Protein 4ISY (pdb70)

Structure (mmCIF, N/CA/C/O backbone):
data_4ISY
#
_entry.id   4ISY
#
_cell.length_a   66.814
_cell.length_b   78.131
_cell.length_c   92.774
_cell.angle_alpha   94.54
_cell.angle_beta   104.71
_cell.angle_gamma   98.57
#
_symmetry.space_group_name_H-M   'P 1'
#
loop_
_entity.id
_entity.type
_entity.pdbx_description
1 polymer 'Cysteine desulfurase'
2 non-polymer GLYCEROL
3 non-polymer 'SULFATE ION'
4 water water
#
loop_
_atom_site.group_PDB
_atom_site.id
_atom_site.type_symbol
_atom_site.label_atom_id
_atom_site.label_alt_id
_atom_site.label_comp_id
_atom_site.label_asym_id
_atom_site.label_entity_id
_atom_site.label_seq_id
_atom_site.pdbx_PDB_ins_code
_atom_site.Cartn_x
_atom_site.Cartn_y
_atom_site.Cartn_z
_atom_site.occupancy
_atom_site.B_iso_or_equiv
_atom_site.auth_seq_id
_atom_site.auth_comp_id
_atom_site.auth_asym_id
_atom_site.auth_atom_id
_atom_site.pdbx_PDB_model_num
ATOM 1 N N . SER A 1 12 ? -20.352 -10.471 56.601 1.00 30.11 1 SER A N 1
ATOM 2 C CA . SER A 1 12 ? -19.653 -11.737 56.212 1.00 29.86 1 SER A CA 1
ATOM 3 C C . SER A 1 12 ? -19.697 -12.790 57.280 1.00 28.85 1 SER A C 1
ATOM 4 O O . SER A 1 12 ? -19.519 -12.469 58.431 1.00 28.31 1 SER A O 1
ATOM 7 N N . ALA A 1 13 ? -19.899 -14.046 56.898 1.00 26.45 2 ALA A N 1
ATOM 8 C CA . ALA A 1 13 ? -19.609 -15.114 57.798 1.00 26.95 2 ALA A CA 1
ATOM 9 C C . ALA A 1 13 ? -18.111 -15.306 57.656 1.00 28.93 2 ALA A C 1
ATOM 10 O O . ALA A 1 13 ? -17.639 -15.852 56.640 1.00 29.84 2 ALA A O 1
ATOM 12 N N . TYR A 1 14 ? -17.366 -14.837 58.659 1.00 27.66 3 TYR A N 1
ATOM 13 C CA . TYR A 1 14 ? -15.936 -15.073 58.707 1.00 27.87 3 TYR A CA 1
ATOM 14 C C . TYR A 1 14 ? -15.505 -16.411 59.322 1.00 29.46 3 TYR A C 1
ATOM 15 O O . TYR A 1 14 ? -15.618 -16.623 60.532 1.00 32.69 3 TYR A O 1
ATOM 24 N N . LEU A 1 15 ? -14.980 -17.300 58.489 1.00 29.03 4 LEU A N 1
ATOM 25 C CA . LEU A 1 15 ? -14.496 -18.607 58.949 1.00 29.59 4 LEU A CA 1
ATOM 26 C C . LEU A 1 15 ? -13.016 -18.809 58.536 1.00 28.42 4 LEU A C 1
ATOM 27 O O . LEU A 1 15 ? -12.586 -19.884 58.090 1.00 26.12 4 LEU A O 1
ATOM 32 N N . ASP A 1 16 ? -12.236 -17.748 58.693 1.00 27.43 5 ASP A N 1
ATOM 33 C CA . ASP A 1 16 ? -10.832 -17.831 58.345 1.00 26.84 5 ASP A CA 1
ATOM 34 C C . ASP A 1 16 ? -9.974 -17.466 59.562 1.00 26.50 5 ASP A C 1
ATOM 35 O O . ASP A 1 16 ? -8.823 -16.999 59.412 1.00 28.38 5 ASP A O 1
ATOM 40 N N . HIS A 1 17 ? -10.514 -17.724 60.760 1.00 24.01 6 HIS A N 1
ATOM 41 C CA . HIS A 1 17 ? -9.813 -17.434 62.027 1.00 23.66 6 HIS A CA 1
ATOM 42 C C . HIS A 1 17 ? -8.393 -17.936 62.168 1.00 24.69 6 HIS A C 1
ATOM 43 O O . HIS A 1 17 ? -7.609 -17.307 62.862 1.00 23.39 6 HIS A O 1
ATOM 50 N N . ALA A 1 18 ? -8.039 -19.026 61.476 1.00 24.72 7 ALA A N 1
ATOM 51 C CA . ALA A 1 18 ? -6.683 -19.593 61.551 1.00 25.79 7 ALA A CA 1
ATOM 52 C C . ALA A 1 18 ? -5.692 -18.766 60.735 1.00 26.03 7 ALA A C 1
ATOM 53 O O . ALA A 1 18 ? -4.478 -18.897 60.899 1.00 24.87 7 ALA A O 1
ATOM 55 N N . ALA A 1 19 ? -6.212 -17.935 59.833 1.00 25.42 8 ALA A N 1
ATOM 56 C CA . ALA A 1 19 ? -5.333 -17.057 59.065 1.00 24.58 8 ALA A CA 1
ATOM 57 C C . ALA A 1 19 ? -5.112 -15.773 59.843 1.00 24.73 8 ALA A C 1
ATOM 58 O O . ALA A 1 19 ? -4.015 -15.216 59.825 1.00 27.41 8 ALA A O 1
ATOM 60 N N . THR A 1 20 ? -6.154 -15.305 60.526 1.00 24.21 9 THR A N 1
ATOM 61 C CA . THR A 1 20 ? -6.048 -14.218 61.540 1.00 23.80 9 THR A CA 1
ATOM 62 C C . THR A 1 20 ? -7.373 -14.154 62.267 1.00 22.68 9 THR A C 1
ATOM 63 O O . THR A 1 20 ? -8.374 -14.603 61.714 1.00 24.84 9 THR A O 1
ATOM 67 N N . THR A 1 21 ? -7.395 -13.601 63.475 1.00 20.88 10 THR A N 1
ATOM 68 C CA . THR A 1 21 ? -8.636 -13.511 64.227 1.00 20.66 10 THR A CA 1
ATOM 69 C C . THR A 1 21 ? -8.817 -12.068 64.653 1.00 20.24 10 THR A C 1
ATOM 70 O O . THR A 1 21 ? -7.835 -11.382 64.721 1.00 20.13 10 THR A O 1
ATOM 74 N N . PRO A 1 22 ? -10.064 -11.569 64.834 1.00 21.81 11 PRO A N 1
ATOM 75 C CA . PRO A 1 22 ? -10.258 -10.120 65.116 1.00 21.95 11 PRO A CA 1
ATOM 76 C C . PRO A 1 22 ? -9.550 -9.650 66.384 1.00 23.74 11 PRO A C 1
ATOM 77 O O . PRO A 1 22 ? -9.530 -10.340 67.421 1.00 22.50 11 PRO A O 1
ATOM 81 N N . MET A 1 23 ? -8.953 -8.474 66.308 1.00 24.07 12 MET A N 1
ATOM 82 C CA . MET A 1 23 ? -8.188 -8.014 67.441 1.00 23.43 12 MET A CA 1
ATOM 83 C C . MET A 1 23 ? -9.164 -7.666 68.562 1.00 24.00 12 MET A C 1
ATOM 84 O O . MET A 1 23 ? -10.221 -7.083 68.293 1.00 23.20 12 MET A O 1
ATOM 89 N N . HIS A 1 24 ? -8.841 -8.044 69.796 1.00 25.04 13 HIS A N 1
ATOM 90 C CA . HIS A 1 24 ? -9.735 -7.760 70.925 1.00 26.92 13 HIS A CA 1
ATOM 91 C C . HIS A 1 24 ? -9.903 -6.263 71.131 1.00 27.17 13 HIS A C 1
ATOM 92 O O . HIS A 1 24 ? -8.917 -5.564 71.315 1.00 28.10 13 HIS A O 1
ATOM 99 N N . PRO A 1 25 ? -11.151 -5.751 71.131 1.00 27.91 14 PRO A N 1
ATOM 100 C CA . PRO A 1 25 ? -11.353 -4.305 71.309 1.00 27.09 14 PRO A CA 1
ATOM 101 C C . PRO A 1 25 ? -10.510 -3.754 72.446 1.00 28.95 14 PRO A C 1
ATOM 102 O O . PRO A 1 25 ? -9.886 -2.677 72.322 1.00 30.19 14 PRO A O 1
ATOM 106 N N . ALA A 1 26 ? -10.451 -4.480 73.546 1.00 28.27 15 ALA A N 1
ATOM 107 C CA . ALA A 1 26 ? -9.717 -3.931 74.661 1.00 28.38 15 ALA A CA 1
ATOM 108 C C . ALA A 1 26 ? -8.199 -3.749 74.326 1.00 28.92 15 ALA A C 1
ATOM 109 O O . ALA A 1 26 ? -7.558 -2.734 74.757 1.00 27.85 15 ALA A O 1
ATOM 111 N N . ALA A 1 27 ? -7.642 -4.702 73.560 1.00 26.15 16 ALA A N 1
ATOM 112 C CA . ALA A 1 27 ? -6.239 -4.601 73.117 1.00 24.70 16 ALA A CA 1
ATOM 113 C C . ALA A 1 27 ? -6.039 -3.417 72.185 1.00 25.26 16 ALA A C 1
ATOM 114 O O . ALA A 1 27 ? -5.031 -2.758 72.299 1.00 26.26 16 ALA A O 1
ATOM 116 N N . ILE A 1 28 ? -6.980 -3.124 71.275 1.00 25.74 17 ILE A N 1
ATOM 117 C CA . ILE A 1 28 ? -6.879 -1.889 70.482 1.00 25.98 17 ILE A CA 1
ATOM 118 C C . ILE A 1 28 ? -6.775 -0.682 71.398 1.00 29.34 17 ILE A C 1
ATOM 119 O O . ILE A 1 28 ? -5.936 0.201 71.202 1.00 29.89 17 ILE A O 1
ATOM 124 N N . GLU A 1 29 ? -7.630 -0.664 72.414 1.00 33.62 18 GLU A N 1
ATOM 125 C CA . GLU A 1 29 ? -7.680 0.425 73.360 1.00 32.68 18 GLU A CA 1
ATOM 126 C C . GLU A 1 29 ? -6.388 0.559 74.157 1.00 30.76 18 GLU A C 1
ATOM 127 O O . GLU A 1 29 ? -5.859 1.672 74.290 1.00 33.29 18 GLU A O 1
ATOM 133 N N . ALA A 1 30 ? -5.850 -0.550 74.665 1.00 27.56 19 ALA A N 1
ATOM 134 C CA . ALA A 1 30 ? -4.666 -0.463 75.540 1.00 26.24 19 ALA A CA 1
ATOM 135 C C . ALA A 1 30 ? -3.472 0.055 74.727 1.00 29.51 19 ALA A C 1
ATOM 136 O O . ALA A 1 30 ? -2.609 0.817 75.206 1.00 31.22 19 ALA A O 1
ATOM 138 N N . MET A 1 31 ? -3.457 -0.351 73.467 1.00 28.69 20 MET A N 1
ATOM 139 C CA . MET A 1 31 ? -2.409 -0.008 72.567 1.00 27.54 20 MET A CA 1
ATOM 140 C C . MET A 1 31 ? -2.520 1.468 72.127 1.00 28.26 20 MET A C 1
ATOM 141 O O . MET A 1 31 ? -1.508 2.186 72.048 1.00 28.66 20 MET A O 1
ATOM 146 N N . ALA A 1 32 ? -3.728 1.963 71.887 1.00 28.44 21 ALA A N 1
ATOM 147 C CA . ALA A 1 32 ? -3.824 3.374 71.479 1.00 29.79 21 ALA A CA 1
ATOM 148 C C . ALA A 1 32 ? -3.350 4.277 72.613 1.00 30.64 21 ALA A C 1
ATOM 149 O O . ALA A 1 32 ? -2.770 5.345 72.352 1.00 33.43 21 ALA A O 1
ATOM 151 N N . ALA A 1 33 ? -3.588 3.834 73.855 1.00 27.93 22 ALA A N 1
ATOM 152 C CA . ALA A 1 33 ? -3.251 4.627 75.030 1.00 27.13 22 ALA A CA 1
ATOM 153 C C . ALA A 1 33 ? -1.722 4.699 75.204 1.00 27.30 22 ALA A C 1
ATOM 154 O O . ALA A 1 33 ? -1.198 5.758 75.592 1.00 25.90 22 ALA A O 1
ATOM 156 N N . VAL A 1 34 ? -1.003 3.598 74.916 1.00 25.50 23 VAL A N 1
ATOM 157 C CA . VAL A 1 34 ? 0.449 3.669 74.950 1.00 25.45 23 VAL A CA 1
ATOM 158 C C . VAL A 1 34 ? 0.932 4.622 73.883 1.00 27.68 23 VAL A C 1
ATOM 159 O O . VAL A 1 34 ? 1.827 5.407 74.134 1.00 31.67 23 VAL A O 1
ATOM 163 N N . GLN A 1 35 ? 0.299 4.587 72.714 1.00 29.61 24 GLN A N 1
ATOM 164 C CA . GLN A 1 35 ? 0.719 5.389 71.566 1.00 31.87 24 GLN A CA 1
ATOM 165 C C . GLN A 1 35 ? 0.624 6.893 71.773 1.00 32.07 24 GLN A C 1
ATOM 166 O O . GLN A 1 35 ? 1.215 7.673 71.024 1.00 31.99 24 GLN A O 1
ATOM 172 N N . ARG A 1 36 ? -0.116 7.285 72.799 1.00 32.54 25 ARG A N 1
ATOM 173 C CA . ARG A 1 36 ? -0.389 8.678 73.087 1.00 34.71 25 ARG A CA 1
ATOM 174 C C . ARG A 1 36 ? 0.644 9.230 74.041 1.00 32.46 25 ARG A C 1
ATOM 175 O O . ARG A 1 36 ? 0.762 10.414 74.163 1.00 28.67 25 ARG A O 1
ATOM 183 N N . THR A 1 37 ? 1.340 8.363 74.758 1.00 34.40 26 THR A N 1
ATOM 184 C CA . THR A 1 37 ? 2.445 8.799 75.616 1.00 40.03 26 THR A CA 1
ATOM 185 C C . THR A 1 37 ? 3.738 8.793 74.782 1.00 39.07 26 THR A C 1
ATOM 186 O O . THR A 1 37 ? 3.866 7.986 73.849 1.00 42.05 26 THR A O 1
ATOM 190 N N . ILE A 1 38 ? 4.680 9.683 75.108 1.00 34.44 27 ILE A N 1
ATOM 191 C CA . ILE A 1 38 ? 5.985 9.678 74.455 1.00 34.03 27 ILE A CA 1
ATOM 192 C C . ILE A 1 38 ? 6.975 8.936 75.313 1.00 30.59 27 ILE A C 1
ATOM 193 O O . ILE A 1 38 ? 7.025 9.138 76.513 1.00 30.13 27 ILE A O 1
ATOM 198 N N . GLY A 1 39 ? 7.826 8.153 74.680 1.00 28.18 28 GLY A N 1
ATOM 199 C CA . GLY A 1 39 ? 8.981 7.660 75.366 1.00 25.93 28 GLY A CA 1
ATOM 200 C C . GLY A 1 39 ? 9.576 6.417 74.766 1.00 26.41 28 GLY A C 1
ATOM 201 O O . GLY A 1 39 ? 8.901 5.433 74.422 1.00 25.76 28 GLY A O 1
ATOM 202 N N . ASN A 1 40 ? 10.885 6.450 74.684 1.00 26.52 29 ASN A N 1
ATOM 203 C CA . ASN A 1 40 ? 11.595 5.285 74.330 1.00 24.55 29 ASN A CA 1
ATOM 204 C C . ASN A 1 40 ? 11.979 4.490 75.547 1.00 23.42 29 ASN A C 1
ATOM 205 O O . ASN A 1 40 ? 12.756 4.957 76.349 1.00 24.15 29 ASN A O 1
ATOM 210 N N . ALA A 1 41 ? 11.516 3.261 75.654 1.00 22.58 30 ALA A N 1
ATOM 211 C CA . ALA A 1 41 ? 11.917 2.430 76.768 1.00 22.37 30 ALA A CA 1
ATOM 212 C C . ALA A 1 41 ? 13.444 2.264 76.978 1.00 21.82 30 ALA A C 1
ATOM 213 O O . ALA A 1 41 ? 13.851 1.775 78.011 1.00 23.02 30 ALA A O 1
ATOM 215 N N . SER A 1 42 ? 14.276 2.679 76.033 1.00 21.55 31 SER A N 1
ATOM 216 C CA . SER A 1 42 ? 15.747 2.545 76.181 1.00 21.98 31 SER A CA 1
ATOM 217 C C . SER A 1 42 ? 16.332 3.777 76.808 1.00 23.71 31 SER A C 1
ATOM 218 O O . SER A 1 42 ? 17.492 3.749 77.201 1.00 23.62 31 SER A O 1
ATOM 221 N N . SER A 1 43 ? 15.534 4.850 76.884 1.00 24.63 32 SER A N 1
ATOM 222 C CA . SER A 1 43 ? 15.993 6.177 77.325 1.00 27.13 32 SER A CA 1
ATOM 223 C C . SER A 1 43 ? 16.026 6.338 78.840 1.00 27.87 32 SER A C 1
ATOM 224 O O . SER A 1 43 ? 15.227 5.724 79.544 1.00 27.52 32 SER A O 1
ATOM 227 N N . LEU A 1 44 ? 16.915 7.210 79.321 1.00 28.88 33 LEU A N 1
ATOM 228 C CA . LEU A 1 44 ? 17.225 7.278 80.759 1.00 31.07 33 LEU A CA 1
ATOM 229 C C . LEU A 1 44 ? 16.316 8.190 81.564 1.00 29.25 33 LEU A C 1
ATOM 230 O O . LEU A 1 44 ? 16.252 8.093 82.770 1.00 32.08 33 LEU A O 1
ATOM 235 N N . HIS A 1 45 ? 15.611 9.072 80.874 1.00 27.42 34 HIS A N 1
ATOM 236 C CA . HIS A 1 45 ? 14.830 10.108 81.510 1.00 24.95 34 HIS A CA 1
ATOM 237 C C . HIS A 1 45 ? 13.499 9.525 81.947 1.00 24.65 34 HIS A C 1
ATOM 238 O O . HIS A 1 45 ? 13.268 8.310 81.819 1.00 24.90 34 HIS A O 1
ATOM 245 N N . THR A 1 46 ? 12.628 10.393 82.475 1.00 23.33 35 THR A N 1
ATOM 246 C CA . THR A 1 46 ? 11.367 10.003 83.090 1.00 21.79 35 THR A CA 1
ATOM 247 C C . THR A 1 46 ? 10.469 9.325 82.052 1.00 20.48 35 THR A C 1
ATOM 248 O O . THR A 1 46 ? 9.894 8.274 82.332 1.00 21.19 35 THR A O 1
ATOM 252 N N . SER A 1 47 ? 10.388 9.861 80.848 1.00 18.99 36 SER A N 1
ATOM 253 C CA . SER A 1 47 ? 9.514 9.236 79.854 1.00 19.98 36 SER A CA 1
ATOM 254 C C . SER A 1 47 ? 10.023 7.857 79.511 1.00 21.93 36 SER A C 1
ATOM 255 O O . SER A 1 47 ? 9.211 6.926 79.326 1.00 23.36 36 SER A O 1
ATOM 258 N N . GLY A 1 48 ? 11.353 7.718 79.498 1.00 22.24 37 GLY A N 1
ATOM 259 C CA . GLY A 1 48 ? 12.024 6.476 79.172 1.00 21.90 37 GLY A CA 1
ATOM 260 C C . GLY A 1 48 ? 11.696 5.405 80.168 1.00 25.50 37 GLY A C 1
ATOM 261 O O . GLY A 1 48 ? 11.314 4.274 79.785 1.00 25.96 37 GLY A O 1
ATOM 262 N N . ARG A 1 49 ? 11.805 5.760 81.455 1.00 26.63 38 ARG A N 1
ATOM 263 C CA . ARG A 1 49 ? 11.638 4.766 82.534 1.00 26.65 38 ARG A CA 1
ATOM 264 C C . ARG A 1 49 ? 10.154 4.377 82.686 1.00 25.91 38 ARG A C 1
ATOM 265 O O . ARG A 1 49 ? 9.829 3.254 83.074 1.00 28.28 38 ARG A O 1
ATOM 273 N N . SER A 1 50 ? 9.260 5.286 82.340 1.00 24.28 39 SER A N 1
ATOM 274 C CA . SER A 1 50 ? 7.866 4.913 82.224 1.00 25.59 39 SER A CA 1
ATOM 275 C C . SER A 1 50 ? 7.627 3.847 81.150 1.00 25.05 39 SER A C 1
ATOM 276 O O . SER A 1 50 ? 7.029 2.796 81.425 1.00 25.05 39 SER A O 1
ATOM 279 N N . ALA A 1 51 ? 8.049 4.144 79.919 1.00 22.89 40 ALA A N 1
ATOM 280 C CA . ALA A 1 51 ? 7.846 3.224 78.823 1.00 22.73 40 ALA A CA 1
ATOM 281 C C . ALA A 1 51 ? 8.458 1.903 79.276 1.00 22.97 40 ALA A C 1
ATOM 282 O O . ALA A 1 51 ? 7.796 0.868 79.244 1.00 24.14 40 ALA A O 1
ATOM 284 N N . ARG A 1 52 ? 9.691 1.956 79.767 1.00 22.86 41 ARG A N 1
ATOM 285 C CA . ARG A 1 52 ? 10.357 0.767 80.251 1.00 24.77 41 ARG A CA 1
ATOM 286 C C . ARG A 1 52 ? 9.455 -0.018 81.213 1.00 25.07 41 ARG A C 1
ATOM 287 O O . ARG A 1 52 ? 9.188 -1.193 81.001 1.00 26.02 41 ARG A O 1
ATOM 295 N N . ARG A 1 53 ? 8.937 0.632 82.238 1.00 25.59 42 ARG A N 1
ATOM 296 C CA . ARG A 1 53 ? 8.041 -0.074 83.136 1.00 28.22 42 ARG A CA 1
ATOM 297 C C . ARG A 1 53 ? 6.764 -0.596 82.482 1.00 26.76 42 ARG A C 1
ATOM 298 O O . ARG A 1 53 ? 6.344 -1.707 82.792 1.00 24.76 42 ARG A O 1
ATOM 306 N N . ARG A 1 54 ? 6.171 0.135 81.545 1.00 26.93 43 ARG A N 1
ATOM 307 C CA . ARG A 1 54 ? 5.071 -0.495 80.811 1.00 28.06 43 ARG A CA 1
ATOM 308 C C . ARG A 1 54 ? 5.532 -1.737 80.006 1.00 26.26 43 ARG A C 1
ATOM 309 O O . ARG A 1 54 ? 4.881 -2.791 80.095 1.00 25.26 43 ARG A O 1
ATOM 317 N N . ILE A 1 55 ? 6.652 -1.667 79.283 1.00 23.55 44 ILE A N 1
ATOM 318 C CA . ILE A 1 55 ? 7.054 -2.885 78.565 1.00 25.53 44 ILE A CA 1
ATOM 319 C C . ILE A 1 55 ? 7.363 -4.059 79.500 1.00 26.54 44 ILE A C 1
ATOM 320 O O . ILE A 1 55 ? 6.957 -5.208 79.232 1.00 30.61 44 ILE A O 1
ATOM 325 N N . GLU A 1 56 ? 8.011 -3.781 80.623 1.00 27.42 45 GLU A N 1
ATOM 326 C CA . GLU A 1 56 ? 8.229 -4.848 81.632 1.00 28.21 45 GLU A CA 1
ATOM 327 C C . GLU A 1 56 ? 6.935 -5.462 82.228 1.00 27.89 45 GLU A C 1
ATOM 328 O O . GLU A 1 56 ? 6.852 -6.657 82.399 1.00 27.35 45 GLU A O 1
ATOM 334 N N . GLU A 1 57 ? 5.898 -4.675 82.466 1.00 30.45 46 GLU A N 1
ATOM 335 C CA . GLU A 1 57 ? 4.648 -5.278 82.897 1.00 31.17 46 GLU A CA 1
ATOM 336 C C . GLU A 1 57 ? 4.027 -6.124 81.820 1.00 29.41 46 GLU A C 1
ATOM 337 O O . GLU A 1 57 ? 3.423 -7.147 82.132 1.00 30.71 46 GLU A O 1
ATOM 343 N N . ALA A 1 58 ? 4.172 -5.740 80.553 1.00 26.51 47 ALA A N 1
ATOM 344 C CA . ALA A 1 58 ? 3.533 -6.540 79.510 1.00 24.77 47 ALA A CA 1
ATOM 345 C C . ALA A 1 58 ? 4.248 -7.901 79.472 1.00 26.68 47 ALA A C 1
ATOM 346 O O . ALA A 1 58 ? 3.590 -8.978 79.380 1.00 26.87 47 ALA A O 1
ATOM 348 N N . ARG A 1 59 ? 5.582 -7.851 79.579 1.00 23.77 48 ARG A N 1
ATOM 349 C CA . ARG A 1 59 ? 6.398 -9.039 79.487 1.00 22.48 48 ARG A CA 1
ATOM 350 C C . ARG A 1 59 ? 6.038 -10.039 80.568 1.00 22.87 48 ARG A C 1
ATOM 351 O O . ARG A 1 59 ? 6.048 -11.226 80.338 1.00 23.56 48 ARG A O 1
ATOM 359 N N . GLU A 1 60 ? 5.723 -9.545 81.754 1.00 25.29 49 GLU A N 1
ATOM 360 C CA . GLU A 1 60 ? 5.393 -10.374 82.909 1.00 26.85 49 GLU A CA 1
ATOM 361 C C . GLU A 1 60 ? 4.007 -10.979 82.773 1.00 25.37 49 GLU A C 1
ATOM 362 O O . GLU A 1 60 ? 3.783 -12.119 83.116 1.00 27.56 49 GLU A O 1
ATOM 368 N N . LEU A 1 61 ? 3.060 -10.191 82.302 1.00 25.31 50 LEU A N 1
ATOM 369 C CA . LEU A 1 61 ? 1.718 -10.689 82.067 1.00 24.71 50 LEU A CA 1
ATOM 370 C C . LEU A 1 61 ? 1.815 -11.810 81.035 1.00 25.80 50 LEU A C 1
ATOM 371 O O . LEU A 1 61 ? 1.340 -12.900 81.280 1.00 27.54 50 LEU A O 1
ATOM 376 N N . ILE A 1 62 ? 2.494 -11.557 79.914 1.00 25.92 51 ILE A N 1
ATOM 377 C CA . ILE A 1 62 ? 2.691 -12.581 78.907 1.00 26.15 51 ILE A CA 1
ATOM 378 C C . ILE A 1 62 ? 3.292 -13.849 79.506 1.00 26.93 51 ILE A C 1
ATOM 379 O O . ILE A 1 62 ? 2.662 -14.912 79.373 1.00 31.08 51 ILE A O 1
ATOM 384 N N . ALA A 1 63 ? 4.453 -13.760 80.174 1.00 26.10 52 ALA A N 1
ATOM 385 C CA . ALA A 1 63 ? 5.118 -14.957 80.799 1.00 25.75 52 ALA A CA 1
ATOM 386 C C . ALA A 1 63 ? 4.208 -15.729 81.769 1.00 25.13 52 ALA A C 1
ATOM 387 O O . ALA A 1 63 ? 4.122 -16.962 81.730 1.00 22.49 52 ALA A O 1
ATOM 389 N N . ASP A 1 64 ? 3.532 -14.977 82.630 1.00 25.57 53 ASP A N 1
ATOM 390 C CA . ASP A 1 64 ? 2.506 -15.544 83.483 1.00 30.16 53 ASP A CA 1
ATOM 391 C C . ASP A 1 64 ? 1.545 -16.436 82.682 1.00 27.92 53 ASP A C 1
ATOM 392 O O . ASP A 1 64 ? 1.397 -17.618 82.986 1.00 25.91 53 ASP A O 1
ATOM 397 N N . LYS A 1 65 ? 0.951 -15.877 81.636 1.00 26.29 54 LYS A N 1
ATOM 398 C CA . LYS A 1 65 ? -0.084 -16.582 80.903 1.00 26.53 54 LYS A CA 1
ATOM 399 C C . LYS A 1 65 ? 0.424 -17.733 80.028 1.00 26.21 54 LYS A C 1
ATOM 400 O O . LYS A 1 65 ? -0.358 -18.613 79.636 1.00 26.48 54 LYS A O 1
ATOM 406 N N . LEU A 1 66 ? 1.731 -17.762 79.785 1.00 24.83 55 LEU A N 1
ATOM 407 C CA . LEU A 1 66 ? 2.311 -18.835 79.003 1.00 24.93 55 LEU A CA 1
ATOM 408 C C . LEU A 1 66 ? 3.131 -19.793 79.843 1.00 25.72 55 LEU A C 1
ATOM 409 O O . LEU A 1 66 ? 3.864 -20.633 79.302 1.00 25.25 55 LEU A O 1
ATOM 414 N N . GLY A 1 67 ? 3.014 -19.681 81.167 1.00 26.46 56 GLY A N 1
ATOM 415 C CA . GLY A 1 67 ? 3.797 -20.558 82.055 1.00 25.89 56 GLY A CA 1
ATOM 416 C C . GLY A 1 67 ? 5.306 -20.366 81.896 1.00 25.86 56 GLY A C 1
ATOM 417 O O . GLY A 1 67 ? 6.086 -21.330 82.004 1.00 25.44 56 GLY A O 1
ATOM 418 N N . ALA A 1 68 ? 5.737 -19.129 81.623 1.00 25.46 57 ALA A N 1
ATOM 419 C CA . ALA A 1 68 ? 7.173 -18.860 81.551 1.00 25.62 57 ALA A CA 1
ATOM 420 C C . ALA A 1 68 ? 7.657 -17.897 82.608 1.00 25.79 57 ALA A C 1
ATOM 421 O O . ALA A 1 68 ? 6.887 -17.340 83.400 1.00 23.86 57 ALA A O 1
ATOM 423 N N . ARG A 1 69 ? 8.958 -17.701 82.645 1.00 26.33 58 ARG A N 1
ATOM 424 C CA . ARG A 1 69 ? 9.448 -16.608 83.472 1.00 27.77 58 ARG A CA 1
ATOM 425 C C . ARG A 1 69 ? 9.658 -15.337 82.638 1.00 25.27 58 ARG A C 1
ATOM 426 O O . ARG A 1 69 ? 10.003 -15.407 81.466 1.00 24.49 58 ARG A O 1
ATOM 434 N N . PRO A 1 70 ? 9.419 -14.173 83.238 1.00 23.44 59 PRO A N 1
ATOM 435 C CA . PRO A 1 70 ? 9.485 -12.967 82.414 1.00 23.86 59 PRO A CA 1
ATOM 436 C C . PRO A 1 70 ? 10.734 -12.862 81.522 1.00 23.80 59 PRO A C 1
ATOM 437 O O . PRO A 1 70 ? 10.626 -12.407 80.374 1.00 22.30 59 PRO A O 1
ATOM 441 N N . SER A 1 71 ? 11.899 -13.277 82.033 1.00 23.82 60 SER A N 1
ATOM 442 C CA . SER A 1 71 ? 13.124 -13.088 81.283 1.00 25.18 60 SER A CA 1
ATOM 443 C C . SER A 1 71 ? 13.193 -14.018 80.082 1.00 25.21 60 SER A C 1
ATOM 444 O O . SER A 1 71 ? 14.065 -13.878 79.229 1.00 25.01 60 SER A O 1
ATOM 447 N N . GLU A 1 72 ? 12.268 -14.972 80.026 1.00 27.61 61 GLU A N 1
ATOM 448 C CA . GLU A 1 72 ? 12.230 -15.968 78.937 1.00 28.32 61 GLU A CA 1
ATOM 449 C C . GLU A 1 72 ? 11.623 -15.403 77.638 1.00 26.29 61 GLU A C 1
ATOM 450 O O . GLU A 1 72 ? 11.893 -15.913 76.553 1.00 25.42 61 GLU A O 1
ATOM 456 N N . VAL A 1 73 ? 10.893 -14.302 77.769 1.00 23.92 62 VAL A N 1
ATOM 457 C CA . VAL A 1 73 ? 10.154 -13.676 76.674 1.00 23.81 62 VAL A CA 1
ATOM 458 C C . VAL A 1 73 ? 11.015 -12.669 75.934 1.00 23.53 62 VAL A C 1
ATOM 459 O O . VAL A 1 73 ? 11.445 -11.663 76.516 1.00 23.03 62 VAL A O 1
ATOM 463 N N . ILE A 1 74 ? 11.241 -12.981 74.656 1.00 21.85 63 ILE A N 1
ATOM 464 C CA . ILE A 1 74 ? 11.918 -12.155 73.684 1.00 21.46 63 ILE A CA 1
ATOM 465 C C . ILE A 1 74 ? 10.866 -11.718 72.666 1.00 22.17 63 ILE A C 1
ATOM 466 O O . ILE A 1 74 ? 10.343 -12.545 71.924 1.00 23.30 63 ILE A O 1
ATOM 471 N N . PHE A 1 75 ? 10.495 -10.433 72.676 1.00 23.02 64 PHE A N 1
ATOM 472 C CA . PHE A 1 75 ? 9.525 -9.895 71.702 1.00 20.92 64 PHE A CA 1
ATOM 473 C C . PHE A 1 75 ? 10.052 -9.859 70.291 1.00 20.86 64 PHE A C 1
ATOM 474 O O . PHE A 1 75 ? 11.223 -9.556 70.024 1.00 20.48 64 PHE A O 1
ATOM 482 N N . THR A 1 76 ? 9.167 -10.156 69.371 1.00 20.84 65 THR A N 1
ATOM 483 C CA . THR A 1 76 ? 9.505 -10.112 67.974 1.00 21.26 65 THR A CA 1
ATOM 484 C C . THR A 1 76 ? 8.407 -9.355 67.255 1.00 20.69 65 THR A C 1
ATOM 485 O O . THR A 1 76 ? 7.427 -8.935 67.849 1.00 19.58 65 THR A O 1
ATOM 489 N N . ALA A 1 77 ? 8.573 -9.183 65.956 1.00 21.59 66 ALA A N 1
ATOM 490 C CA . ALA A 1 77 ? 7.549 -8.534 65.158 1.00 20.89 66 ALA A CA 1
ATOM 491 C C . ALA A 1 77 ? 6.638 -9.568 64.469 1.00 21.71 66 ALA A C 1
ATOM 492 O O . ALA A 1 77 ? 6.052 -9.273 63.439 1.00 22.51 66 ALA A O 1
ATOM 494 N N . GLY A 1 78 ? 6.485 -10.757 65.082 1.00 22.26 67 GLY A N 1
ATOM 495 C CA . GLY A 1 78 ? 5.469 -11.738 64.704 1.00 19.47 67 GLY A CA 1
ATOM 496 C C . GLY A 1 78 ? 5.929 -13.171 64.678 1.00 20.41 67 GLY A C 1
ATOM 497 O O . GLY A 1 78 ? 7.088 -13.507 64.991 1.00 21.00 67 GLY A O 1
ATOM 498 N N . GLY A 1 79 ? 5.012 -14.051 64.290 1.00 21.11 68 GLY A N 1
ATOM 499 C CA . GLY A 1 79 ? 5.301 -15.480 64.342 1.00 20.54 68 GLY A CA 1
ATOM 500 C C . GLY A 1 79 ? 6.483 -15.820 63.475 1.00 20.03 68 GLY A C 1
ATOM 501 O O . GLY A 1 79 ? 7.388 -16.567 63.901 1.00 22.09 68 GLY A O 1
ATOM 502 N N . THR A 1 80 ? 6.464 -15.284 62.262 1.00 17.81 69 THR A N 1
ATOM 503 C CA . THR A 1 80 ? 7.476 -15.596 61.272 1.00 18.69 69 THR A CA 1
ATOM 504 C C . THR A 1 80 ? 8.865 -15.246 61.797 1.00 19.33 69 THR A C 1
ATOM 505 O O . THR A 1 80 ? 9.788 -16.095 61.717 1.00 19.02 69 THR A O 1
ATOM 509 N N . GLU A 1 81 ? 8.999 -14.036 62.373 1.00 20.07 70 GLU A N 1
ATOM 510 C CA . GLU A 1 81 ? 10.273 -13.639 62.958 1.00 23.44 70 GLU A CA 1
ATOM 511 C C . GLU A 1 81 ? 10.746 -14.631 64.066 1.00 24.35 70 GLU A C 1
ATOM 512 O O . GLU A 1 81 ? 11.908 -15.066 64.107 1.00 25.16 70 GLU A O 1
ATOM 518 N N . SER A 1 82 ? 9.815 -15.021 64.914 1.00 22.96 71 SER A N 1
ATOM 519 C CA . SER A 1 82 ? 10.099 -15.851 66.063 1.00 22.92 71 SER A CA 1
ATOM 520 C C . SER A 1 82 ? 10.604 -17.211 65.635 1.00 23.46 71 SER A C 1
ATOM 521 O O . SER A 1 82 ? 11.503 -17.758 66.243 1.00 22.47 71 SER A O 1
ATOM 524 N N . ASP A 1 83 ? 10.000 -17.755 64.579 1.00 23.64 72 ASP A N 1
ATOM 525 C CA . ASP A 1 83 ? 10.352 -19.054 64.079 1.00 22.37 72 ASP A CA 1
ATOM 526 C C . ASP A 1 83 ? 11.716 -18.983 63.408 1.00 23.15 72 ASP A C 1
ATOM 527 O O . ASP A 1 83 ? 12.540 -19.910 63.544 1.00 24.30 72 ASP A O 1
ATOM 532 N N . ASN A 1 84 ? 11.972 -17.898 62.681 1.00 21.60 73 ASN A N 1
ATOM 533 C CA . ASN A 1 84 ? 13.285 -17.750 62.063 1.00 20.75 73 ASN A CA 1
ATOM 534 C C . ASN A 1 84 ? 14.373 -17.681 63.130 1.00 20.28 73 ASN A C 1
ATOM 535 O O . ASN A 1 84 ? 15.426 -18.294 63.017 1.00 21.83 73 ASN A O 1
ATOM 540 N N . LEU A 1 85 ? 14.086 -16.968 64.208 1.00 19.57 74 LEU A N 1
ATOM 541 C CA . LEU A 1 85 ? 15.059 -16.733 65.255 1.00 17.95 74 LEU A CA 1
ATOM 542 C C . LEU A 1 85 ? 15.430 -18.053 65.960 1.00 17.81 74 LEU A C 1
ATOM 543 O O . LEU A 1 85 ? 16.593 -18.449 66.008 1.00 16.62 74 LEU A O 1
ATOM 548 N N . ALA A 1 86 ? 14.420 -18.760 66.450 1.00 17.18 75 ALA A N 1
ATOM 549 C CA . ALA A 1 86 ? 14.651 -20.074 67.023 1.00 16.73 75 ALA A CA 1
ATOM 550 C C . ALA A 1 86 ? 15.466 -20.948 66.093 1.00 17.22 75 ALA A C 1
ATOM 551 O O . ALA A 1 86 ? 16.494 -21.467 66.496 1.00 18.56 75 ALA A O 1
ATOM 553 N N . VAL A 1 87 ? 15.008 -21.130 64.862 1.00 17.40 76 VAL A N 1
ATOM 554 C CA . VAL A 1 87 ? 15.545 -22.182 64.036 1.00 17.20 76 VAL A CA 1
ATOM 555 C C . VAL A 1 87 ? 16.943 -21.816 63.635 1.00 18.31 76 VAL A C 1
ATOM 556 O O . VAL A 1 87 ? 17.850 -22.620 63.757 1.00 19.32 76 VAL A O 1
ATOM 560 N N . LYS A 1 88 ? 17.131 -20.592 63.166 1.00 19.22 77 LYS A N 1
ATOM 561 C CA . LYS A 1 88 ? 18.431 -20.221 62.608 1.00 19.80 77 LYS A CA 1
ATOM 562 C C . LYS A 1 88 ? 19.362 -19.893 63.744 1.00 19.61 77 LYS A C 1
ATOM 563 O O . LYS A 1 88 ? 20.468 -20.310 63.740 1.00 20.18 77 LYS A O 1
ATOM 569 N N . GLY A 1 89 ? 18.868 -19.142 64.713 1.00 20.9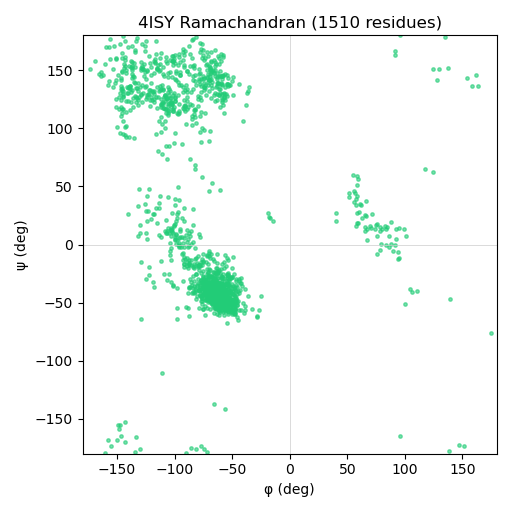5 78 GLY A N 1
ATOM 570 C CA . GLY A 1 89 ? 19.620 -18.745 65.861 1.00 22.54 78 GLY A CA 1
ATOM 571 C C . GLY A 1 89 ? 20.208 -19.941 66.589 1.00 24.84 78 GLY A C 1
ATOM 572 O O . GLY A 1 89 ? 21.426 -19.943 66.895 1.00 27.27 78 GLY A O 1
ATOM 573 N N . ILE A 1 90 ? 19.392 -20.960 66.854 1.00 22.56 79 ILE A N 1
ATOM 574 C CA . ILE A 1 90 ? 19.863 -22.049 67.670 1.00 23.74 79 ILE A CA 1
ATOM 575 C C . ILE A 1 90 ? 20.768 -22.958 66.852 1.00 27.24 79 ILE A C 1
ATOM 576 O O . ILE A 1 90 ? 21.819 -23.454 67.365 1.00 26.11 79 ILE A O 1
ATOM 581 N N . TYR A 1 91 ? 20.373 -23.147 65.583 1.00 26.22 80 TYR A N 1
ATOM 582 C CA . TYR A 1 91 ? 21.179 -23.907 64.655 1.00 27.95 80 TYR A CA 1
ATOM 583 C C . TYR A 1 91 ? 22.579 -23.341 64.733 1.00 29.34 80 TYR A C 1
ATOM 584 O O . TYR A 1 91 ? 23.535 -24.047 65.084 1.00 31.68 80 TYR A O 1
ATOM 593 N N . TRP A 1 92 ? 22.699 -22.056 64.432 1.00 29.20 81 TRP A N 1
ATOM 594 C CA . TRP A 1 92 ? 23.986 -21.410 64.495 1.00 30.90 81 TRP A CA 1
ATOM 595 C C . TRP A 1 92 ? 24.726 -21.613 65.799 1.00 32.36 81 TRP A C 1
ATOM 596 O O . TRP A 1 92 ? 25.853 -22.096 65.802 1.00 31.23 81 TRP A O 1
ATOM 607 N N . ALA A 1 93 ? 24.094 -21.264 66.919 1.00 33.89 82 ALA A N 1
ATOM 608 C CA . ALA A 1 93 ? 24.759 -21.375 68.205 1.00 34.97 82 ALA A CA 1
ATOM 609 C C . ALA A 1 93 ? 25.279 -22.802 68.369 1.00 38.65 82 ALA A C 1
ATOM 610 O O . ALA A 1 93 ? 26.408 -23.014 68.856 1.00 39.21 82 ALA A O 1
ATOM 612 N N . ARG A 1 94 ? 24.481 -23.784 67.951 1.00 36.07 83 ARG A N 1
ATOM 613 C CA . ARG A 1 94 ? 24.917 -25.159 68.164 1.00 36.10 83 ARG A CA 1
ATOM 614 C C . ARG A 1 94 ? 26.029 -25.541 67.203 1.00 38.91 83 ARG A C 1
ATOM 615 O O . ARG A 1 94 ? 26.963 -26.249 67.600 1.00 43.29 83 ARG A O 1
ATOM 623 N N . ARG A 1 95 ? 25.940 -25.066 65.962 1.00 36.19 84 ARG A N 1
ATOM 624 C CA . ARG A 1 95 ? 26.916 -25.435 64.953 1.00 36.65 84 ARG A CA 1
ATOM 625 C C . ARG A 1 95 ? 28.200 -24.750 65.290 1.00 37.83 84 ARG A C 1
ATOM 626 O O . ARG A 1 95 ? 29.263 -25.335 65.174 1.00 44.94 84 ARG A O 1
ATOM 634 N N . ASP A 1 96 ? 28.111 -23.506 65.715 1.00 37.13 85 ASP A N 1
ATOM 635 C CA . ASP A 1 96 ? 29.328 -22.739 65.986 1.00 38.92 85 ASP A CA 1
ATOM 636 C C . ASP A 1 96 ? 30.180 -23.321 67.106 1.00 38.18 85 ASP A C 1
ATOM 637 O O . ASP A 1 96 ? 31.378 -23.388 66.964 1.00 34.85 85 ASP A O 1
ATOM 642 N N . ALA A 1 97 ? 29.542 -23.779 68.184 1.00 39.64 86 ALA A N 1
ATOM 643 C CA . ALA A 1 97 ? 30.237 -24.417 69.285 1.00 39.67 86 ALA A CA 1
ATOM 644 C C . ALA A 1 97 ? 30.720 -25.843 68.955 1.00 42.45 86 ALA A C 1
ATOM 645 O O . ALA A 1 97 ? 31.760 -26.261 69.457 1.00 44.10 86 ALA A O 1
ATOM 647 N N . GLU A 1 98 ? 30.001 -26.588 68.111 1.00 42.57 87 GLU A N 1
ATOM 648 C CA . GLU A 1 98 ? 30.438 -27.958 67.758 1.00 44.48 87 GLU A CA 1
ATOM 649 C C . GLU A 1 98 ? 30.169 -28.285 66.316 1.00 41.87 87 GLU A C 1
ATOM 650 O O . GLU A 1 98 ? 29.083 -28.778 65.995 1.00 42.88 87 GLU A O 1
ATOM 656 N N . PRO A 1 99 ? 31.154 -28.051 65.436 1.00 41.48 88 PRO A N 1
ATOM 657 C CA . PRO A 1 99 ? 30.767 -27.997 64.022 1.00 40.91 88 PRO A CA 1
ATOM 658 C C . PRO A 1 99 ? 30.261 -29.315 63.453 1.00 43.75 88 PRO A C 1
ATOM 659 O O . PRO A 1 99 ? 29.638 -29.324 62.379 1.00 46.29 88 PRO A O 1
ATOM 663 N N . HIS A 1 100 ? 30.501 -30.406 64.179 1.00 44.19 89 HIS A N 1
ATOM 664 C CA . HIS A 1 100 ? 29.842 -31.677 63.880 1.00 49.12 89 HIS A CA 1
ATOM 665 C C . HIS A 1 100 ? 28.316 -31.581 63.923 1.00 49.89 89 HIS A C 1
ATOM 666 O O . HIS A 1 100 ? 27.623 -32.233 63.116 1.00 51.92 89 HIS A O 1
ATOM 673 N N . ARG A 1 101 ? 27.777 -30.777 64.843 1.00 45.26 90 ARG A N 1
ATOM 674 C CA . ARG A 1 101 ? 26.330 -30.722 65.067 1.00 43.55 90 ARG A CA 1
ATOM 675 C C . ARG A 1 101 ? 25.567 -29.910 63.999 1.00 44.00 90 ARG A C 1
ATOM 676 O O . ARG A 1 101 ? 25.349 -28.717 64.168 1.00 42.53 90 ARG A O 1
ATOM 684 N N . ARG A 1 102 ? 25.155 -30.559 62.903 1.00 45.84 91 ARG A N 1
ATOM 685 C CA . ARG A 1 102 ? 24.587 -29.850 61.738 1.00 43.33 91 ARG A CA 1
ATOM 686 C C . ARG A 1 102 ? 23.186 -30.300 61.307 1.00 40.65 91 ARG A C 1
ATOM 687 O O . ARG A 1 102 ? 22.647 -29.820 60.303 1.00 40.54 91 ARG A O 1
ATOM 695 N N . ARG A 1 103 ? 22.595 -31.209 62.072 1.00 38.08 92 ARG A N 1
ATOM 696 C CA . ARG A 1 103 ? 21.374 -31.867 61.637 1.00 38.75 92 ARG A CA 1
ATOM 697 C C . ARG A 1 103 ? 20.175 -31.255 62.307 1.00 34.55 92 ARG A C 1
ATOM 698 O O . ARG A 1 103 ? 20.152 -31.100 63.524 1.00 35.65 92 ARG A O 1
ATOM 706 N N . ILE A 1 104 ? 19.173 -30.923 61.509 1.00 31.83 93 ILE A N 1
ATOM 707 C CA . ILE A 1 104 ? 17.908 -30.480 62.068 1.00 30.69 93 ILE A CA 1
ATOM 708 C C . ILE A 1 104 ? 16.878 -31.569 61.970 1.00 30.35 93 ILE A C 1
ATOM 709 O O . ILE A 1 104 ? 16.621 -32.093 60.884 1.00 33.49 93 ILE A O 1
ATOM 714 N N . VAL A 1 105 ? 16.278 -31.908 63.094 1.00 28.15 94 VAL A N 1
ATOM 715 C CA . VAL A 1 105 ? 15.175 -32.835 63.064 1.00 28.13 94 VAL A CA 1
ATOM 716 C C . VAL A 1 105 ? 13.884 -32.064 63.225 1.00 30.24 94 VAL A C 1
ATOM 717 O O . VAL A 1 105 ? 13.700 -31.324 64.214 1.00 28.21 94 VAL A O 1
ATOM 721 N N . THR A 1 106 ? 12.975 -32.282 62.274 1.00 31.86 95 THR A N 1
ATOM 722 C CA . THR A 1 106 ? 11.729 -31.538 62.200 1.00 33.53 95 THR A CA 1
ATOM 723 C C . THR A 1 106 ? 10.686 -32.310 61.432 1.00 34.14 95 THR A C 1
ATOM 724 O O . THR A 1 106 ? 11.019 -33.301 60.792 1.00 33.97 95 THR A O 1
ATOM 728 N N . THR A 1 107 ? 9.437 -31.840 61.465 1.00 34.31 96 THR A N 1
ATOM 729 C CA . THR A 1 107 ? 8.333 -32.569 60.853 1.00 36.74 96 THR A CA 1
ATOM 730 C C . THR A 1 107 ? 8.109 -32.108 59.435 1.00 37.86 96 THR A C 1
ATOM 731 O O . THR A 1 107 ? 8.603 -31.068 59.010 1.00 39.86 96 THR A O 1
ATOM 735 N N . GLU A 1 108 ? 7.352 -32.892 58.695 1.00 41.95 97 GLU A N 1
ATOM 736 C CA . GLU A 1 108 ? 6.999 -32.512 57.333 1.00 42.96 97 GLU A CA 1
ATOM 737 C C . GLU A 1 108 ? 5.800 -31.549 57.288 1.00 39.66 97 GLU A C 1
ATOM 738 O O . GLU A 1 108 ? 5.523 -30.946 56.252 1.00 41.04 97 GLU A O 1
ATOM 744 N N . VAL A 1 109 ? 5.095 -31.389 58.400 1.00 34.72 98 VAL A N 1
ATOM 745 C CA . VAL A 1 109 ? 3.861 -30.602 58.369 1.00 33.24 98 VAL A CA 1
ATOM 746 C C . VAL A 1 109 ? 4.023 -29.174 58.901 1.00 32.38 98 VAL A C 1
ATOM 747 O O . VAL A 1 109 ? 3.027 -28.497 59.221 1.00 31.79 98 VAL A O 1
ATOM 751 N N . GLU A 1 110 ? 5.268 -28.717 59.005 1.00 31.34 99 GLU A N 1
ATOM 752 C CA . GLU A 1 110 ? 5.568 -27.386 59.562 1.00 30.98 99 GLU A CA 1
ATOM 753 C C . GLU A 1 110 ? 5.027 -26.211 58.720 1.00 29.88 99 GLU A C 1
ATOM 754 O O . GLU A 1 110 ? 4.751 -26.330 57.520 1.00 29.91 99 GLU A O 1
ATOM 760 N N . HIS A 1 111 ? 4.849 -25.080 59.375 1.00 27.36 100 HIS A N 1
ATOM 761 C CA . HIS A 1 111 ? 4.528 -23.867 58.679 1.00 26.00 100 HIS A CA 1
ATOM 762 C C . HIS A 1 111 ? 5.748 -23.440 57.871 1.00 26.43 100 HIS A C 1
ATOM 763 O O . HIS A 1 111 ? 6.905 -23.717 58.267 1.00 25.47 100 HIS A O 1
ATOM 770 N N . HIS A 1 112 ? 5.520 -22.771 56.740 1.00 25.38 101 HIS A N 1
ATOM 771 C CA . HIS A 1 112 ? 6.632 -22.409 55.856 1.00 26.94 101 HIS A CA 1
ATOM 772 C C . HIS A 1 112 ? 7.730 -21.682 56.584 1.00 24.68 101 HIS A C 1
ATOM 773 O O . HIS A 1 112 ? 8.918 -21.876 56.304 1.00 22.54 101 HIS A O 1
ATOM 780 N N . ALA A 1 113 ? 7.300 -20.877 57.555 1.00 23.43 102 ALA A N 1
ATOM 781 C CA . ALA A 1 113 ? 8.153 -20.099 58.407 1.00 22.20 102 ALA A CA 1
ATOM 782 C C . ALA A 1 113 ? 9.251 -20.963 58.978 1.00 23.61 102 ALA A C 1
ATOM 783 O O . ALA A 1 113 ? 10.395 -20.524 59.007 1.00 23.97 102 ALA A O 1
ATOM 785 N N . VAL A 1 114 ? 8.922 -22.195 59.407 1.00 24.95 103 VAL A N 1
ATOM 786 C CA . VAL A 1 114 ? 9.962 -23.187 59.757 1.00 23.72 103 VAL A CA 1
ATOM 787 C C . VAL A 1 114 ? 10.599 -23.891 58.515 1.00 26.94 103 VAL A C 1
ATOM 788 O O . VAL A 1 114 ? 11.859 -23.873 58.345 1.00 26.43 103 VAL A O 1
ATOM 792 N N . LEU A 1 115 ? 9.762 -24.499 57.654 1.00 27.66 104 LEU A N 1
ATOM 793 C CA . LEU A 1 115 ? 10.285 -25.308 56.567 1.00 28.31 104 LEU A CA 1
ATOM 794 C C . LEU A 1 115 ? 11.262 -24.505 55.731 1.00 29.89 104 LEU A C 1
ATOM 795 O O . LEU A 1 115 ? 12.333 -24.996 55.398 1.00 30.38 104 LEU A O 1
ATOM 800 N N . ASP A 1 116 ? 10.898 -23.266 55.403 1.00 29.42 105 ASP A N 1
ATOM 801 C CA . ASP A 1 116 ? 11.732 -22.449 54.535 1.00 30.96 105 ASP A CA 1
ATOM 802 C C . ASP A 1 116 ? 12.991 -22.029 55.257 1.00 30.34 105 ASP A C 1
ATOM 803 O O . ASP A 1 116 ? 14.036 -21.822 54.651 1.00 31.42 105 ASP A O 1
ATOM 808 N N . SER A 1 117 ? 12.889 -21.900 56.569 1.00 30.13 106 SER A N 1
ATOM 809 C CA . SER A 1 117 ? 14.064 -21.610 57.354 1.00 29.88 106 SER A CA 1
ATOM 810 C C . SER A 1 117 ? 14.988 -22.825 57.240 1.00 31.22 106 SER A C 1
ATOM 811 O O . SER A 1 117 ? 16.184 -22.701 56.893 1.00 29.56 106 SER A O 1
ATOM 814 N N . VAL A 1 118 ? 14.419 -23.999 57.478 1.00 28.47 107 VAL A N 1
ATOM 815 C CA . VAL A 1 118 ? 15.222 -25.189 57.396 1.00 29.85 107 VAL A CA 1
ATOM 816 C C . VAL A 1 118 ? 15.893 -25.316 56.005 1.00 30.04 107 VAL A C 1
ATOM 817 O O . VAL A 1 118 ? 17.133 -25.408 55.926 1.00 27.98 107 VAL A O 1
ATOM 821 N N . ASN A 1 119 ? 15.093 -25.297 54.928 1.00 31.18 108 ASN A N 1
ATOM 822 C CA . ASN A 1 119 ? 15.613 -25.489 53.552 1.00 32.31 108 ASN A CA 1
ATOM 823 C C . ASN A 1 119 ? 16.717 -24.506 53.281 1.00 34.41 108 ASN A C 1
ATOM 824 O O . ASN A 1 119 ? 17.658 -24.802 52.532 1.00 37.45 108 ASN A O 1
ATOM 829 N N . TRP A 1 120 ? 16.610 -23.315 53.876 1.00 30.98 109 TRP A N 1
ATOM 830 C CA . TRP A 1 120 ? 17.637 -22.310 53.629 1.00 27.98 109 TRP A CA 1
ATOM 831 C C . TRP A 1 120 ? 18.957 -22.617 54.306 1.00 26.42 109 TRP A C 1
ATOM 832 O O . TRP A 1 120 ? 20.010 -22.485 53.679 1.00 26.78 109 TRP A O 1
ATOM 843 N N . LEU A 1 121 ? 18.901 -23.045 55.563 1.00 24.02 110 LEU A N 1
ATOM 844 C CA . LEU A 1 121 ? 20.065 -23.523 56.282 1.00 23.41 110 LEU A CA 1
ATOM 845 C C . LEU A 1 121 ? 20.682 -24.699 55.570 1.00 25.43 110 LEU A C 1
ATOM 846 O O . LEU A 1 121 ? 21.902 -24.896 55.582 1.00 25.41 110 LEU A O 1
ATOM 851 N N . VAL A 1 122 ? 19.841 -25.504 54.945 1.00 26.21 111 VAL A N 1
ATOM 852 C CA . VAL A 1 122 ? 20.372 -26.607 54.168 1.00 26.16 111 VAL A CA 1
ATOM 853 C C . VAL A 1 122 ? 21.144 -26.047 52.959 1.00 27.47 111 VAL A C 1
ATOM 854 O O . VAL A 1 122 ? 22.303 -26.377 52.801 1.00 29.19 111 VAL A O 1
ATOM 858 N N . GLU A 1 123 ? 20.539 -25.170 52.152 1.00 29.04 112 GLU A N 1
ATOM 859 C CA . GLU A 1 123 ? 21.192 -24.681 50.932 1.00 31.38 112 GLU A CA 1
ATOM 860 C C . GLU A 1 123 ? 22.306 -23.723 51.203 1.00 30.82 112 GLU A C 1
ATOM 861 O O . GLU A 1 123 ? 23.236 -23.604 50.423 1.00 32.88 112 GLU A O 1
ATOM 867 N N . HIS A 1 124 ? 22.201 -22.991 52.293 1.00 30.39 113 HIS A N 1
ATOM 868 C CA . HIS A 1 124 ? 23.133 -21.893 52.519 1.00 29.75 113 HIS A CA 1
ATOM 869 C C . HIS A 1 124 ? 24.118 -22.161 53.618 1.00 30.14 113 HIS A C 1
ATOM 870 O O . HIS A 1 124 ? 25.206 -21.592 53.615 1.00 28.53 113 HIS A O 1
ATOM 877 N N . GLU A 1 125 ? 23.757 -23.024 54.570 1.00 29.29 114 GLU A N 1
ATOM 878 C CA . GLU A 1 125 ? 24.531 -23.135 55.788 1.00 29.17 114 GLU A CA 1
ATOM 879 C C . GLU A 1 125 ? 25.039 -24.532 56.117 1.00 29.89 114 GLU A C 1
ATOM 880 O O . GLU A 1 125 ? 25.347 -24.806 57.274 1.00 31.54 114 GLU A O 1
ATOM 886 N N . GLY A 1 126 ? 25.101 -25.417 55.126 1.00 29.74 115 GLY A N 1
ATOM 887 C CA . GLY A 1 126 ? 25.628 -26.760 55.342 1.00 30.35 115 GLY A CA 1
ATOM 888 C C . GLY A 1 126 ? 24.833 -27.597 56.321 1.00 33.97 115 GLY A C 1
ATOM 889 O O . GLY A 1 126 ? 25.362 -28.556 56.895 1.00 41.74 115 GLY A O 1
ATOM 890 N N . ALA A 1 127 ? 23.561 -27.256 56.517 1.00 29.68 116 ALA A N 1
ATOM 891 C CA . ALA A 1 127 ? 22.688 -28.044 57.356 1.00 29.00 116 ALA A CA 1
ATOM 892 C C . ALA A 1 127 ? 22.273 -29.373 56.688 1.00 28.62 116 ALA A C 1
ATOM 893 O O . ALA A 1 127 ? 22.411 -29.537 55.496 1.00 26.25 116 ALA A O 1
ATOM 895 N N . HIS A 1 128 ? 21.820 -30.341 57.478 1.00 34.18 117 HIS A N 1
ATOM 896 C CA . HIS A 1 128 ? 21.218 -31.590 56.963 1.00 35.42 117 HIS A CA 1
ATOM 897 C C . HIS A 1 128 ? 19.933 -31.712 57.705 1.00 34.48 117 HIS A C 1
ATOM 898 O O . HIS A 1 128 ? 19.816 -31.240 58.863 1.00 34.52 117 HIS A O 1
ATOM 905 N N . VAL A 1 129 ? 18.962 -32.362 57.082 1.00 31.61 118 VAL A N 1
ATOM 906 C CA . VAL A 1 129 ? 17.686 -32.513 57.725 1.00 31.58 118 VAL A CA 1
ATOM 907 C C . VAL A 1 129 ? 17.177 -33.926 57.685 1.00 31.00 118 VAL A C 1
ATOM 908 O O . VAL A 1 129 ? 17.308 -34.593 56.686 1.00 31.89 118 VAL A O 1
ATOM 912 N N . THR A 1 130 ? 16.607 -34.351 58.802 1.00 31.49 119 THR A N 1
ATOM 913 C CA . THR A 1 130 ? 15.865 -35.583 58.913 1.00 34.55 119 THR A CA 1
ATOM 914 C C . THR A 1 130 ? 14.392 -35.204 59.110 1.00 36.83 119 THR A C 1
ATOM 915 O O . THR A 1 130 ? 14.032 -34.499 60.057 1.00 40.61 119 THR A O 1
ATOM 919 N N . TRP A 1 131 ? 13.548 -35.674 58.207 1.00 35.52 120 TRP A N 1
ATOM 920 C CA . TRP A 1 131 ? 12.124 -35.479 58.315 1.00 34.70 120 TRP A CA 1
ATOM 921 C C . TRP A 1 131 ? 11.512 -36.604 59.126 1.00 36.54 120 TRP A C 1
ATOM 922 O O . TRP A 1 131 ? 11.602 -37.776 58.758 1.00 40.45 120 TRP A O 1
ATOM 933 N N . LEU A 1 132 ? 10.895 -36.278 60.253 1.00 37.58 121 LEU A N 1
ATOM 934 C CA . LEU A 1 132 ? 10.100 -37.265 60.975 1.00 37.64 121 LEU A CA 1
ATOM 935 C C . LEU A 1 132 ? 8.931 -37.701 60.105 1.00 40.34 121 LEU A C 1
ATOM 936 O O . LEU A 1 132 ? 8.278 -36.873 59.465 1.00 40.54 121 LEU A O 1
ATOM 941 N N . PRO A 1 133 ? 8.669 -39.009 60.068 1.00 42.79 122 PRO A N 1
ATOM 942 C CA . PRO A 1 133 ? 7.504 -39.571 59.385 1.00 41.17 122 PRO A CA 1
ATOM 943 C C . PRO A 1 133 ? 6.188 -39.049 59.963 1.00 37.78 122 PRO A C 1
ATOM 944 O O . PRO A 1 133 ? 6.108 -38.850 61.186 1.00 36.25 122 PRO A O 1
ATOM 948 N N . THR A 1 134 ? 5.183 -38.869 59.084 1.00 34.23 123 THR A N 1
ATOM 949 C CA . THR A 1 134 ? 3.850 -38.350 59.434 1.00 33.21 123 THR A CA 1
ATOM 950 C C . THR A 1 134 ? 2.782 -39.412 59.291 1.00 31.34 123 THR A C 1
ATOM 951 O O . THR A 1 134 ? 2.706 -40.058 58.278 1.00 28.50 123 THR A O 1
ATOM 955 N N . ALA A 1 135 ? 1.915 -39.531 60.282 1.00 33.75 124 ALA A N 1
ATOM 956 C CA . ALA A 1 135 ? 0.741 -40.407 60.213 1.00 38.84 124 ALA A CA 1
ATOM 957 C C . ALA A 1 135 ? -0.339 -39.773 59.318 1.00 45.81 124 ALA A C 1
ATOM 958 O O . ALA A 1 135 ? -0.285 -38.576 59.031 1.00 52.78 124 ALA A O 1
ATOM 960 N N . ALA A 1 136 ? -1.309 -40.574 58.879 1.00 47.86 125 ALA A N 1
ATOM 961 C CA . ALA A 1 136 ? -2.380 -40.115 57.985 1.00 47.39 125 ALA A CA 1
ATOM 962 C C . ALA A 1 136 ? -3.252 -39.057 58.681 1.00 46.35 125 ALA A C 1
ATOM 963 O O . ALA A 1 136 ? -3.828 -38.178 58.046 1.00 46.05 125 ALA A O 1
ATOM 965 N N . ASP A 1 137 ? -3.338 -39.202 59.995 1.00 46.10 126 ASP A N 1
ATOM 966 C CA . ASP A 1 137 ? -3.706 -38.194 60.964 1.00 45.11 126 ASP A CA 1
ATOM 967 C C . ASP A 1 137 ? -3.164 -36.782 60.688 1.00 44.87 126 ASP A C 1
ATOM 968 O O . ASP A 1 137 ? -3.784 -35.751 60.995 1.00 36.70 126 ASP A O 1
ATOM 973 N N . GLY A 1 138 ? -1.934 -36.758 60.205 1.00 44.62 127 GLY A N 1
ATOM 974 C CA . GLY A 1 138 ? -1.141 -35.557 60.259 1.00 45.52 127 GLY A CA 1
ATOM 975 C C . GLY A 1 138 ? -0.278 -35.464 61.504 1.00 41.94 127 GLY A C 1
ATOM 976 O O . GLY A 1 138 ? 0.395 -34.468 61.702 1.00 42.70 127 GLY A O 1
ATOM 977 N N . SER A 1 139 ? -0.264 -36.495 62.338 1.00 43.69 128 SER A N 1
ATOM 978 C CA . SER A 1 139 ? 0.561 -36.424 63.554 1.00 43.17 128 SER A CA 1
ATOM 979 C C . SER A 1 139 ? 1.961 -36.997 63.397 1.00 37.24 128 SER A C 1
ATOM 980 O O . SER A 1 139 ? 2.298 -37.623 62.400 1.00 41.41 128 SER A O 1
ATOM 983 N N . VAL A 1 140 ? 2.780 -36.729 64.392 1.00 35.74 129 VAL A N 1
ATOM 984 C CA . VAL A 1 140 ? 4.109 -37.305 64.523 1.00 36.73 129 VAL A CA 1
ATOM 985 C C . VAL A 1 140 ? 4.169 -37.868 65.935 1.00 34.37 129 VAL A C 1
ATOM 986 O O . VAL A 1 140 ? 3.491 -37.370 66.843 1.00 35.05 129 VAL A O 1
ATOM 990 N N . SER A 1 141 ? 4.946 -38.915 66.138 1.00 36.47 130 SER A N 1
ATOM 991 C CA . SER A 1 141 ? 4.993 -39.498 67.489 1.00 40.96 130 SER A CA 1
ATOM 992 C C . SER A 1 141 ? 6.349 -39.369 68.174 1.00 41.57 130 SER A C 1
ATOM 993 O O . SER A 1 141 ? 7.422 -39.282 67.525 1.00 38.93 130 SER A O 1
ATOM 996 N N . ALA A 1 142 ? 6.261 -39.384 69.505 1.00 42.17 131 ALA A N 1
ATOM 997 C CA . ALA A 1 142 ? 7.425 -39.323 70.380 1.00 42.92 131 ALA A CA 1
ATOM 998 C C . ALA A 1 142 ? 8.454 -40.413 70.024 1.00 42.73 131 ALA A C 1
ATOM 999 O O . ALA A 1 142 ? 9.672 -40.196 70.085 1.00 45.12 131 ALA A O 1
ATOM 1001 N N . THR A 1 143 ? 7.959 -41.572 69.609 1.00 43.06 132 THR A N 1
ATOM 1002 C CA . THR A 1 143 ? 8.852 -42.678 69.307 1.00 44.72 132 THR A CA 1
ATOM 1003 C C . THR A 1 143 ? 9.682 -42.379 68.093 1.00 42.94 132 THR A C 1
ATOM 1004 O O . THR A 1 143 ? 10.900 -42.604 68.107 1.00 45.53 132 THR A O 1
ATOM 1008 N N . ALA A 1 144 ? 9.031 -41.864 67.053 1.00 40.58 133 ALA A N 1
ATOM 1009 C CA . ALA A 1 144 ? 9.716 -41.624 65.797 1.00 38.87 133 ALA A CA 1
ATOM 1010 C C . ALA A 1 144 ? 10.839 -40.652 66.070 1.00 39.74 133 ALA A C 1
ATOM 1011 O O . ALA A 1 144 ? 11.918 -40.755 65.452 1.00 35.79 133 ALA A O 1
ATOM 1013 N N . LEU A 1 145 ? 10.595 -39.733 67.019 1.00 37.96 134 LEU A N 1
ATOM 1014 C CA . LEU A 1 145 ? 11.637 -38.786 67.410 1.00 38.78 134 LEU A CA 1
ATOM 1015 C C . LEU A 1 145 ? 12.808 -39.500 68.082 1.00 39.02 134 LEU A C 1
ATOM 1016 O O . LEU A 1 145 ? 13.974 -39.292 67.715 1.00 41.88 134 LEU A O 1
ATOM 1021 N N . ARG A 1 146 ? 12.497 -40.346 69.046 1.00 35.95 135 ARG A N 1
ATOM 1022 C CA . ARG A 1 146 ? 13.524 -41.124 69.688 1.00 42.63 135 ARG A CA 1
ATOM 1023 C C . ARG A 1 146 ? 14.361 -41.921 68.703 1.00 45.33 135 ARG A C 1
ATOM 1024 O O . ARG A 1 146 ? 15.586 -41.998 68.823 1.00 45.75 135 ARG A O 1
ATOM 1032 N N . GLU A 1 147 ? 13.698 -42.508 67.722 1.00 48.33 136 GLU A N 1
ATOM 1033 C CA . GLU A 1 147 ? 14.407 -43.296 66.738 1.00 54.56 136 GLU A CA 1
ATOM 1034 C C . GLU A 1 147 ? 15.372 -42.465 65.880 1.00 57.93 136 GLU A C 1
ATOM 1035 O O . GLU A 1 147 ? 16.488 -42.904 65.590 1.00 64.07 136 GLU A O 1
ATOM 1041 N N . ALA A 1 148 ? 14.971 -41.260 65.484 1.00 56.15 137 ALA A N 1
ATOM 1042 C CA . ALA A 1 148 ? 15.876 -40.457 64.671 1.00 52.92 137 ALA A CA 1
ATOM 1043 C C . ALA A 1 148 ? 16.970 -39.849 65.541 1.00 50.14 137 ALA A C 1
ATOM 1044 O O . ALA A 1 148 ? 18.100 -39.685 65.070 1.00 47.37 137 ALA A O 1
ATOM 1046 N N . LEU A 1 149 ? 16.651 -39.544 66.805 1.00 46.10 138 LEU A N 1
ATOM 1047 C CA . LEU A 1 149 ? 17.681 -39.101 67.764 1.00 46.41 138 LEU A CA 1
ATOM 1048 C C . LEU A 1 149 ? 18.762 -40.162 68.095 1.00 53.96 138 LEU A C 1
ATOM 1049 O O . LEU A 1 149 ? 19.947 -39.842 68.115 1.00 60.71 138 LEU A O 1
ATOM 1054 N N . GLN A 1 150 ? 18.370 -41.419 68.335 1.00 60.85 139 GLN A N 1
ATOM 1055 C CA . GLN A 1 150 ? 19.338 -42.488 68.682 1.00 59.84 139 GLN A CA 1
ATOM 1056 C C . GLN A 1 150 ? 20.306 -42.791 67.556 1.00 58.36 139 GLN A C 1
ATOM 1057 O O . GLN A 1 150 ? 21.470 -43.064 67.802 1.00 53.40 139 GLN A O 1
ATOM 1063 N N . SER A 1 151 ? 19.811 -42.765 66.320 1.00 62.04 140 SER A N 1
ATOM 1064 C CA . SER A 1 151 ? 20.614 -43.166 65.163 1.00 65.84 140 SER A CA 1
ATOM 1065 C C . SER A 1 151 ? 21.401 -42.016 64.534 1.00 69.01 140 SER A C 1
ATOM 1066 O O . SER A 1 151 ? 21.901 -42.153 63.409 1.00 79.66 140 SER A O 1
ATOM 1069 N N . HIS A 1 152 ? 21.488 -40.882 65.229 1.00 64.62 141 HIS A N 1
ATOM 1070 C CA . HIS A 1 152 ? 22.173 -39.707 64.690 1.00 61.63 141 HIS A CA 1
ATOM 1071 C C . HIS A 1 152 ? 22.892 -39.038 65.808 1.00 63.78 141 HIS A C 1
ATOM 1072 O O . HIS A 1 152 ? 22.275 -38.694 66.808 1.00 60.45 141 HIS A O 1
ATOM 1079 N N . ASP A 1 153 ? 24.204 -38.862 65.658 1.00 66.60 142 ASP A N 1
ATOM 1080 C CA . ASP A 1 153 ? 25.048 -38.245 66.700 1.00 66.98 142 ASP A CA 1
ATOM 1081 C C . ASP A 1 153 ? 25.323 -36.746 66.429 1.00 60.63 142 ASP A C 1
ATOM 1082 O O . ASP A 1 153 ? 26.141 -36.113 67.093 1.00 59.00 142 ASP A O 1
ATOM 1087 N N . ASP A 1 154 ? 24.641 -36.201 65.429 1.00 52.42 143 ASP A N 1
ATOM 1088 C CA . ASP A 1 154 ? 24.968 -34.891 64.878 1.00 43.60 143 ASP A CA 1
ATOM 1089 C C . ASP A 1 154 ? 23.763 -33.945 64.893 1.00 39.71 143 ASP A C 1
ATOM 1090 O O . ASP A 1 154 ? 23.661 -33.036 64.051 1.00 33.95 143 ASP A O 1
ATOM 1095 N N . VAL A 1 155 ? 22.865 -34.160 65.862 1.00 35.94 144 VAL A N 1
ATOM 1096 C CA . VAL A 1 155 ? 21.663 -33.346 65.952 1.00 35.53 144 VAL A CA 1
ATOM 1097 C C . VAL A 1 155 ? 21.961 -31.957 66.564 1.00 34.60 144 VAL A C 1
ATOM 1098 O O . VAL A 1 155 ? 22.302 -31.820 67.750 1.00 33.69 144 VAL A O 1
ATOM 1102 N N . ALA A 1 156 ? 21.795 -30.934 65.726 1.00 31.83 145 ALA A N 1
ATOM 1103 C CA . ALA A 1 156 ? 21.892 -29.555 66.146 1.00 28.68 145 ALA A CA 1
ATOM 1104 C C . ALA A 1 156 ? 20.669 -29.175 66.995 1.00 28.13 145 ALA A C 1
ATOM 1105 O O . ALA A 1 156 ? 20.823 -28.691 68.140 1.00 23.23 145 ALA A O 1
ATOM 1107 N N . LEU A 1 157 ? 19.462 -29.389 66.453 1.00 25.93 146 LEU A N 1
ATOM 1108 C CA . LEU A 1 157 ? 18.261 -28.991 67.186 1.00 25.25 146 LEU A CA 1
ATOM 1109 C C . LEU A 1 157 ? 17.027 -29.723 66.688 1.00 24.85 146 LEU A C 1
ATOM 1110 O O . LEU A 1 157 ? 17.070 -30.362 65.662 1.00 26.53 146 LEU A O 1
ATOM 1115 N N . VAL A 1 158 ? 15.925 -29.595 67.411 1.00 25.23 147 VAL A N 1
ATOM 1116 C CA . VAL A 1 158 ? 14.628 -30.150 67.010 1.00 26.75 147 VAL A CA 1
ATOM 1117 C C . VAL A 1 158 ? 13.511 -29.073 66.972 1.00 27.07 147 VAL A C 1
ATOM 1118 O O . VAL A 1 158 ? 13.442 -28.180 67.846 1.00 27.32 147 VAL A O 1
ATOM 1122 N N . SER A 1 159 ? 12.623 -29.182 65.988 1.00 25.15 148 SER A N 1
ATOM 1123 C CA . SER A 1 159 ? 11.524 -28.233 65.838 1.00 23.63 148 SER A CA 1
ATOM 1124 C C . SER A 1 159 ? 10.320 -29.000 65.428 1.00 22.44 148 SER A C 1
ATOM 1125 O O . SER A 1 159 ? 10.337 -29.692 64.396 1.00 21.58 148 SER A O 1
ATOM 1128 N N . VAL A 1 160 ? 9.272 -28.855 66.222 1.00 20.57 149 VAL A N 1
ATOM 1129 C CA . VAL A 1 160 ? 8.054 -29.583 65.982 1.00 21.95 149 VAL A CA 1
ATOM 1130 C C . VAL A 1 160 ? 6.893 -28.717 66.369 1.00 21.98 149 VAL A C 1
ATOM 1131 O O . VAL A 1 160 ? 6.870 -28.181 67.476 1.00 23.02 149 VAL A O 1
ATOM 1135 N N . MET A 1 161 ? 5.909 -28.573 65.495 1.00 21.92 150 MET A N 1
ATOM 1136 C CA . MET A 1 161 ? 4.858 -27.630 65.803 1.00 22.40 150 MET A CA 1
ATOM 1137 C C . MET A 1 161 ? 3.852 -28.209 66.792 1.00 21.96 150 MET A C 1
ATOM 1138 O O . MET A 1 161 ? 3.660 -29.407 66.834 1.00 23.21 150 MET A O 1
ATOM 1143 N N . TRP A 1 162 ? 3.220 -27.365 67.591 1.00 23.46 151 TRP A N 1
ATOM 1144 C CA . TRP A 1 162 ? 2.311 -27.831 68.640 1.00 26.99 151 TRP A CA 1
ATOM 1145 C C . TRP A 1 162 ? 0.942 -28.265 68.135 1.00 29.91 151 TRP A C 1
ATOM 1146 O O . TRP A 1 162 ? 0.440 -29.320 68.523 1.00 28.94 151 TRP A O 1
ATOM 1157 N N . ALA A 1 163 ? 0.322 -27.418 67.314 1.00 30.26 152 ALA A N 1
ATOM 1158 C CA . ALA A 1 163 ? -0.886 -27.734 66.556 1.00 29.75 152 ALA A CA 1
ATOM 1159 C C . ALA A 1 163 ? -0.675 -27.267 65.103 1.00 29.28 152 ALA A C 1
ATOM 1160 O O . ALA A 1 163 ? -0.191 -26.160 64.870 1.00 29.54 152 ALA A O 1
ATOM 1162 N N . ASN A 1 164 ? -1.030 -28.110 64.141 1.00 26.41 153 ASN A N 1
ATOM 1163 C CA . ASN A 1 164 ? -1.016 -27.742 62.732 1.00 25.42 153 ASN A CA 1
ATOM 1164 C C . ASN A 1 164 ? -2.089 -26.703 62.333 1.00 25.65 153 ASN A C 1
ATOM 1165 O O . ASN A 1 164 ? -3.208 -26.761 62.764 1.00 26.08 153 ASN A O 1
ATOM 1170 N N . ASN A 1 165 ? -1.747 -25.782 61.463 1.00 24.56 154 ASN A N 1
ATOM 1171 C CA . ASN A 1 165 ? -2.579 -24.652 61.142 1.00 24.54 154 ASN A CA 1
ATOM 1172 C C . ASN A 1 165 ? -3.538 -24.932 60.013 1.00 25.78 154 ASN A C 1
ATOM 1173 O O . ASN A 1 165 ? -4.422 -24.137 59.748 1.00 26.60 154 ASN A O 1
ATOM 1178 N N . GLU A 1 166 ? -3.313 -26.011 59.278 1.00 28.41 155 GLU A N 1
ATOM 1179 C CA . GLU A 1 166 ? -4.191 -26.357 58.177 1.00 27.60 155 GLU A CA 1
ATOM 1180 C C . GLU A 1 166 ? -5.151 -27.393 58.684 1.00 26.68 155 GLU A C 1
ATOM 1181 O O . GLU A 1 166 ? -6.360 -27.176 58.626 1.00 28.24 155 GLU A O 1
ATOM 1187 N N . VAL A 1 167 ? -4.652 -28.495 59.245 1.00 24.45 156 VAL A N 1
ATOM 1188 C CA . VAL A 1 167 ? -5.577 -29.577 59.595 1.00 23.32 156 VAL A CA 1
ATOM 1189 C C . VAL A 1 167 ? -5.919 -29.733 61.048 1.00 23.38 156 VAL A C 1
ATOM 1190 O O . VAL A 1 167 ? -6.761 -30.552 61.361 1.00 24.87 156 VAL A O 1
ATOM 1194 N N . GLY A 1 168 ? -5.282 -28.957 61.932 1.00 23.93 157 GLY A N 1
ATOM 1195 C CA . GLY A 1 168 ? -5.662 -28.872 63.359 1.00 21.80 157 GLY A CA 1
ATOM 1196 C C . GLY A 1 168 ? -5.142 -29.925 64.332 1.00 21.76 157 GLY A C 1
ATOM 1197 O O . GLY A 1 168 ? -5.444 -29.908 65.511 1.00 21.83 157 GLY A O 1
ATOM 1198 N N . THR A 1 169 ? -4.373 -30.863 63.830 1.00 25.16 158 THR A N 1
ATOM 1199 C CA . THR A 1 169 ? -3.794 -31.919 64.628 1.00 27.58 158 THR A CA 1
ATOM 1200 C C . THR A 1 169 ? -2.875 -31.372 65.723 1.00 29.90 158 THR A C 1
ATOM 1201 O O . THR A 1 169 ? -1.885 -30.682 65.456 1.00 32.64 158 THR A O 1
ATOM 1205 N N . ILE A 1 170 ? -3.244 -31.646 66.961 1.00 29.07 159 ILE A N 1
ATOM 1206 C CA . ILE A 1 170 ? -2.380 -31.410 68.070 1.00 28.77 159 ILE A CA 1
ATOM 1207 C C . ILE A 1 170 ? -1.254 -32.471 68.144 1.00 30.23 159 ILE A C 1
ATOM 1208 O O . ILE A 1 170 ? -1.503 -33.662 67.995 1.00 32.33 159 ILE A O 1
ATOM 1213 N N . LEU A 1 171 ? -0.022 -32.046 68.390 1.00 31.71 160 LEU A N 1
ATOM 1214 C CA . LEU A 1 171 ? 1.110 -33.000 68.518 1.00 34.52 160 LEU A CA 1
ATOM 1215 C C . LEU A 1 171 ? 1.525 -33.279 69.972 1.00 34.01 160 LEU A C 1
ATOM 1216 O O . LEU A 1 171 ? 1.236 -32.469 70.873 1.00 32.40 160 LEU A O 1
ATOM 1221 N N . PRO A 1 172 ? 2.195 -34.431 70.209 1.00 37.29 161 PRO A N 1
ATOM 1222 C CA . PRO A 1 172 ? 2.575 -34.833 71.588 1.00 39.45 161 PRO A CA 1
ATOM 1223 C C . PRO A 1 172 ? 3.892 -34.164 72.121 1.00 40.69 161 PRO A C 1
ATOM 1224 O O . PRO A 1 172 ? 4.887 -34.844 72.392 1.00 37.07 161 PRO A O 1
ATOM 1228 N N . ILE A 1 173 ? 3.853 -32.839 72.290 1.00 40.15 162 ILE A N 1
ATOM 1229 C CA . ILE A 1 173 ? 5.045 -32.016 72.553 1.00 41.36 162 ILE A CA 1
ATOM 1230 C C . ILE A 1 173 ? 5.643 -32.310 73.913 1.00 42.67 162 ILE A C 1
ATOM 1231 O O . ILE A 1 173 ? 6.867 -32.489 74.038 1.00 37.97 162 ILE A O 1
ATOM 1236 N N . ALA A 1 174 ? 4.769 -32.325 74.928 1.00 43.84 163 ALA A N 1
ATOM 1237 C CA . ALA A 1 174 ? 5.187 -32.618 76.297 1.00 42.88 163 ALA A CA 1
ATOM 1238 C C . ALA A 1 174 ? 6.068 -33.855 76.263 1.00 44.27 163 ALA A C 1
ATOM 1239 O O . ALA A 1 174 ? 7.226 -33.817 76.673 1.00 53.27 163 ALA A O 1
ATOM 1241 N N . GLU A 1 175 ? 5.572 -34.943 75.707 1.00 41.73 164 GLU A N 1
ATOM 1242 C CA . GLU A 1 175 ? 6.367 -36.138 75.801 1.00 40.46 164 GLU A CA 1
ATOM 1243 C C . GLU A 1 175 ? 7.492 -36.168 74.778 1.00 39.07 164 GLU A C 1
ATOM 1244 O O . GLU A 1 175 ? 8.460 -36.894 74.936 1.00 40.24 164 GLU A O 1
ATOM 1250 N N . MET A 1 176 ? 7.414 -35.344 73.743 1.00 39.04 165 MET A N 1
ATOM 1251 C CA . MET A 1 176 ? 8.531 -35.298 72.793 1.00 36.99 165 MET A CA 1
ATOM 1252 C C . MET A 1 176 ? 9.674 -34.535 73.427 1.00 34.22 165 MET A C 1
ATOM 1253 O O . MET A 1 176 ? 10.847 -34.697 73.059 1.00 31.27 165 MET A O 1
ATOM 1258 N N . SER A 1 177 ? 9.306 -33.705 74.393 1.00 32.01 166 SER A N 1
ATOM 1259 C CA . SER A 1 177 ? 10.237 -32.790 74.982 1.00 32.29 166 SER A CA 1
ATOM 1260 C C . SER A 1 177 ? 11.131 -33.563 75.916 1.00 34.28 166 SER A C 1
ATOM 1261 O O . SER A 1 177 ? 12.374 -33.469 75.794 1.00 33.44 166 SER A O 1
ATOM 1264 N N . VAL A 1 178 ? 10.502 -34.343 76.817 1.00 32.62 167 VAL A N 1
ATOM 1265 C CA . VAL A 1 178 ? 11.247 -35.253 77.674 1.00 32.12 167 VAL A CA 1
ATOM 1266 C C . VAL A 1 178 ? 12.214 -36.121 76.860 1.00 31.25 167 VAL A C 1
ATOM 1267 O O . VAL A 1 178 ? 13.319 -36.364 77.304 1.00 34.33 167 VAL A O 1
ATOM 1271 N N . VAL A 1 179 ? 11.858 -36.504 75.642 1.00 30.69 168 VAL A N 1
ATOM 1272 C CA . VAL A 1 179 ? 12.804 -37.247 74.799 1.00 33.64 168 VAL A CA 1
ATOM 1273 C C . VAL A 1 179 ? 14.031 -36.435 74.411 1.00 38.55 168 VAL A C 1
ATOM 1274 O O . VAL A 1 179 ? 15.164 -36.950 74.366 1.00 40.47 168 VAL A O 1
ATOM 1278 N N . ALA A 1 180 ? 13.799 -35.169 74.087 1.00 41.44 169 ALA A N 1
ATOM 1279 C CA . ALA A 1 180 ? 14.856 -34.330 73.560 1.00 39.62 169 ALA A CA 1
ATOM 1280 C C . ALA A 1 180 ? 15.795 -34.034 74.695 1.00 37.45 169 ALA A C 1
ATOM 1281 O O . ALA A 1 180 ? 17.013 -34.011 74.521 1.00 39.31 169 ALA A O 1
ATOM 1283 N N . MET A 1 181 ? 15.212 -33.810 75.863 1.00 37.91 170 MET A N 1
ATOM 1284 C CA . MET A 1 181 ? 15.986 -33.545 77.061 1.00 42.94 170 MET A CA 1
ATOM 1285 C C . MET A 1 181 ? 16.956 -34.705 77.271 1.00 47.11 170 MET A C 1
ATOM 1286 O O . MET A 1 181 ? 18.164 -34.503 77.365 1.00 49.52 170 MET A O 1
ATOM 1291 N N . GLU A 1 182 ? 16.421 -35.921 77.274 1.00 48.93 171 GLU A N 1
ATOM 1292 C CA . GLU A 1 182 ? 17.220 -37.137 77.335 1.00 49.31 171 GLU A CA 1
ATOM 1293 C C . GLU A 1 182 ? 18.453 -37.183 76.461 1.00 43.88 171 GLU A C 1
ATOM 1294 O O . GLU A 1 182 ? 19.468 -37.724 76.881 1.00 47.12 171 GLU A O 1
ATOM 1300 N N . PHE A 1 183 ? 18.394 -36.659 75.246 1.00 38.46 172 PHE A N 1
ATOM 1301 C CA . PHE A 1 183 ? 19.582 -36.739 74.395 1.00 36.40 172 PHE A CA 1
ATOM 1302 C C . PHE A 1 183 ? 20.423 -35.466 74.451 1.00 35.30 172 PHE A C 1
ATOM 1303 O O . PHE A 1 183 ? 21.410 -35.310 73.725 1.00 35.42 172 PHE A O 1
ATOM 1311 N N . GLY A 1 184 ? 20.038 -34.547 75.330 1.00 36.25 173 GLY A N 1
ATOM 1312 C CA . GLY A 1 184 ? 20.726 -33.258 75.418 1.00 37.93 173 GLY A CA 1
ATOM 1313 C C . GLY A 1 184 ? 20.549 -32.387 74.170 1.00 37.58 173 GLY A C 1
ATOM 1314 O O . GLY A 1 184 ? 21.479 -31.691 73.730 1.00 35.27 173 GLY A O 1
ATOM 1315 N N . VAL A 1 185 ? 19.358 -32.433 73.581 1.00 34.43 174 VAL A N 1
ATOM 1316 C CA . VAL A 1 185 ? 19.155 -31.690 72.367 1.00 33.45 174 VAL A CA 1
ATOM 1317 C C . VAL A 1 185 ? 18.082 -30.648 72.581 1.00 32.21 174 VAL A C 1
ATOM 1318 O O . VAL A 1 185 ? 16.958 -31.003 73.012 1.00 30.60 174 VAL A O 1
ATOM 1322 N N . PRO A 1 186 ? 18.415 -29.357 72.290 1.00 30.66 175 PRO A N 1
ATOM 1323 C CA . PRO A 1 186 ? 17.432 -28.268 72.460 1.00 28.51 175 PRO A CA 1
ATOM 1324 C C . PRO A 1 186 ? 16.262 -28.475 71.498 1.00 27.21 175 PRO A C 1
ATOM 1325 O O . PRO A 1 186 ? 16.463 -28.848 70.347 1.00 25.08 175 PRO A O 1
ATOM 1329 N N . MET A 1 187 ? 15.053 -28.307 71.995 1.00 29.23 176 MET A N 1
ATOM 1330 C CA . MET A 1 187 ? 13.849 -28.496 71.177 1.00 32.26 176 MET A CA 1
ATOM 1331 C C . MET A 1 187 ? 13.071 -27.188 71.108 1.00 32.00 176 MET A C 1
ATOM 1332 O O . MET A 1 187 ? 12.820 -26.540 72.140 1.00 33.44 176 MET A O 1
ATOM 1337 N N . HIS A 1 188 ? 12.700 -26.814 69.889 1.00 28.11 177 HIS A N 1
ATOM 1338 C CA . HIS A 1 188 ? 11.826 -25.671 69.670 1.00 27.88 177 HIS A CA 1
ATOM 1339 C C . HIS A 1 188 ? 10.439 -26.112 69.206 1.00 28.23 177 HIS A C 1
ATOM 1340 O O . HIS A 1 188 ? 10.285 -27.096 68.480 1.00 32.08 177 HIS A O 1
ATOM 1347 N N . SER A 1 189 ? 9.396 -25.408 69.607 1.00 26.52 178 SER A N 1
ATOM 1348 C CA . SER A 1 189 ? 8.117 -25.713 69.047 1.00 26.31 178 SER A CA 1
ATOM 1349 C C . SER A 1 189 ? 7.418 -24.446 68.634 1.00 28.12 178 SER A C 1
ATOM 1350 O O . SER A 1 189 ? 7.383 -23.471 69.382 1.00 32.95 178 SER A O 1
ATOM 1353 N N . ASP A 1 190 ? 6.849 -24.473 67.443 1.00 26.67 179 ASP A N 1
ATOM 1354 C CA . ASP A 1 190 ? 5.976 -23.422 66.960 1.00 26.93 179 ASP A CA 1
ATOM 1355 C C . ASP A 1 190 ? 4.582 -23.580 67.613 1.00 26.80 179 ASP A C 1
ATOM 1356 O O . ASP A 1 190 ? 3.856 -24.515 67.292 1.00 27.21 179 ASP A O 1
ATOM 1361 N N . ALA A 1 191 ? 4.191 -22.680 68.508 1.00 25.51 180 ALA A N 1
ATOM 1362 C CA . ALA A 1 191 ? 2.911 -22.843 69.216 1.00 23.93 180 ALA A CA 1
ATOM 1363 C C . ALA A 1 191 ? 1.980 -21.713 68.850 1.00 25.78 180 ALA A C 1
ATOM 1364 O O . ALA A 1 191 ? 1.095 -21.264 69.626 1.00 25.65 180 ALA A O 1
ATOM 1366 N N . ILE A 1 192 ? 2.165 -21.264 67.621 1.00 26.34 181 ILE A N 1
ATOM 1367 C CA . ILE A 1 192 ? 1.443 -20.119 67.156 1.00 26.51 181 ILE A CA 1
ATOM 1368 C C . ILE A 1 192 ? -0.039 -20.396 67.093 1.00 27.32 181 ILE A C 1
ATOM 1369 O O . ILE A 1 192 ? -0.821 -19.505 67.429 1.00 32.56 181 ILE A O 1
ATOM 1374 N N . GLN A 1 193 ? -0.434 -21.617 66.724 1.00 26.25 182 GLN A N 1
ATOM 1375 C CA . GLN A 1 193 ? -1.852 -21.991 66.747 1.00 25.92 182 GLN A CA 1
ATOM 1376 C C . GLN A 1 193 ? -2.392 -22.354 68.146 1.00 27.70 182 GLN A C 1
ATOM 1377 O O . GLN A 1 193 ? -3.604 -22.489 68.334 1.00 28.82 182 GLN A O 1
ATOM 1383 N N . ALA A 1 194 ? -1.505 -22.497 69.129 1.00 28.21 183 ALA A N 1
ATOM 1384 C CA . ALA A 1 194 ? -1.906 -22.975 70.455 1.00 28.44 183 ALA A CA 1
ATOM 1385 C C . ALA A 1 194 ? -2.397 -21.946 71.482 1.00 29.21 183 ALA A C 1
ATOM 1386 O O . ALA A 1 194 ? -3.293 -22.247 72.273 1.00 30.69 183 ALA A O 1
ATOM 1388 N N . VAL A 1 195 ? -1.816 -20.749 71.500 1.00 27.63 184 VAL A N 1
ATOM 1389 C CA . VAL A 1 195 ? -2.156 -19.787 72.543 1.00 25.48 184 VAL A CA 1
ATOM 1390 C C . VAL A 1 195 ? -3.647 -19.516 72.548 1.00 27.79 184 VAL A C 1
ATOM 1391 O O . VAL A 1 195 ? -4.239 -19.230 71.501 1.00 31.66 184 VAL A O 1
ATOM 1395 N N . GLY A 1 196 ? -4.245 -19.626 73.732 1.00 27.79 185 GLY A N 1
ATOM 1396 C CA . GLY A 1 196 ? -5.692 -19.465 73.922 1.00 28.32 185 GLY A CA 1
ATOM 1397 C C . GLY A 1 196 ? -6.574 -20.511 73.256 1.00 28.74 185 GLY A C 1
ATOM 1398 O O . GLY A 1 196 ? -7.782 -20.336 73.167 1.00 28.05 185 GLY A O 1
ATOM 1399 N N . GLN A 1 197 ? -5.966 -21.585 72.768 1.00 29.33 186 GLN A N 1
ATOM 1400 C CA . GLN A 1 197 ? -6.709 -22.671 72.186 1.00 30.22 186 GLN A CA 1
ATOM 1401 C C . GLN A 1 197 ? -6.488 -23.967 72.968 1.00 33.68 186 GLN A C 1
ATOM 1402 O O . GLN A 1 197 ? -7.400 -24.752 73.126 1.00 38.11 186 GLN A O 1
ATOM 1408 N N . LEU A 1 198 ? -5.283 -24.198 73.474 1.00 34.52 187 LEU A N 1
ATOM 1409 C CA . LEU A 1 198 ? -5.047 -25.355 74.318 1.00 36.08 187 LEU A CA 1
ATOM 1410 C C . LEU A 1 198 ? -4.172 -24.936 75.530 1.00 38.54 187 LEU A C 1
ATOM 1411 O O . LEU A 1 198 ? -3.707 -23.811 75.574 1.00 43.11 187 LEU A O 1
ATOM 1416 N N . PRO A 1 199 ? -3.978 -25.806 76.546 1.00 44.28 188 PRO A N 1
ATOM 1417 C CA . PRO A 1 199 ? -3.223 -25.282 77.718 1.00 41.32 188 PRO A CA 1
ATOM 1418 C C . PRO A 1 199 ? -1.716 -25.196 77.478 1.00 40.14 188 PRO A C 1
ATOM 1419 O O . PRO A 1 199 ? -1.079 -26.207 77.135 1.00 37.91 188 PRO A O 1
ATOM 1423 N N . LEU A 1 200 ? -1.152 -24.006 77.667 1.00 37.16 189 LEU A N 1
ATOM 1424 C CA . LEU A 1 200 ? 0.270 -23.780 77.370 1.00 38.47 189 LEU A CA 1
ATOM 1425 C C . LEU A 1 200 ? 1.119 -23.535 78.624 1.00 38.51 189 LEU A C 1
ATOM 1426 O O . LEU A 1 200 ? 0.866 -22.590 79.365 1.00 42.71 189 LEU A O 1
ATOM 1431 N N . ASP A 1 201 ? 2.120 -24.366 78.877 1.00 35.74 190 ASP A N 1
ATOM 1432 C CA . ASP A 1 201 ? 2.964 -24.113 80.041 1.00 34.18 190 ASP A CA 1
ATOM 1433 C C . ASP A 1 201 ? 4.434 -24.274 79.705 1.00 28.97 190 ASP A C 1
ATOM 1434 O O . ASP A 1 201 ? 4.998 -25.374 79.801 1.00 27.55 190 ASP A O 1
ATOM 1439 N N . PHE A 1 202 ? 5.054 -23.170 79.323 1.00 25.54 191 PHE A N 1
ATOM 1440 C CA . PHE A 1 202 ? 6.411 -23.234 78.811 1.00 25.97 191 PHE A CA 1
ATOM 1441 C C . PHE A 1 202 ? 7.359 -23.947 79.769 1.00 28.35 191 PHE A C 1
ATOM 1442 O O . PHE A 1 202 ? 8.105 -24.854 79.382 1.00 25.61 191 PHE A O 1
ATOM 1450 N N . GLY A 1 203 ? 7.314 -23.521 81.033 1.00 35.04 192 GLY A N 1
ATOM 1451 C CA . GLY A 1 203 ? 8.172 -24.081 82.073 1.00 36.75 192 GLY A CA 1
ATOM 1452 C C . GLY A 1 203 ? 7.971 -25.581 82.164 1.00 38.30 192 GLY A C 1
ATOM 1453 O O . GLY A 1 203 ? 8.925 -26.355 82.056 1.00 38.40 192 GLY A O 1
ATOM 1454 N N . ALA A 1 204 ? 6.717 -25.986 82.327 1.00 36.19 193 ALA A N 1
ATOM 1455 C CA . ALA A 1 204 ? 6.398 -27.391 82.522 1.00 35.74 193 ALA A CA 1
ATOM 1456 C C . ALA A 1 204 ? 6.678 -28.261 81.277 1.00 35.07 193 ALA A C 1
ATOM 1457 O O . ALA A 1 204 ? 7.003 -29.438 81.419 1.00 35.28 193 ALA A O 1
ATOM 1459 N N . SER A 1 205 ? 6.543 -27.709 80.061 1.00 33.85 194 SER A N 1
ATOM 1460 C CA . SER A 1 205 ? 6.927 -28.453 78.846 1.00 30.90 194 SER A CA 1
ATOM 1461 C C . SER A 1 205 ? 8.428 -28.646 78.970 1.00 30.25 194 SER A C 1
ATOM 1462 O O . SER A 1 205 ? 9.068 -27.992 79.761 1.00 30.15 194 SER A O 1
ATOM 1465 N N . GLY A 1 206 ? 9.070 -29.471 78.194 1.00 28.70 195 GLY A N 1
ATOM 1466 C CA . GLY A 1 206 ? 10.529 -29.366 78.367 1.00 32.58 195 GLY A CA 1
ATOM 1467 C C . GLY A 1 206 ? 11.254 -28.243 77.610 1.00 31.74 195 GLY A C 1
ATOM 1468 O O . GLY A 1 206 ? 12.480 -28.070 77.750 1.00 28.48 195 GLY A O 1
ATOM 1469 N N . LEU A 1 207 ? 10.484 -27.495 76.815 1.00 30.80 196 LEU A N 1
ATOM 1470 C CA . LEU A 1 207 ? 10.998 -26.789 75.645 1.00 29.61 196 LEU A CA 1
ATOM 1471 C C . LEU A 1 207 ? 12.197 -25.871 75.893 1.00 27.75 196 LEU A C 1
ATOM 1472 O O . LEU A 1 207 ? 12.295 -25.225 76.950 1.00 29.94 196 LEU A O 1
ATOM 1477 N N . SER A 1 208 ? 13.113 -25.830 74.927 1.00 25.23 197 SER A N 1
ATOM 1478 C CA . SER A 1 208 ? 14.236 -24.916 74.995 1.00 25.04 197 SER A CA 1
ATOM 1479 C C . SER A 1 208 ? 13.722 -23.594 74.466 1.00 27.84 197 SER A C 1
ATOM 1480 O O . SER A 1 208 ? 14.127 -22.530 74.946 1.00 30.15 197 SER A O 1
ATOM 1483 N N . ALA A 1 209 ? 12.832 -23.661 73.466 1.00 26.06 198 ALA A N 1
ATOM 1484 C CA . ALA A 1 209 ? 12.319 -22.460 72.800 1.00 25.09 198 ALA A CA 1
ATOM 1485 C C . ALA A 1 209 ? 10.887 -22.645 72.298 1.00 24.00 198 ALA A C 1
ATOM 1486 O O . ALA A 1 209 ? 10.493 -23.730 71.895 1.00 24.99 198 ALA A O 1
ATOM 1488 N N . MET A 1 210 ? 10.105 -21.586 72.324 1.00 22.60 199 MET A N 1
ATOM 1489 C CA . MET A 1 210 ? 8.747 -21.679 71.831 1.00 23.38 199 MET A CA 1
ATOM 1490 C C . MET A 1 210 ? 8.316 -20.381 71.158 1.00 23.90 199 MET A C 1
ATOM 1491 O O . MET A 1 210 ? 8.479 -19.294 71.737 1.00 22.60 199 MET A O 1
ATOM 1496 N N . SER A 1 211 ? 7.727 -20.503 69.960 1.00 24.74 200 SER A N 1
ATOM 1497 C CA . SER A 1 211 ? 7.186 -19.345 69.214 1.00 25.42 200 SER A CA 1
ATOM 1498 C C . SER A 1 211 ? 5.722 -19.056 69.410 1.00 25.38 200 SER A C 1
ATOM 1499 O O . SER A 1 211 ? 4.900 -19.981 69.418 1.00 26.33 200 SER A O 1
ATOM 1502 N N . VAL A 1 212 ? 5.401 -17.769 69.569 1.00 24.96 201 VAL A N 1
ATOM 1503 C CA . VAL A 1 212 ? 3.993 -17.313 69.653 1.00 25.27 201 VAL A CA 1
ATOM 1504 C C . VAL A 1 212 ? 3.717 -16.029 68.835 1.00 25.54 201 VAL A C 1
ATOM 1505 O O . VAL A 1 212 ? 4.614 -15.206 68.620 1.00 23.38 201 VAL A O 1
ATOM 1509 N N . ALA A 1 213 ? 2.477 -15.854 68.375 1.00 27.12 202 ALA A N 1
ATOM 1510 C CA . ALA A 1 213 ? 2.162 -14.720 67.474 1.00 25.49 202 ALA A CA 1
ATOM 1511 C C . ALA A 1 213 ? 0.869 -14.004 67.843 1.00 26.39 202 ALA A C 1
ATOM 1512 O O . ALA A 1 213 ? -0.219 -14.597 67.832 1.00 30.43 202 ALA A O 1
ATOM 1514 N N . GLY A 1 214 ? 0.992 -12.727 68.183 1.00 26.81 203 GLY A N 1
ATOM 1515 C CA . GLY A 1 214 ? -0.135 -11.933 68.661 1.00 24.14 203 GLY A CA 1
ATOM 1516 C C . GLY A 1 214 ? -1.466 -12.039 67.915 1.00 23.17 203 GLY A C 1
ATOM 1517 O O . GLY A 1 214 ? -2.535 -12.201 68.557 1.00 22.11 203 GLY A O 1
ATOM 1518 N N . HIS A 1 215 ? -1.435 -11.928 66.615 1.00 21.92 204 HIS A N 1
ATOM 1519 C CA . HIS A 1 215 ? -2.636 -11.693 65.903 1.00 21.99 204 HIS A CA 1
ATOM 1520 C C . HIS A 1 215 ? -3.414 -12.914 65.805 1.00 22.74 204 HIS A C 1
ATOM 1521 O O . HIS A 1 215 ? -4.532 -12.884 65.402 1.00 26.82 204 HIS A O 1
ATOM 1552 N N . PHE A 1 217 ? -4.437 -14.639 68.305 1.00 24.78 206 PHE A N 1
ATOM 1553 C CA . PHE A 1 217 ? -5.356 -14.727 69.430 1.00 24.20 206 PHE A CA 1
ATOM 1554 C C . PHE A 1 217 ? -5.951 -13.403 69.836 1.00 23.38 206 PHE A C 1
ATOM 1555 O O . PHE A 1 217 ? -6.350 -13.234 70.930 1.00 26.04 206 PHE A O 1
ATOM 1563 N N . GLY A 1 218 ? -5.995 -12.473 68.919 1.00 22.03 207 GLY A N 1
ATOM 1564 C CA . GLY A 1 218 ? -6.685 -11.204 69.069 1.00 22.01 207 GLY A CA 1
ATOM 1565 C C . GLY A 1 218 ? -5.748 -10.076 69.440 1.00 20.52 207 GLY A C 1
ATOM 1566 O O . GLY A 1 218 ? -6.216 -9.018 69.824 1.00 18.63 207 GLY A O 1
ATOM 1567 N N . GLY A 1 219 ? -4.440 -10.329 69.312 1.00 20.70 208 GLY A N 1
ATOM 1568 C CA . GLY A 1 219 ? -3.397 -9.325 69.511 1.00 23.26 208 GLY A CA 1
ATOM 1569 C C . GLY A 1 219 ? -3.170 -8.443 68.303 1.00 24.63 208 GLY A C 1
ATOM 1570 O O . GLY A 1 219 ? -3.823 -8.653 67.296 1.00 25.13 208 GLY A O 1
ATOM 1571 N N . PRO A 1 220 ? -2.244 -7.453 68.392 1.00 24.54 209 PRO A N 1
ATOM 1572 C CA . PRO A 1 220 ? -1.949 -6.594 67.261 1.00 24.09 209 PRO A CA 1
ATOM 1573 C C . PRO A 1 220 ? -1.245 -7.403 66.231 1.00 24.97 209 PRO A C 1
ATOM 1574 O O . PRO A 1 220 ? -0.574 -8.393 66.571 1.00 26.66 209 PRO A O 1
ATOM 1578 N N . PRO A 1 221 ? -1.387 -7.027 64.965 1.00 24.50 210 PRO A N 1
ATOM 1579 C CA . PRO A 1 221 ? -0.540 -7.796 64.100 1.00 26.02 210 PRO A CA 1
ATOM 1580 C C . PRO A 1 221 ? 0.873 -7.220 64.254 1.00 25.00 210 PRO A C 1
ATOM 1581 O O . PRO A 1 221 ? 1.054 -6.231 64.961 1.00 23.55 210 PRO A O 1
ATOM 1585 N N . GLY A 1 222 ? 1.853 -7.875 63.641 1.00 24.96 211 GLY A N 1
ATOM 1586 C CA . GLY A 1 222 ? 3.238 -7.439 63.686 1.00 24.37 211 GLY A CA 1
ATOM 1587 C C . GLY A 1 222 ? 3.901 -7.509 65.036 1.00 24.09 211 GLY A C 1
ATOM 1588 O O . GLY A 1 222 ? 4.843 -6.759 65.315 1.00 24.75 211 GLY A O 1
ATOM 1589 N N . VAL A 1 223 ? 3.404 -8.368 65.905 1.00 22.83 212 VAL A N 1
ATOM 1590 C CA . VAL A 1 223 ? 4.121 -8.574 67.146 1.00 23.59 212 VAL A CA 1
ATOM 1591 C C . VAL A 1 223 ? 4.055 -10.001 67.542 1.00 24.18 212 VAL A C 1
ATOM 1592 O O . VAL A 1 223 ? 3.073 -10.694 67.274 1.00 25.79 212 VAL A O 1
ATOM 1596 N N . GLY A 1 224 ? 5.116 -10.447 68.184 1.00 24.24 213 GLY A N 1
ATOM 1597 C CA . GLY A 1 224 ? 5.183 -11.842 68.597 1.00 23.62 213 GLY A CA 1
ATOM 1598 C C . GLY A 1 224 ? 6.114 -12.012 69.771 1.00 21.43 213 GLY A C 1
ATOM 1599 O O . GLY A 1 224 ? 6.586 -11.038 70.350 1.00 19.50 213 GLY A O 1
ATOM 1600 N N . ALA A 1 225 ? 6.349 -13.264 70.134 1.00 20.59 214 ALA A N 1
ATOM 1601 C CA . ALA A 1 225 ? 7.409 -13.565 71.072 1.00 21.11 214 ALA A CA 1
ATOM 1602 C C . ALA A 1 225 ? 8.064 -14.892 70.746 1.00 20.36 214 ALA A C 1
ATOM 1603 O O . ALA A 1 225 ? 7.412 -15.787 70.172 1.00 18.73 214 ALA A O 1
ATOM 1605 N N . LEU A 1 226 ? 9.362 -14.967 71.063 1.00 19.66 215 LEU A N 1
ATOM 1606 C CA . LEU A 1 226 ? 10.047 -16.236 71.277 1.00 20.92 215 LEU A CA 1
ATOM 1607 C C . LEU A 1 226 ? 10.235 -16.447 72.794 1.00 22.78 215 LEU A C 1
ATOM 1608 O O . LEU A 1 226 ? 10.873 -15.614 73.452 1.00 24.20 215 LEU A O 1
ATOM 1613 N N . LEU A 1 227 ? 9.646 -17.505 73.360 1.00 24.00 216 LEU A N 1
ATOM 1614 C CA . LEU A 1 227 ? 9.997 -17.943 74.732 1.00 24.02 216 LEU A CA 1
ATOM 1615 C C . LEU A 1 227 ? 11.294 -18.734 74.661 1.00 24.23 216 LEU A C 1
ATOM 1616 O O . LEU A 1 227 ? 11.423 -19.653 73.846 1.00 25.38 216 LEU A O 1
ATOM 1621 N N . LEU A 1 228 ? 12.287 -18.317 75.446 1.00 24.24 217 LEU A N 1
ATOM 1622 C CA . LEU A 1 228 ? 13.627 -18.905 75.351 1.00 23.66 217 LEU A CA 1
ATOM 1623 C C . LEU A 1 228 ? 14.231 -19.087 76.730 1.00 24.14 217 LEU A C 1
ATOM 1624 O O . LEU A 1 228 ? 14.143 -18.199 77.580 1.00 23.36 217 LEU A O 1
ATOM 1629 N N . ARG A 1 229 ? 14.827 -20.249 76.941 1.00 26.36 218 ARG A N 1
ATOM 1630 C CA . ARG A 1 229 ? 15.304 -20.593 78.257 1.00 32.60 218 ARG A CA 1
ATOM 1631 C C . ARG A 1 229 ? 16.618 -19.873 78.472 1.00 37.00 218 ARG A C 1
ATOM 1632 O O . ARG A 1 229 ? 17.427 -19.702 77.520 1.00 37.21 218 ARG A O 1
ATOM 1640 N N . ARG A 1 230 ? 16.778 -19.385 79.707 1.00 38.72 219 ARG A N 1
ATOM 1641 C CA . ARG A 1 230 ? 17.932 -18.600 80.129 1.00 42.50 219 ARG A CA 1
ATOM 1642 C C . ARG A 1 230 ? 19.263 -19.111 79.614 1.00 43.45 219 ARG A C 1
ATOM 1643 O O . ARG A 1 230 ? 20.142 -18.328 79.290 1.00 41.75 219 ARG A O 1
ATOM 1651 N N . ASP A 1 231 ? 19.388 -20.429 79.514 1.00 49.08 220 ASP A N 1
ATOM 1652 C CA . ASP A 1 231 ? 20.670 -21.060 79.213 1.00 51.91 220 ASP A CA 1
ATOM 1653 C C . ASP A 1 231 ? 20.823 -21.558 77.767 1.00 49.80 220 ASP A C 1
ATOM 1654 O O . ASP A 1 231 ? 21.808 -22.226 77.444 1.00 50.80 220 ASP A O 1
ATOM 1659 N N . VAL A 1 232 ? 19.874 -21.262 76.887 1.00 43.92 221 VAL A N 1
ATOM 1660 C CA . VAL A 1 232 ? 20.104 -21.655 75.500 1.00 35.90 221 VAL A CA 1
ATOM 1661 C C . VAL A 1 232 ? 20.670 -20.514 74.703 1.00 34.28 221 VAL A C 1
ATOM 1662 O O . VAL A 1 232 ? 20.079 -19.439 74.616 1.00 37.37 221 VAL A O 1
ATOM 1666 N N . THR A 1 233 ? 21.842 -20.745 74.148 1.00 31.80 222 THR A N 1
ATOM 1667 C CA . THR A 1 233 ? 22.470 -19.794 73.260 1.00 32.04 222 THR A CA 1
ATOM 1668 C C . THR A 1 233 ? 21.676 -19.734 71.926 1.00 34.43 222 THR A C 1
ATOM 1669 O O . THR A 1 233 ? 21.183 -20.752 71.423 1.00 35.74 222 THR A O 1
ATOM 1673 N N . CYS A 1 234 ? 21.559 -18.528 71.386 1.00 32.97 223 CYS A N 1
ATOM 1674 C CA . CYS A 1 234 ? 20.800 -18.216 70.178 1.00 30.53 223 CYS A CA 1
ATOM 1675 C C . CYS A 1 234 ? 21.535 -17.061 69.503 1.00 29.78 223 CYS A C 1
ATOM 1676 O O . CYS A 1 234 ? 21.659 -15.969 70.081 1.00 26.91 223 CYS A O 1
ATOM 1679 N N . VAL A 1 235 ? 22.044 -17.308 68.303 1.00 26.78 224 VAL A N 1
ATOM 1680 C CA . VAL A 1 235 ? 22.692 -16.262 67.563 1.00 25.78 224 VAL A CA 1
ATOM 1681 C C . VAL A 1 235 ? 21.598 -15.330 67.016 1.00 25.76 224 VAL A C 1
ATOM 1682 O O . VAL A 1 235 ? 20.613 -15.799 66.501 1.00 26.06 224 VAL A O 1
ATOM 1686 N N . PRO A 1 236 ? 21.758 -14.002 67.166 1.00 25.78 225 PRO A N 1
ATOM 1687 C CA . PRO A 1 236 ? 20.700 -13.072 66.763 1.00 25.04 225 PRO A CA 1
ATOM 1688 C C . PRO A 1 236 ? 20.531 -13.057 65.256 1.00 24.63 225 PRO A C 1
ATOM 1689 O O . PRO A 1 236 ? 21.507 -13.293 64.550 1.00 23.53 225 PRO A O 1
ATOM 1693 N N . LEU A 1 237 ? 19.311 -12.795 64.780 1.00 25.20 226 LEU A N 1
ATOM 1694 C CA . LEU A 1 237 ? 19.107 -12.341 63.375 1.00 27.32 226 LEU A CA 1
ATOM 1695 C C . LEU A 1 237 ? 19.177 -10.817 63.186 1.00 27.61 226 LEU A C 1
ATOM 1696 O O . LEU A 1 237 ? 19.758 -10.366 62.211 1.00 29.79 226 LEU A O 1
ATOM 1701 N N . MET A 1 238 ? 18.580 -10.043 64.106 1.00 27.93 227 MET A N 1
ATOM 1702 C CA . MET A 1 238 ? 18.720 -8.572 64.174 1.00 26.62 227 MET A CA 1
ATOM 1703 C C . MET A 1 238 ? 19.801 -8.028 65.162 1.00 23.59 227 MET A C 1
ATOM 1704 O O . MET A 1 238 ? 19.629 -8.162 66.351 1.00 22.26 227 MET A O 1
ATOM 1709 N N . HIS A 1 239 ? 20.865 -7.375 64.674 1.00 22.78 228 HIS A N 1
ATOM 1710 C CA . HIS A 1 239 ? 21.842 -6.596 65.494 1.00 24.03 228 HIS A CA 1
ATOM 1711 C C . HIS A 1 239 ? 21.546 -5.116 65.414 1.00 25.00 228 HIS A C 1
ATOM 1712 O O . HIS A 1 239 ? 20.911 -4.749 64.472 1.00 27.37 228 HIS A O 1
ATOM 1719 N N . GLY A 1 240 ? 21.955 -4.184 66.287 1.00 26.92 229 GLY A N 1
ATOM 1720 C CA . GLY A 1 240 ? 22.446 -4.237 67.681 1.00 27.79 229 GLY A CA 1
ATOM 1721 C C . GLY A 1 240 ? 21.863 -2.969 68.375 1.00 28.21 229 GLY A C 1
ATOM 1722 O O . GLY A 1 240 ? 21.176 -2.178 67.730 1.00 30.80 229 GLY A O 1
ATOM 1723 N N . GLY A 1 241 ? 22.031 -2.753 69.674 1.00 26.24 230 GLY A N 1
ATOM 1724 C CA . GLY A 1 241 ? 22.740 -3.592 70.546 1.00 29.54 230 GLY A CA 1
ATOM 1725 C C . GLY A 1 241 ? 21.832 -4.274 71.515 1.00 28.59 230 GLY A C 1
ATOM 1726 O O . GLY A 1 241 ? 21.729 -3.897 72.670 1.00 28.55 230 GLY A O 1
ATOM 1727 N N . GLY A 1 242 ? 21.175 -5.292 71.007 1.00 29.91 231 GLY A N 1
ATOM 1728 C CA . GLY A 1 242 ? 20.598 -6.327 71.829 1.00 32.48 231 GLY A CA 1
ATOM 1729 C C . GLY A 1 242 ? 19.646 -5.887 72.902 1.00 31.17 231 GLY A C 1
ATOM 1730 O O . GLY A 1 242 ? 19.734 -6.345 74.013 1.00 34.16 231 GLY A O 1
ATOM 1731 N N . GLN A 1 243 ? 18.727 -5.010 72.564 1.00 30.15 232 GLN A N 1
ATOM 1732 C CA . GLN A 1 243 ? 17.800 -4.530 73.545 1.00 30.78 232 GLN A CA 1
ATOM 1733 C C . GLN A 1 243 ? 17.090 -5.695 74.244 1.00 33.37 232 GLN A C 1
ATOM 1734 O O . GLN A 1 243 ? 16.627 -5.546 75.383 1.00 38.15 232 GLN A O 1
ATOM 1740 N N . GLU A 1 244 ? 17.003 -6.844 73.576 1.00 30.43 233 GLU A N 1
ATOM 1741 C CA . GLU A 1 244 ? 16.241 -7.961 74.105 1.00 28.90 233 GLU A CA 1
ATOM 1742 C C . GLU A 1 244 ? 17.161 -9.085 74.421 1.00 28.18 233 GLU A C 1
ATOM 1743 O O . GLU A 1 244 ? 17.336 -10.010 73.634 1.00 26.81 233 GLU A O 1
ATOM 1749 N N . ARG A 1 245 ? 17.783 -8.950 75.588 1.00 31.72 234 ARG A N 1
ATOM 1750 C CA . ARG A 1 245 ? 18.619 -9.970 76.209 1.00 30.92 234 ARG A CA 1
ATOM 1751 C C . ARG A 1 245 ? 19.757 -10.270 75.261 1.00 28.89 234 ARG A C 1
ATOM 1752 O O . ARG A 1 245 ? 20.285 -11.380 75.228 1.00 28.01 234 ARG A O 1
ATOM 1760 N N . ASP A 1 246 ? 20.109 -9.276 74.460 1.00 28.02 235 ASP A N 1
ATOM 1761 C CA . ASP A 1 246 ? 21.182 -9.449 73.497 1.00 32.29 235 ASP A CA 1
ATOM 1762 C C . ASP A 1 246 ? 20.902 -10.443 72.360 1.00 28.25 235 ASP A C 1
ATOM 1763 O O . ASP A 1 246 ? 21.828 -10.854 71.636 1.00 26.81 235 ASP A O 1
ATOM 1768 N N . ILE A 1 247 ? 19.632 -10.828 72.216 1.00 27.09 236 ILE A N 1
ATOM 1769 C CA . ILE A 1 247 ? 19.196 -11.832 71.216 1.00 26.31 236 ILE A CA 1
ATOM 1770 C C . ILE A 1 247 ? 18.551 -11.183 69.984 1.00 26.32 236 ILE A C 1
ATOM 1771 O O . ILE A 1 247 ? 18.711 -11.672 68.858 1.00 28.29 236 ILE A O 1
ATOM 1776 N N . ARG A 1 248 ? 17.830 -10.088 70.205 1.00 23.91 237 ARG A N 1
ATOM 1777 C CA . ARG A 1 248 ? 16.981 -9.500 69.195 1.00 23.16 237 ARG A CA 1
ATOM 1778 C C . ARG A 1 248 ? 17.025 -7.992 69.383 1.00 23.80 237 ARG A C 1
ATOM 1779 O O . ARG A 1 248 ? 16.417 -7.480 70.313 1.00 24.13 237 ARG A O 1
ATOM 1787 N N . SER A 1 249 ? 17.720 -7.269 68.506 1.00 24.70 238 SER A N 1
ATOM 1788 C CA . SER A 1 249 ? 17.773 -5.799 68.598 1.00 23.75 238 SER A CA 1
ATOM 1789 C C . SER A 1 249 ? 16.593 -5.120 67.925 1.00 22.78 238 SER A C 1
ATOM 1790 O O . SER A 1 249 ? 15.789 -5.775 67.300 1.00 22.60 238 SER A O 1
ATOM 1793 N N . GLY A 1 250 ? 16.543 -3.795 68.049 1.00 24.77 239 GLY A N 1
ATOM 1794 C CA . GLY A 1 250 ? 15.511 -2.896 67.517 1.00 22.32 239 GLY A CA 1
ATOM 1795 C C . GLY A 1 250 ? 14.991 -2.114 68.713 1.00 24.95 239 GLY A C 1
ATOM 1796 O O . GLY A 1 250 ? 15.019 -2.629 69.838 1.00 25.87 239 GLY A O 1
ATOM 1797 N N . THR A 1 251 ? 14.513 -0.882 68.519 1.00 25.00 240 THR A N 1
ATOM 1798 C CA . THR A 1 251 ? 13.850 -0.152 69.616 1.00 26.33 240 THR A CA 1
ATOM 1799 C C . THR A 1 251 ? 12.612 -0.925 70.176 1.00 27.46 240 THR A C 1
ATOM 1800 O O . THR A 1 251 ? 11.748 -1.340 69.422 1.00 29.42 240 THR A O 1
ATOM 1804 N N . PRO A 1 252 ? 12.521 -1.107 71.500 1.00 28.46 241 PRO A N 1
ATOM 1805 C CA . PRO A 1 252 ? 11.372 -1.834 72.062 1.00 28.16 241 PRO A CA 1
ATOM 1806 C C . PRO A 1 252 ? 10.045 -1.201 71.671 1.00 27.87 241 PRO A C 1
ATOM 1807 O O . PRO A 1 252 ? 9.896 0.043 71.791 1.00 26.04 241 PRO A O 1
ATOM 1811 N N . ASP A 1 253 ? 9.117 -2.038 71.177 1.00 27.90 242 ASP A N 1
ATOM 1812 C CA . ASP A 1 253 ? 7.790 -1.562 70.676 1.00 28.09 242 ASP A CA 1
ATOM 1813 C C . ASP A 1 253 ? 6.736 -1.804 71.745 1.00 25.80 242 ASP A C 1
ATOM 1814 O O . ASP A 1 253 ? 6.072 -2.864 71.759 1.00 27.25 242 ASP A O 1
ATOM 1819 N N . VAL A 1 254 ? 6.608 -0.830 72.638 1.00 21.67 243 VAL A N 1
ATOM 1820 C CA . VAL A 1 254 ? 5.800 -0.940 73.839 1.00 20.87 243 VAL A CA 1
ATOM 1821 C C . VAL A 1 254 ? 4.312 -1.094 73.589 1.00 20.85 243 VAL A C 1
ATOM 1822 O O . VAL A 1 254 ? 3.627 -1.918 74.220 1.00 19.99 243 VAL A O 1
ATOM 1826 N N . ALA A 1 255 ? 3.812 -0.303 72.651 1.00 22.46 244 ALA A N 1
ATOM 1827 C CA . ALA A 1 255 ? 2.403 -0.331 72.304 1.00 21.38 244 ALA A CA 1
ATOM 1828 C C . ALA A 1 255 ? 2.049 -1.721 71.856 1.00 20.61 244 ALA A C 1
ATOM 1829 O O . ALA A 1 255 ? 1.031 -2.252 72.296 1.00 22.41 244 ALA A O 1
ATOM 1831 N N . SER A 1 256 ? 2.880 -2.345 71.025 1.00 20.28 245 SER A N 1
ATOM 1832 C CA . SER A 1 256 ? 2.528 -3.696 70.518 1.00 19.34 245 SER A CA 1
ATOM 1833 C C . SER A 1 256 ? 2.678 -4.737 71.597 1.00 18.62 245 SER A C 1
ATOM 1834 O O . SER A 1 256 ? 1.886 -5.669 71.625 1.00 20.05 245 SER A O 1
ATOM 1837 N N . ALA A 1 257 ? 3.647 -4.586 72.495 1.00 17.64 246 ALA A N 1
ATOM 1838 C CA . ALA A 1 257 ? 3.749 -5.525 73.616 1.00 18.09 246 ALA A CA 1
ATOM 1839 C C . ALA A 1 257 ? 2.503 -5.453 74.519 1.00 20.01 246 ALA A C 1
ATOM 1840 O O . ALA A 1 257 ? 1.908 -6.473 74.874 1.00 19.24 246 ALA A O 1
ATOM 1842 N N . VAL A 1 258 ? 2.101 -4.233 74.857 1.00 21.60 247 VAL A N 1
ATOM 1843 C CA . VAL A 1 258 ? 0.960 -4.029 75.688 1.00 22.15 247 VAL A CA 1
ATOM 1844 C C . VAL A 1 258 ? -0.274 -4.597 75.027 1.00 24.05 247 VAL A C 1
ATOM 1845 O O . VAL A 1 258 ? -1.108 -5.183 75.705 1.00 28.46 247 VAL A O 1
ATOM 1849 N N . GLY A 1 259 ? -0.382 -4.459 73.706 1.00 24.14 248 GLY A N 1
ATOM 1850 C CA . GLY A 1 259 ? -1.515 -4.991 72.969 1.00 22.86 248 GLY A CA 1
ATOM 1851 C C . GLY A 1 259 ? -1.534 -6.498 73.097 1.00 23.84 248 GLY A C 1
ATOM 1852 O O . GLY A 1 259 ? -2.568 -7.078 73.448 1.00 24.63 248 GLY A O 1
ATOM 1853 N N . MET A 1 260 ? -0.397 -7.131 72.805 1.00 23.13 249 MET A N 1
ATOM 1854 C CA . MET A 1 260 ? -0.258 -8.588 72.916 1.00 24.65 249 MET A CA 1
ATOM 1855 C C . MET A 1 260 ? -0.536 -9.080 74.362 1.00 25.36 249 MET A C 1
ATOM 1856 O O . MET A 1 260 ? -1.005 -10.215 74.563 1.00 24.38 249 MET A O 1
ATOM 1861 N N . ALA A 1 261 ? -0.291 -8.225 75.362 1.00 23.86 250 ALA A N 1
ATOM 1862 C CA . ALA A 1 261 ? -0.474 -8.670 76.729 1.00 25.73 250 ALA A CA 1
ATOM 1863 C C . ALA A 1 261 ? -1.960 -8.746 77.067 1.00 27.04 250 ALA A C 1
ATOM 1864 O O . ALA A 1 261 ? -2.438 -9.800 77.476 1.00 27.98 250 ALA A O 1
ATOM 1866 N N . THR A 1 262 ? -2.672 -7.632 76.887 1.00 25.91 251 THR A N 1
ATOM 1867 C CA . THR A 1 262 ? -4.107 -7.601 77.039 1.00 25.92 251 THR A CA 1
ATOM 1868 C C . THR A 1 262 ? -4.726 -8.783 76.314 1.00 25.36 251 THR A C 1
ATOM 1869 O O . THR A 1 262 ? -5.536 -9.493 76.903 1.00 24.90 251 THR A O 1
ATOM 1873 N N . ALA A 1 263 ? -4.300 -9.014 75.068 1.00 24.63 252 ALA A N 1
ATOM 1874 C CA . ALA A 1 263 ? -4.832 -10.104 74.270 1.00 25.13 252 ALA A CA 1
ATOM 1875 C C . ALA A 1 263 ? -4.527 -11.410 74.966 1.00 25.84 252 ALA A C 1
ATOM 1876 O O . ALA A 1 263 ? -5.442 -12.167 75.293 1.00 27.05 252 ALA A O 1
ATOM 1878 N N . ALA A 1 264 ? -3.247 -11.655 75.219 1.00 26.00 253 ALA A N 1
ATOM 1879 C CA . ALA A 1 264 ? -2.819 -12.869 75.910 1.00 26.94 253 ALA A CA 1
ATOM 1880 C C . ALA A 1 264 ? -3.663 -13.167 77.158 1.00 26.52 253 ALA A C 1
ATOM 1881 O O . ALA A 1 264 ? -4.047 -14.301 77.401 1.00 28.18 253 ALA A O 1
ATOM 1883 N N . GLN A 1 265 ? -4.004 -12.126 77.898 1.00 26.89 254 GLN A N 1
ATOM 1884 C CA . GLN A 1 265 ? -4.721 -12.277 79.122 1.00 29.30 254 GLN A CA 1
ATOM 1885 C C . GLN A 1 265 ? -6.176 -12.629 78.867 1.00 28.71 254 GLN A C 1
ATOM 1886 O O . GLN A 1 265 ? -6.676 -13.548 79.449 1.00 30.23 254 GLN A O 1
ATOM 1892 N N . ILE A 1 266 ? -6.859 -11.932 77.984 1.00 30.14 255 ILE A N 1
ATOM 1893 C CA . ILE A 1 266 ? -8.227 -12.322 77.670 1.00 29.90 255 ILE A CA 1
ATOM 1894 C C . ILE A 1 266 ? -8.263 -13.759 77.154 1.00 31.94 255 ILE A C 1
ATOM 1895 O O . ILE A 1 266 ? -9.076 -14.587 77.596 1.00 33.70 255 ILE A O 1
ATOM 1900 N N . ALA A 1 267 ? -7.333 -14.077 76.270 1.00 30.24 256 ALA A N 1
ATOM 1901 C CA . ALA A 1 267 ? -7.437 -15.308 75.527 1.00 28.63 256 ALA A CA 1
ATOM 1902 C C . ALA A 1 267 ? -7.099 -16.554 76.335 1.00 29.30 256 ALA A C 1
ATOM 1903 O O . ALA A 1 267 ? -7.681 -17.618 76.067 1.00 28.57 256 ALA A O 1
ATOM 1905 N N . VAL A 1 268 ? -6.159 -16.429 77.291 1.00 30.25 257 VAL A N 1
ATOM 1906 C CA . VAL A 1 268 ? -5.762 -17.557 78.161 1.00 27.85 257 VAL A CA 1
ATOM 1907 C C . VAL A 1 268 ? -6.709 -17.734 79.350 1.00 27.67 257 VAL A C 1
ATOM 1908 O O . VAL A 1 268 ? -7.084 -18.858 79.673 1.00 30.05 257 VAL A O 1
ATOM 1912 N N . ASP A 1 269 ? -7.127 -16.651 79.979 1.00 25.49 258 ASP A N 1
ATOM 1913 C CA . ASP A 1 269 ? -8.203 -16.755 80.963 1.00 28.11 258 ASP A CA 1
ATOM 1914 C C . ASP A 1 269 ? -9.518 -17.426 80.445 1.00 30.46 258 ASP A C 1
ATOM 1915 O O . ASP A 1 269 ? -10.211 -18.095 81.203 1.00 28.79 258 ASP A O 1
ATOM 1920 N N . GLY A 1 270 ? -9.851 -17.216 79.163 1.00 31.49 259 GLY A N 1
ATOM 1921 C CA . GLY A 1 270 ? -11.037 -17.765 78.541 1.00 26.90 259 GLY A CA 1
ATOM 1922 C C . GLY A 1 270 ? -10.760 -19.105 77.868 1.00 28.74 259 GLY A C 1
ATOM 1923 O O . GLY A 1 270 ? -11.690 -19.792 77.421 1.00 28.71 259 GLY A O 1
ATOM 1924 N N . LEU A 1 271 ? -9.501 -19.516 77.806 1.00 28.17 260 LEU A N 1
ATOM 1925 C CA . LEU A 1 271 ? -9.184 -20.809 77.208 1.00 32.09 260 LEU A CA 1
ATOM 1926 C C . LEU A 1 271 ? -10.261 -21.935 77.389 1.00 37.98 260 LEU A C 1
ATOM 1927 O O . LEU A 1 271 ? -10.713 -22.516 76.394 1.00 37.49 260 LEU A O 1
ATOM 1932 N N . GLU A 1 272 ? -10.656 -22.248 78.632 1.00 44.40 261 GLU A N 1
ATOM 1933 C CA . GLU A 1 272 ? -11.539 -23.404 78.912 1.00 46.75 261 GLU A CA 1
ATOM 1934 C C . GLU A 1 272 ? -12.925 -23.229 78.319 1.00 45.32 261 GLU A C 1
ATOM 1935 O O . GLU A 1 272 ? -13.381 -24.056 77.517 1.00 45.37 261 GLU A O 1
ATOM 1941 N N . GLU A 1 273 ? -13.600 -22.159 78.733 1.00 42.78 262 GLU A N 1
ATOM 1942 C CA . GLU A 1 273 ? -14.945 -21.880 78.285 1.00 43.51 262 GLU A CA 1
ATOM 1943 C C . GLU A 1 273 ? -14.976 -21.851 76.755 1.00 42.54 262 GLU A C 1
ATOM 1944 O O . GLU A 1 273 ? -15.799 -22.513 76.132 1.00 45.98 262 GLU A O 1
ATOM 1950 N N . ASN A 1 274 ? -14.049 -21.111 76.152 1.00 43.35 263 ASN A N 1
ATOM 1951 C CA . ASN A 1 274 ? -13.998 -20.928 74.694 1.00 39.57 263 ASN A CA 1
ATOM 1952 C C . ASN A 1 274 ? -13.719 -22.182 73.900 1.00 36.47 263 ASN A C 1
ATOM 1953 O O . ASN A 1 274 ? -14.299 -22.359 72.871 1.00 36.13 263 ASN A O 1
ATOM 1958 N N . SER A 1 275 ? -12.841 -23.049 74.373 1.00 35.19 264 SER A N 1
ATOM 1959 C CA . SER A 1 275 ? -12.649 -24.331 73.736 1.00 40.49 264 SER A CA 1
ATOM 1960 C C . SER A 1 275 ? -13.984 -25.045 73.666 1.00 43.72 264 SER A C 1
ATOM 1961 O O . SER A 1 275 ? -14.421 -25.422 72.579 1.00 47.90 264 SER A O 1
ATOM 1964 N N . ALA A 1 276 ? -14.625 -25.228 74.819 1.00 42.30 265 ALA A N 1
ATOM 1965 C CA . ALA A 1 276 ? -15.911 -25.916 74.870 1.00 41.06 265 ALA A CA 1
ATOM 1966 C C . ALA A 1 276 ? -16.868 -25.316 73.844 1.00 39.09 265 ALA A C 1
ATOM 1967 O O . ALA A 1 276 ? -17.440 -26.060 73.024 1.00 38.46 265 ALA A O 1
ATOM 1969 N N . ARG A 1 277 ? -17.020 -23.991 73.862 1.00 34.23 266 ARG A N 1
ATOM 1970 C CA . ARG A 1 277 ? -17.989 -23.343 72.965 1.00 36.76 266 ARG A CA 1
ATOM 1971 C C . ARG A 1 277 ? -17.737 -23.615 71.455 1.00 38.36 266 ARG A C 1
ATOM 1972 O O . ARG A 1 277 ? -18.671 -23.828 70.681 1.00 42.16 266 ARG A O 1
ATOM 1980 N N . LEU A 1 278 ? -16.464 -23.644 71.065 1.00 38.26 267 LEU A N 1
ATOM 1981 C CA . LEU A 1 278 ? -16.032 -23.875 69.681 1.00 34.13 267 LEU A CA 1
ATOM 1982 C C . LEU A 1 278 ? -16.079 -25.332 69.242 1.00 34.12 267 LEU A C 1
ATOM 1983 O O . LEU A 1 278 ? -16.313 -25.608 68.068 1.00 35.80 267 LEU A O 1
ATOM 1988 N N . ARG A 1 279 ? -15.827 -26.256 70.155 1.00 34.21 268 ARG A N 1
ATOM 1989 C CA . ARG A 1 279 ? -15.959 -27.666 69.847 1.00 36.85 268 ARG A CA 1
ATOM 1990 C C . ARG A 1 279 ? -17.395 -27.953 69.354 1.00 39.06 268 ARG A C 1
ATOM 1991 O O . ARG A 1 279 ? -17.570 -28.566 68.290 1.00 40.94 268 ARG A O 1
ATOM 1999 N N . LEU A 1 280 ? -18.406 -27.495 70.106 1.00 35.26 269 LEU A N 1
ATOM 2000 C CA . LEU A 1 280 ? -19.806 -27.754 69.772 1.00 33.77 269 LEU A CA 1
ATOM 2001 C C . LEU A 1 280 ? -20.094 -27.220 68.384 1.00 34.67 269 LEU A C 1
ATOM 2002 O O . LEU A 1 280 ? -20.515 -27.968 67.501 1.00 36.37 269 LEU A O 1
ATOM 2007 N N . LEU A 1 281 ? -19.858 -25.920 68.207 1.00 36.20 270 LEU A N 1
ATOM 2008 C CA . LEU A 1 281 ? -19.961 -25.243 66.910 1.00 37.38 270 LEU A CA 1
ATOM 2009 C C . LEU A 1 281 ? -19.239 -25.969 65.776 1.00 37.25 270 LEU A C 1
ATOM 2010 O O . LEU A 1 281 ? -19.794 -26.131 64.680 1.00 40.77 270 LEU A O 1
ATOM 2015 N N . ARG A 1 282 ? -18.036 -26.456 66.039 1.00 31.73 271 ARG A N 1
ATOM 2016 C CA . ARG A 1 282 ? -17.276 -27.112 64.994 1.00 31.43 271 ARG A CA 1
ATOM 2017 C C . ARG A 1 282 ? -17.793 -28.511 64.694 1.00 33.56 271 ARG A C 1
ATOM 2018 O O . ARG A 1 282 ? -17.705 -28.972 63.555 1.00 35.77 271 ARG A O 1
ATOM 2026 N N . ASP A 1 283 ? -18.331 -29.196 65.698 1.00 37.84 272 ASP A N 1
ATOM 2027 C CA . ASP A 1 283 ? -18.744 -30.585 65.485 1.00 40.37 272 ASP A CA 1
ATOM 2028 C C . ASP A 1 283 ? -20.022 -30.545 64.716 1.00 39.10 272 ASP A C 1
ATOM 2029 O O . ASP A 1 283 ? -20.194 -31.320 63.783 1.00 39.00 272 ASP A O 1
ATOM 2034 N N . ARG A 1 284 ? -20.884 -29.591 65.064 1.00 36.92 273 ARG A N 1
ATOM 2035 C CA . ARG A 1 284 ? -22.109 -29.348 64.312 1.00 36.34 273 ARG A CA 1
ATOM 2036 C C . ARG A 1 284 ? -21.833 -29.047 62.831 1.00 36.43 273 ARG A C 1
ATOM 2037 O O . ARG A 1 284 ? -22.570 -29.495 61.957 1.00 34.94 273 ARG A O 1
ATOM 2045 N N . LEU A 1 285 ? -20.784 -28.266 62.560 1.00 33.24 274 LEU A N 1
ATOM 2046 C CA . LEU A 1 285 ? -20.390 -27.979 61.209 1.00 30.21 274 LEU A CA 1
ATOM 2047 C C . LEU A 1 285 ? -19.865 -29.236 60.505 1.00 30.32 274 LEU A C 1
ATOM 2048 O O . LEU A 1 285 ? -20.261 -29.520 59.373 1.00 29.00 274 LEU A O 1
ATOM 2053 N N . VAL A 1 286 ? -18.972 -29.987 61.153 1.00 32.14 275 VAL A N 1
ATOM 2054 C CA . VAL A 1 286 ? -18.412 -31.198 60.537 1.00 33.22 275 VAL A CA 1
ATOM 2055 C C . VAL A 1 286 ? -19.514 -32.202 60.202 1.00 37.22 275 VAL A C 1
ATOM 2056 O O . VAL A 1 286 ? -19.521 -32.776 59.110 1.00 40.25 275 VAL A O 1
ATOM 2060 N N . GLU A 1 287 ? -20.459 -32.364 61.129 1.00 38.72 276 GLU A N 1
ATOM 2061 C CA . GLU A 1 287 ? -21.615 -33.226 60.955 1.00 40.69 276 GLU A CA 1
ATOM 2062 C C . GLU A 1 287 ? -22.505 -32.814 59.781 1.00 39.60 276 GLU A C 1
ATOM 2063 O O . GLU A 1 287 ? -22.743 -33.621 58.873 1.00 37.34 276 GLU A O 1
ATOM 2069 N N . GLY A 1 288 ? -23.010 -31.579 59.809 1.00 37.60 277 GLY A N 1
ATOM 2070 C CA . GLY A 1 288 ? -23.752 -31.017 58.678 1.00 38.10 277 GLY A CA 1
ATOM 2071 C C . GLY A 1 288 ? -23.033 -31.230 57.336 1.00 40.10 277 GLY A C 1
ATOM 2072 O O . GLY A 1 288 ? -23.653 -31.629 56.339 1.00 38.16 277 GLY A O 1
ATOM 2073 N N . VAL A 1 289 ? -21.719 -31.003 57.302 1.00 38.10 278 VAL A N 1
ATOM 2074 C CA . VAL A 1 289 ? -21.014 -31.054 56.035 1.00 38.29 278 VAL A CA 1
ATOM 2075 C C . VAL A 1 289 ? -21.063 -32.465 55.468 1.00 40.18 278 VAL A C 1
ATOM 2076 O O . VAL A 1 289 ? -21.542 -32.649 54.335 1.00 46.52 278 VAL A O 1
ATOM 2080 N N . LEU A 1 290 ? -20.618 -33.450 56.252 1.00 38.55 279 LEU A N 1
ATOM 2081 C CA . LEU A 1 290 ? -20.627 -34.870 55.800 1.00 41.99 279 LEU A CA 1
ATOM 2082 C C . LEU A 1 290 ? -22.047 -35.452 55.512 1.00 42.81 279 LEU A C 1
ATOM 2083 O O . LEU A 1 290 ? -22.205 -36.282 54.609 1.00 42.76 279 LEU A O 1
ATOM 2088 N N . ALA A 1 291 ? -23.058 -34.999 56.266 1.00 40.78 280 ALA A N 1
ATOM 2089 C CA . ALA A 1 291 ? -24.472 -35.328 56.008 1.00 40.99 280 ALA A CA 1
ATOM 2090 C C . ALA A 1 291 ? -24.994 -34.820 54.669 1.00 43.91 280 ALA A C 1
ATOM 2091 O O . ALA A 1 291 ? -25.731 -35.538 53.996 1.00 45.98 280 ALA A O 1
ATOM 2093 N N . GLU A 1 292 ? -24.648 -33.592 54.280 1.00 41.79 281 GLU A N 1
ATOM 2094 C CA . GLU A 1 292 ? -25.224 -33.081 53.053 1.00 40.38 281 GLU A CA 1
ATOM 2095 C C . GLU A 1 292 ? -24.368 -33.169 51.778 1.00 38.42 281 GLU A C 1
ATOM 2096 O O . GLU A 1 292 ? -24.836 -32.778 50.720 1.00 37.33 281 GLU A O 1
ATOM 2102 N N . ILE A 1 293 ? -23.157 -33.707 51.849 1.00 34.12 282 ILE A N 1
ATOM 2103 C CA . ILE A 1 293 ? -22.293 -33.687 50.673 1.00 32.78 282 ILE A CA 1
ATOM 2104 C C . ILE A 1 293 ? -21.670 -35.051 50.381 1.00 33.06 282 ILE A C 1
ATOM 2105 O O . ILE A 1 293 ? -21.184 -35.694 51.291 1.00 36.65 282 ILE A O 1
ATOM 2110 N N . ASP A 1 294 ? -21.718 -35.503 49.134 1.00 33.51 283 ASP A N 1
ATOM 2111 C CA . ASP A 1 294 ? -21.168 -36.800 48.761 1.00 37.55 283 ASP A CA 1
ATOM 2112 C C . ASP A 1 294 ? -19.707 -36.611 48.418 1.00 37.99 283 ASP A C 1
ATOM 2113 O O . ASP A 1 294 ? -19.334 -35.556 47.905 1.00 35.71 283 ASP A O 1
ATOM 2118 N N . ASP A 1 295 ? -18.885 -37.621 48.711 1.00 38.09 284 ASP A N 1
ATOM 2119 C CA . ASP A 1 295 ? -17.423 -37.578 48.471 1.00 39.66 284 ASP A CA 1
ATOM 2120 C C . ASP A 1 295 ? -16.710 -36.400 49.109 1.00 37.15 284 ASP A C 1
ATOM 2121 O O . ASP A 1 295 ? -16.092 -35.599 48.434 1.00 36.65 284 ASP A O 1
ATOM 2126 N N . VAL A 1 296 ? -16.806 -36.315 50.425 1.00 38.71 285 VAL A N 1
ATOM 2127 C CA . VAL A 1 296 ? -16.087 -35.330 51.207 1.00 36.19 285 VAL A CA 1
ATOM 2128 C C . VAL A 1 296 ? -15.515 -36.059 52.430 1.00 36.62 285 VAL A C 1
ATOM 2129 O O . VAL A 1 296 ? -16.123 -36.991 52.937 1.00 35.94 285 VAL A O 1
ATOM 2133 N N . CYS A 1 297 ? -14.340 -35.682 52.895 1.00 35.96 286 CYS A N 1
ATOM 2134 C CA . CYS A 1 297 ? -13.829 -36.329 54.101 1.00 39.11 286 CYS A CA 1
ATOM 2135 C C . CYS A 1 297 ? -13.156 -35.306 55.005 1.00 39.62 286 CYS A C 1
ATOM 2136 O O . CYS A 1 297 ? -12.680 -34.281 54.509 1.00 44.38 286 CYS A O 1
ATOM 2139 N N . LEU A 1 298 ? -13.125 -35.561 56.316 1.00 35.68 287 LEU A N 1
ATOM 2140 C CA . LEU A 1 298 ? -12.398 -34.690 57.232 1.00 30.88 287 LEU A CA 1
ATOM 2141 C C . LEU A 1 298 ? -10.943 -35.071 57.225 1.00 31.61 287 LEU A C 1
ATOM 2142 O O . LEU A 1 298 ? -10.629 -36.249 57.181 1.00 34.95 287 LEU A O 1
ATOM 2147 N N . ASN A 1 299 ? -10.053 -34.086 57.270 1.00 29.88 288 ASN A N 1
ATOM 2148 C CA . ASN A 1 299 ? -8.629 -34.349 57.395 1.00 28.67 288 ASN A CA 1
ATOM 2149 C C . ASN A 1 299 ? -8.106 -33.926 58.760 1.00 29.76 288 ASN A C 1
ATOM 2150 O O . ASN A 1 299 ? -8.654 -33.015 59.408 1.00 25.60 288 ASN A O 1
ATOM 2155 N N . GLY A 1 300 ? -7.037 -34.591 59.201 1.00 32.05 289 GLY A N 1
ATOM 2156 C CA . GLY A 1 300 ? -6.430 -34.268 60.487 1.00 33.69 289 GLY A CA 1
ATOM 2157 C C . GLY A 1 300 ? -6.958 -35.196 61.567 1.00 40.57 289 GLY A C 1
ATOM 2158 O O . GLY A 1 300 ? -7.601 -36.198 61.250 1.00 40.62 289 GLY A O 1
ATOM 2159 N N . ALA A 1 301 ? -6.741 -34.841 62.842 1.00 42.87 290 ALA A N 1
ATOM 2160 C CA . ALA A 1 301 ? -7.014 -35.743 63.970 1.00 40.68 290 ALA A CA 1
ATOM 2161 C C . ALA A 1 301 ? -8.429 -35.619 64.575 1.00 44.07 290 ALA A C 1
ATOM 2162 O O . ALA A 1 301 ? -9.155 -34.685 64.271 1.00 41.48 290 ALA A O 1
ATOM 2164 N N . ASP A 1 302 ? -8.836 -36.574 65.409 1.00 51.47 291 ASP A N 1
ATOM 2165 C CA . ASP A 1 302 ? -10.119 -36.462 66.122 1.00 57.81 291 ASP A CA 1
ATOM 2166 C C . ASP A 1 302 ? -9.855 -35.992 67.530 1.00 56.94 291 ASP A C 1
ATOM 2167 O O . ASP A 1 302 ? -8.714 -36.076 67.993 1.00 57.20 291 ASP A O 1
ATOM 2172 N N . ASP A 1 303 ? -10.899 -35.509 68.209 1.00 56.85 292 ASP A N 1
ATOM 2173 C CA . ASP A 1 303 ? -10.803 -35.182 69.627 1.00 58.20 292 ASP A CA 1
ATOM 2174 C C . ASP A 1 303 ? -10.174 -36.357 70.335 1.00 56.06 292 ASP A C 1
ATOM 2175 O O . ASP A 1 303 ? -10.421 -37.489 69.937 1.00 56.34 292 ASP A O 1
ATOM 2180 N N . PRO A 1 304 ? -9.351 -36.093 71.367 1.00 54.75 293 PRO A N 1
ATOM 2181 C CA . PRO A 1 304 ? -9.068 -34.749 71.838 1.00 54.50 293 PRO A CA 1
ATOM 2182 C C . PRO A 1 304 ? -7.744 -34.249 71.246 1.00 54.54 293 PRO A C 1
ATOM 2183 O O . PRO A 1 304 ? -7.098 -33.377 71.823 1.00 53.88 293 PRO A O 1
ATOM 2187 N N . MET A 1 305 ? -7.322 -34.822 70.124 1.00 49.91 294 MET A N 1
ATOM 2188 C CA . MET A 1 305 ? -6.071 -34.393 69.521 1.00 45.41 294 MET A CA 1
ATOM 2189 C C . MET A 1 305 ? -6.240 -33.403 68.330 1.00 42.53 294 MET A C 1
ATOM 2190 O O . MET A 1 305 ? -5.451 -33.392 67.393 1.00 46.53 294 MET A O 1
ATOM 2195 N N . ARG A 1 306 ? -7.248 -32.537 68.397 1.00 36.19 295 ARG A N 1
ATOM 2196 C CA . ARG A 1 306 ? -7.472 -31.563 67.339 1.00 34.26 295 ARG A CA 1
ATOM 2197 C C . ARG A 1 306 ? -7.792 -30.223 67.967 1.00 32.05 295 ARG A C 1
ATOM 2198 O O . ARG A 1 306 ? -8.375 -30.187 69.048 1.00 30.61 295 ARG A O 1
ATOM 2206 N N . LEU A 1 307 ? -7.448 -29.127 67.288 1.00 28.28 296 LEU A N 1
ATOM 2207 C CA . LEU A 1 307 ? -7.918 -27.810 67.735 1.00 28.52 296 LEU A CA 1
ATOM 2208 C C . LEU A 1 307 ? -9.450 -27.679 67.709 1.00 27.14 296 LEU A C 1
ATOM 2209 O O . LEU A 1 307 ? -10.129 -28.107 66.757 1.00 28.61 296 LEU A O 1
ATOM 2214 N N . ALA A 1 308 ? -9.974 -27.051 68.744 1.00 24.74 297 ALA A N 1
ATOM 2215 C CA . ALA A 1 308 ? -11.403 -26.923 68.917 1.00 25.95 297 ALA A CA 1
ATOM 2216 C C . ALA A 1 308 ? -12.058 -26.233 67.721 1.00 28.86 297 ALA A C 1
ATOM 2217 O O . ALA A 1 308 ? -13.126 -26.647 67.266 1.00 31.38 297 ALA A O 1
ATOM 2219 N N . GLY A 1 309 ? -11.388 -25.218 67.185 1.00 30.48 298 GLY A N 1
ATOM 2220 C CA . GLY A 1 309 ? -11.949 -24.341 66.147 1.00 29.65 298 GLY A CA 1
ATOM 2221 C C . GLY A 1 309 ? -11.752 -24.747 64.698 1.00 29.91 298 GLY A C 1
ATOM 2222 O O . GLY A 1 309 ? -12.230 -24.057 63.782 1.00 31.29 298 GLY A O 1
ATOM 2223 N N . ASN A 1 310 ? -11.126 -25.898 64.477 1.00 28.50 299 ASN A N 1
ATOM 2224 C CA . ASN A 1 310 ? -10.688 -26.250 63.128 1.00 30.10 299 ASN A CA 1
ATOM 2225 C C . ASN A 1 310 ? -11.484 -27.313 62.352 1.00 32.32 299 ASN A C 1
ATOM 2226 O O . ASN A 1 310 ? -11.679 -28.445 62.819 1.00 30.89 299 ASN A O 1
ATOM 2231 N N . ALA A 1 311 ? -11.875 -26.978 61.126 1.00 33.75 300 ALA A N 1
ATOM 2232 C CA . ALA A 1 311 ? -12.470 -27.990 60.268 1.00 32.11 300 ALA A CA 1
ATOM 2233 C C . ALA A 1 311 ? -11.747 -28.008 58.946 1.00 32.42 300 ALA A C 1
ATOM 2234 O O . ALA A 1 311 ? -11.592 -26.957 58.343 1.00 33.27 300 ALA A O 1
ATOM 2236 N N . HIS A 1 312 ? -11.330 -29.193 58.492 1.00 30.45 301 HIS A N 1
ATOM 2237 C CA . HIS A 1 312 ? -10.666 -29.343 57.199 1.00 27.77 301 HIS A CA 1
ATOM 2238 C C . HIS A 1 312 ? -11.219 -30.468 56.368 1.00 27.90 301 HIS A C 1
ATOM 2239 O O . HIS A 1 312 ? -11.273 -31.615 56.789 1.00 26.94 301 HIS A O 1
ATOM 2246 N N . PHE A 1 313 ? -11.600 -30.132 55.145 1.00 28.19 302 PHE A N 1
ATOM 2247 C CA . PHE A 1 313 ? -12.155 -31.080 54.196 1.00 28.36 302 PHE A CA 1
ATOM 2248 C C . PHE A 1 313 ? -11.372 -31.199 52.888 1.00 31.09 302 PHE A C 1
ATOM 2249 O O . PHE A 1 313 ? -10.646 -30.285 52.441 1.00 31.25 302 PHE A O 1
ATOM 2257 N N . THR A 1 314 ? -11.555 -32.345 52.269 1.00 30.40 303 THR A N 1
ATOM 2258 C CA . THR A 1 314 ? -11.295 -32.446 50.885 1.00 32.61 303 THR A CA 1
ATOM 2259 C C . THR A 1 314 ? -12.622 -32.841 50.256 1.00 32.38 303 THR A C 1
ATOM 2260 O O . THR A 1 314 ? -13.321 -33.700 50.773 1.00 35.69 303 THR A O 1
ATOM 2264 N N . PHE A 1 315 ? -12.996 -32.135 49.194 1.00 34.57 304 PHE A N 1
ATOM 2265 C CA . PHE A 1 315 ? -14.173 -32.460 48.387 1.00 35.38 304 PHE A CA 1
ATOM 2266 C C . PHE A 1 315 ? -13.740 -33.005 47.033 1.00 39.67 304 PHE A C 1
ATOM 2267 O O . PHE A 1 315 ? -13.303 -32.221 46.213 1.00 44.87 304 PHE A O 1
ATOM 2275 N N . ARG A 1 316 ? -13.868 -34.316 46.786 1.00 44.73 305 ARG A N 1
ATOM 2276 C CA . ARG A 1 316 ? -13.438 -34.926 45.507 1.00 47.15 305 ARG A CA 1
ATOM 2277 C C . ARG A 1 316 ? -14.015 -34.231 44.257 1.00 43.33 305 ARG A C 1
ATOM 2278 O O . ARG A 1 316 ? -15.194 -33.849 44.221 1.00 38.71 305 ARG A O 1
ATOM 2286 N N . GLY A 1 317 ? -13.163 -34.045 43.253 1.00 44.33 306 GLY A N 1
ATOM 2287 C CA . GLY A 1 317 ? -13.562 -33.428 41.966 1.00 43.65 306 GLY A CA 1
ATOM 2288 C C . GLY A 1 317 ? -13.858 -31.933 42.000 1.00 42.88 306 GLY A C 1
ATOM 2289 O O . GLY A 1 317 ? -14.630 -31.424 41.174 1.00 39.57 306 GLY A O 1
ATOM 2290 N N . CYS A 1 318 ? -13.235 -31.241 42.956 1.00 40.87 307 CYS A N 1
ATOM 2291 C CA . CYS A 1 318 ? -13.291 -29.796 43.093 1.00 40.55 307 CYS A CA 1
ATOM 2292 C C . CYS A 1 318 ? -11.942 -29.183 42.951 1.00 40.74 307 CYS A C 1
ATOM 2293 O O . CYS A 1 318 ? -10.956 -29.754 43.394 1.00 42.24 307 CYS A O 1
ATOM 2296 N N . GLU A 1 319 ? -11.897 -27.979 42.402 1.00 43.75 308 GLU A N 1
ATOM 2297 C CA . GLU A 1 319 ? -10.766 -27.102 42.681 1.00 42.76 308 GLU A CA 1
ATOM 2298 C C . GLU A 1 319 ? -11.081 -26.284 43.926 1.00 38.14 308 GLU A C 1
ATOM 2299 O O . GLU A 1 319 ? -12.187 -25.712 44.014 1.00 35.28 308 GLU A O 1
ATOM 2305 N N . GLY A 1 320 ? -10.151 -26.232 44.887 1.00 32.56 309 GLY A N 1
ATOM 2306 C CA . GLY A 1 320 ? -10.395 -25.490 46.130 1.00 28.92 309 GLY A CA 1
ATOM 2307 C C . GLY A 1 320 ? -10.598 -24.005 45.834 1.00 30.21 309 GLY A C 1
ATOM 2308 O O . GLY A 1 320 ? -11.378 -23.348 46.492 1.00 28.83 309 GLY A O 1
ATOM 2309 N N . ASP A 1 321 ? -9.919 -23.480 44.810 1.00 32.62 310 ASP A N 1
ATOM 2310 C CA . ASP A 1 321 ? -9.992 -22.044 44.469 1.00 32.57 310 ASP A CA 1
ATOM 2311 C C . ASP A 1 321 ? -11.358 -21.584 43.972 1.00 31.96 310 ASP A C 1
ATOM 2312 O O . ASP A 1 321 ? -11.887 -20.550 44.445 1.00 27.41 310 ASP A O 1
ATOM 2317 N N . ALA A 1 322 ? -11.908 -22.349 43.016 1.00 29.79 311 ALA A N 1
ATOM 2318 C CA . ALA A 1 322 ? -13.310 -22.239 42.606 1.00 27.41 311 ALA A CA 1
ATOM 2319 C C . ALA A 1 322 ? -14.213 -22.203 43.838 1.00 27.21 311 ALA A C 1
ATOM 2320 O O . ALA A 1 322 ? -14.963 -21.266 44.035 1.00 29.56 311 ALA A O 1
ATOM 2322 N N . LEU A 1 323 ? -14.087 -23.205 44.690 1.00 26.90 312 LEU A N 1
ATOM 2323 C CA . LEU A 1 323 ? -14.892 -23.327 45.880 1.00 27.15 312 LEU A CA 1
ATOM 2324 C C . LEU A 1 323 ? -14.864 -22.072 46.716 1.00 27.82 312 LEU A C 1
ATOM 2325 O O . LEU A 1 323 ? -15.903 -21.499 47.027 1.00 29.76 312 LEU A O 1
ATOM 2330 N N . LEU A 1 324 ? -13.663 -21.628 47.066 1.00 28.74 313 LEU A N 1
ATOM 2331 C CA . LEU A 1 324 ? -13.482 -20.439 47.880 1.00 27.91 313 LEU A CA 1
ATOM 2332 C C . LEU A 1 324 ? -14.168 -19.204 47.270 1.00 27.62 313 LEU A C 1
ATOM 2333 O O . LEU A 1 324 ? -14.799 -18.421 48.006 1.00 25.48 313 LEU A O 1
ATOM 2338 N N . MET A 1 325 ? -14.061 -19.055 45.943 1.00 26.62 314 MET A N 1
ATOM 2339 C CA . MET A 1 325 ? -14.644 -17.891 45.242 1.00 27.87 314 MET A CA 1
ATOM 2340 C C . MET A 1 325 ? -16.177 -17.909 45.256 1.00 28.61 314 MET A C 1
ATOM 2341 O O . MET A 1 325 ? -16.810 -16.867 45.478 1.00 30.96 314 MET A O 1
ATOM 2346 N N . LEU A 1 326 ? -16.769 -19.096 45.070 1.00 25.73 315 LEU A N 1
ATOM 2347 C CA . LEU A 1 326 ? -18.218 -19.278 45.151 1.00 21.75 315 LEU A CA 1
ATOM 2348 C C . LEU A 1 326 ? -18.669 -19.021 46.569 1.00 21.14 315 LEU A C 1
ATOM 2349 O O . LEU A 1 326 ? -19.620 -18.330 46.775 1.00 24.64 315 LEU A O 1
ATOM 2354 N N . LEU A 1 327 ? -17.990 -19.556 47.561 1.00 21.14 316 LEU A N 1
ATOM 2355 C CA . LEU A 1 327 ? -18.383 -19.272 48.929 1.00 21.38 316 LEU A CA 1
ATOM 2356 C C . LEU A 1 327 ? -18.238 -17.778 49.269 1.00 22.13 316 LEU A C 1
ATOM 2357 O O . LEU A 1 327 ? -19.124 -17.196 49.890 1.00 21.83 316 LEU A O 1
ATOM 2362 N N . ASP A 1 328 ? -17.129 -17.160 48.848 1.00 22.95 317 ASP A N 1
ATOM 2363 C CA . ASP A 1 328 ? -16.915 -15.712 49.018 1.00 23.57 317 ASP A CA 1
ATOM 2364 C C . ASP A 1 328 ? -18.062 -14.892 48.435 1.00 24.29 317 ASP A C 1
ATOM 2365 O O . ASP A 1 328 ? -18.643 -14.079 49.120 1.00 24.61 317 ASP A O 1
ATOM 2370 N N . ALA A 1 329 ? -18.391 -15.116 47.164 1.00 27.88 318 ALA A N 1
ATOM 2371 C CA . ALA A 1 329 ? -19.580 -14.519 46.506 1.00 26.70 318 ALA A CA 1
ATOM 2372 C C . ALA A 1 329 ? -20.858 -14.621 47.338 1.00 27.32 318 ALA A C 1
ATOM 2373 O O . ALA A 1 329 ? -21.710 -13.763 47.237 1.00 27.04 318 ALA A O 1
ATOM 2375 N N . ASN A 1 330 ? -20.987 -15.648 48.178 1.00 28.04 319 ASN A N 1
ATOM 2376 C CA . ASN A 1 330 ? -22.165 -15.759 49.025 1.00 27.43 319 ASN A CA 1
ATOM 2377 C C . ASN A 1 330 ? -21.946 -15.252 50.451 1.00 29.45 319 ASN A C 1
ATOM 2378 O O . ASN A 1 330 ? -22.793 -15.479 51.282 1.00 29.72 319 ASN A O 1
ATOM 2383 N N . GLY A 1 331 ? -20.817 -14.599 50.751 1.00 29.04 320 GLY A N 1
ATOM 2384 C CA . GLY A 1 331 ? -20.573 -14.059 52.092 1.00 26.23 320 GLY A CA 1
ATOM 2385 C C . GLY A 1 331 ? -19.953 -15.040 53.085 1.00 28.09 320 GLY A C 1
ATOM 2386 O O . GLY A 1 331 ? -19.839 -14.733 54.283 1.00 27.08 320 GLY A O 1
ATOM 2387 N N . ILE A 1 332 ? -19.553 -16.227 52.621 1.00 25.74 321 ILE A N 1
ATOM 2388 C CA . ILE A 1 332 ? -18.777 -17.140 53.489 1.00 26.61 321 ILE A CA 1
ATOM 2389 C C . ILE A 1 332 ? -17.254 -17.061 53.229 1.00 27.51 321 ILE A C 1
ATOM 2390 O O . ILE A 1 332 ? -16.773 -17.479 52.155 1.00 26.79 321 ILE A O 1
ATOM 2395 N N . GLU A 1 333 ? -16.506 -16.557 54.211 1.00 27.73 322 GLU A N 1
ATOM 2396 C CA . GLU A 1 333 ? -15.056 -16.353 54.064 1.00 28.58 322 GLU A CA 1
ATOM 2397 C C . GLU A 1 333 ? -14.220 -17.414 54.728 1.00 26.84 322 GLU A C 1
ATOM 2398 O O . GLU A 1 333 ? -14.258 -17.595 55.932 1.00 24.09 322 GLU A O 1
ATOM 2404 N N . CYS A 1 334 ? -13.478 -18.134 53.912 1.00 26.77 323 CYS A N 1
ATOM 2405 C CA . CYS A 1 334 ? -12.623 -19.187 54.428 1.00 28.74 323 CYS A CA 1
ATOM 2406 C C . CYS A 1 334 ? -11.358 -19.290 53.548 1.00 29.24 323 CYS A C 1
ATOM 2407 O O . CYS A 1 334 ? -10.986 -18.288 52.892 1.00 28.42 323 CYS A O 1
ATOM 2410 N N . SER A 1 335 ? -10.717 -20.464 53.533 1.00 24.91 324 SER A N 1
ATOM 2411 C CA . SER A 1 335 ? -9.416 -20.588 52.986 1.00 26.07 324 SER A CA 1
ATOM 2412 C C . SER A 1 335 ? -9.203 -21.992 52.432 1.00 30.10 324 SER A C 1
ATOM 2413 O O . SER A 1 335 ? -9.930 -22.912 52.794 1.00 32.88 324 SER A O 1
ATOM 2416 N N . THR A 1 336 ? -8.222 -22.170 51.543 1.00 34.11 325 THR A N 1
ATOM 2417 C CA . THR A 1 336 ? -7.830 -23.527 51.079 1.00 37.46 325 THR A CA 1
ATOM 2418 C C . THR A 1 336 ? -6.690 -24.089 51.952 1.00 40.25 325 THR A C 1
ATOM 2419 O O . THR A 1 336 ? -6.429 -25.295 51.956 1.00 41.60 325 THR A O 1
ATOM 2423 N N . GLY A 1 337 ? -6.023 -23.206 52.689 1.00 43.05 326 GLY A N 1
ATOM 2424 C CA . GLY A 1 337 ? -5.032 -23.619 53.670 1.00 48.01 326 GLY A CA 1
ATOM 2425 C C . GLY A 1 337 ? -3.594 -23.409 53.251 1.00 51.92 326 GLY A C 1
ATOM 2426 O O . GLY A 1 337 ? -2.777 -23.025 54.078 1.00 52.83 326 GLY A O 1
ATOM 2427 N N . SER A 1 338 ? -3.275 -23.642 51.975 1.00 54.77 327 SER A N 1
ATOM 2428 C CA . SER A 1 338 ? -1.870 -23.571 51.515 1.00 59.55 327 SER A CA 1
ATOM 2429 C C . SER A 1 338 ? -1.281 -22.162 51.596 1.00 56.93 327 SER A C 1
ATOM 2430 O O . SER A 1 338 ? -1.527 -21.343 50.708 1.00 62.60 327 SER A O 1
ATOM 2433 N N . PRO A 1 347 ? -0.362 -26.958 45.892 1.00 43.65 336 PRO A N 1
ATOM 2434 C CA . PRO A 1 347 ? -0.727 -28.330 46.351 1.00 45.79 336 PRO A CA 1
ATOM 2435 C C . PRO A 1 347 ? -0.214 -28.619 47.807 1.00 42.07 336 PRO A C 1
ATOM 2436 O O . PRO A 1 347 ? 0.969 -28.805 47.994 1.00 38.73 336 PRO A O 1
ATOM 2440 N N . SER A 1 348 ? -1.094 -28.652 48.812 1.00 38.14 337 SER A N 1
ATOM 2441 C CA . SER A 1 348 ? -0.681 -28.517 50.219 1.00 35.58 337 SER A CA 1
ATOM 2442 C C . SER A 1 348 ? 0.343 -29.543 50.685 1.00 36.43 337 SER A C 1
ATOM 2443 O O . SER A 1 348 ? 0.037 -30.729 50.794 1.00 40.81 337 SER A O 1
ATOM 2446 N N . HIS A 1 349 ? 1.552 -29.079 50.985 1.00 34.58 338 HIS A N 1
ATOM 2447 C CA . HIS A 1 349 ? 2.638 -29.957 51.433 1.00 35.31 338 HIS A CA 1
ATOM 2448 C C . HIS A 1 349 ? 2.182 -30.776 52.635 1.00 34.30 338 HIS A C 1
ATOM 2449 O O . HIS A 1 349 ? 2.688 -31.880 52.880 1.00 31.29 338 HIS A O 1
ATOM 2456 N N . VAL A 1 350 ? 1.201 -30.244 53.376 1.00 32.77 339 VAL A N 1
ATOM 2457 C CA . VAL A 1 350 ? 0.677 -30.935 54.547 1.00 32.45 339 VAL A CA 1
ATOM 2458 C C . VAL A 1 350 ? -0.237 -32.084 54.158 1.00 33.44 339 VAL A C 1
ATOM 2459 O O . VAL A 1 350 ? -0.177 -33.161 54.782 1.00 35.29 339 VAL A O 1
ATOM 2463 N N . LEU A 1 351 ? -1.070 -31.898 53.131 1.00 31.97 340 LEU A N 1
ATOM 2464 C CA . LEU A 1 351 ? -1.851 -33.046 52.689 1.00 31.33 340 LEU A CA 1
ATOM 2465 C C . LEU A 1 351 ? -0.962 -34.077 52.010 1.00 31.82 340 LEU A C 1
ATOM 2466 O O . LEU A 1 351 ? -1.060 -35.238 52.327 1.00 35.38 340 LEU A O 1
ATOM 2471 N N . ILE A 1 352 ? -0.045 -33.652 51.153 1.00 33.85 341 ILE A N 1
ATOM 2472 C CA . ILE A 1 352 ? 0.979 -34.565 50.615 1.00 37.39 341 ILE A CA 1
ATOM 2473 C C . ILE A 1 352 ? 1.636 -35.410 51.700 1.00 38.03 341 ILE A C 1
ATOM 2474 O O . ILE A 1 352 ? 1.801 -36.618 51.532 1.00 40.08 341 ILE A O 1
ATOM 2479 N N . ALA A 1 353 ? 2.011 -34.768 52.803 1.00 36.76 342 ALA A N 1
ATOM 2480 C CA . ALA A 1 353 ? 2.687 -35.453 53.898 1.00 36.91 342 ALA A CA 1
ATOM 2481 C C . ALA A 1 353 ? 1.784 -36.490 54.519 1.00 39.77 342 ALA A C 1
ATOM 2482 O O . ALA A 1 353 ? 2.273 -37.531 54.932 1.00 46.53 342 ALA A O 1
ATOM 2484 N N . MET A 1 354 ? 0.479 -36.227 54.589 1.00 38.90 343 MET A N 1
ATOM 2485 C CA . MET A 1 354 ? -0.470 -37.202 55.154 1.00 40.39 343 MET A CA 1
ATOM 2486 C C . MET A 1 354 ? -0.850 -38.329 54.192 1.00 41.57 343 MET A C 1
ATOM 2487 O O . MET A 1 354 ? -1.762 -39.123 54.466 1.00 39.04 343 MET A O 1
ATOM 2492 N N . GLY A 1 355 ? -0.142 -38.384 53.067 1.00 44.58 344 GLY A N 1
ATOM 2493 C CA . GLY A 1 355 ? -0.336 -39.418 52.071 1.00 48.06 344 GLY A CA 1
ATOM 2494 C C . GLY A 1 355 ? -1.593 -39.268 51.236 1.00 55.29 344 GLY A C 1
ATOM 2495 O O . GLY A 1 355 ? -1.973 -40.215 50.540 1.00 53.93 344 GLY A O 1
ATOM 2496 N N . VAL A 1 356 ? -2.245 -38.099 51.293 1.00 55.26 345 VAL A N 1
ATOM 2497 C CA . VAL A 1 356 ? -3.289 -37.784 50.311 1.00 55.52 345 VAL A CA 1
ATOM 2498 C C . VAL A 1 356 ? -2.594 -37.346 49.018 1.00 54.29 345 VAL A C 1
ATOM 2499 O O . VAL A 1 356 ? -1.500 -36.761 49.063 1.00 52.29 345 VAL A O 1
ATOM 2503 N N . ASP A 1 357 ? -3.207 -37.656 47.874 1.00 54.07 346 ASP A N 1
ATOM 2504 C CA . ASP A 1 357 ? -2.560 -37.447 46.551 1.00 58.15 346 ASP A CA 1
ATOM 2505 C C . ASP A 1 357 ? -2.910 -36.130 45.852 1.00 53.03 346 ASP A C 1
ATOM 2506 O O . ASP A 1 357 ? -4.037 -35.643 45.952 1.00 48.89 346 ASP A O 1
ATOM 2511 N N . ALA A 1 358 ? -1.924 -35.591 45.137 1.00 49.31 347 ALA A N 1
ATOM 2512 C CA . ALA A 1 358 ? -2.030 -34.343 44.375 1.00 51.18 347 ALA A CA 1
ATOM 2513 C C . ALA A 1 358 ? -3.438 -33.975 43.850 1.00 53.99 347 ALA A C 1
ATOM 2514 O O . ALA A 1 358 ? -3.974 -32.923 44.233 1.00 53.18 347 ALA A O 1
ATOM 2516 N N . ALA A 1 359 ? -4.002 -34.825 42.979 1.00 51.84 348 ALA A N 1
ATOM 2517 C CA . ALA A 1 359 ? -5.349 -34.649 42.400 1.00 53.76 348 ALA A CA 1
ATOM 2518 C C . ALA A 1 359 ? -6.420 -34.469 43.485 1.00 53.99 348 ALA A C 1
ATOM 2519 O O . ALA A 1 359 ? -6.998 -33.384 43.632 1.00 56.10 348 ALA A O 1
ATOM 2521 N N . SER A 1 360 ? -6.661 -35.533 44.240 1.00 51.72 349 SER A N 1
ATOM 2522 C CA . SER A 1 360 ? -7.465 -35.501 45.456 1.00 53.05 349 SER A CA 1
ATOM 2523 C C . SER A 1 360 ? -7.313 -34.214 46.310 1.00 54.93 349 SER A C 1
ATOM 2524 O O . SER A 1 360 ? -8.294 -33.666 46.792 1.00 55.50 349 SER A O 1
ATOM 2527 N N . ALA A 1 361 ? -6.082 -33.743 46.509 1.00 49.59 350 ALA A N 1
ATOM 2528 C CA . ALA A 1 361 ? -5.810 -32.719 47.514 1.00 44.46 350 ALA A CA 1
ATOM 2529 C C . ALA A 1 361 ? -6.216 -31.298 47.113 1.00 47.84 350 ALA A C 1
ATOM 2530 O O . ALA A 1 361 ? -6.445 -30.425 47.980 1.00 43.85 350 ALA A O 1
ATOM 2532 N N . ARG A 1 362 ? -6.281 -31.051 45.805 1.00 46.28 351 ARG A N 1
ATOM 2533 C CA . ARG A 1 362 ? -6.580 -29.722 45.323 1.00 43.53 351 ARG A CA 1
ATOM 2534 C C . ARG A 1 362 ? -8.012 -29.358 45.657 1.00 41.30 351 ARG A C 1
ATOM 2535 O O . ARG A 1 362 ? -8.417 -28.218 45.510 1.00 41.08 351 ARG A O 1
ATOM 2543 N N . GLY A 1 363 ? -8.776 -30.324 46.147 1.00 39.11 352 GLY A N 1
ATOM 2544 C CA . GLY A 1 363 ? -10.144 -30.065 46.516 1.00 33.97 352 GLY A CA 1
ATOM 2545 C C . GLY A 1 363 ? -10.290 -29.673 47.958 1.00 33.25 352 GLY A C 1
ATOM 2546 O O . GLY A 1 363 ? -11.331 -29.958 48.552 1.00 33.02 352 GLY A O 1
ATOM 2547 N N . SER A 1 364 ? -9.284 -29.001 48.526 1.00 34.90 353 SER A N 1
ATOM 2548 C CA . SER A 1 364 ? -9.296 -28.721 49.991 1.00 38.23 353 SER A CA 1
ATOM 2549 C C . SER A 1 364 ? -9.816 -27.387 50.503 1.00 35.82 353 SER A C 1
ATOM 2550 O O . SER A 1 364 ? -9.652 -26.326 49.882 1.00 34.18 353 SER A O 1
ATOM 2553 N N . LEU A 1 365 ? -10.393 -27.447 51.694 1.00 33.00 354 LEU A N 1
ATOM 2554 C CA . LEU A 1 365 ? -10.944 -26.279 52.298 1.00 28.43 354 LEU A CA 1
ATOM 2555 C C . LEU A 1 365 ? -10.783 -26.234 53.825 1.00 26.81 354 LEU A C 1
ATOM 2556 O O . LEU A 1 365 ? -11.164 -27.152 54.512 1.00 26.25 354 LEU A O 1
ATOM 2561 N N . ARG A 1 366 ? -10.246 -25.146 54.365 1.00 26.05 355 ARG A N 1
ATOM 2562 C CA . ARG A 1 366 ? -10.207 -24.976 55.810 1.00 22.89 355 ARG A CA 1
ATOM 2563 C C . ARG A 1 366 ? -11.212 -23.960 56.215 1.00 21.68 355 ARG A C 1
ATOM 2564 O O . ARG A 1 366 ? -11.205 -22.844 55.725 1.00 21.42 355 ARG A O 1
ATOM 2572 N N . LEU A 1 367 ? -12.058 -24.376 57.141 1.00 21.59 356 LEU A N 1
ATOM 2573 C CA . LEU A 1 367 ? -13.062 -23.558 57.774 1.00 22.59 356 LEU A CA 1
ATOM 2574 C C . LEU A 1 367 ? -12.713 -23.522 59.253 1.00 23.14 356 LEU A C 1
ATOM 2575 O O . LEU A 1 367 ? -12.618 -24.591 59.888 1.00 26.53 356 LEU A O 1
ATOM 2580 N N . SER A 1 368 ? -12.508 -22.329 59.809 1.00 23.41 357 SER A N 1
ATOM 2581 C CA . SER A 1 368 ? -11.871 -22.181 61.158 1.00 25.48 357 SER A CA 1
ATOM 2582 C C . SER A 1 368 ? -12.557 -21.118 61.997 1.00 26.40 357 SER A C 1
ATOM 2583 O O . SER A 1 368 ? -12.818 -19.990 61.498 1.00 25.21 357 SER A O 1
ATOM 2586 N N . LEU A 1 369 ? -12.839 -21.448 63.263 1.00 27.29 358 LEU A N 1
ATOM 2587 C CA . LEU A 1 369 ? -13.603 -20.502 64.116 1.00 29.47 358 LEU A CA 1
ATOM 2588 C C . LEU A 1 369 ? -12.764 -19.920 65.239 1.00 27.18 358 LEU A C 1
ATOM 2589 O O . LEU A 1 369 ? -11.703 -20.424 65.504 1.00 28.90 358 LEU A O 1
ATOM 2594 N N . GLY A 1 370 ? -13.229 -18.849 65.864 1.00 25.26 359 GLY A N 1
ATOM 2595 C CA . GLY A 1 370 ? -12.457 -18.179 66.906 1.00 25.97 359 GLY A CA 1
ATOM 2596 C C . GLY A 1 370 ? -13.337 -17.350 67.835 1.00 28.77 359 GLY A C 1
ATOM 2597 O O . GLY A 1 370 ? -14.565 -17.447 67.790 1.00 32.33 359 GLY A O 1
ATOM 2598 N N . HIS A 1 371 ? -12.744 -16.509 68.672 1.00 29.66 360 HIS A N 1
ATOM 2599 C CA . HIS A 1 371 ? -13.563 -15.835 69.678 1.00 31.15 360 HIS A CA 1
ATOM 2600 C C . HIS A 1 371 ? -14.835 -15.181 69.183 1.00 32.68 360 HIS A C 1
ATOM 2601 O O . HIS A 1 371 ? -15.779 -15.050 69.960 1.00 34.25 360 HIS A O 1
ATOM 2608 N N . THR A 1 372 ? -14.914 -14.785 67.910 1.00 31.41 361 THR A N 1
ATOM 2609 C CA . THR A 1 372 ? -16.124 -14.049 67.492 1.00 32.56 361 THR A CA 1
ATOM 2610 C C . THR A 1 372 ? -17.168 -14.903 66.766 1.00 32.84 361 THR A C 1
ATOM 2611 O O . THR A 1 372 ? -18.180 -14.379 66.337 1.00 35.89 361 THR A O 1
ATOM 2615 N N . SER A 1 373 ? -16.945 -16.206 66.642 1.00 32.56 362 SER A N 1
ATOM 2616 C CA . SER A 1 373 ? -17.876 -17.043 65.895 1.00 35.78 362 SER A CA 1
ATOM 2617 C C . SER A 1 373 ? -19.190 -17.274 66.662 1.00 36.39 362 SER A C 1
ATOM 2618 O O . SER A 1 373 ? -19.232 -17.200 67.873 1.00 42.79 362 SER A O 1
ATOM 2621 N N . VAL A 1 374 ? -20.260 -17.536 65.934 1.00 36.17 363 VAL A N 1
ATOM 2622 C CA . VAL A 1 374 ? -21.617 -17.542 66.467 1.00 37.51 363 VAL A CA 1
ATOM 2623 C C . VAL A 1 374 ? -22.370 -18.652 65.700 1.00 41.69 363 VAL A C 1
ATOM 2624 O O . VAL A 1 374 ? -21.897 -19.106 64.647 1.00 39.49 363 VAL A O 1
ATOM 2628 N N . GLU A 1 375 ? -23.533 -19.077 66.209 1.00 46.09 364 GLU A N 1
ATOM 2629 C CA . GLU A 1 375 ? -24.337 -20.139 65.569 1.00 45.63 364 GLU A CA 1
ATOM 2630 C C . GLU A 1 375 ? -24.550 -19.879 64.081 1.00 40.89 364 GLU A C 1
ATOM 2631 O O . GLU A 1 375 ? -24.277 -20.734 63.248 1.00 36.99 364 GLU A O 1
ATOM 2637 N N . ALA A 1 376 ? -25.026 -18.680 63.767 1.00 40.32 365 ALA A N 1
ATOM 2638 C CA . ALA A 1 376 ? -25.362 -18.287 62.386 1.00 40.27 365 ALA A CA 1
ATOM 2639 C C . ALA A 1 376 ? -24.255 -18.495 61.357 1.00 36.77 365 ALA A C 1
ATOM 2640 O O . ALA A 1 376 ? -24.555 -18.742 60.205 1.00 35.27 365 ALA A O 1
ATOM 2642 N N . ASP A 1 377 ? -22.992 -18.368 61.783 1.00 37.22 366 ASP A N 1
ATOM 2643 C CA . ASP A 1 377 ? -21.826 -18.562 60.907 1.00 33.28 366 ASP A CA 1
ATOM 2644 C C . ASP A 1 377 ? -21.838 -19.987 60.435 1.00 32.60 366 ASP A C 1
ATOM 2645 O O . ASP A 1 377 ? -21.460 -20.267 59.300 1.00 33.22 366 ASP A O 1
ATOM 2650 N N . VAL A 1 378 ? -22.286 -20.895 61.301 1.00 30.70 367 VAL A N 1
ATOM 2651 C CA . VAL A 1 378 ? -22.362 -22.298 60.920 1.00 30.21 367 VAL A CA 1
ATOM 2652 C C . VAL A 1 378 ? -23.585 -22.568 60.061 1.00 29.22 367 VAL A C 1
ATOM 2653 O O . VAL A 1 378 ? -23.489 -23.321 59.098 1.00 28.55 367 VAL A O 1
ATOM 2657 N N . ASP A 1 379 ? -24.701 -21.924 60.393 1.00 31.37 368 ASP A N 1
ATOM 2658 C CA . ASP A 1 379 ? -25.956 -22.087 59.648 1.00 37.12 368 ASP A CA 1
ATOM 2659 C C . ASP A 1 379 ? -25.753 -21.591 58.216 1.00 38.53 368 ASP A C 1
ATOM 2660 O O . ASP A 1 379 ? -26.242 -22.200 57.261 1.00 40.58 368 ASP A O 1
ATOM 2665 N N . ALA A 1 380 ? -24.990 -20.506 58.086 1.00 37.84 369 ALA A N 1
ATOM 2666 C CA . ALA A 1 380 ? -24.618 -19.950 56.792 1.00 36.87 369 ALA A CA 1
ATOM 2667 C C . ALA A 1 380 ? -23.745 -20.907 55.953 1.00 38.25 369 ALA A C 1
ATOM 2668 O O . ALA A 1 380 ? -24.029 -21.136 54.765 1.00 43.07 369 ALA A O 1
ATOM 2670 N N . ALA A 1 381 ? -22.703 -21.480 56.548 1.00 36.50 370 ALA A N 1
ATOM 2671 C CA . ALA A 1 381 ? -21.824 -22.340 55.762 1.00 38.62 370 ALA A CA 1
ATOM 2672 C C . ALA A 1 381 ? -22.609 -23.531 55.231 1.00 40.63 370 ALA A C 1
ATOM 2673 O O . ALA A 1 381 ? -22.522 -23.875 54.048 1.00 41.53 370 ALA A O 1
ATOM 2675 N N . LEU A 1 382 ? -23.390 -24.143 56.111 1.00 39.43 371 LEU A N 1
ATOM 2676 C CA . LEU A 1 382 ? -24.179 -25.297 55.723 1.00 39.28 371 LEU A CA 1
ATOM 2677 C C . LEU A 1 382 ? -25.246 -24.986 54.674 1.00 38.03 371 LEU A C 1
ATOM 2678 O O . LEU A 1 382 ? -25.442 -25.767 53.749 1.00 37.96 371 LEU A O 1
ATOM 2683 N N . GLU A 1 383 ? -25.922 -23.855 54.815 1.00 38.05 372 GLU A N 1
ATOM 2684 C CA . GLU A 1 383 ? -26.864 -23.424 53.805 1.00 41.40 372 GLU A CA 1
ATOM 2685 C C . GLU A 1 383 ? -26.167 -23.292 52.445 1.00 40.24 372 GLU A C 1
ATOM 2686 O O . GLU A 1 383 ? -26.607 -23.847 51.437 1.00 38.36 372 GLU A O 1
ATOM 2692 N N . VAL A 1 384 ? -25.036 -22.601 52.432 1.00 36.19 373 VAL A N 1
ATOM 2693 C CA . VAL A 1 384 ? -24.434 -22.207 51.175 1.00 30.41 373 VAL A CA 1
ATOM 2694 C C . VAL A 1 384 ? -23.696 -23.344 50.454 1.00 28.81 373 VAL A C 1
ATOM 2695 O O . VAL A 1 384 ? -23.660 -23.389 49.223 1.00 27.33 373 VAL A O 1
ATOM 2699 N N . LEU A 1 385 ? -23.150 -24.280 51.232 1.00 28.73 374 LEU A N 1
ATOM 2700 C CA . LEU A 1 385 ? -22.139 -25.227 50.766 1.00 28.61 374 LEU A CA 1
ATOM 2701 C C . LEU A 1 385 ? -22.512 -26.175 49.658 1.00 29.52 374 LEU A C 1
ATOM 2702 O O . LEU A 1 385 ? -21.705 -26.361 48.735 1.00 30.88 374 LEU A O 1
ATOM 2707 N N . PRO A 1 386 ? -23.708 -26.810 49.752 1.00 31.39 375 PRO A N 1
ATOM 2708 C CA . PRO A 1 386 ? -24.065 -27.834 48.770 1.00 28.63 375 PRO A CA 1
ATOM 2709 C C . PRO A 1 386 ? -24.191 -27.241 47.373 1.00 28.14 375 PRO A C 1
ATOM 2710 O O . PRO A 1 386 ? -23.741 -27.856 46.401 1.00 26.57 375 PRO A O 1
ATOM 2714 N N . GLY A 1 387 ? -24.765 -26.035 47.293 1.00 29.69 376 GLY A N 1
ATOM 2715 C CA . GLY A 1 387 ? -24.936 -25.312 46.025 1.00 27.74 376 GLY A CA 1
ATOM 2716 C C . GLY A 1 387 ? -23.565 -25.033 45.463 1.00 28.30 376 GLY A C 1
ATOM 2717 O O . GLY A 1 387 ? -23.303 -25.256 44.275 1.00 30.58 376 GLY A O 1
ATOM 2718 N N . ALA A 1 388 ? -22.669 -24.589 46.345 1.00 26.67 377 ALA A N 1
ATOM 2719 C CA . ALA A 1 388 ? -21.311 -24.237 45.962 1.00 23.90 377 ALA A CA 1
ATOM 2720 C C . ALA A 1 388 ? -20.488 -25.446 45.553 1.00 24.63 377 ALA A C 1
ATOM 2721 O O . ALA A 1 388 ? -19.896 -25.413 44.472 1.00 23.44 377 ALA A O 1
ATOM 2723 N N . VAL A 1 389 ? -20.463 -26.514 46.360 1.00 22.92 378 VAL A N 1
ATOM 2724 C CA . VAL A 1 389 ? -19.771 -27.729 45.902 1.00 23.67 378 VAL A CA 1
ATOM 2725 C C . VAL A 1 389 ? -20.302 -28.248 44.539 1.00 24.04 378 VAL A C 1
ATOM 2726 O O . VAL A 1 389 ? -19.489 -28.595 43.667 1.00 26.07 378 VAL A O 1
ATOM 2730 N N . ALA A 1 390 ? -21.628 -28.286 44.332 1.00 23.49 379 ALA A N 1
ATOM 2731 C CA . ALA A 1 390 ? -22.211 -28.658 42.979 1.00 22.86 379 ALA A CA 1
ATOM 2732 C C . ALA A 1 390 ? -21.643 -27.845 41.835 1.00 23.41 379 ALA A C 1
ATOM 2733 O O . ALA A 1 390 ? -21.202 -28.415 40.820 1.00 23.04 379 ALA A O 1
ATOM 2735 N N . ARG A 1 391 ? -21.679 -26.521 41.989 1.00 22.27 380 ARG A N 1
ATOM 2736 C CA . ARG A 1 391 ? -21.118 -25.648 40.988 1.00 22.05 380 ARG A CA 1
ATOM 2737 C C . ARG A 1 391 ? -19.621 -25.891 40.7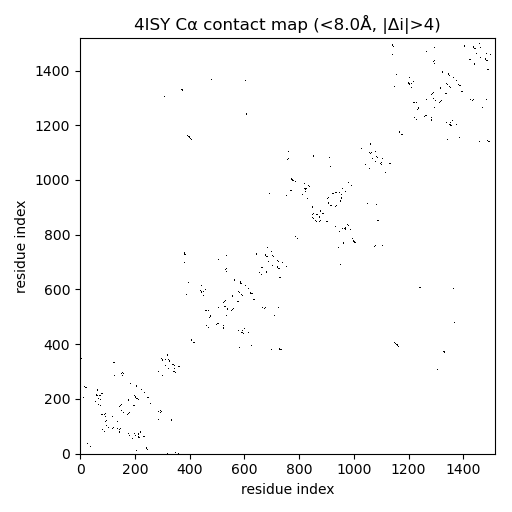42 1.00 23.17 380 ARG A C 1
ATOM 2738 O O . ARG A 1 391 ? -19.185 -25.979 39.591 1.00 24.34 380 ARG A O 1
ATOM 2746 N N . ALA A 1 392 ? -18.831 -26.032 41.800 1.00 23.17 381 ALA A N 1
ATOM 2747 C CA . ALA A 1 392 ? -17.398 -26.302 41.633 1.00 22.47 381 ALA A CA 1
ATOM 2748 C C . ALA A 1 392 ? -17.165 -27.611 40.902 1.00 23.79 381 ALA A C 1
ATOM 2749 O O . ALA A 1 392 ? -16.278 -27.712 40.055 1.00 23.60 381 ALA A O 1
ATOM 2751 N N . ARG A 1 393 ? -17.960 -28.622 41.218 1.00 24.86 382 ARG A N 1
ATOM 2752 C CA . ARG A 1 393 ? -17.805 -29.887 40.507 1.00 28.52 382 ARG A CA 1
ATOM 2753 C C . ARG A 1 393 ? -18.185 -29.779 39.044 1.00 31.08 382 ARG A C 1
ATOM 2754 O O . ARG A 1 393 ? -17.503 -30.383 38.211 1.00 32.81 382 ARG A O 1
ATOM 2762 N N . ARG A 1 394 ? -19.233 -28.994 38.728 1.00 33.48 383 ARG A N 1
ATOM 2763 C CA . ARG A 1 394 ? -19.659 -28.784 37.326 1.00 33.32 383 ARG A CA 1
ATOM 2764 C C . ARG A 1 394 ? -18.506 -28.142 36.569 1.00 33.25 383 ARG A C 1
ATOM 2765 O O . ARG A 1 394 ? -18.051 -28.675 35.558 1.00 36.11 383 ARG A O 1
ATOM 2773 N N . ALA A 1 395 ? -17.994 -27.042 37.108 1.00 31.95 384 ALA A N 1
ATOM 2774 C CA . ALA A 1 395 ? -16.873 -26.338 36.501 1.00 34.04 384 ALA A CA 1
ATOM 2775 C C . ALA A 1 395 ? -15.642 -27.218 36.314 1.00 36.19 384 ALA A C 1
ATOM 2776 O O . ALA A 1 395 ? -14.980 -27.113 35.285 1.00 35.20 384 ALA A O 1
ATOM 2778 N N . ALA A 1 396 ? -15.309 -28.055 37.301 1.00 39.36 385 ALA A N 1
ATOM 2779 C CA . ALA A 1 396 ? -14.084 -28.859 37.189 1.00 43.05 385 ALA A CA 1
ATOM 2780 C C . ALA A 1 396 ? -14.253 -29.990 36.168 1.00 48.46 385 ALA A C 1
ATOM 2781 O O . ALA A 1 396 ? -13.300 -30.313 35.442 1.00 49.91 385 ALA A O 1
ATOM 2783 N N . LEU A 1 397 ? -15.476 -30.529 36.056 1.00 52.47 386 LEU A N 1
ATOM 2784 C CA . LEU A 1 397 ? -15.808 -31.475 34.966 1.00 56.03 386 LEU A CA 1
ATOM 2785 C C . LEU A 1 397 ? -15.437 -31.009 33.533 1.00 59.84 386 LEU A C 1
ATOM 2786 O O . LEU A 1 397 ? -15.341 -31.849 32.646 1.00 59.35 386 LEU A O 1
ATOM 2791 N N . ALA A 1 398 ? -15.241 -29.697 33.305 1.00 64.16 387 ALA A N 1
ATOM 2792 C CA . ALA A 1 398 ? -14.336 -29.220 32.203 1.00 63.46 387 ALA A CA 1
ATOM 2793 C C . ALA A 1 398 ? -13.090 -28.441 32.704 1.00 62.99 387 ALA A C 1
ATOM 2794 O O . ALA A 1 398 ? -11.942 -28.729 32.310 1.00 62.34 387 ALA A O 1
ATOM 2796 N N . GLY B 1 11 ? -55.290 -1.110 23.553 1.00 47.75 0 GLY B N 1
ATOM 2797 C CA . GLY B 1 11 ? -54.271 -0.702 24.559 1.00 48.57 0 GLY B CA 1
ATOM 2798 C C . GLY B 1 11 ? -54.583 0.604 25.290 1.00 52.76 0 GLY B C 1
ATOM 2799 O O . GLY B 1 11 ? -55.611 0.762 25.948 1.00 50.99 0 GLY B O 1
ATOM 2800 N N . SER B 1 12 ? -53.664 1.548 25.165 1.00 50.21 1 SER B N 1
ATOM 2801 C CA . SER B 1 12 ? -53.737 2.823 25.836 1.00 42.57 1 SER B CA 1
ATOM 2802 C C . SER B 1 12 ? -53.237 3.768 24.770 1.00 40.53 1 SER B C 1
ATOM 2803 O O . SER B 1 12 ? -52.736 3.309 23.752 1.00 39.46 1 SER B O 1
ATOM 2806 N N . ALA B 1 13 ? -53.360 5.076 24.973 1.00 33.20 2 ALA B N 1
ATOM 2807 C CA . ALA B 1 13 ? -52.869 5.994 23.982 1.00 26.13 2 ALA B CA 1
ATOM 2808 C C . ALA B 1 13 ? -51.351 6.263 24.177 1.00 24.93 2 ALA B C 1
ATOM 2809 O O . ALA B 1 13 ? -50.901 6.776 25.227 1.00 22.24 2 ALA B O 1
ATOM 2811 N N . TYR B 1 14 ? -50.579 5.929 23.147 1.00 22.61 3 TYR B N 1
ATOM 2812 C CA . TYR B 1 14 ? -49.152 6.153 23.157 1.00 22.46 3 TYR B CA 1
ATOM 2813 C C . TYR B 1 14 ? -48.732 7.538 22.596 1.00 23.21 3 TYR B C 1
ATOM 2814 O O . TYR B 1 14 ? -48.736 7.777 21.383 1.00 25.93 3 TYR B O 1
ATOM 2823 N N . LEU B 1 15 ? -48.386 8.458 23.484 1.00 22.42 4 LEU B N 1
ATOM 2824 C CA . LEU B 1 15 ? -47.863 9.769 23.082 1.00 22.19 4 LEU B CA 1
ATOM 2825 C C . LEU B 1 15 ? -46.378 9.947 23.482 1.00 21.57 4 LEU B C 1
ATOM 2826 O O . LEU B 1 15 ? -45.959 11.013 23.959 1.00 20.00 4 LEU B O 1
ATOM 2831 N N . ASP B 1 16 ? -45.586 8.891 23.286 1.00 20.82 5 ASP B N 1
ATOM 2832 C CA . ASP B 1 16 ? -44.172 8.966 23.637 1.00 20.36 5 ASP B CA 1
ATOM 2833 C C . ASP B 1 16 ? -43.275 8.584 22.445 1.00 19.14 5 ASP B C 1
ATOM 2834 O O . ASP B 1 16 ? -42.196 7.995 22.622 1.00 18.16 5 ASP B O 1
ATOM 2839 N N . HIS B 1 17 ? -43.701 8.944 21.230 1.00 18.06 6 HIS B N 1
ATOM 2840 C CA . HIS B 1 17 ? -42.916 8.587 20.057 1.00 18.59 6 HIS B CA 1
ATOM 2841 C C . HIS B 1 17 ? -41.484 9.155 19.967 1.00 18.37 6 HIS B C 1
ATOM 2842 O O . HIS B 1 17 ? -40.668 8.618 19.230 1.00 16.17 6 HIS B O 1
ATOM 2849 N N . ALA B 1 18 ? -41.184 10.247 20.671 1.00 18.42 7 ALA B N 1
ATOM 2850 C CA . ALA B 1 18 ? -39.860 10.847 20.611 1.00 19.26 7 ALA B CA 1
ATOM 2851 C C . ALA B 1 18 ? -38.839 9.918 21.308 1.00 19.93 7 ALA B C 1
ATOM 2852 O O . ALA B 1 18 ? -37.622 10.011 21.065 1.00 19.33 7 ALA B O 1
ATOM 2854 N N . ALA B 1 19 ? -39.363 9.063 22.191 1.00 18.93 8 ALA B N 1
ATOM 2855 C CA . ALA B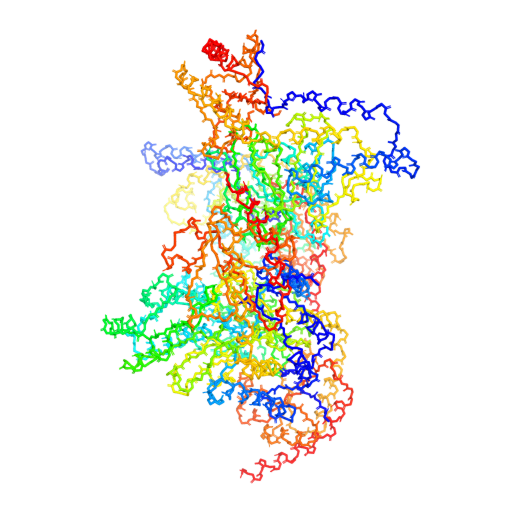 1 19 ? -38.563 8.128 22.968 1.00 19.10 8 ALA B CA 1
ATOM 2856 C C . ALA B 1 19 ? -38.308 6.855 22.169 1.00 19.42 8 ALA B C 1
ATOM 2857 O O . ALA B 1 19 ? -37.205 6.343 22.201 1.00 21.17 8 ALA B O 1
ATOM 2859 N N . THR B 1 20 ? -39.326 6.352 21.455 1.00 18.57 9 THR B N 1
ATOM 2860 C CA . THR B 1 20 ? -39.201 5.250 20.498 1.00 16.89 9 THR B CA 1
ATOM 2861 C C . THR B 1 20 ? -40.527 5.124 19.815 1.00 17.44 9 THR B C 1
ATOM 2862 O O . THR B 1 20 ? -41.574 5.430 20.421 1.00 18.75 9 THR B O 1
ATOM 2866 N N . THR B 1 21 ? -40.520 4.661 18.571 1.00 16.80 10 THR B N 1
ATOM 2867 C CA . THR B 1 21 ? -41.750 4.621 17.811 1.00 17.14 10 THR B CA 1
ATOM 2868 C C . THR B 1 21 ? -41.933 3.185 17.362 1.00 17.57 10 THR B C 1
ATOM 2869 O O . THR B 1 21 ? -40.953 2.507 17.232 1.00 19.51 10 THR B O 1
ATOM 2873 N N . PRO B 1 22 ? -43.175 2.696 17.187 1.00 18.06 11 PRO B N 1
ATOM 2874 C CA . PRO B 1 22 ? -43.354 1.275 16.839 1.00 18.33 11 PRO B CA 1
ATOM 2875 C C . PRO B 1 22 ? -42.639 0.813 15.550 1.00 17.93 11 PRO B C 1
ATOM 2876 O O . PRO B 1 22 ? -42.535 1.585 14.613 1.00 16.37 11 PRO B O 1
ATOM 2880 N N . MET B 1 23 ? -42.156 -0.438 15.519 1.00 18.44 12 MET B N 1
ATOM 2881 C CA . MET B 1 23 ? -41.538 -0.957 14.303 1.00 20.65 12 MET B CA 1
ATOM 2882 C C . MET B 1 23 ? -42.571 -1.067 13.212 1.00 23.65 12 MET B C 1
ATOM 2883 O O . MET B 1 23 ? -43.638 -1.670 13.442 1.00 27.75 12 MET B O 1
ATOM 2888 N N . HIS B 1 24 ? -42.270 -0.513 12.035 1.00 23.08 13 HIS B N 1
ATOM 2889 C CA . HIS B 1 24 ? -43.082 -0.792 10.848 1.00 23.95 13 HIS B CA 1
ATOM 2890 C C . HIS B 1 24 ? -43.210 -2.288 10.586 1.00 24.53 13 HIS B C 1
ATOM 2891 O O . HIS B 1 24 ? -42.182 -2.981 10.546 1.00 25.20 13 HIS B O 1
ATOM 2898 N N . PRO B 1 25 ? -44.457 -2.824 10.425 1.00 24.06 14 PRO B N 1
ATOM 2899 C CA . PRO B 1 25 ? -44.500 -4.310 10.301 1.00 22.50 14 PRO B CA 1
ATOM 2900 C C . PRO B 1 25 ? -43.692 -4.861 9.133 1.00 20.96 14 PRO B C 1
ATOM 2901 O O . PRO B 1 25 ? -43.119 -5.926 9.266 1.00 21.26 14 PRO B O 1
ATOM 2905 N N . ALA B 1 26 ? -43.575 -4.134 8.031 1.00 20.17 15 ALA B N 1
ATOM 2906 C CA . ALA B 1 26 ? -42.666 -4.580 6.959 1.00 19.91 15 ALA B CA 1
ATOM 2907 C C . ALA B 1 26 ? -41.183 -4.689 7.414 1.00 20.41 15 ALA B C 1
ATOM 2908 O O . ALA B 1 26 ? -40.476 -5.636 7.034 1.00 22.27 15 ALA B O 1
ATOM 2910 N N . ALA B 1 27 ? -40.719 -3.772 8.250 1.00 18.93 16 ALA B N 1
ATOM 2911 C CA . ALA B 1 27 ? -39.374 -3.914 8.741 1.00 19.32 16 ALA B CA 1
ATOM 2912 C C . ALA B 1 27 ? -39.205 -5.177 9.576 1.00 21.52 16 ALA B C 1
ATOM 2913 O O . ALA B 1 27 ? -38.124 -5.784 9.543 1.00 22.42 16 ALA B O 1
ATOM 2915 N N . ILE B 1 28 ? -40.250 -5.577 10.320 1.00 21.68 17 ILE B N 1
ATOM 2916 C CA . ILE B 1 28 ? -40.198 -6.805 11.111 1.00 23.28 17 ILE B CA 1
ATOM 2917 C C . ILE B 1 28 ? -40.064 -8.018 10.184 1.00 26.24 17 ILE B C 1
ATOM 2918 O O . ILE B 1 28 ? -39.187 -8.863 10.356 1.00 30.23 17 ILE B O 1
ATOM 2923 N N . GLU B 1 29 ? -40.917 -8.062 9.179 1.00 28.33 18 GLU B N 1
ATOM 2924 C CA . GLU B 1 29 ? -40.954 -9.153 8.261 1.00 29.53 18 GLU B CA 1
ATOM 2925 C C . GLU B 1 29 ? -39.612 -9.293 7.588 1.00 28.21 18 GLU B C 1
ATOM 2926 O O . GLU B 1 29 ? -39.113 -10.411 7.411 1.00 28.31 18 GLU B O 1
ATOM 2932 N N . ALA B 1 30 ? -39.019 -8.157 7.227 1.00 25.75 19 ALA B N 1
ATOM 2933 C CA . ALA B 1 30 ? -37.797 -8.168 6.437 1.00 23.53 19 ALA B CA 1
ATOM 2934 C C . ALA B 1 30 ? -36.600 -8.686 7.264 1.00 24.46 19 ALA B C 1
ATOM 2935 O O . ALA B 1 30 ? -35.730 -9.405 6.758 1.00 25.57 19 ALA B O 1
ATOM 2937 N N . MET B 1 31 ? -36.588 -8.348 8.540 1.00 22.82 20 MET B N 1
ATOM 2938 C CA . MET B 1 31 ? -35.535 -8.755 9.397 1.00 22.02 20 MET B CA 1
ATOM 2939 C C . MET B 1 31 ? -35.672 -10.231 9.669 1.00 21.49 20 MET B C 1
ATOM 2940 O O . MET B 1 31 ? -34.664 -10.977 9.637 1.00 20.49 20 MET B O 1
ATOM 2945 N N . ALA B 1 32 ? -36.891 -10.689 9.935 1.00 18.98 21 ALA B N 1
ATOM 2946 C CA . ALA B 1 32 ? -37.003 -12.122 10.193 1.00 19.21 21 ALA B CA 1
ATOM 2947 C C . ALA B 1 32 ? -36.553 -12.973 8.974 1.00 19.62 21 ALA B C 1
ATOM 2948 O O . ALA B 1 32 ? -35.971 -14.044 9.125 1.00 20.63 21 ALA B O 1
ATOM 2950 N N . ALA B 1 33 ? -36.781 -12.475 7.774 1.00 19.93 22 ALA B N 1
ATOM 2951 C CA . ALA B 1 33 ? -36.388 -13.214 6.576 1.00 21.30 22 ALA B CA 1
ATOM 2952 C C . ALA B 1 33 ? -34.870 -13.271 6.533 1.00 22.05 22 ALA B C 1
ATOM 2953 O O . ALA B 1 33 ? -34.323 -14.328 6.276 1.00 22.26 22 ALA B O 1
ATOM 2955 N N . VAL B 1 34 ? -34.190 -12.154 6.814 1.00 20.88 23 VAL B N 1
ATOM 2956 C CA . VAL B 1 34 ? -32.747 -12.200 6.807 1.00 21.70 23 VAL B CA 1
ATOM 2957 C C . VAL B 1 34 ? -32.273 -13.234 7.839 1.00 23.08 23 VAL B C 1
ATOM 2958 O O . VAL B 1 34 ? -31.300 -13.962 7.612 1.00 23.34 23 VAL B O 1
ATOM 2962 N N . GLN B 1 35 ? -33.019 -13.349 8.926 1.00 22.05 24 GLN B N 1
ATOM 2963 C CA . GLN B 1 35 ? -32.568 -14.149 10.025 1.00 21.53 24 GLN B CA 1
ATOM 2964 C C . GLN B 1 35 ? -32.692 -15.617 9.807 1.00 23.54 24 GLN B C 1
ATOM 2965 O O . GLN B 1 35 ? -32.090 -16.397 10.544 1.00 24.66 24 GLN B O 1
ATOM 2971 N N . ARG B 1 36 ? -33.442 -16.016 8.796 1.00 25.26 25 ARG B N 1
ATOM 2972 C CA . ARG B 1 36 ? -33.663 -17.427 8.536 1.00 26.56 25 ARG B CA 1
ATOM 2973 C C . ARG B 1 36 ? -32.607 -17.870 7.571 1.00 26.60 25 ARG B C 1
ATOM 2974 O O . ARG B 1 36 ? -32.415 -19.033 7.380 1.00 27.80 25 ARG B O 1
ATOM 2982 N N . THR B 1 37 ? -31.983 -16.897 6.930 1.00 28.38 26 THR B N 1
ATOM 2983 C CA . THR B 1 37 ? -30.757 -17.005 6.148 1.00 29.24 26 THR B CA 1
ATOM 2984 C C . THR B 1 37 ? -29.584 -17.381 7.031 1.00 29.41 26 THR B C 1
ATOM 2985 O O . THR B 1 37 ? -29.478 -16.898 8.162 1.00 30.09 26 THR B O 1
ATOM 2989 N N . ILE B 1 38 ? -28.657 -18.170 6.520 1.00 27.12 27 ILE B N 1
ATOM 2990 C CA . ILE B 1 38 ? -27.417 -18.395 7.261 1.00 26.62 27 ILE B CA 1
ATOM 2991 C C . ILE B 1 38 ? -26.245 -17.764 6.487 1.00 27.49 27 ILE B C 1
ATOM 2992 O O . ILE B 1 38 ? -26.128 -18.005 5.289 1.00 29.08 27 ILE B O 1
ATOM 2997 N N . GLY B 1 39 ? -25.367 -16.999 7.148 1.00 26.29 28 GLY B N 1
ATOM 2998 C CA . GLY B 1 39 ? -24.129 -16.526 6.490 1.00 24.41 28 GLY B CA 1
ATOM 2999 C C . GLY B 1 39 ? -23.518 -15.246 7.028 1.00 24.55 28 GLY B C 1
ATOM 3000 O O . GLY B 1 39 ? -24.207 -14.309 7.425 1.00 29.34 28 GLY B O 1
ATOM 3001 N N . ASN B 1 40 ? -22.203 -15.191 7.047 1.00 23.76 29 ASN B N 1
ATOM 3002 C CA . ASN B 1 40 ? -21.482 -14.043 7.584 1.00 22.15 29 ASN B CA 1
ATOM 3003 C C . ASN B 1 40 ? -21.013 -13.157 6.419 1.00 21.69 29 ASN B C 1
ATOM 3004 O O . ASN B 1 40 ? -20.246 -13.607 5.548 1.00 22.29 29 ASN B O 1
ATOM 3009 N N . ALA B 1 41 ? -21.493 -11.913 6.377 1.00 19.27 30 ALA B N 1
ATOM 3010 C CA . ALA B 1 41 ? -21.167 -11.017 5.306 1.00 17.16 30 ALA B CA 1
ATOM 3011 C C . ALA B 1 41 ? -19.663 -10.837 5.051 1.00 16.57 30 ALA B C 1
ATOM 3012 O O . ALA B 1 41 ? -19.297 -10.302 4.037 1.00 15.59 30 ALA B O 1
ATOM 3014 N N . SER B 1 42 ? -18.803 -11.273 5.955 1.00 16.88 31 SER B N 1
ATOM 3015 C CA . SER B 1 42 ? -17.362 -11.133 5.726 1.00 18.84 31 SER B CA 1
ATOM 3016 C C . SER B 1 42 ? -16.803 -12.319 5.007 1.00 19.85 31 SER B C 1
ATOM 3017 O O . SER B 1 42 ? -15.693 -12.176 4.421 1.00 20.76 31 SER B O 1
ATOM 3020 N N . SER B 1 43 ? -17.551 -13.441 5.036 1.00 18.96 32 SER B N 1
ATOM 3021 C CA . SER B 1 43 ? -17.104 -14.729 4.475 1.00 22.69 32 SER B CA 1
ATOM 3022 C C . SER B 1 43 ? -17.053 -14.789 2.938 1.00 23.52 32 SER B C 1
ATOM 3023 O O . SER B 1 43 ? -17.948 -14.297 2.265 1.00 21.70 32 SER B O 1
ATOM 3026 N N . LEU B 1 44 ? -16.009 -15.429 2.410 1.00 24.90 33 LEU B N 1
ATOM 3027 C CA . LEU B 1 44 ? -15.798 -15.551 0.955 1.00 25.37 33 LEU B CA 1
ATOM 3028 C C . LEU B 1 44 ? -16.679 -16.597 0.207 1.00 25.24 33 LEU B C 1
ATOM 3029 O O . LEU B 1 44 ? -16.815 -16.561 -1.019 1.00 26.97 33 LEU B O 1
ATOM 3034 N N . HIS B 1 45 ? -17.324 -17.498 0.933 1.00 24.85 34 HIS B N 1
ATOM 3035 C CA . HIS B 1 45 ? -18.209 -18.453 0.285 1.00 24.74 34 HIS B CA 1
ATOM 3036 C C . HIS B 1 45 ? -19.554 -17.902 -0.191 1.00 26.88 34 HIS B C 1
ATOM 3037 O O . HIS B 1 45 ? -19.838 -16.697 -0.108 1.00 28.51 34 HIS B O 1
ATOM 3044 N N . THR B 1 46 ? -20.407 -18.783 -0.716 1.00 27.14 35 THR B N 1
ATOM 3045 C CA . THR B 1 46 ? -21.658 -18.351 -1.355 1.00 23.20 35 THR B CA 1
ATOM 3046 C C . THR B 1 46 ? -22.599 -17.713 -0.336 1.00 21.72 35 THR B C 1
ATOM 3047 O O . THR B 1 46 ? -23.161 -16.651 -0.606 1.00 23.19 35 THR B O 1
ATOM 3051 N N . SER B 1 47 ? -22.754 -18.327 0.833 1.00 19.39 36 SER B N 1
ATOM 3052 C CA . SER B 1 47 ? -23.676 -17.787 1.818 1.00 18.44 36 SER B CA 1
ATOM 3053 C C . SER B 1 47 ? -23.165 -16.444 2.241 1.00 18.16 36 SER B C 1
ATOM 3054 O O . SER B 1 47 ? -23.960 -15.510 2.407 1.00 17.30 36 SER B O 1
ATOM 3057 N N . GLY B 1 48 ? -21.838 -16.337 2.380 1.00 17.42 37 GLY B N 1
ATOM 3058 C CA . GLY B 1 48 ? -21.229 -15.079 2.773 1.00 15.63 37 GLY B CA 1
ATOM 3059 C C . GLY B 1 48 ? -21.543 -13.992 1.780 1.00 15.20 37 GLY B C 1
ATOM 3060 O O . GLY B 1 48 ? -21.710 -12.848 2.170 1.00 15.07 37 GLY B O 1
ATOM 3061 N N . ARG B 1 49 ? -21.597 -14.329 0.493 1.00 15.28 38 ARG B N 1
ATOM 3062 C CA . ARG B 1 49 ? -21.676 -13.299 -0.552 1.00 15.98 38 ARG B CA 1
ATOM 3063 C C . ARG B 1 49 ? -23.116 -12.840 -0.644 1.00 17.31 38 ARG B C 1
ATOM 3064 O O . ARG B 1 49 ? -23.403 -11.659 -0.928 1.00 18.76 38 ARG B O 1
ATOM 3072 N N . SER B 1 50 ? -24.020 -13.781 -0.430 1.00 16.76 39 SER B N 1
ATOM 3073 C CA . SER B 1 50 ? -25.403 -13.446 -0.241 1.00 18.11 39 SER B CA 1
ATOM 3074 C C . SER B 1 50 ? -25.634 -12.417 0.853 1.00 17.51 39 SER B C 1
ATOM 3075 O O . SER B 1 50 ? -26.211 -11.381 0.619 1.00 20.06 39 SER B O 1
ATOM 3078 N N . ALA B 1 51 ? -25.184 -12.725 2.047 1.00 17.34 40 ALA B N 1
ATOM 3079 C CA . ALA B 1 51 ? -25.227 -11.817 3.179 1.00 17.70 40 ALA B CA 1
ATOM 3080 C C . ALA B 1 51 ? -24.717 -10.442 2.781 1.00 17.64 40 ALA B C 1
ATOM 3081 O O . ALA B 1 51 ? -25.469 -9.482 2.846 1.00 19.98 40 ALA B O 1
ATOM 3083 N N . ARG B 1 52 ? -23.470 -10.355 2.316 1.00 17.38 41 ARG B N 1
ATOM 3084 C CA . ARG B 1 52 ? -22.895 -9.112 1.768 1.00 17.94 41 ARG B CA 1
ATOM 3085 C C . ARG B 1 52 ? -23.854 -8.395 0.795 1.00 18.98 41 ARG B C 1
ATOM 3086 O O . ARG B 1 52 ? -24.143 -7.198 0.942 1.00 19.64 41 ARG B O 1
ATOM 3094 N N . ARG B 1 53 ? -24.361 -9.122 -0.191 1.00 19.11 42 ARG B N 1
ATOM 3095 C CA . ARG B 1 53 ? -25.207 -8.487 -1.180 1.00 20.57 42 ARG B CA 1
ATOM 3096 C C . ARG B 1 53 ? -26.426 -7.838 -0.477 1.00 20.89 42 ARG B C 1
ATOM 3097 O O . ARG B 1 53 ? -26.843 -6.752 -0.889 1.00 18.83 42 ARG B O 1
ATOM 3105 N N . ARG B 1 54 ? -26.968 -8.494 0.574 1.00 19.99 43 ARG B N 1
ATOM 3106 C CA . ARG B 1 54 ? -28.133 -7.952 1.288 1.00 20.52 43 ARG B CA 1
ATOM 3107 C C . ARG B 1 54 ? -27.758 -6.696 2.054 1.00 20.69 43 ARG B C 1
ATOM 3108 O O . ARG B 1 54 ? -28.473 -5.671 1.982 1.00 18.02 43 ARG B O 1
ATOM 3116 N N . ILE B 1 55 ? -26.643 -6.773 2.789 1.00 19.07 44 ILE B N 1
ATOM 3117 C CA . ILE B 1 55 ? -26.215 -5.592 3.507 1.00 20.08 44 ILE B CA 1
ATOM 3118 C C . ILE B 1 55 ? -25.810 -4.427 2.538 1.00 20.73 44 ILE B C 1
ATOM 3119 O O . ILE B 1 55 ? -26.059 -3.236 2.808 1.00 20.85 44 ILE B O 1
ATOM 3124 N N . GLU B 1 56 ? -25.239 -4.737 1.395 1.00 19.94 45 GLU B N 1
ATOM 3125 C CA . GLU B 1 56 ? -24.925 -3.627 0.521 1.00 22.14 45 GLU B CA 1
ATOM 3126 C C . GLU B 1 56 ? -26.187 -2.953 -0.118 1.00 22.10 45 GLU B C 1
ATOM 3127 O O . GLU B 1 56 ? -26.174 -1.764 -0.431 1.00 19.70 45 GLU B O 1
ATOM 3133 N N . GLU B 1 57 ? -27.273 -3.710 -0.274 1.00 22.94 46 GLU B N 1
ATOM 3134 C CA . GLU B 1 57 ? -28.518 -3.137 -0.753 1.00 26.41 46 GLU B CA 1
ATOM 3135 C C . GLU B 1 57 ? -29.145 -2.281 0.283 1.00 24.96 46 GLU B C 1
ATOM 3136 O O . GLU B 1 57 ? -29.613 -1.187 -0.026 1.00 25.68 46 GLU B O 1
ATOM 3142 N N . ALA B 1 58 ? -29.192 -2.800 1.506 1.00 22.15 47 ALA B N 1
ATOM 3143 C CA . ALA B 1 58 ? -29.569 -2.010 2.657 1.00 20.06 47 ALA B CA 1
ATOM 3144 C C . ALA B 1 58 ? -28.811 -0.674 2.669 1.00 20.19 47 ALA B C 1
ATOM 3145 O O . ALA B 1 58 ? -29.428 0.388 2.746 1.00 20.80 47 ALA B O 1
ATOM 3147 N N . ARG B 1 59 ? -27.481 -0.730 2.541 1.00 19.68 48 ARG B N 1
ATOM 3148 C CA . ARG B 1 59 ? -26.615 0.449 2.603 1.00 18.16 48 ARG B CA 1
ATOM 3149 C C . ARG B 1 59 ? -26.979 1.393 1.460 1.00 18.67 48 ARG B C 1
ATOM 3150 O O . ARG B 1 59 ? -27.184 2.586 1.655 1.00 17.43 48 ARG B O 1
ATOM 3158 N N . GLU B 1 60 ? -27.107 0.846 0.266 1.00 20.54 49 GLU B N 1
ATOM 3159 C CA . GLU B 1 60 ? -27.492 1.656 -0.870 1.00 22.06 49 GLU B CA 1
ATOM 3160 C C . GLU B 1 60 ? -28.831 2.362 -0.685 1.00 22.82 49 GLU B C 1
ATOM 3161 O O . GLU B 1 60 ? -28.938 3.536 -1.026 1.00 26.14 49 GLU B O 1
ATOM 3167 N N . LEU B 1 61 ? -29.838 1.669 -0.143 1.00 21.41 50 LEU B N 1
ATOM 3168 C CA . LEU B 1 61 ? -31.158 2.249 0.109 1.00 19.59 50 LEU B CA 1
ATOM 3169 C C . LEU B 1 61 ? -31.114 3.382 1.153 1.00 20.69 50 LEU B C 1
ATOM 3170 O O . LEU B 1 61 ? -31.626 4.466 0.879 1.00 19.80 50 LEU B O 1
ATOM 3175 N N . ILE B 1 62 ? -30.503 3.142 2.328 1.00 20.00 51 ILE B N 1
ATOM 3176 C CA . ILE B 1 62 ? -30.347 4.194 3.320 1.00 20.77 51 ILE B CA 1
ATOM 3177 C C . ILE B 1 62 ? -29.651 5.418 2.685 1.00 23.21 51 ILE B C 1
ATOM 3178 O O . ILE B 1 62 ? -30.135 6.554 2.868 1.00 26.79 51 ILE B O 1
ATOM 3183 N N . ALA B 1 63 ? -28.547 5.206 1.954 1.00 23.53 52 ALA B N 1
ATOM 3184 C CA . ALA B 1 63 ? -27.776 6.294 1.279 1.00 22.38 52 ALA B CA 1
ATOM 3185 C C . ALA B 1 63 ? -28.662 7.172 0.414 1.00 24.22 52 ALA B C 1
ATOM 3186 O O . ALA B 1 63 ? -28.660 8.401 0.546 1.00 23.94 52 ALA B O 1
ATOM 3188 N N . ASP B 1 64 ? -29.431 6.514 -0.455 1.00 25.98 53 ASP B N 1
ATOM 3189 C CA . ASP B 1 64 ? -30.388 7.154 -1.319 1.00 27.72 53 ASP B CA 1
ATOM 3190 C C . ASP B 1 64 ? -31.374 7.997 -0.520 1.00 25.88 53 ASP B C 1
ATOM 3191 O O . ASP B 1 64 ? -31.593 9.163 -0.842 1.00 27.15 53 ASP B O 1
ATOM 3196 N N . LYS B 1 65 ? -31.955 7.413 0.518 1.00 22.75 54 LYS B N 1
ATOM 3197 C CA . LYS B 1 65 ? -33.015 8.070 1.243 1.00 20.96 54 LYS B CA 1
ATOM 3198 C C . LYS B 1 65 ? -32.511 9.227 2.052 1.00 20.30 54 LYS B C 1
ATOM 3199 O O . LYS B 1 65 ? -33.282 10.132 2.335 1.00 18.97 54 LYS B O 1
ATOM 3205 N N . LEU B 1 66 ? -31.219 9.200 2.412 1.00 19.79 55 LEU B N 1
ATOM 3206 C CA . LEU B 1 66 ? -30.603 10.295 3.168 1.00 18.57 55 LEU B CA 1
ATOM 3207 C C . LEU B 1 66 ? -29.731 11.242 2.366 1.00 18.20 55 LEU B C 1
ATOM 3208 O O . LEU B 1 66 ? -28.995 12.085 2.955 1.00 19.97 55 LEU B O 1
ATOM 3213 N N . GLY B 1 67 ? -29.817 11.141 1.043 1.00 16.89 56 GLY B N 1
ATOM 3214 C CA . GLY B 1 67 ? -28.953 11.930 0.157 1.00 16.71 56 GLY B CA 1
ATOM 3215 C C . GLY B 1 67 ? -27.436 11.799 0.292 1.00 16.13 56 GLY B C 1
ATOM 3216 O O . GLY B 1 67 ? -26.710 12.776 0.114 1.00 16.70 56 GLY B O 1
ATOM 3217 N N . ALA B 1 68 ? -26.948 10.609 0.624 1.00 17.11 57 ALA B N 1
ATOM 3218 C CA . ALA B 1 68 ? -25.490 10.340 0.765 1.00 17.99 57 ALA B CA 1
ATOM 3219 C C . ALA B 1 68 ? -25.038 9.310 -0.270 1.00 18.86 57 ALA B C 1
ATOM 3220 O O . ALA B 1 68 ? -25.861 8.570 -0.812 1.00 17.01 57 ALA B O 1
ATOM 3222 N N . ARG B 1 69 ? -23.742 9.268 -0.553 1.00 21.35 58 ARG B N 1
ATOM 3223 C CA . ARG B 1 69 ? -23.192 8.164 -1.332 1.00 24.15 58 ARG B CA 1
ATOM 3224 C C . ARG B 1 69 ? -23.125 6.895 -0.429 1.00 23.65 58 ARG B C 1
ATOM 3225 O O . ARG B 1 69 ? -22.754 6.982 0.743 1.00 25.09 58 ARG B O 1
ATOM 3233 N N . PRO B 1 70 ? -23.467 5.713 -0.960 1.00 22.20 59 PRO B N 1
ATOM 3234 C CA . PRO B 1 70 ? -23.409 4.480 -0.153 1.00 21.21 59 PRO B CA 1
ATOM 3235 C C . PRO B 1 70 ? -22.130 4.325 0.718 1.00 21.91 59 PRO B C 1
ATOM 3236 O O . PRO B 1 70 ? -22.208 3.879 1.869 1.00 24.37 59 PRO B O 1
ATOM 3240 N N . SER B 1 71 ? -20.963 4.655 0.193 1.00 21.68 60 SER B N 1
ATOM 3241 C CA . SER B 1 71 ? -19.723 4.487 0.966 1.00 21.79 60 SER B CA 1
ATOM 3242 C C . SER B 1 71 ? -19.660 5.447 2.184 1.00 23.47 60 SER B C 1
ATOM 3243 O O . SER B 1 71 ? -18.797 5.298 3.053 1.00 26.68 60 SER B O 1
ATOM 3246 N N . GLU B 1 72 ? -20.549 6.444 2.241 1.00 23.22 61 GLU B N 1
ATOM 3247 C CA . GLU B 1 72 ? -20.570 7.385 3.374 1.00 23.01 61 GLU B CA 1
ATOM 3248 C C . GLU B 1 72 ? -21.280 6.761 4.596 1.00 20.62 61 GLU B C 1
ATOM 3249 O O . GLU B 1 72 ? -21.108 7.220 5.720 1.00 18.82 61 GLU B O 1
ATOM 3255 N N . VAL B 1 73 ? -22.076 5.719 4.349 1.00 17.88 62 VAL B N 1
ATOM 3256 C CA . VAL B 1 73 ? -22.865 5.093 5.406 1.00 17.52 62 VAL B CA 1
ATOM 3257 C C . VAL B 1 73 ? -22.051 4.071 6.233 1.00 16.69 62 VAL B C 1
ATOM 3258 O O . VAL B 1 73 ? -21.634 3.053 5.707 1.00 17.02 62 VAL B O 1
ATOM 3262 N N . ILE B 1 74 ? -21.803 4.385 7.502 1.00 16.31 63 ILE B N 1
ATOM 3263 C CA . ILE B 1 74 ? -21.226 3.475 8.495 1.00 16.46 63 ILE B CA 1
ATOM 3264 C C . ILE B 1 74 ? -22.279 2.957 9.514 1.00 17.04 63 ILE B C 1
ATOM 3265 O O . ILE B 1 74 ? -22.807 3.708 10.305 1.00 17.47 63 ILE B O 1
ATOM 3270 N N . PHE B 1 75 ? -22.610 1.670 9.453 1.00 17.29 64 PHE B N 1
ATOM 3271 C CA . PHE B 1 75 ? -23.593 1.098 10.359 1.00 17.62 64 PHE B CA 1
ATOM 3272 C C . PHE B 1 75 ? -23.119 1.067 11.806 1.00 18.84 64 PHE B C 1
ATOM 3273 O O . PHE B 1 75 ? -21.947 0.695 12.104 1.00 19.50 64 PHE B O 1
ATOM 3281 N N . THR B 1 76 ? -24.004 1.471 12.716 1.00 18.95 65 THR B N 1
ATOM 3282 C CA . THR B 1 76 ? -23.699 1.309 14.147 1.00 19.59 65 THR B CA 1
ATOM 3283 C C . THR B 1 76 ? -24.755 0.540 14.903 1.00 20.00 65 THR B C 1
ATOM 3284 O O . THR B 1 76 ? -25.838 0.235 14.387 1.00 20.97 65 THR B O 1
ATOM 3288 N N . ALA B 1 77 ? -24.493 0.277 16.171 1.00 19.40 66 ALA B N 1
ATOM 3289 C CA . ALA B 1 77 ? -25.576 -0.262 16.973 1.00 17.35 66 ALA B CA 1
ATOM 3290 C C . ALA B 1 77 ? -26.506 0.790 17.545 1.00 17.19 66 ALA B C 1
ATOM 3291 O O . ALA B 1 77 ? -27.245 0.479 18.467 1.00 20.54 66 ALA B O 1
ATOM 3293 N N . GLY B 1 78 ? -26.506 2.016 17.032 1.00 15.69 67 GLY B N 1
ATOM 3294 C CA . GLY B 1 78 ? -27.530 2.952 17.458 1.00 15.28 67 GLY B CA 1
ATOM 3295 C C . GLY B 1 78 ? -27.181 4.417 17.423 1.00 15.60 67 GLY B C 1
ATOM 3296 O O . GLY B 1 78 ? -26.128 4.814 16.962 1.00 16.25 67 GLY B O 1
ATOM 3297 N N . GLY B 1 79 ? -28.057 5.252 17.937 1.00 15.65 68 GLY B N 1
ATOM 3298 C CA . GLY B 1 79 ? -27.786 6.676 17.840 1.00 15.99 68 GLY B CA 1
ATOM 3299 C C . GLY B 1 79 ? -26.700 7.029 18.805 1.00 15.41 68 GLY B C 1
ATOM 3300 O O . GLY B 1 79 ? -25.847 7.824 18.491 1.00 16.04 68 GLY B O 1
ATOM 3301 N N . THR B 1 80 ? -26.747 6.439 19.988 1.00 14.59 69 THR B N 1
ATOM 3302 C CA . THR B 1 80 ? -25.685 6.653 20.975 1.00 14.90 69 THR B CA 1
ATOM 3303 C C . THR B 1 80 ? -24.278 6.286 20.431 1.00 14.95 69 THR B C 1
ATOM 3304 O O . THR B 1 80 ? -23.353 7.117 20.476 1.00 14.57 69 THR B O 1
ATOM 3308 N N . GLU B 1 81 ? -24.143 5.077 19.877 1.00 15.35 70 GLU B N 1
ATOM 3309 C CA . GLU B 1 81 ? -22.908 4.710 19.225 1.00 16.36 70 GLU B CA 1
ATOM 3310 C C . GLU B 1 81 ? -22.480 5.713 18.125 1.00 16.47 70 GLU B C 1
ATOM 3311 O O . GLU B 1 81 ? -21.406 6.278 18.154 1.00 16.83 70 GLU B O 1
ATOM 3317 N N . SER B 1 82 ? -23.346 5.949 17.181 1.00 16.80 71 SER B N 1
ATOM 3318 C CA . SER B 1 82 ? -23.082 6.893 16.161 1.00 18.00 71 SER B CA 1
ATOM 3319 C C . SER B 1 82 ? -22.547 8.246 16.691 1.00 18.19 71 SER B C 1
ATOM 3320 O O . SER B 1 82 ? -21.575 8.780 16.149 1.00 17.32 71 SER B O 1
ATOM 3323 N N . ASP B 1 83 ? -23.179 8.801 17.736 1.00 18.66 72 ASP B N 1
ATOM 3324 C CA . ASP B 1 83 ? -22.825 10.145 18.270 1.00 18.30 72 ASP B CA 1
ATOM 3325 C C . ASP B 1 83 ? -21.466 10.061 18.978 1.00 18.76 72 ASP B C 1
ATOM 3326 O O . ASP B 1 83 ? -20.604 10.942 18.793 1.00 18.97 72 ASP B O 1
ATOM 3331 N N . ASN B 1 84 ? -21.284 9.025 19.802 1.00 16.41 73 ASN B N 1
ATOM 3332 C CA . ASN B 1 84 ? -19.995 8.787 20.395 1.00 15.82 73 ASN B CA 1
ATOM 3333 C C . ASN B 1 84 ? -18.876 8.684 19.339 1.00 15.98 73 ASN B C 1
ATOM 3334 O O . ASN B 1 84 ? -17.807 9.277 19.486 1.00 16.90 73 ASN B O 1
ATOM 3339 N N . LEU B 1 85 ? -19.106 7.909 18.287 1.00 15.37 74 LEU B N 1
ATOM 3340 C CA . LEU B 1 85 ? -18.122 7.724 17.228 1.00 14.68 74 LEU B CA 1
ATOM 3341 C C . LEU B 1 85 ? -17.731 9.051 16.560 1.00 14.40 74 LEU B C 1
ATOM 3342 O O . LEU B 1 85 ? -16.561 9.359 16.417 1.00 13.55 74 LEU B O 1
ATOM 3347 N N . ALA B 1 86 ? -18.730 9.845 16.186 1.00 14.95 75 ALA B N 1
ATOM 3348 C CA . ALA B 1 86 ? -18.488 11.163 15.574 1.00 15.78 75 ALA B CA 1
ATOM 3349 C C . ALA B 1 86 ? -17.660 12.034 16.474 1.00 15.58 75 ALA B C 1
ATOM 3350 O O . ALA B 1 86 ? -16.635 12.557 16.053 1.00 16.39 75 ALA B O 1
ATOM 3352 N N . VAL B 1 87 ? -18.139 12.228 17.691 1.00 14.47 76 VAL B N 1
ATOM 3353 C CA . VAL B 1 87 ? -17.561 13.234 18.543 1.00 14.50 76 VAL B CA 1
ATOM 3354 C C . VAL B 1 87 ? -16.156 12.824 18.972 1.00 14.33 76 VAL B C 1
ATOM 3355 O O . VAL B 1 87 ? -15.216 13.573 18.774 1.00 14.04 76 VAL B O 1
ATOM 3359 N N . LYS B 1 88 ? -16.024 11.643 19.566 1.00 13.98 77 LYS B N 1
ATOM 3360 C CA . LYS B 1 88 ? -14.760 11.210 20.089 1.00 13.44 77 LYS B CA 1
ATOM 3361 C C . LYS B 1 88 ? -13.843 10.973 18.955 1.00 13.69 77 LYS B C 1
ATOM 3362 O O . LYS B 1 88 ? -12.711 11.420 18.975 1.00 13.60 77 LYS B O 1
ATOM 3368 N N . GLY B 1 89 ? -14.352 10.265 17.954 1.00 14.16 78 GLY B N 1
ATOM 3369 C CA . GLY B 1 89 ? -13.567 9.864 16.823 1.00 14.68 78 GLY B CA 1
ATOM 3370 C C . GLY B 1 89 ? -12.998 11.061 16.095 1.00 16.32 78 GLY B C 1
ATOM 3371 O O . GLY B 1 89 ? -11.822 11.055 15.727 1.00 18.00 78 GLY B O 1
ATOM 3372 N N . ILE B 1 90 ? -13.802 12.090 15.856 1.00 16.43 79 ILE B N 1
ATOM 3373 C CA . ILE B 1 90 ? -13.327 13.119 14.976 1.00 16.90 79 ILE B CA 1
ATOM 3374 C C . ILE B 1 90 ? -12.476 14.032 15.803 1.00 17.92 79 ILE B C 1
ATOM 3375 O O . ILE B 1 90 ? -11.520 14.593 15.289 1.00 20.09 79 ILE B O 1
ATOM 3380 N N . TYR B 1 91 ? -12.800 14.172 17.076 1.00 17.78 80 TYR B N 1
ATOM 3381 C CA . TYR B 1 91 ? -11.917 14.887 17.990 1.00 19.12 80 TYR B CA 1
ATOM 3382 C C . TYR B 1 91 ? -10.524 14.244 18.014 1.00 20.56 80 TYR B C 1
ATOM 3383 O O . TYR B 1 91 ? -9.514 14.948 17.832 1.00 23.14 80 TYR B O 1
ATOM 3392 N N . TRP B 1 92 ? -10.438 12.938 18.247 1.00 18.77 81 TRP B N 1
ATOM 3393 C CA . TRP B 1 92 ? -9.119 12.353 18.234 1.00 20.06 81 TRP B CA 1
ATOM 3394 C C . TRP B 1 92 ? -8.355 12.579 16.946 1.00 20.61 81 TRP B C 1
ATOM 3395 O O . TRP B 1 92 ? -7.233 13.091 16.990 1.00 21.48 81 TRP B O 1
ATOM 3406 N N . ALA B 1 93 ? -8.958 12.239 15.803 1.00 19.71 82 ALA B N 1
ATOM 3407 C CA . ALA B 1 93 ? -8.302 12.397 14.518 1.00 19.74 82 ALA B CA 1
ATOM 3408 C C . ALA B 1 93 ? -7.807 13.804 14.400 1.00 21.65 82 ALA B C 1
ATOM 3409 O O . ALA B 1 93 ? -6.722 14.039 13.914 1.00 23.71 82 ALA B O 1
ATOM 3411 N N . ARG B 1 94 ? -8.590 14.763 14.863 1.00 21.93 83 ARG B N 1
ATOM 3412 C CA . ARG B 1 94 ? -8.163 16.137 14.682 1.00 22.67 83 ARG B CA 1
ATOM 3413 C C . ARG B 1 94 ? -7.071 16.606 15.607 1.00 24.68 83 ARG B C 1
ATOM 3414 O O . ARG B 1 94 ? -6.105 17.271 15.159 1.00 23.10 83 ARG B O 1
ATOM 3422 N N . ARG B 1 95 ? -7.240 16.246 16.878 1.00 24.77 84 ARG B N 1
ATOM 3423 C CA . ARG B 1 95 ? -6.308 16.586 17.900 1.00 26.49 84 ARG B CA 1
ATOM 3424 C C . ARG B 1 95 ? -5.016 15.835 17.575 1.00 30.90 84 ARG B C 1
ATOM 3425 O O . ARG B 1 95 ? -3.914 16.356 17.772 1.00 34.61 84 ARG B O 1
ATOM 3433 N N . ASP B 1 96 ? -5.124 14.616 17.062 1.00 31.06 85 ASP B N 1
ATOM 3434 C CA . ASP B 1 96 ? -3.888 13.869 16.798 1.00 33.40 85 ASP B CA 1
ATOM 3435 C C . ASP B 1 96 ? -3.032 14.540 15.700 1.00 33.44 85 ASP B C 1
ATOM 3436 O O . ASP B 1 96 ? -1.811 14.612 15.831 1.00 33.49 85 ASP B O 1
ATOM 3441 N N . ALA B 1 97 ? -3.673 15.046 14.644 1.00 32.54 86 ALA B N 1
ATOM 3442 C CA . ALA B 1 97 ? -2.938 15.692 13.558 1.00 33.22 86 ALA B CA 1
ATOM 3443 C C . ALA B 1 97 ? -2.402 17.074 13.960 1.00 35.49 86 ALA B C 1
ATOM 3444 O O . ALA B 1 97 ? -1.352 17.487 13.468 1.00 35.23 86 ALA B O 1
ATOM 3446 N N . GLU B 1 98 ? -3.108 17.776 14.852 1.00 35.88 87 GLU B N 1
ATOM 3447 C CA . GLU B 1 98 ? -2.669 19.094 15.309 1.00 38.87 87 GLU B CA 1
ATOM 3448 C C . GLU B 1 98 ? -2.983 19.296 16.783 1.00 36.88 87 GLU B C 1
ATOM 3449 O O . GLU B 1 98 ? -4.058 19.754 17.135 1.00 34.53 87 GLU B O 1
ATOM 3455 N N . PRO B 1 99 ? -2.020 19.006 17.652 1.00 38.02 88 PRO B N 1
ATOM 3456 C CA . PRO B 1 99 ? -2.283 18.951 19.108 1.00 37.32 88 PRO B CA 1
ATOM 3457 C C . PRO B 1 99 ? -2.870 20.215 19.748 1.00 37.78 88 PRO B C 1
ATOM 3458 O O . PRO B 1 99 ? -3.371 20.150 20.874 1.00 39.77 88 PRO B O 1
ATOM 3462 N N . HIS B 1 100 ? -2.818 21.340 19.034 1.00 37.65 89 HIS B N 1
ATOM 3463 C CA . HIS B 1 100 ? -3.400 22.590 19.507 1.00 36.68 89 HIS B CA 1
ATOM 3464 C C . HIS B 1 100 ? -4.897 22.528 19.364 1.00 36.76 89 HIS B C 1
ATOM 3465 O O . HIS B 1 100 ? -5.614 23.131 20.173 1.00 38.48 89 HIS B O 1
ATOM 3472 N N . ARG B 1 101 ? -5.389 21.806 18.347 1.00 32.97 90 ARG B N 1
ATOM 3473 C CA . ARG B 1 101 ? -6.839 21.685 18.117 1.00 30.79 90 ARG B CA 1
ATOM 3474 C C . ARG B 1 101 ? -7.575 20.846 19.159 1.00 26.78 90 ARG B C 1
ATOM 3475 O O . ARG B 1 101 ? -7.739 19.668 18.969 1.00 25.80 90 ARG B O 1
ATOM 3483 N N . ARG B 1 102 ? -8.034 21.473 20.241 1.00 25.30 91 ARG B N 1
ATOM 3484 C CA . ARG B 1 102 ? -8.694 20.747 21.329 1.00 27.36 91 ARG B CA 1
ATOM 3485 C C . ARG B 1 102 ? -10.099 21.244 21.701 1.00 25.64 91 ARG B C 1
ATOM 3486 O O . ARG B 1 102 ? -10.642 20.846 22.734 1.00 23.98 91 ARG B O 1
ATOM 3494 N N . ARG B 1 103 ? -10.668 22.133 20.900 1.00 23.42 92 ARG B N 1
ATOM 3495 C CA . ARG B 1 103 ? -11.862 22.808 21.334 1.00 22.41 92 ARG B CA 1
ATOM 3496 C C . ARG B 1 103 ? -13.016 22.252 20.548 1.00 20.80 92 ARG B C 1
ATOM 3497 O O . ARG B 1 103 ? -12.945 22.192 19.340 1.00 21.11 92 ARG B O 1
ATOM 3505 N N . ILE B 1 104 ? -14.043 21.791 21.246 1.00 19.06 93 ILE B N 1
ATOM 3506 C CA . ILE B 1 104 ? -15.260 21.363 20.605 1.00 17.91 93 ILE B CA 1
ATOM 3507 C C . ILE B 1 104 ? -16.263 22.453 20.757 1.00 17.82 93 ILE B C 1
ATOM 3508 O O . ILE B 1 104 ? -16.520 22.913 21.880 1.00 19.30 93 ILE B O 1
ATOM 3513 N N . VAL B 1 105 ? -16.873 22.863 19.662 1.00 16.94 94 VAL B N 1
ATOM 3514 C CA . VAL B 1 105 ? -17.941 23.853 19.780 1.00 17.04 94 VAL B CA 1
ATOM 3515 C C . VAL B 1 105 ? -19.276 23.176 19.597 1.00 16.89 94 VAL B C 1
ATOM 3516 O O . VAL B 1 105 ? -19.513 22.552 18.537 1.00 16.62 94 VAL B O 1
ATOM 3520 N N . THR B 1 106 ? -20.137 23.289 20.608 1.00 16.75 95 THR B N 1
ATOM 3521 C CA . THR B 1 106 ? -21.395 22.529 20.612 1.00 17.91 95 THR B CA 1
ATOM 3522 C C . THR B 1 106 ? -22.519 23.313 21.238 1.00 17.84 95 THR B C 1
ATOM 3523 O O . THR B 1 106 ? -22.282 24.419 21.644 1.00 17.84 95 THR B O 1
ATOM 3527 N N . THR B 1 107 ? -23.732 22.759 21.301 1.00 18.59 96 THR B N 1
ATOM 3528 C CA . THR B 1 107 ? -24.839 23.434 21.965 1.00 20.65 96 THR B CA 1
ATOM 3529 C C . THR B 1 107 ? -25.082 22.847 23.360 1.00 23.74 96 THR B C 1
ATOM 3530 O O . THR B 1 107 ? -24.640 21.742 23.667 1.00 26.22 96 THR B O 1
ATOM 3534 N N . GLU B 1 108 ? -25.802 23.590 24.199 1.00 25.28 97 GLU B N 1
ATOM 3535 C CA . GLU B 1 108 ? -26.177 23.116 25.528 1.00 24.41 97 GLU B CA 1
ATOM 3536 C C . GLU B 1 108 ? -27.511 22.320 25.460 1.00 23.13 97 GLU B C 1
ATOM 3537 O O . GLU B 1 108 ? -28.014 21.808 26.464 1.00 21.41 97 GLU B O 1
ATOM 3543 N N . VAL B 1 109 ? -28.107 22.211 24.287 1.00 21.31 98 VAL B N 1
ATOM 3544 C CA . VAL B 1 109 ? -29.377 21.526 24.272 1.00 21.04 98 VAL B CA 1
ATOM 3545 C C . VAL B 1 109 ? -29.257 20.139 23.690 1.00 21.39 98 VAL B C 1
ATOM 3546 O O . VAL B 1 109 ? -30.284 19.484 23.436 1.00 23.56 98 VAL B O 1
ATOM 3550 N N . GLU B 1 110 ? -28.015 19.691 23.484 1.00 21.12 99 GLU B N 1
ATOM 3551 C CA . GLU B 1 110 ? -27.697 18.358 22.900 1.00 19.98 99 GLU B CA 1
ATOM 3552 C C . GLU B 1 110 ? -28.253 17.214 23.707 1.00 17.64 99 GLU B C 1
ATOM 3553 O O . GLU B 1 110 ? -28.543 17.349 24.863 1.00 17.33 99 GLU B O 1
ATOM 3559 N N . HIS B 1 111 ? -28.413 16.078 23.070 1.00 18.25 100 HIS B N 1
ATOM 3560 C CA . HIS B 1 111 ? -28.754 14.854 23.760 1.00 17.75 100 HIS B CA 1
ATOM 3561 C C . HIS B 1 111 ? -27.554 14.380 24.533 1.00 18.82 100 HIS B C 1
ATOM 3562 O O . HIS B 1 111 ? -26.383 14.698 24.178 1.00 17.53 100 HIS B O 1
ATOM 3569 N N . HIS B 1 112 ? -27.799 13.610 25.590 1.00 19.83 101 HIS B N 1
ATOM 3570 C CA . HIS B 1 112 ? -26.667 13.192 26.417 1.00 20.95 101 HIS B CA 1
ATOM 3571 C C . HIS B 1 112 ? -25.594 12.473 25.666 1.00 20.42 101 HIS B C 1
ATOM 3572 O O . HIS B 1 112 ? -24.435 12.669 25.956 1.00 19.99 101 HIS B O 1
ATOM 3579 N N . ALA B 1 113 ? -25.972 11.698 24.651 1.00 20.30 102 ALA B N 1
ATOM 3580 C CA . ALA B 1 113 ? -25.017 10.962 23.841 1.00 19.25 102 ALA B CA 1
ATOM 3581 C C . ALA B 1 113 ? -23.910 11.871 23.337 1.00 19.92 102 ALA B C 1
ATOM 3582 O O . ALA B 1 113 ? -22.754 11.461 23.392 1.00 20.99 102 ALA B O 1
ATOM 3584 N N . VAL B 1 114 ? -24.245 13.100 22.887 1.00 19.03 103 VAL B N 1
ATOM 3585 C CA . VAL B 1 114 ? -23.227 14.140 22.589 1.00 16.97 103 VAL B CA 1
ATOM 3586 C C . VAL B 1 114 ? -22.666 14.788 23.871 1.00 17.07 103 VAL B C 1
ATOM 3587 O O . VAL B 1 114 ? -21.479 14.924 24.024 1.00 17.14 103 VAL B O 1
ATOM 3591 N N . LEU B 1 115 ? -23.531 15.161 24.803 1.00 19.12 104 LEU B N 1
ATOM 3592 C CA . LEU B 1 115 ? -23.122 15.941 25.977 1.00 19.68 104 LEU B CA 1
ATOM 3593 C C . LEU B 1 115 ? -22.093 15.203 26.845 1.00 19.23 104 LEU B C 1
ATOM 3594 O O . LEU B 1 115 ? -21.008 15.728 27.126 1.00 18.11 104 LEU B O 1
ATOM 3599 N N . ASP B 1 116 ? -22.445 14.002 27.285 1.00 17.75 105 ASP B N 1
ATOM 3600 C CA . ASP B 1 116 ? -21.536 13.268 28.102 1.00 18.42 105 ASP B CA 1
ATOM 3601 C C . ASP B 1 116 ? -20.284 12.884 27.304 1.00 19.25 105 ASP B C 1
ATOM 3602 O O . ASP B 1 116 ? -19.222 12.673 27.916 1.00 18.98 105 ASP B O 1
ATOM 3607 N N . SER B 1 117 ? -20.392 12.810 25.965 1.00 17.20 106 SER B N 1
ATOM 3608 C CA . SER B 1 117 ? -19.209 12.560 25.161 1.00 17.99 106 SER B CA 1
ATOM 3609 C C . SER B 1 117 ? -18.228 13.736 25.313 1.00 19.46 106 SER B C 1
ATOM 3610 O O . SER B 1 117 ? -17.033 13.557 25.677 1.00 17.27 106 SER B O 1
ATOM 3613 N N . VAL B 1 118 ? -18.752 14.938 25.029 1.00 19.47 107 VAL B N 1
ATOM 3614 C CA . VAL B 1 118 ? -17.963 16.134 25.147 1.00 19.82 107 VAL B CA 1
ATOM 3615 C C . VAL B 1 118 ? -17.283 16.186 26.527 1.00 20.89 107 VAL B C 1
ATOM 3616 O O . VAL B 1 118 ? -16.057 16.241 26.597 1.00 21.12 107 VAL B O 1
ATOM 3620 N N . ASN B 1 119 ? -18.066 16.088 27.603 1.00 22.47 108 ASN B N 1
ATOM 3621 C CA . ASN B 1 119 ? -17.543 16.147 28.975 1.00 22.46 108 ASN B CA 1
ATOM 3622 C C . ASN B 1 119 ? -16.543 15.064 29.301 1.00 23.64 108 ASN B C 1
ATOM 3623 O O . ASN B 1 119 ? -15.605 15.303 30.073 1.00 25.48 108 ASN B O 1
ATOM 3628 N N . TRP B 1 120 ? -16.708 13.885 28.713 1.00 20.53 109 TRP B N 1
ATOM 3629 C CA . TRP B 1 120 ? -15.688 12.903 28.901 1.00 19.25 109 TRP B CA 1
ATOM 3630 C C . TRP B 1 120 ? -14.355 13.346 28.282 1.00 20.28 109 TRP B C 1
ATOM 3631 O O . TRP B 1 120 ? -13.292 13.192 28.917 1.00 21.47 109 TRP B O 1
ATOM 3642 N N . LEU B 1 121 ? -14.387 13.937 27.085 1.00 19.27 110 LEU B N 1
ATOM 3643 C CA . LEU B 1 121 ? -13.162 14.411 26.430 1.00 18.38 110 LEU B CA 1
ATOM 3644 C C . LEU B 1 121 ? -12.546 15.561 27.185 1.00 19.47 110 LEU B C 1
ATOM 3645 O O . LEU B 1 121 ? -11.325 15.685 27.256 1.00 19.37 110 LEU B O 1
ATOM 3650 N N . VAL B 1 122 ? -13.385 16.428 27.736 1.00 20.49 111 VAL B N 1
ATOM 3651 C CA . VAL B 1 122 ? -12.889 17.539 28.534 1.00 20.78 111 VAL B CA 1
ATOM 3652 C C . VAL B 1 122 ? -12.209 16.994 29.784 1.00 21.54 111 VAL B C 1
ATOM 3653 O O . VAL B 1 122 ? -11.133 17.422 30.118 1.00 22.85 111 VAL B O 1
ATOM 3657 N N . GLU B 1 123 ? -12.810 15.980 30.389 1.00 22.70 112 GLU B N 1
ATOM 3658 C CA . GLU B 1 123 ? -12.359 15.388 31.627 1.00 23.29 112 GLU B CA 1
ATOM 3659 C C . GLU B 1 123 ? -11.104 14.533 31.494 1.00 21.98 112 GLU B C 1
ATOM 3660 O O . GLU B 1 123 ? -10.288 14.435 32.406 1.00 21.06 112 GLU B O 1
ATOM 3666 N N . HIS B 1 124 ? -10.989 13.845 30.379 1.00 20.54 113 HIS B N 1
ATOM 3667 C CA . HIS B 1 124 ? -10.093 12.726 30.346 1.00 19.94 113 HIS B CA 1
ATOM 3668 C C . HIS B 1 124 ? -9.190 12.869 29.158 1.00 19.78 113 HIS B C 1
ATOM 3669 O O . HIS B 1 124 ? -8.161 12.229 29.087 1.00 18.28 113 HIS B O 1
ATOM 3676 N N . GLU B 1 125 ? -9.531 13.747 28.224 1.00 19.95 114 GLU B N 1
ATOM 3677 C CA . GLU B 1 125 ? -8.798 13.776 26.986 1.00 20.22 114 GLU B CA 1
ATOM 3678 C C . GLU B 1 125 ? -8.328 15.160 26.598 1.00 20.16 114 GLU B C 1
ATOM 3679 O O . GLU B 1 125 ? -7.979 15.403 25.433 1.00 19.61 114 GLU B O 1
ATOM 3685 N N . GLY B 1 126 ? -8.326 16.074 27.570 1.00 20.76 115 GLY B N 1
ATOM 3686 C CA . GLY B 1 126 ? -7.712 17.389 27.373 1.00 20.90 115 GLY B CA 1
ATOM 3687 C C . GLY B 1 126 ? -8.500 18.380 26.525 1.00 22.61 115 GLY B C 1
ATOM 3688 O O . GLY B 1 126 ? -8.016 19.460 26.229 1.00 23.98 115 GLY B O 1
ATOM 3689 N N . ALA B 1 127 ? -9.735 18.052 26.161 1.00 23.12 116 ALA B N 1
ATOM 3690 C CA . ALA B 1 127 ? -10.529 18.940 25.325 1.00 22.86 116 ALA B CA 1
ATOM 3691 C C . ALA B 1 127 ? -10.977 20.186 26.069 1.00 23.60 116 ALA B C 1
ATOM 3692 O O . ALA B 1 127 ? -10.918 20.245 27.302 1.00 24.58 116 ALA B O 1
ATOM 3694 N N . HIS B 1 128 ? -11.373 21.191 25.295 1.00 25.19 117 HIS B N 1
ATOM 3695 C CA . HIS B 1 128 ? -12.033 22.430 25.787 1.00 25.64 117 HIS B CA 1
ATOM 3696 C C . HIS B 1 128 ? -13.353 22.508 25.115 1.00 22.89 117 HIS B C 1
ATOM 3697 O O . HIS B 1 128 ? -13.523 21.970 23.992 1.00 24.03 117 HIS B O 1
ATOM 3704 N N . VAL B 1 129 ? -14.306 23.157 25.771 1.00 21.07 118 VAL B N 1
ATOM 3705 C CA . VAL B 1 129 ? -15.631 23.345 25.179 1.00 20.84 118 VAL B CA 1
ATOM 3706 C C . VAL B 1 129 ? -16.086 24.795 25.228 1.00 20.51 118 VAL B C 1
ATOM 3707 O O . VAL B 1 129 ? -16.077 25.419 26.268 1.00 20.14 118 VAL B O 1
ATOM 3711 N N . THR B 1 130 ? -16.516 25.284 24.084 1.00 21.49 119 THR B N 1
ATOM 3712 C CA . THR B 1 130 ? -17.317 26.479 23.983 1.00 22.44 119 THR B CA 1
ATOM 3713 C C . THR B 1 130 ? -18.801 26.111 23.719 1.00 23.25 119 THR B C 1
ATOM 3714 O O . THR B 1 130 ? -19.118 25.431 22.737 1.00 23.57 119 THR B O 1
ATOM 3718 N N . TRP B 1 131 ? -19.694 26.568 24.593 1.00 23.34 120 TRP B N 1
ATOM 3719 C CA . TRP B 1 131 ? -21.136 26.363 24.410 1.00 22.45 120 TRP B CA 1
ATOM 3720 C C . TRP B 1 131 ? -21.739 27.507 23.708 1.00 21.46 120 TRP B C 1
ATOM 3721 O O . TRP B 1 131 ? -21.758 28.612 24.213 1.00 20.87 120 TRP B O 1
ATOM 3732 N N . LEU B 1 132 ? -22.282 27.263 22.531 1.00 21.43 121 LEU B N 1
ATOM 3733 C CA . LEU B 1 132 ? -23.049 28.281 21.865 1.00 20.43 121 LEU B CA 1
ATOM 3734 C C . LEU B 1 132 ? -24.257 28.729 22.722 1.00 21.62 121 LEU B C 1
ATOM 3735 O O . LEU B 1 132 ? -24.869 27.929 23.446 1.00 21.41 121 LEU B O 1
ATOM 3740 N N . PRO B 1 133 ? -24.599 30.023 22.656 1.00 22.10 122 PRO B N 1
ATOM 3741 C CA . PRO B 1 133 ? -25.748 30.628 23.363 1.00 21.75 122 PRO B CA 1
ATOM 3742 C C . PRO B 1 133 ? -27.041 30.025 22.853 1.00 22.12 122 PRO B C 1
ATOM 3743 O O . PRO B 1 133 ? -27.092 29.696 21.679 1.00 26.87 122 PRO B O 1
ATOM 3747 N N . THR B 1 134 ? -28.062 29.888 23.701 1.00 20.86 123 THR B N 1
ATOM 3748 C CA . THR B 1 134 ? -29.363 29.332 23.299 1.00 20.38 123 THR B CA 1
ATOM 3749 C C . THR B 1 134 ? -30.453 30.403 23.377 1.00 20.21 123 THR B C 1
ATOM 3750 O O . THR B 1 134 ? -30.561 31.115 24.351 1.00 17.51 123 THR B O 1
ATOM 3754 N N . ALA B 1 135 ? -31.265 30.518 22.333 1.00 22.80 124 ALA B N 1
ATOM 3755 C CA . ALA B 1 135 ? -32.487 31.338 22.404 1.00 24.90 124 ALA B CA 1
ATOM 3756 C C . ALA B 1 135 ? -33.485 30.708 23.405 1.00 26.47 124 ALA B C 1
ATOM 3757 O O . ALA B 1 135 ? -33.393 29.527 23.713 1.00 26.24 124 ALA B O 1
ATOM 3759 N N . ALA B 1 136 ? -34.420 31.495 23.923 1.00 29.50 125 ALA B N 1
ATOM 3760 C CA . ALA B 1 136 ? -35.479 30.968 24.793 1.00 31.84 125 ALA B CA 1
ATOM 3761 C C . ALA B 1 136 ? -36.363 29.993 23.997 1.00 30.55 125 ALA B C 1
ATOM 3762 O O . ALA B 1 136 ? -37.069 29.167 24.548 1.00 30.23 125 ALA B O 1
ATOM 3764 N N . ASP B 1 137 ? -36.298 30.138 22.691 1.00 30.92 126 ASP B N 1
ATOM 3765 C CA . ASP B 1 137 ? -36.704 29.127 21.696 1.00 33.74 126 ASP B CA 1
ATOM 3766 C C . ASP B 1 137 ? -36.242 27.638 21.852 1.00 29.26 126 ASP B C 1
ATOM 3767 O O . ASP B 1 137 ? -36.851 26.700 21.343 1.00 24.67 126 ASP B O 1
ATOM 3772 N N . GLY B 1 138 ? -35.079 27.454 22.420 1.00 27.13 127 GLY B N 1
ATOM 3773 C CA . GLY B 1 138 ? -34.363 26.241 22.142 1.00 31.35 127 GLY B CA 1
ATOM 3774 C C . GLY B 1 138 ? -33.369 26.364 21.004 1.00 32.27 127 GLY B C 1
ATOM 3775 O O . GLY B 1 138 ? -32.509 25.504 20.803 1.00 36.13 127 GLY B O 1
ATOM 3776 N N . SER B 1 139 ? -33.463 27.453 20.271 1.00 31.10 128 SER B N 1
ATOM 3777 C CA . SER B 1 139 ? -32.740 27.593 19.010 1.00 27.85 128 SER B CA 1
ATOM 3778 C C . SER B 1 139 ? -31.288 28.070 19.189 1.00 25.03 128 SER B C 1
ATOM 3779 O O . SER B 1 139 ? -30.947 28.711 20.183 1.00 25.52 128 SER B O 1
ATOM 3782 N N . VAL B 1 140 ? -30.418 27.728 18.245 1.00 22.66 129 VAL B N 1
ATOM 3783 C CA . VAL B 1 140 ? -29.096 28.314 18.186 1.00 21.27 129 VAL B CA 1
ATOM 3784 C C . VAL B 1 140 ? -28.932 28.815 16.764 1.00 23.70 129 VAL B C 1
ATOM 3785 O O . VAL B 1 140 ? -29.550 28.277 15.845 1.00 27.08 129 VAL B O 1
ATOM 3789 N N . SER B 1 141 ? -28.102 29.834 16.554 1.00 23.34 130 SER B N 1
ATOM 3790 C CA . SER B 1 141 ? -28.009 30.449 15.215 1.00 22.76 130 SER B CA 1
ATOM 3791 C C . SER B 1 141 ? -26.659 30.276 14.472 1.00 23.69 130 SER B C 1
ATOM 3792 O O . SER B 1 141 ? -25.579 30.257 15.134 1.00 24.53 130 SER B O 1
ATOM 3795 N N . ALA B 1 142 ? -26.711 30.224 13.121 1.00 22.10 131 ALA B N 1
ATOM 3796 C CA . ALA B 1 142 ? -25.465 30.342 12.293 1.00 21.53 131 ALA B CA 1
ATOM 3797 C C . ALA B 1 142 ? -24.506 31.482 12.746 1.00 20.97 131 ALA B C 1
ATOM 3798 O O . ALA B 1 142 ? -23.259 31.318 12.796 1.00 20.74 131 ALA B O 1
ATOM 3800 N N . THR B 1 143 ? -25.103 32.615 13.118 1.00 20.46 132 THR B N 1
ATOM 3801 C CA . THR B 1 143 ? -24.351 33.789 13.565 1.00 19.79 132 THR B CA 1
ATOM 3802 C C . THR B 1 143 ? -23.569 33.488 14.795 1.00 19.88 132 THR B C 1
ATOM 3803 O O . THR B 1 143 ? -22.392 33.849 14.903 1.00 23.65 132 THR B O 1
ATOM 3807 N N . ALA B 1 144 ? -24.212 32.837 15.745 1.00 19.94 133 ALA B N 1
ATOM 3808 C CA . ALA B 1 144 ? -23.575 32.628 17.035 1.00 19.32 133 ALA B CA 1
ATOM 3809 C C . ALA B 1 144 ? -22.366 31.671 16.810 1.00 19.74 133 ALA B C 1
ATOM 3810 O O . ALA B 1 144 ? -21.308 31.767 17.497 1.00 19.48 133 ALA B O 1
ATOM 3812 N N . LEU B 1 145 ? -22.499 30.812 15.787 1.00 19.51 134 LEU B N 1
ATOM 3813 C CA . LEU B 1 145 ? -21.451 29.861 15.485 1.00 20.46 134 LEU B CA 1
ATOM 3814 C C . LEU B 1 145 ? -20.268 30.556 14.830 1.00 22.05 134 LEU B C 1
ATOM 3815 O O . LEU B 1 145 ? -19.109 30.278 15.210 1.00 21.75 134 LEU B O 1
ATOM 3820 N N . ARG B 1 146 ? -20.533 31.464 13.882 1.00 22.24 135 ARG B N 1
ATOM 3821 C CA . ARG B 1 146 ? -19.420 32.253 13.314 1.00 23.89 135 ARG B CA 1
ATOM 3822 C C . ARG B 1 146 ? -18.623 33.035 14.352 1.00 25.59 135 ARG B C 1
ATOM 3823 O O . ARG B 1 146 ? -17.410 33.182 14.239 1.00 25.95 135 ARG B O 1
ATOM 3831 N N . GLU B 1 147 ? -19.316 33.509 15.372 1.00 27.95 136 GLU B N 1
ATOM 3832 C CA . GLU B 1 147 ? -18.690 34.274 16.430 1.00 30.98 136 GLU B CA 1
ATOM 3833 C C . GLU B 1 147 ? -17.701 33.378 17.214 1.00 30.32 136 GLU B C 1
ATOM 3834 O O . GLU B 1 147 ? -16.572 33.811 17.587 1.00 30.44 136 GLU B O 1
ATOM 3840 N N . ALA B 1 148 ? -18.114 32.139 17.464 1.00 25.90 137 ALA B N 1
ATOM 3841 C CA . ALA B 1 148 ? -17.255 31.245 18.228 1.00 24.25 137 ALA B CA 1
ATOM 3842 C C . ALA B 1 148 ? -16.031 30.802 17.401 1.00 25.14 137 ALA B C 1
ATOM 3843 O O . ALA B 1 148 ? -14.947 30.622 17.957 1.00 28.33 137 ALA B O 1
ATOM 3845 N N . LEU B 1 149 ? -16.189 30.654 16.087 1.00 24.57 138 LEU B N 1
ATOM 3846 C CA . LEU B 1 149 ? -15.107 30.130 15.240 1.00 25.03 138 LEU B CA 1
ATOM 3847 C C . LEU B 1 149 ? -14.068 31.208 14.950 1.00 27.49 138 LEU B C 1
ATOM 3848 O O . LEU B 1 149 ? -12.863 30.949 14.974 1.00 27.95 138 LEU B O 1
ATOM 3853 N N . GLN B 1 150 ? -14.541 32.428 14.719 1.00 29.84 139 GLN B N 1
ATOM 3854 C CA . GLN B 1 150 ? -13.671 33.583 14.604 1.00 31.72 139 GLN B CA 1
ATOM 3855 C C . GLN B 1 150 ? -12.844 33.885 15.891 1.00 29.36 139 GLN B C 1
ATOM 3856 O O . GLN B 1 150 ? -11.662 34.192 15.830 1.00 28.71 139 GLN B O 1
ATOM 3862 N N . SER B 1 151 ? -13.417 33.764 17.066 1.00 28.63 140 SER B N 1
ATOM 3863 C CA . SER B 1 151 ? -12.607 34.102 18.224 1.00 28.77 140 SER B CA 1
ATOM 3864 C C . SER B 1 151 ? -11.872 32.905 18.870 1.00 28.80 140 SER B C 1
ATOM 3865 O O . SER B 1 151 ? -11.513 32.947 20.046 1.00 27.97 140 SER B O 1
ATOM 3868 N N . HIS B 1 152 ? -11.639 31.840 18.115 1.00 29.65 141 HIS B N 1
ATOM 3869 C CA . HIS B 1 152 ? -10.891 30.701 18.651 1.00 31.76 141 HIS B CA 1
ATOM 3870 C C . HIS B 1 152 ? -10.130 30.079 17.536 1.00 32.13 141 HIS B C 1
ATOM 3871 O O . HIS B 1 152 ? -10.690 29.767 16.494 1.00 35.03 141 HIS B O 1
ATOM 3878 N N . ASP B 1 153 ? -8.835 29.907 17.714 1.00 34.10 142 ASP B N 1
ATOM 3879 C CA . ASP B 1 153 ? -8.020 29.334 16.636 1.00 36.96 142 ASP B CA 1
ATOM 3880 C C . ASP B 1 153 ? -7.671 27.843 16.902 1.00 34.29 142 ASP B C 1
ATOM 3881 O O . ASP B 1 153 ? -6.822 27.253 16.236 1.00 32.47 142 ASP B O 1
ATOM 3886 N N . ASP B 1 154 ? -8.350 27.256 17.883 1.00 32.18 143 ASP B N 1
ATOM 3887 C CA . ASP B 1 154 ? -8.110 25.889 18.299 1.00 30.55 143 ASP B CA 1
ATOM 3888 C C . ASP B 1 154 ? -9.297 24.938 18.136 1.00 29.81 143 ASP B C 1
ATOM 3889 O O . ASP B 1 154 ? -9.376 23.939 18.855 1.00 30.55 143 ASP B O 1
ATOM 3894 N N . VAL B 1 155 ? -10.210 25.212 17.203 1.00 27.46 144 VAL B N 1
ATOM 3895 C CA . VAL B 1 155 ? -11.421 24.388 17.118 1.00 26.67 144 VAL B CA 1
ATOM 3896 C C . VAL B 1 155 ? -11.239 23.034 16.408 1.00 26.41 144 VAL B C 1
ATOM 3897 O O . VAL B 1 155 ? -10.900 22.971 15.208 1.00 29.46 144 VAL B O 1
ATOM 3901 N N . ALA B 1 156 ? -11.498 21.954 17.140 1.00 22.26 145 ALA B N 1
ATOM 3902 C CA . ALA B 1 156 ? -11.366 20.618 16.559 1.00 19.61 145 ALA B CA 1
ATOM 3903 C C . ALA B 1 156 ? -12.600 20.251 15.764 1.00 18.73 145 ALA B C 1
ATOM 3904 O O . ALA B 1 156 ? -12.484 19.664 14.698 1.00 17.54 145 ALA B O 1
ATOM 3906 N N . LEU B 1 157 ? -13.780 20.627 16.257 1.00 18.41 146 LEU B N 1
ATOM 3907 C CA . LEU B 1 157 ? -15.008 20.053 15.729 1.00 18.86 146 LEU B CA 1
ATOM 3908 C C . LEU B 1 157 ? -16.213 20.830 16.153 1.00 18.72 146 LEU B C 1
ATOM 3909 O O . LEU B 1 157 ? -16.235 21.376 17.249 1.00 18.33 146 LEU B O 1
ATOM 3914 N N . VAL B 1 158 ? -17.214 20.876 15.282 1.00 19.32 147 VAL B N 1
ATOM 3915 C CA . VAL B 1 158 ? -18.550 21.381 15.640 1.00 19.59 147 VAL B CA 1
ATOM 3916 C C . VAL B 1 158 ? -19.582 20.262 15.680 1.00 18.92 147 VAL B C 1
ATOM 3917 O O . VAL B 1 158 ? -19.513 19.329 14.880 1.00 18.49 147 VAL B O 1
ATOM 3921 N N . SER B 1 159 ? -20.561 20.382 16.581 1.00 18.22 148 SER B N 1
ATOM 3922 C CA . SER B 1 159 ? -21.633 19.379 16.737 1.00 16.81 148 SER B CA 1
ATOM 3923 C C . SER B 1 159 ? -22.846 20.071 17.240 1.00 16.56 148 SER B C 1
ATOM 3924 O O . SER B 1 159 ? -22.862 20.634 18.365 1.00 15.68 148 SER B O 1
ATOM 3927 N N . VAL B 1 160 ? -23.880 19.997 16.411 1.00 16.12 149 VAL B N 1
ATOM 3928 C CA . VAL B 1 160 ? -25.090 20.759 16.636 1.00 17.15 149 VAL B CA 1
ATOM 3929 C C . VAL B 1 160 ? -26.202 19.868 16.158 1.00 17.16 149 VAL B C 1
ATOM 3930 O O . VAL B 1 160 ? -26.253 19.517 14.979 1.00 17.04 149 VAL B O 1
ATOM 3934 N N . MET B 1 161 ? -27.086 19.470 17.061 1.00 17.48 150 MET B N 1
ATOM 3935 C CA . MET B 1 161 ? -28.166 18.567 16.661 1.00 17.95 150 MET B CA 1
ATOM 3936 C C . MET B 1 161 ? -29.103 19.217 15.625 1.00 17.37 150 MET B C 1
ATOM 3937 O O . MET B 1 161 ? -29.383 20.413 15.687 1.00 17.00 150 MET B O 1
ATOM 3942 N N . TRP B 1 162 ? -29.595 18.425 14.689 1.00 16.61 151 TRP B N 1
ATOM 3943 C CA . TRP B 1 162 ? -30.546 18.924 13.707 1.00 16.14 151 TRP B CA 1
ATOM 3944 C C . TRP B 1 162 ? -31.932 19.337 14.266 1.00 17.42 151 TRP B C 1
ATOM 3945 O O . TRP B 1 162 ? -32.500 20.368 13.847 1.00 18.64 151 TRP B O 1
ATOM 3956 N N . ALA B 1 163 ? -32.490 18.570 15.196 1.00 16.35 152 ALA B N 1
ATOM 3957 C CA . ALA B 1 163 ? -33.794 18.875 15.731 1.00 17.03 152 ALA B CA 1
ATOM 3958 C C . ALA B 1 163 ? -33.767 18.431 17.165 1.00 18.02 152 ALA B C 1
ATOM 3959 O O . ALA B 1 163 ? -33.249 17.343 17.454 1.00 18.48 152 ALA B O 1
ATOM 3961 N N . ASN B 1 164 ? -34.294 19.250 18.071 1.00 18.12 153 ASN B N 1
ATOM 3962 C CA . ASN B 1 164 ? -34.280 18.887 19.497 1.00 18.90 153 ASN B CA 1
ATOM 3963 C C . ASN B 1 164 ? -35.284 17.804 19.949 1.00 19.63 153 ASN B C 1
ATOM 3964 O O . ASN B 1 164 ? -36.475 17.846 19.599 1.00 19.73 153 ASN B O 1
ATOM 3969 N N . ASN B 1 165 ? -34.837 16.866 20.764 1.00 18.30 154 ASN B N 1
ATOM 3970 C CA . ASN B 1 165 ? -35.736 15.751 21.092 1.00 18.99 154 ASN B CA 1
ATOM 3971 C C . ASN B 1 165 ? -36.716 16.046 22.213 1.00 19.68 154 ASN B C 1
ATOM 3972 O O . ASN B 1 165 ? -37.692 15.329 22.358 1.00 20.91 154 ASN B O 1
ATOM 3977 N N . GLU B 1 166 ? -36.435 17.048 23.045 1.00 21.73 155 GLU B N 1
ATOM 3978 C CA . GLU B 1 166 ? -37.365 17.421 24.108 1.00 21.92 155 GLU B CA 1
ATOM 3979 C C . GLU B 1 166 ? -38.407 18.445 23.644 1.00 21.43 155 GLU B C 1
ATOM 3980 O O . GLU B 1 166 ? -39.614 18.170 23.713 1.00 21.92 155 GLU B O 1
ATOM 3986 N N . VAL B 1 167 ? -37.960 19.575 23.099 1.00 18.91 156 VAL B N 1
ATOM 3987 C CA . VAL B 1 167 ? -38.882 20.653 22.709 1.00 17.33 156 VAL B CA 1
ATOM 3988 C C . VAL B 1 167 ? -39.184 20.805 21.230 1.00 17.04 156 VAL B C 1
ATOM 3989 O O . VAL B 1 167 ? -39.875 21.724 20.874 1.00 17.15 156 VAL B O 1
ATOM 3993 N N . GLY B 1 168 ? -38.627 19.953 20.366 1.00 17.78 157 GLY B N 1
ATOM 3994 C CA . GLY B 1 168 ? -39.003 19.876 18.964 1.00 16.25 157 GLY B CA 1
ATOM 3995 C C . GLY B 1 168 ? -38.433 20.949 18.051 1.00 17.42 157 GLY B C 1
ATOM 3996 O O . GLY B 1 168 ? -38.636 20.915 16.809 1.00 17.08 157 GLY B O 1
ATOM 3997 N N . THR B 1 169 ? -37.724 21.921 18.630 1.00 17.43 158 THR B N 1
ATOM 3998 C CA . THR B 1 169 ? -37.073 22.940 17.812 1.00 17.51 158 THR B CA 1
ATOM 3999 C C . THR B 1 169 ? -36.136 22.356 16.740 1.00 17.65 158 THR B C 1
ATOM 4000 O O . THR B 1 169 ? -35.280 21.515 17.053 1.00 18.76 158 THR B O 1
ATOM 4004 N N . ILE B 1 170 ? -36.305 22.798 15.494 1.00 16.57 159 ILE B N 1
ATOM 4005 C CA . ILE B 1 170 ? -35.395 22.478 14.388 1.00 16.11 159 ILE B CA 1
ATOM 4006 C C . ILE B 1 170 ? -34.258 23.518 14.299 1.00 17.85 159 ILE B C 1
ATOM 4007 O O . ILE B 1 170 ? -34.496 24.732 14.358 1.00 19.15 159 ILE B O 1
ATOM 4012 N N . LEU B 1 171 ? -33.016 23.063 14.148 1.00 19.28 160 LEU B N 1
ATOM 4013 C CA . LEU B 1 171 ? -31.891 23.982 14.037 1.00 19.66 160 LEU B CA 1
ATOM 4014 C C . LEU B 1 171 ? -31.512 24.290 12.612 1.00 20.92 160 LEU B C 1
ATOM 4015 O O . LEU B 1 171 ? -31.769 23.516 11.691 1.00 20.17 160 LEU B O 1
ATOM 4020 N N . PRO B 1 172 ? -30.860 25.430 12.396 1.00 23.56 161 PRO B N 1
ATOM 4021 C CA . PRO B 1 172 ? -30.613 25.663 10.963 1.00 23.57 161 PRO B CA 1
ATOM 4022 C C . PRO B 1 172 ? -29.225 25.139 10.484 1.00 24.98 161 PRO B C 1
ATOM 4023 O O . PRO B 1 172 ? -28.240 25.908 10.415 1.00 28.27 161 PRO B O 1
ATOM 4027 N N . ILE B 1 173 ? -29.167 23.861 10.114 1.00 22.34 162 ILE B N 1
ATOM 4028 C CA . ILE B 1 173 ? -27.894 23.162 9.957 1.00 21.97 162 ILE B CA 1
ATOM 4029 C C . ILE B 1 173 ? -27.164 23.498 8.652 1.00 22.99 162 ILE B C 1
ATOM 4030 O O . ILE B 1 173 ? -25.952 23.698 8.669 1.00 21.54 162 ILE B O 1
ATOM 4035 N N . ALA B 1 174 ? -27.891 23.550 7.529 1.00 24.27 163 ALA B N 1
ATOM 4036 C CA . ALA B 1 174 ? -27.319 24.025 6.250 1.00 23.10 163 ALA B CA 1
ATOM 4037 C C . ALA B 1 174 ? -26.524 25.289 6.463 1.00 23.51 163 ALA B C 1
ATOM 4038 O O . ALA B 1 174 ? -25.355 25.321 6.091 1.00 26.08 163 ALA B O 1
ATOM 4040 N N . GLU B 1 175 ? -27.097 26.301 7.109 1.00 22.81 164 GLU B N 1
ATOM 4041 C CA . GLU B 1 175 ? -26.348 27.557 7.260 1.00 23.45 164 GLU B CA 1
ATOM 4042 C C . GLU B 1 175 ? -25.195 27.408 8.208 1.00 22.50 164 GLU B C 1
ATOM 4043 O O . GLU B 1 175 ? -24.181 28.106 8.074 1.00 22.11 164 GLU B O 1
ATOM 4049 N N . MET B 1 176 ? -25.364 26.548 9.208 1.00 21.65 165 MET B N 1
ATOM 4050 C CA . MET B 1 176 ? -24.300 26.317 10.152 1.00 21.41 165 MET B CA 1
ATOM 4051 C C . MET B 1 176 ? -23.158 25.610 9.451 1.00 20.91 165 MET B C 1
ATOM 4052 O O . MET B 1 176 ? -22.001 25.989 9.550 1.00 19.70 165 MET B O 1
ATOM 4057 N N . SER B 1 177 ? -23.517 24.632 8.655 1.00 20.95 166 SER B N 1
ATOM 4058 C CA . SER B 1 177 ? -22.568 23.921 7.876 1.00 21.46 166 SER B CA 1
ATOM 4059 C C . SER B 1 177 ? -21.685 24.835 7.050 1.00 22.15 166 SER B C 1
ATOM 4060 O O . SER B 1 177 ? -20.459 24.624 6.971 1.00 21.66 166 SER B O 1
ATOM 4063 N N . VAL B 1 178 ? -22.322 25.811 6.397 1.00 21.76 167 VAL B N 1
ATOM 4064 C CA . VAL B 1 178 ? -21.650 26.762 5.502 1.00 22.25 167 VAL B CA 1
ATOM 4065 C C . VAL B 1 178 ? -20.601 27.524 6.296 1.00 24.03 167 VAL B C 1
ATOM 4066 O O . VAL B 1 178 ? -19.476 27.706 5.799 1.00 27.11 167 VAL B O 1
ATOM 4070 N N . VAL B 1 179 ? -20.955 27.941 7.524 1.00 24.50 168 VAL B N 1
ATOM 4071 C CA . VAL B 1 179 ? -20.003 28.595 8.450 1.00 25.03 168 VAL B CA 1
ATOM 4072 C C . VAL B 1 179 ? -18.833 27.682 8.849 1.00 27.22 168 VAL B C 1
ATOM 4073 O O . VAL B 1 179 ? -17.662 28.091 8.794 1.00 29.94 168 VAL B O 1
ATOM 4077 N N . ALA B 1 180 ? -19.136 26.460 9.264 1.00 27.07 169 ALA B N 1
ATOM 4078 C CA . ALA B 1 180 ? -18.073 25.496 9.502 1.00 27.60 169 ALA B CA 1
ATOM 4079 C C . ALA B 1 180 ? -17.139 25.397 8.279 1.00 28.65 169 ALA B C 1
ATOM 4080 O O . ALA B 1 180 ? -15.945 25.610 8.429 1.00 27.60 169 ALA B O 1
ATOM 4082 N N . MET B 1 181 ? -17.659 25.100 7.083 1.00 29.78 170 MET B N 1
ATOM 4083 C CA . MET B 1 181 ? -16.779 25.018 5.895 1.00 33.90 170 MET B CA 1
ATOM 4084 C C . MET B 1 181 ? -15.857 26.222 5.737 1.00 33.31 170 MET B C 1
ATOM 4085 O O . MET B 1 181 ? -14.726 26.065 5.351 1.00 38.32 170 MET B O 1
ATOM 4090 N N . GLU B 1 182 ? -16.326 27.408 6.081 1.00 33.26 171 GLU B N 1
ATOM 4091 C CA . GLU B 1 182 ? -15.510 28.604 6.003 1.00 33.48 171 GLU B CA 1
ATOM 4092 C C . GLU B 1 182 ? -14.191 28.532 6.760 1.00 31.35 171 GLU B C 1
ATOM 4093 O O . GLU B 1 182 ? -13.190 29.095 6.313 1.00 31.78 171 GLU B O 1
ATOM 4099 N N . PHE B 1 183 ? -14.218 27.914 7.936 1.00 26.64 172 PHE B N 1
ATOM 4100 C CA . PHE B 1 183 ? -13.037 27.804 8.767 1.00 24.65 172 PHE B CA 1
ATOM 4101 C C . PHE B 1 183 ? -12.366 26.463 8.638 1.00 23.94 172 PHE B C 1
ATOM 4102 O O . PHE B 1 183 ? -11.412 26.228 9.335 1.00 24.15 172 PHE B O 1
ATOM 4110 N N . GLY B 1 184 ? -12.858 25.610 7.732 1.00 23.39 173 GLY B N 1
ATOM 4111 C CA . GLY B 1 184 ? -12.345 24.260 7.522 1.00 22.18 173 GLY B CA 1
ATOM 4112 C C . GLY B 1 184 ? -12.395 23.423 8.778 1.00 23.25 173 GLY B C 1
ATOM 4113 O O . GLY B 1 184 ? -11.472 22.696 9.059 1.00 24.07 173 GLY B O 1
ATOM 4114 N N . VAL B 1 185 ? -13.457 23.564 9.567 1.00 23.29 174 VAL B N 1
ATOM 4115 C CA . VAL B 1 185 ? -13.636 22.759 10.768 1.00 21.45 174 VAL B CA 1
ATOM 4116 C C . VAL B 1 185 ? -14.755 21.815 10.426 1.00 19.78 174 VAL B C 1
ATOM 4117 O O . VAL B 1 185 ? -15.768 22.282 9.938 1.00 19.11 174 VAL B O 1
ATOM 4121 N N . PRO B 1 186 ? -14.566 20.480 10.631 1.00 19.93 175 PRO B N 1
ATOM 4122 C CA . PRO B 1 186 ? -15.632 19.534 10.299 1.00 18.49 175 PRO B CA 1
ATOM 4123 C C . PRO B 1 186 ? -16.800 19.716 11.245 1.00 18.76 175 PRO B C 1
ATOM 4124 O O . PRO B 1 186 ? -16.616 20.106 12.418 1.00 19.61 175 PRO B O 1
ATOM 4128 N N . MET B 1 187 ? -17.987 19.461 10.729 1.00 17.78 176 MET B N 1
ATOM 4129 C CA . MET B 1 187 ? -19.173 19.641 11.494 1.00 17.89 176 MET B CA 1
ATOM 4130 C C . MET B 1 187 ? -19.979 18.368 11.494 1.00 17.21 176 MET B C 1
ATOM 4131 O O . MET B 1 187 ? -20.161 17.762 10.452 1.00 19.24 176 MET B O 1
ATOM 4136 N N . HIS B 1 188 ? -20.477 17.993 12.661 1.00 16.14 177 HIS B N 1
ATOM 4137 C CA . HIS B 1 188 ? -21.371 16.866 12.846 1.00 16.23 177 HIS B CA 1
ATOM 4138 C C . HIS B 1 188 ? -22.702 17.324 13.311 1.00 16.49 177 HIS B C 1
ATOM 4139 O O . HIS B 1 188 ? -22.820 18.285 14.048 1.00 17.88 177 HIS B O 1
ATOM 4146 N N . SER B 1 189 ? -23.731 16.586 12.968 1.00 16.78 178 SER B N 1
ATOM 4147 C CA . SER B 1 189 ? -25.046 16.905 13.449 1.00 17.13 178 SER B CA 1
ATOM 4148 C C . SER B 1 189 ? -25.759 15.618 13.761 1.00 18.00 178 SER B C 1
ATOM 4149 O O . SER B 1 189 ? -25.789 14.694 12.954 1.00 19.07 178 SER B O 1
ATOM 4152 N N . ASP B 1 190 ? -26.335 15.562 14.944 1.00 18.00 179 ASP B N 1
ATOM 4153 C CA . ASP B 1 190 ? -27.121 14.436 15.387 1.00 17.09 179 ASP B CA 1
ATOM 4154 C C . ASP B 1 190 ? -28.499 14.639 14.783 1.00 16.86 179 ASP B C 1
ATOM 4155 O O . ASP B 1 190 ? -29.220 15.574 15.138 1.00 17.93 179 ASP B O 1
ATOM 4160 N N . ALA B 1 191 ? -28.870 13.824 13.820 1.00 16.47 180 ALA B N 1
ATOM 4161 C CA . ALA B 1 191 ? -30.117 14.090 13.135 1.00 16.23 180 ALA B CA 1
ATOM 4162 C C . ALA B 1 191 ? -31.056 12.955 13.467 1.00 17.61 180 ALA B C 1
ATOM 4163 O O . ALA B 1 191 ? -31.895 12.503 12.663 1.00 18.74 180 ALA B O 1
ATOM 4165 N N . ILE B 1 192 ? -30.929 12.492 14.695 1.00 18.07 181 ILE B N 1
ATOM 4166 C CA . ILE B 1 192 ? -31.703 11.353 15.106 1.00 18.09 181 ILE B CA 1
ATOM 4167 C C . ILE B 1 192 ? -33.204 11.624 15.133 1.00 17.89 181 ILE B C 1
ATOM 4168 O O . ILE B 1 192 ? -33.971 10.733 14.926 1.00 18.43 181 ILE B O 1
ATOM 4173 N N . GLN B 1 193 ? -33.610 12.854 15.374 1.00 19.61 182 GLN B N 1
ATOM 4174 C CA . GLN B 1 193 ? -35.032 13.163 15.467 1.00 20.80 182 GLN B CA 1
ATOM 4175 C C . GLN B 1 193 ? -35.552 13.579 14.080 1.00 20.22 182 GLN B C 1
ATOM 4176 O O . GLN B 1 193 ? -36.758 13.666 13.844 1.00 20.45 182 GLN B O 1
ATOM 4182 N N . ALA B 1 194 ? -34.623 13.789 13.161 1.00 19.09 183 ALA B N 1
ATOM 4183 C CA . ALA B 1 194 ? -34.967 14.343 11.852 1.00 20.10 183 ALA B CA 1
ATOM 4184 C C . ALA B 1 194 ? -35.438 13.304 10.808 1.00 19.25 183 ALA B C 1
ATOM 4185 O O . ALA B 1 194 ? -36.285 13.607 9.973 1.00 18.25 183 ALA B O 1
ATOM 4187 N N . VAL B 1 195 ? -34.888 12.101 10.834 1.00 18.36 184 VAL B N 1
ATOM 4188 C CA . VAL B 1 195 ? -35.143 11.167 9.727 1.00 18.93 184 VAL B CA 1
ATOM 4189 C C . VAL B 1 195 ? -36.623 10.880 9.617 1.00 19.30 184 VAL B C 1
ATOM 4190 O O . VAL B 1 195 ? -37.281 10.548 10.607 1.00 20.34 184 VAL B O 1
ATOM 4194 N N . GLY B 1 196 ? -37.156 11.003 8.414 1.00 19.43 185 GLY B N 1
ATOM 4195 C CA . GLY B 1 196 ? -38.611 10.849 8.234 1.00 20.19 185 GLY B CA 1
ATOM 4196 C C . GLY B 1 196 ? -39.506 11.899 8.893 1.00 19.65 185 GLY B C 1
ATOM 4197 O O . GLY B 1 196 ? -40.704 11.693 9.000 1.00 19.57 185 GLY B O 1
ATOM 4198 N N . GLN B 1 197 ? -38.928 13.028 9.307 1.00 21.52 186 GLN B N 1
ATOM 4199 C CA . GLN B 1 197 ? -39.671 14.151 9.905 1.00 23.07 186 GLN B CA 1
ATOM 4200 C C . GLN B 1 197 ? -39.442 15.475 9.211 1.00 24.39 186 GLN B C 1
ATOM 4201 O O . GLN B 1 197 ? -40.317 16.323 9.192 1.00 27.05 186 GLN B O 1
ATOM 4207 N N . LEU B 1 198 ? -38.265 15.650 8.637 1.00 25.45 187 LEU B N 1
ATOM 4208 C CA . LEU B 1 198 ? -37.964 16.833 7.867 1.00 26.64 187 LEU B CA 1
ATOM 4209 C C . LEU B 1 198 ? -37.037 16.397 6.719 1.00 27.53 187 LEU B C 1
ATOM 4210 O O . LEU B 1 198 ? -36.482 15.315 6.771 1.00 27.41 187 LEU B O 1
ATOM 4215 N N . PRO B 1 199 ? -36.921 17.192 5.637 1.00 30.27 188 PRO B N 1
ATOM 4216 C CA . PRO B 1 199 ? -36.067 16.688 4.519 1.00 29.77 188 PRO B CA 1
ATOM 4217 C C . PRO B 1 199 ? -34.566 16.628 4.862 1.00 28.26 188 PRO B C 1
ATOM 4218 O O . PRO B 1 199 ? -33.992 17.620 5.285 1.00 28.53 188 PRO B O 1
ATOM 4222 N N . LEU B 1 200 ? -33.947 15.471 4.685 1.00 26.14 189 LEU B N 1
ATOM 4223 C CA . LEU B 1 200 ? -32.524 15.296 4.978 1.00 25.60 189 LEU B CA 1
ATOM 4224 C C . LEU B 1 200 ? -31.787 14.921 3.711 1.00 27.43 189 LEU B C 1
ATOM 4225 O O . LEU B 1 200 ? -32.183 14.008 2.968 1.00 30.93 189 LEU B O 1
ATOM 4230 N N . ASP B 1 201 ? -30.718 15.639 3.444 1.00 28.84 190 ASP B N 1
ATOM 4231 C CA . ASP B 1 201 ? -29.952 15.423 2.231 1.00 26.03 190 ASP B CA 1
ATOM 4232 C C . ASP B 1 201 ? -28.509 15.711 2.552 1.00 22.68 190 ASP B C 1
ATOM 4233 O O . ASP B 1 201 ? -28.054 16.876 2.563 1.00 21.51 190 ASP B O 1
ATOM 4238 N N . PHE B 1 202 ? -27.821 14.626 2.858 1.00 18.83 191 PHE B N 1
ATOM 4239 C CA . PHE B 1 202 ? -26.522 14.708 3.482 1.00 17.91 191 PHE B CA 1
ATOM 4240 C C . PHE B 1 202 ? -25.539 15.438 2.591 1.00 17.84 191 PHE B C 1
ATOM 4241 O O . PHE B 1 202 ? -24.908 16.379 3.048 1.00 18.99 191 PHE B O 1
ATOM 4249 N N . GLY B 1 203 ? -25.432 15.032 1.325 1.00 18.55 192 GLY B N 1
ATOM 4250 C CA . GLY B 1 203 ? -24.493 15.666 0.373 1.00 19.54 192 GLY B CA 1
ATOM 4251 C C . GLY B 1 203 ? -24.741 17.165 0.302 1.00 21.47 192 GLY B C 1
ATOM 4252 O O . GLY B 1 203 ? -23.798 17.943 0.429 1.00 20.13 192 GLY B O 1
ATOM 4253 N N . ALA B 1 204 ? -26.008 17.578 0.112 1.00 23.08 193 ALA B N 1
ATOM 4254 C CA . ALA B 1 204 ? -26.343 19.004 0.014 1.00 24.98 193 ALA B CA 1
ATOM 4255 C C . ALA B 1 204 ? -26.119 19.805 1.301 1.00 27.71 193 ALA B C 1
ATOM 4256 O O . ALA B 1 204 ? -25.718 20.964 1.201 1.00 30.52 193 ALA B O 1
ATOM 4258 N N . SER B 1 205 ? -26.402 19.241 2.489 1.00 27.91 194 SER B N 1
ATOM 4259 C CA . SER B 1 205 ? -25.959 19.893 3.754 1.00 29.28 194 SER B CA 1
ATOM 4260 C C . SER B 1 205 ? -24.426 19.983 3.703 1.00 29.22 194 SER B C 1
ATOM 4261 O O . SER B 1 205 ? -23.767 19.295 2.943 1.00 25.93 194 SER B O 1
ATOM 4264 N N . GLY B 1 206 ? -23.786 20.780 4.508 1.00 27.84 195 GLY B N 1
ATOM 4265 C CA . GLY B 1 206 ? -22.331 20.683 4.293 1.00 28.31 195 GLY B CA 1
ATOM 4266 C C . GLY B 1 206 ? -21.597 19.591 5.049 1.00 25.14 195 GLY B C 1
ATOM 4267 O O . GLY B 1 206 ? -20.405 19.451 4.882 1.00 28.88 195 GLY B O 1
ATOM 4268 N N . LEU B 1 207 ? -22.323 18.811 5.842 1.00 21.14 196 LEU B N 1
ATOM 4269 C CA . LEU B 1 207 ? -21.765 18.088 6.966 1.00 19.08 196 LEU B CA 1
ATOM 4270 C C . LEU B 1 207 ? -20.676 17.121 6.671 1.00 17.47 196 LEU B C 1
ATOM 4271 O O . LEU B 1 207 ? -20.676 16.462 5.654 1.00 16.37 196 LEU B O 1
ATOM 4276 N N . SER B 1 208 ? -19.754 17.054 7.619 1.00 17.43 197 SER B N 1
ATOM 4277 C CA . SER B 1 208 ? -18.711 16.059 7.658 1.00 17.64 197 SER B CA 1
ATOM 4278 C C . SER B 1 208 ? -19.293 14.755 8.148 1.00 17.01 197 SER B C 1
ATOM 4279 O O . SER B 1 208 ? -18.822 13.702 7.762 1.00 16.69 197 SER B O 1
ATOM 4282 N N . ALA B 1 209 ? -20.318 14.835 8.995 1.00 16.62 198 ALA B N 1
ATOM 4283 C CA . ALA B 1 209 ? -20.832 13.659 9.701 1.00 16.72 198 ALA B CA 1
ATOM 4284 C C . ALA B 1 209 ? -22.270 13.861 10.169 1.00 16.66 198 ALA B C 1
ATOM 4285 O O . ALA B 1 209 ? -22.611 14.946 10.672 1.00 17.60 198 ALA B O 1
ATOM 4287 N N . MET B 1 210 ? -23.104 12.841 10.011 1.00 15.65 199 MET B N 1
ATOM 4288 C CA . MET B 1 210 ? -24.460 12.905 10.517 1.00 16.64 199 MET B CA 1
ATOM 4289 C C . MET B 1 210 ? -24.828 11.625 11.217 1.00 16.34 199 MET B C 1
ATOM 4290 O O . MET B 1 210 ? -24.516 10.555 10.711 1.00 17.62 199 MET B O 1
ATOM 4295 N N . SER B 1 211 ? -25.531 11.700 12.338 1.00 15.63 200 SER B N 1
ATOM 4296 C CA . SER B 1 211 ? -25.939 10.454 12.986 1.00 16.54 200 SER B CA 1
ATOM 4297 C C . SER B 1 211 ? -27.400 10.201 12.790 1.00 16.87 200 SER B C 1
ATOM 4298 O O . SER B 1 211 ? -28.220 11.152 12.810 1.00 18.45 200 SER B O 1
ATOM 4301 N N . VAL B 1 212 ? -27.738 8.919 12.638 1.00 16.08 201 VAL B N 1
ATOM 4302 C CA . VAL B 1 212 ? -29.153 8.475 12.591 1.00 15.44 201 VAL B CA 1
ATOM 4303 C C . VAL B 1 212 ? -29.412 7.232 13.447 1.00 15.68 201 VAL B C 1
ATOM 4304 O O . VAL B 1 212 ? -28.479 6.445 13.710 1.00 15.33 201 VAL B O 1
ATOM 4308 N N . ALA B 1 213 ? -30.659 7.028 13.871 1.00 15.81 202 ALA B N 1
ATOM 4309 C CA . ALA B 1 213 ? -30.984 5.865 14.734 1.00 16.30 202 ALA B CA 1
ATOM 4310 C C . ALA B 1 213 ? -32.297 5.184 14.331 1.00 17.82 202 ALA B C 1
ATOM 4311 O O . ALA B 1 213 ? -33.368 5.831 14.338 1.00 18.93 202 ALA B O 1
ATOM 4313 N N . GLY B 1 214 ? -32.234 3.890 14.017 1.00 17.07 203 GLY B N 1
ATOM 4314 C CA . GLY B 1 214 ? -33.370 3.222 13.406 1.00 16.05 203 GLY B CA 1
ATOM 4315 C C . GLY B 1 214 ? -34.685 3.359 14.169 1.00 17.51 203 GLY B C 1
ATOM 4316 O O . GLY B 1 214 ? -35.742 3.697 13.562 1.00 18.42 203 GLY B O 1
ATOM 4317 N N . HIS B 1 215 ? -34.662 3.087 15.469 1.00 16.30 204 HIS B N 1
ATOM 4318 C CA . HIS B 1 215 ? -35.821 3.019 16.313 1.00 15.93 204 HIS B CA 1
ATOM 4319 C C . HIS B 1 215 ? -36.587 4.259 16.386 1.00 16.99 204 HIS B C 1
ATOM 4320 O O . HIS B 1 215 ? -37.733 4.224 16.659 1.00 19.81 204 HIS B O 1
ATOM 4351 N N . PHE B 1 217 ? -37.421 6.040 13.806 1.00 14.78 206 PHE B N 1
ATOM 4352 C CA . PHE B 1 217 ? -38.292 6.073 12.652 1.00 14.33 206 PHE B CA 1
ATOM 4353 C C . PHE B 1 217 ? -38.904 4.718 12.265 1.00 14.66 206 PHE B C 1
ATOM 4354 O O . PHE B 1 217 ? -39.259 4.486 11.152 1.00 15.98 206 PHE B O 1
ATOM 4362 N N . GLY B 1 218 ? -38.974 3.822 13.222 1.00 14.66 207 GLY B N 1
ATOM 4363 C CA . GLY B 1 218 ? -39.685 2.543 13.125 1.00 15.74 207 GLY B CA 1
ATOM 4364 C C . GLY B 1 218 ? -38.895 1.369 12.572 1.00 15.74 207 GLY B C 1
ATOM 4365 O O . GLY B 1 218 ? -39.508 0.397 12.112 1.00 15.20 207 GLY B O 1
ATOM 4366 N N . GLY B 1 219 ? -37.558 1.481 12.602 1.00 15.27 208 GLY B N 1
ATOM 4367 C CA . GLY B 1 219 ? -36.674 0.323 12.452 1.00 16.38 208 GLY B CA 1
ATOM 4368 C C . GLY B 1 219 ? -36.411 -0.411 13.753 1.00 17.36 208 GLY B C 1
ATOM 4369 O O . GLY B 1 219 ? -36.996 -0.072 14.810 1.00 19.57 208 GLY B O 1
ATOM 4370 N N . PRO B 1 220 ? -35.532 -1.415 13.718 1.00 17.43 209 PRO B N 1
ATOM 4371 C CA . PRO B 1 220 ? -35.232 -2.169 14.945 1.00 18.62 209 PRO B CA 1
ATOM 4372 C C . PRO B 1 220 ? -34.488 -1.318 15.934 1.00 19.74 209 PRO B C 1
ATOM 4373 O O . PRO B 1 220 ? -33.846 -0.328 15.538 1.00 21.49 209 PRO B O 1
ATOM 4377 N N . PRO B 1 221 ? -34.569 -1.674 17.215 1.00 20.39 210 PRO B N 1
ATOM 4378 C CA . PRO B 1 221 ? -33.645 -0.976 18.091 1.00 20.33 210 PRO B CA 1
ATOM 4379 C C . PRO B 1 221 ? -32.291 -1.583 17.865 1.00 19.32 210 PRO B C 1
ATOM 4380 O O . PRO B 1 221 ? -32.168 -2.551 17.149 1.00 19.63 210 PRO B O 1
ATOM 4384 N N . GLY B 1 222 ? -31.272 -0.995 18.446 1.00 19.27 211 GLY B N 1
ATOM 4385 C CA . GLY B 1 222 ? -29.970 -1.587 18.371 1.00 19.20 211 GLY B CA 1
ATOM 4386 C C . GLY B 1 222 ? -29.312 -1.426 17.013 1.00 20.04 211 GLY B C 1
ATOM 4387 O O . GLY B 1 222 ? -28.319 -2.162 16.715 1.00 19.82 211 GLY B O 1
ATOM 4388 N N . VAL B 1 223 ? -29.843 -0.489 16.198 1.00 18.79 212 VAL B N 1
ATOM 4389 C CA . VAL B 1 223 ? -29.194 -0.114 14.922 1.00 17.83 212 VAL B CA 1
ATOM 4390 C C . VAL B 1 223 ? -29.162 1.401 14.619 1.00 16.29 212 VAL B C 1
ATOM 4391 O O . VAL B 1 223 ? -30.043 2.151 15.003 1.00 15.72 212 VAL B O 1
ATOM 4395 N N . GLY B 1 224 ? -28.093 1.825 13.958 1.00 15.54 213 GLY B N 1
ATOM 4396 C CA . GLY B 1 224 ? -27.917 3.200 13.560 1.00 14.60 213 GLY B CA 1
ATOM 4397 C C . GLY B 1 224 ? -26.969 3.272 12.386 1.00 14.33 213 GLY B C 1
ATOM 4398 O O . GLY B 1 224 ? -26.479 2.247 11.918 1.00 13.23 213 GLY B O 1
ATOM 4399 N N . ALA B 1 225 ? -26.782 4.496 11.884 1.00 14.67 214 ALA B N 1
ATOM 4400 C CA . ALA B 1 225 ? -25.638 4.848 11.041 1.00 15.01 214 ALA B CA 1
ATOM 4401 C C . ALA B 1 225 ? -24.970 6.188 11.445 1.00 15.40 214 ALA B C 1
ATOM 4402 O O . ALA B 1 225 ? -25.595 7.070 12.051 1.00 15.93 214 ALA B O 1
ATOM 4404 N N . LEU B 1 226 ? -23.684 6.298 11.148 1.00 15.50 215 LEU B N 1
ATOM 4405 C CA . LEU B 1 226 ? -23.011 7.5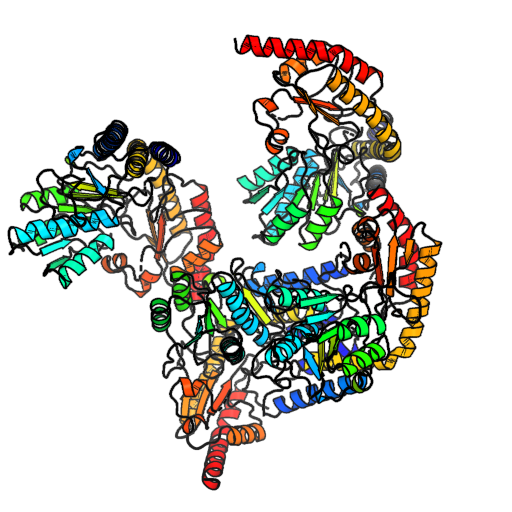72 11.043 1.00 16.51 215 LEU B CA 1
ATOM 4406 C C . LEU B 1 226 ? -22.802 7.757 9.527 1.00 17.89 215 LEU B C 1
ATOM 4407 O O . LEU B 1 226 ? -22.269 6.853 8.849 1.00 17.61 215 LEU B O 1
ATOM 4412 N N . LEU B 1 227 ? -23.263 8.866 8.965 1.00 17.54 216 LEU B N 1
ATOM 4413 C CA . LEU B 1 227 ? -22.849 9.141 7.608 1.00 18.63 216 LEU B CA 1
ATOM 4414 C C . LEU B 1 227 ? -21.613 10.017 7.731 1.00 19.45 216 LEU B C 1
ATOM 4415 O O . LEU B 1 227 ? -21.572 10.901 8.557 1.00 23.03 216 LEU B O 1
ATOM 4420 N N . LEU B 1 228 ? -20.583 9.739 6.953 1.00 18.85 217 LEU B N 1
ATOM 4421 C CA . LEU B 1 228 ? -19.288 10.360 7.151 1.00 17.92 217 LEU B CA 1
ATOM 4422 C C . LEU B 1 228 ? -18.628 10.520 5.769 1.00 18.16 217 LEU B C 1
ATOM 4423 O O . LEU B 1 228 ? -18.608 9.569 4.970 1.00 17.44 217 LEU B O 1
ATOM 4428 N N . ARG B 1 229 ? -18.138 11.716 5.470 1.00 18.89 218 ARG B N 1
ATOM 4429 C CA . ARG B 1 229 ? -17.503 11.981 4.177 1.00 20.91 218 ARG B CA 1
ATOM 4430 C C . ARG B 1 229 ? -16.296 11.095 3.991 1.00 21.57 218 ARG B C 1
ATOM 4431 O O . ARG B 1 229 ? -15.492 10.951 4.922 1.00 19.85 218 ARG B O 1
ATOM 4439 N N . ARG B 1 230 ? -16.141 10.551 2.779 1.00 24.25 219 ARG B N 1
ATOM 4440 C CA . ARG B 1 230 ? -14.941 9.800 2.442 1.00 27.29 219 ARG B CA 1
ATOM 4441 C C . ARG B 1 230 ? -13.640 10.429 2.940 1.00 24.73 219 ARG B C 1
ATOM 4442 O O . ARG B 1 230 ? -12.721 9.741 3.239 1.00 27.35 219 ARG B O 1
ATOM 4450 N N . ASP B 1 231 ? -13.575 11.730 3.078 1.00 25.61 220 ASP B N 1
ATOM 4451 C CA . ASP B 1 231 ? -12.333 12.392 3.417 1.00 28.75 220 ASP B CA 1
ATOM 4452 C C . ASP B 1 231 ? -12.206 12.936 4.865 1.00 26.90 220 ASP B C 1
ATOM 4453 O O . ASP B 1 231 ? -11.277 13.676 5.161 1.00 29.09 220 ASP B O 1
ATOM 4458 N N . VAL B 1 232 ? -13.094 12.582 5.776 1.00 23.84 221 VAL B N 1
ATOM 4459 C CA . VAL B 1 232 ? -12.877 13.037 7.122 1.00 21.12 221 VAL B CA 1
ATOM 4460 C C . VAL B 1 232 ? -12.320 11.908 7.913 1.00 21.43 221 VAL B C 1
ATOM 4461 O O . VAL B 1 232 ? -12.926 10.860 8.007 1.00 22.68 221 VAL B O 1
ATOM 4465 N N . THR B 1 233 ? -11.136 12.108 8.460 1.00 21.97 222 THR B N 1
ATOM 4466 C CA . THR B 1 233 ? -10.498 11.081 9.238 1.00 23.02 222 THR B CA 1
ATOM 4467 C C . THR B 1 233 ? -11.275 11.005 10.517 1.00 24.41 222 THR B C 1
ATOM 4468 O O . THR B 1 233 ? -11.702 12.055 11.048 1.00 25.30 222 THR B O 1
ATOM 4472 N N . CYS B 1 234 ? -11.422 9.770 11.011 1.00 24.01 223 CYS B N 1
ATOM 4473 C CA . CYS B 1 234 ? -12.126 9.457 12.272 1.00 24.55 223 CYS B CA 1
ATOM 4474 C C . CYS B 1 234 ? -11.483 8.244 12.998 1.00 23.72 223 CYS B C 1
ATOM 4475 O O . CYS B 1 234 ? -11.354 7.160 12.446 1.00 24.29 223 CYS B O 1
ATOM 4478 N N . VAL B 1 235 ? -11.079 8.409 14.239 1.00 22.52 224 VAL B N 1
ATOM 4479 C CA . VAL B 1 235 ? -10.466 7.285 14.919 1.00 22.35 224 VAL B CA 1
ATOM 4480 C C . VAL B 1 235 ? -11.548 6.299 15.354 1.00 22.66 224 VAL B C 1
ATOM 4481 O O . VAL B 1 235 ? -12.637 6.722 15.744 1.00 24.92 224 VAL B O 1
ATOM 4485 N N . PRO B 1 236 ? -11.268 4.981 15.272 1.00 20.48 225 PRO B N 1
ATOM 4486 C CA . PRO B 1 236 ? -12.342 4.077 15.715 1.00 19.01 225 PRO B CA 1
ATOM 4487 C C . PRO B 1 236 ? -12.553 4.060 17.232 1.00 19.95 225 PRO B C 1
ATOM 4488 O O . PRO B 1 236 ? -11.619 4.258 17.999 1.00 18.15 225 PRO B O 1
ATOM 4492 N N . LEU B 1 237 ? -13.793 3.806 17.653 1.00 23.03 226 LEU B N 1
ATOM 4493 C CA . LEU B 1 237 ? -14.046 3.344 19.016 1.00 23.36 226 LEU B CA 1
ATOM 4494 C C . LEU B 1 237 ? -14.093 1.810 19.123 1.00 25.17 226 LEU B C 1
ATOM 4495 O O . LEU B 1 237 ? -13.717 1.276 20.162 1.00 31.17 226 LEU B O 1
ATOM 4500 N N . MET B 1 238 ? -14.529 1.107 18.082 1.00 22.99 227 MET B N 1
ATOM 4501 C CA . MET B 1 238 ? -14.422 -0.356 18.027 1.00 24.14 227 MET B CA 1
ATOM 4502 C C . MET B 1 238 ? -13.398 -0.879 17.013 1.00 22.61 227 MET B C 1
ATOM 4503 O O . MET B 1 238 ? -13.551 -0.644 15.794 1.00 20.32 227 MET B O 1
ATOM 4508 N N . HIS B 1 239 ? -12.377 -1.581 17.525 1.00 20.47 228 HIS B N 1
ATOM 4509 C CA . HIS B 1 239 ? -11.311 -2.254 16.735 1.00 19.90 228 HIS B CA 1
ATOM 4510 C C . HIS B 1 239 ? -11.593 -3.745 16.834 1.00 20.51 228 HIS B C 1
ATOM 4511 O O . HIS B 1 239 ? -12.372 -4.094 17.705 1.00 22.27 228 HIS B O 1
ATOM 4518 N N . GLY B 1 240 ? -11.108 -4.690 16.016 1.00 21.32 229 GLY B N 1
ATOM 4519 C CA . GLY B 1 240 ? -10.708 -4.642 14.623 1.00 24.10 229 GLY B CA 1
ATOM 4520 C C . GLY B 1 240 ? -11.437 -5.824 13.976 1.00 28.06 229 GLY B C 1
ATOM 4521 O O . GLY B 1 240 ? -12.272 -6.439 14.594 1.00 31.22 229 GLY B O 1
ATOM 4522 N N . GLY B 1 241 ? -11.231 -6.133 12.708 1.00 30.87 230 GLY B N 1
ATOM 4523 C CA . GLY B 1 241 ? -10.447 -5.358 11.813 1.00 28.83 230 GLY B CA 1
ATOM 4524 C C . GLY B 1 241 ? -11.318 -4.624 10.838 1.00 25.47 230 GLY B C 1
ATOM 4525 O O . GLY B 1 241 ? -11.360 -4.952 9.669 1.00 24.23 230 GLY B O 1
ATOM 4526 N N . GLY B 1 242 ? -11.981 -3.598 11.341 1.00 25.79 231 GLY B N 1
ATOM 4527 C CA . GLY B 1 242 ? -12.521 -2.530 10.494 1.00 26.17 231 GLY B CA 1
ATOM 4528 C C . GLY B 1 242 ? -13.455 -2.917 9.373 1.00 25.94 231 GLY B C 1
ATOM 4529 O O . GLY B 1 242 ? -13.417 -2.288 8.316 1.00 29.17 231 GLY B O 1
ATOM 4530 N N . GLN B 1 243 ? -14.297 -3.924 9.592 1.00 22.61 232 GLN B N 1
ATOM 4531 C CA . GLN B 1 243 ? -15.265 -4.319 8.584 1.00 23.28 232 GLN B CA 1
ATOM 4532 C C . GLN B 1 243 ? -15.938 -3.084 7.938 1.00 25.44 232 GLN B C 1
ATOM 4533 O O . GLN B 1 243 ? -16.305 -3.125 6.746 1.00 27.25 232 GLN B O 1
ATOM 4539 N N . GLU B 1 244 ? -16.127 -2.006 8.708 1.00 24.09 233 GLU B N 1
ATOM 4540 C CA . GLU B 1 244 ? -16.853 -0.851 8.175 1.00 24.13 233 GLU B CA 1
ATOM 4541 C C . GLU B 1 244 ? -15.892 0.294 7.897 1.00 24.14 233 GLU B C 1
ATOM 4542 O O . GLU B 1 244 ? -15.690 1.183 8.729 1.00 22.82 233 GLU B O 1
ATOM 4548 N N . ARG B 1 245 ? -15.282 0.241 6.713 1.00 25.19 234 ARG B N 1
ATOM 4549 C CA . ARG B 1 245 ? -14.454 1.328 6.214 1.00 25.37 234 ARG B CA 1
ATOM 4550 C C . ARG B 1 245 ? -13.328 1.586 7.144 1.00 24.52 234 ARG B C 1
ATOM 4551 O O . ARG B 1 245 ? -12.743 2.649 7.106 1.00 24.23 234 ARG B O 1
ATOM 4559 N N . ASP B 1 246 ? -13.036 0.618 8.002 1.00 26.61 235 ASP B N 1
ATOM 4560 C CA . ASP B 1 246 ? -11.928 0.740 8.947 1.00 26.36 235 ASP B CA 1
ATOM 4561 C C . ASP B 1 246 ? -12.223 1.775 10.043 1.00 24.86 235 ASP B C 1
ATOM 4562 O O . ASP B 1 246 ? -11.315 2.199 10.789 1.00 24.99 235 ASP B O 1
ATOM 4567 N N . ILE B 1 247 ? -13.504 2.156 10.145 1.00 21.42 236 ILE B N 1
ATOM 4568 C CA . ILE B 1 247 ? -13.973 3.118 11.132 1.00 19.25 236 ILE B CA 1
ATOM 4569 C C . ILE B 1 247 ? -14.649 2.407 12.309 1.00 18.64 236 ILE B C 1
ATOM 4570 O O . ILE B 1 247 ? -14.529 2.828 13.453 1.00 18.00 236 ILE B O 1
ATOM 4575 N N . ARG B 1 248 ? -15.352 1.323 12.028 1.00 18.02 237 ARG B N 1
ATOM 4576 C CA . ARG B 1 248 ? -16.171 0.696 13.027 1.00 17.95 237 ARG B CA 1
ATOM 4577 C C . ARG B 1 248 ? -16.082 -0.820 12.842 1.00 17.18 237 ARG B C 1
ATOM 4578 O O . ARG B 1 248 ? -16.553 -1.347 11.858 1.00 17.50 237 ARG B O 1
ATOM 4586 N N . SER B 1 249 ? -15.495 -1.522 13.807 1.00 17.15 238 SER B N 1
ATOM 4587 C CA . SER B 1 249 ? -15.405 -2.990 13.734 1.00 16.62 238 SER B CA 1
ATOM 4588 C C . SER B 1 249 ? -16.603 -3.674 14.281 1.00 16.50 238 SER B C 1
ATOM 4589 O O . SER B 1 249 ? -17.401 -3.068 14.976 1.00 18.55 238 SER B O 1
ATOM 4592 N N . GLY B 1 250 ? -16.721 -4.952 13.951 1.00 17.26 239 GLY B N 1
ATOM 4593 C CA . GLY B 1 250 ? -17.741 -5.880 14.451 1.00 18.03 239 GLY B CA 1
ATOM 4594 C C . GLY B 1 250 ? -18.197 -6.693 13.241 1.00 20.41 239 GLY B C 1
ATOM 4595 O O . GLY B 1 250 ? -18.109 -6.211 12.136 1.00 22.15 239 GLY B O 1
ATOM 4596 N N . THR B 1 251 ? -18.656 -7.925 13.422 1.00 21.25 240 THR B N 1
ATOM 4597 C CA . THR B 1 251 ? -19.349 -8.636 12.366 1.00 22.30 240 THR B CA 1
ATOM 4598 C C . THR B 1 251 ? -20.607 -7.888 11.901 1.00 22.72 240 THR B C 1
ATOM 4599 O O . THR B 1 251 ? -21.498 -7.587 12.696 1.00 21.78 240 THR B O 1
ATOM 4603 N N . PRO B 1 252 ? -20.689 -7.598 10.601 1.00 22.30 241 PRO B N 1
ATOM 4604 C CA . PRO B 1 252 ? -21.836 -6.848 10.053 1.00 21.92 241 PRO B CA 1
ATOM 4605 C C . PRO B 1 252 ? -23.167 -7.495 10.460 1.00 21.13 241 PRO B C 1
ATOM 4606 O O . PRO B 1 252 ? -23.247 -8.740 10.459 1.00 22.21 241 PRO B O 1
ATOM 4610 N N . ASP B 1 253 ? -24.175 -6.693 10.850 1.00 20.55 242 ASP B N 1
ATOM 4611 C CA . ASP B 1 253 ? -25.476 -7.245 11.353 1.00 20.35 242 ASP B CA 1
ATOM 4612 C C . ASP B 1 253 ? -26.522 -7.068 10.262 1.00 18.96 242 ASP B C 1
ATOM 4613 O O . ASP B 1 253 ? -27.254 -6.091 10.211 1.00 20.11 242 ASP B O 1
ATOM 4618 N N . VAL B 1 254 ? -26.555 -8.017 9.357 1.00 17.73 243 VAL B N 1
ATOM 4619 C CA . VAL B 1 254 ? -27.257 -7.842 8.133 1.00 17.12 243 VAL B CA 1
ATOM 4620 C C . VAL B 1 254 ? -28.722 -7.616 8.387 1.00 18.12 243 VAL B C 1
ATOM 4621 O O . VAL B 1 254 ? -29.364 -6.749 7.737 1.00 18.84 243 VAL B O 1
ATOM 4625 N N . ALA B 1 255 ? -29.270 -8.373 9.327 1.00 18.09 244 ALA B N 1
ATOM 4626 C CA . ALA B 1 255 ? -30.719 -8.267 9.544 1.00 19.01 244 ALA B CA 1
ATOM 4627 C C . ALA B 1 255 ? -31.192 -6.873 10.042 1.00 18.31 244 ALA B C 1
ATOM 4628 O O . ALA B 1 255 ? -32.231 -6.372 9.600 1.00 18.84 244 ALA B O 1
ATOM 4630 N N . SER B 1 256 ? -30.408 -6.228 10.893 1.00 17.04 245 SER B N 1
ATOM 4631 C CA . SER B 1 256 ? -30.780 -4.924 11.391 1.00 16.63 245 SER B CA 1
ATOM 4632 C C . SER B 1 256 ? -30.573 -3.829 10.363 1.00 16.91 245 SER B C 1
ATOM 4633 O O . SER B 1 256 ? -31.361 -2.883 10.321 1.00 17.41 245 SER B O 1
ATOM 4636 N N . ALA B 1 257 ? -29.520 -3.926 9.549 1.00 16.21 246 ALA B N 1
ATOM 4637 C CA . ALA B 1 257 ? -29.340 -3.003 8.421 1.00 15.40 246 ALA B CA 1
ATOM 4638 C C . ALA B 1 257 ? -30.533 -3.096 7.477 1.00 15.54 246 ALA B C 1
ATOM 4639 O O . ALA B 1 257 ? -31.068 -2.067 7.050 1.00 14.97 246 ALA B O 1
ATOM 4641 N N . VAL B 1 258 ? -30.940 -4.329 7.156 1.00 15.46 247 VAL B N 1
ATOM 4642 C CA . VAL B 1 258 ? -32.129 -4.547 6.346 1.00 15.64 247 VAL B CA 1
ATOM 4643 C C . VAL B 1 258 ? -33.423 -4.001 6.970 1.00 16.21 247 VAL B C 1
ATOM 4644 O O . VAL B 1 258 ? -34.261 -3.358 6.276 1.00 17.42 247 VAL B O 1
ATOM 4648 N N . GLY B 1 259 ? -33.587 -4.231 8.267 1.00 15.51 248 GLY B N 1
ATOM 4649 C CA . GLY B 1 259 ? -34.720 -3.640 8.971 1.00 15.04 248 GLY B CA 1
ATOM 4650 C C . GLY B 1 259 ? -34.720 -2.136 8.824 1.00 15.13 248 GLY B C 1
ATOM 4651 O O . GLY B 1 259 ? -35.750 -1.545 8.491 1.00 15.28 248 GLY B O 1
ATOM 4652 N N . MET B 1 260 ? -33.560 -1.517 9.074 1.00 15.67 249 MET B N 1
ATOM 4653 C CA . MET B 1 260 ? -33.442 -0.035 9.082 1.00 15.75 249 MET B CA 1
ATOM 4654 C C . MET B 1 260 ? -33.729 0.514 7.698 1.00 14.52 249 MET B C 1
ATOM 4655 O O . MET B 1 260 ? -34.318 1.596 7.560 1.00 14.07 249 MET B O 1
ATOM 4660 N N . ALA B 1 261 ? -33.305 -0.229 6.691 1.00 13.98 250 ALA B N 1
ATOM 4661 C CA . ALA B 1 261 ? -33.418 0.243 5.341 1.00 14.53 250 ALA B CA 1
ATOM 4662 C C . ALA B 1 261 ? -34.902 0.327 5.025 1.00 15.22 250 ALA B C 1
ATOM 4663 O O . ALA B 1 261 ? -35.388 1.384 4.600 1.00 14.70 250 ALA B O 1
ATOM 4665 N N . THR B 1 262 ? -35.617 -0.767 5.288 1.00 15.51 251 THR B N 1
ATOM 4666 C CA . THR B 1 262 ? -37.029 -0.842 4.989 1.00 16.99 251 THR B CA 1
ATOM 4667 C C . THR B 1 262 ? -37.761 0.294 5.668 1.00 17.46 251 THR B C 1
ATOM 4668 O O . THR B 1 262 ? -38.569 0.965 5.041 1.00 17.63 251 THR B O 1
ATOM 4672 N N . ALA B 1 263 ? -37.474 0.513 6.951 1.00 17.87 252 ALA B N 1
ATOM 4673 C CA . ALA B 1 263 ? -38.048 1.653 7.671 1.00 17.85 252 ALA B CA 1
ATOM 4674 C C . ALA B 1 263 ? -37.716 2.998 7.028 1.00 18.29 252 ALA B C 1
ATOM 4675 O O . ALA B 1 263 ? -38.641 3.763 6.713 1.00 19.30 252 ALA B O 1
ATOM 4677 N N . ALA B 1 264 ? -36.432 3.276 6.795 1.00 18.02 253 ALA B N 1
ATOM 4678 C CA . ALA B 1 264 ? -36.043 4.544 6.184 1.00 19.07 253 ALA B CA 1
ATOM 4679 C C . ALA B 1 264 ? -36.862 4.831 4.919 1.00 20.86 253 ALA B C 1
ATOM 4680 O O . ALA B 1 264 ? -37.392 5.934 4.737 1.00 21.59 253 ALA B O 1
ATOM 4682 N N . GLN B 1 265 ? -36.961 3.817 4.066 1.00 20.43 254 GLN B N 1
ATOM 4683 C CA . GLN B 1 265 ? -37.837 3.834 2.914 1.00 21.96 254 GLN B CA 1
ATOM 4684 C C . GLN B 1 265 ? -39.260 4.303 3.243 1.00 21.51 254 GLN B C 1
ATOM 4685 O O . GLN B 1 265 ? -39.729 5.239 2.641 1.00 23.41 254 GLN B O 1
ATOM 4691 N N . ILE B 1 266 ? -39.951 3.642 4.164 1.00 20.04 255 ILE B N 1
ATOM 4692 C CA . ILE B 1 266 ? -41.324 4.017 4.509 1.00 18.72 255 ILE B CA 1
ATOM 4693 C C . ILE B 1 266 ? -41.313 5.431 5.031 1.00 19.81 255 ILE B C 1
ATOM 4694 O O . ILE B 1 266 ? -42.082 6.253 4.572 1.00 21.32 255 ILE B O 1
ATOM 4699 N N . ALA B 1 267 ? -40.372 5.736 5.916 1.00 19.62 256 ALA B N 1
ATOM 4700 C CA . ALA B 1 267 ? -40.423 7.006 6.603 1.00 19.88 256 ALA B CA 1
ATOM 4701 C C . ALA B 1 267 ? -40.130 8.196 5.687 1.00 19.18 256 ALA B C 1
ATOM 4702 O O . ALA B 1 267 ? -40.903 9.144 5.699 1.00 18.26 256 ALA B O 1
ATOM 4704 N N . VAL B 1 268 ? -39.050 8.124 4.903 1.00 19.04 257 VAL B N 1
ATOM 4705 C CA . VAL B 1 268 ? -38.710 9.176 3.949 1.00 21.00 257 VAL B CA 1
ATOM 4706 C C . VAL B 1 268 ? -39.727 9.341 2.761 1.00 22.81 257 VAL B C 1
ATOM 4707 O O . VAL B 1 268 ? -40.127 10.456 2.423 1.00 21.86 257 VAL B O 1
ATOM 4711 N N . ASP B 1 269 ? -40.168 8.229 2.177 1.00 24.61 258 ASP B N 1
ATOM 4712 C CA . ASP B 1 269 ? -41.255 8.223 1.195 1.00 25.76 258 ASP B CA 1
ATOM 4713 C C . ASP B 1 269 ? -42.527 8.955 1.666 1.00 27.23 258 ASP B C 1
ATOM 4714 O O . ASP B 1 269 ? -43.110 9.734 0.906 1.00 24.28 258 ASP B O 1
ATOM 4719 N N . GLY B 1 270 ? -42.923 8.731 2.928 1.00 28.17 259 GLY B N 1
ATOM 4720 C CA . GLY B 1 270 ? -44.146 9.312 3.490 1.00 25.14 259 GLY B CA 1
ATOM 4721 C C . GLY B 1 270 ? -43.909 10.617 4.229 1.00 26.35 259 GLY B C 1
ATOM 4722 O O . GLY B 1 270 ? -44.834 11.141 4.829 1.00 27.26 259 GLY B O 1
ATOM 4723 N N . LEU B 1 271 ? -42.684 11.154 4.175 1.00 26.70 260 LEU B N 1
ATOM 4724 C CA . LEU B 1 271 ? -42.315 12.346 4.927 1.00 27.27 260 LEU B CA 1
ATOM 4725 C C . LEU B 1 271 ? -43.340 13.470 4.838 1.00 30.56 260 LEU B C 1
ATOM 4726 O O . LEU B 1 271 ? -43.873 13.874 5.880 1.00 28.75 260 LEU B O 1
ATOM 4731 N N . GLU B 1 272 ? -43.586 13.996 3.619 1.00 34.36 261 GLU B N 1
ATOM 4732 C CA . GLU B 1 272 ? -44.502 15.158 3.397 1.00 36.70 261 GLU B CA 1
ATOM 4733 C C . GLU B 1 272 ? -45.887 14.827 3.870 1.00 33.67 261 GLU B C 1
ATOM 4734 O O . GLU B 1 272 ? -46.507 15.594 4.608 1.00 32.47 261 GLU B O 1
ATOM 4740 N N . GLU B 1 273 ? -46.364 13.666 3.453 1.00 32.74 262 GLU B N 1
ATOM 4741 C CA . GLU B 1 273 ? -47.724 13.316 3.726 1.00 36.78 262 GLU B CA 1
ATOM 4742 C C . GLU B 1 273 ? -47.905 13.248 5.239 1.00 38.40 262 GLU B C 1
ATOM 4743 O O . GLU B 1 273 ? -48.838 13.863 5.758 1.00 41.93 262 GLU B O 1
ATOM 4749 N N . ASN B 1 274 ? -46.990 12.565 5.949 1.00 38.20 263 ASN B N 1
ATOM 4750 C CA . ASN B 1 274 ? -47.070 12.400 7.421 1.00 34.04 263 ASN B CA 1
ATOM 4751 C C . ASN B 1 274 ? -46.891 13.683 8.197 1.00 32.41 263 ASN B C 1
ATOM 4752 O O . ASN B 1 274 ? -47.584 13.911 9.175 1.00 35.28 263 ASN B O 1
ATOM 4757 N N . SER B 1 275 ? -45.939 14.502 7.793 1.00 29.76 264 SER B N 1
ATOM 4758 C CA . SER B 1 275 ? -45.730 15.777 8.451 1.00 31.96 264 SER B CA 1
ATOM 4759 C C . SER B 1 275 ? -47.061 16.504 8.550 1.00 31.01 264 SER B C 1
ATOM 4760 O O . SER B 1 275 ? -47.485 16.854 9.652 1.00 31.89 264 SER B O 1
ATOM 4763 N N . ALA B 1 276 ? -47.702 16.752 7.409 1.00 29.05 265 ALA B N 1
ATOM 4764 C CA . ALA B 1 276 ? -48.930 17.558 7.418 1.00 29.26 265 ALA B CA 1
ATOM 4765 C C . ALA B 1 276 ? -49.990 16.902 8.290 1.00 26.92 265 ALA B C 1
ATOM 4766 O O . ALA B 1 276 ? -50.752 17.604 8.960 1.00 28.69 265 ALA B O 1
ATOM 4768 N N . ARG B 1 277 ? -50.022 15.571 8.306 1.00 23.67 266 ARG B N 1
ATOM 4769 C CA . ARG B 1 277 ? -51.028 14.886 9.081 1.00 23.77 266 ARG B CA 1
ATOM 4770 C C . ARG B 1 277 ? -50.778 15.008 10.590 1.00 24.90 266 ARG B C 1
ATOM 4771 O O . ARG B 1 277 ? -51.751 15.273 11.335 1.00 24.52 266 ARG B O 1
ATOM 4779 N N . LEU B 1 278 ? -49.502 14.883 11.027 1.00 22.03 267 LEU B N 1
ATOM 4780 C CA . LEU B 1 278 ? -49.167 15.005 12.453 1.00 21.31 267 LEU B CA 1
ATOM 4781 C C . LEU B 1 278 ? -49.277 16.430 12.971 1.00 22.88 267 LEU B C 1
ATOM 4782 O O . LEU B 1 278 ? -49.614 16.661 14.137 1.00 24.26 267 LEU B O 1
ATOM 4787 N N . ARG B 1 279 ? -48.988 17.382 12.104 1.00 22.87 268 ARG B N 1
ATOM 4788 C CA . ARG B 1 279 ? -49.103 18.773 12.419 1.00 25.10 268 ARG B CA 1
ATOM 4789 C C . ARG B 1 279 ? -50.569 19.171 12.756 1.00 25.74 268 ARG B C 1
ATOM 4790 O O . ARG B 1 279 ? -50.781 19.851 13.780 1.00 25.80 268 ARG B O 1
ATOM 4798 N N . LEU B 1 280 ? -51.576 18.752 11.959 1.00 24.42 269 LEU B N 1
ATOM 4799 C CA . LEU B 1 280 ? -53.006 18.973 12.375 1.00 24.70 269 LEU B CA 1
ATOM 4800 C C . LEU B 1 280 ? -53.311 18.420 13.766 1.00 23.17 269 LEU B C 1
ATOM 4801 O O . LEU B 1 280 ? -53.850 19.149 14.599 1.00 23.72 269 LEU B O 1
ATOM 4806 N N . LEU B 1 281 ? -52.942 17.155 14.006 1.00 21.80 270 LEU B N 1
ATOM 4807 C CA . LEU B 1 281 ? -53.015 16.522 15.342 1.00 21.87 270 LEU B CA 1
ATOM 4808 C C . LEU B 1 281 ? -52.263 17.273 16.459 1.00 23.63 270 LEU B C 1
ATOM 4809 O O . LEU B 1 281 ? -52.853 17.573 17.506 1.00 23.58 270 LEU B O 1
ATOM 4814 N N . ARG B 1 282 ? -50.983 17.591 16.256 1.00 23.07 271 ARG B N 1
ATOM 4815 C CA . ARG B 1 282 ? -50.247 18.272 17.312 1.00 22.84 271 ARG B CA 1
ATOM 4816 C C . ARG B 1 282 ? -50.934 19.613 17.625 1.00 24.16 271 ARG B C 1
ATOM 4817 O O . ARG B 1 282 ? -51.161 19.921 18.792 1.00 25.07 271 ARG B O 1
ATOM 4825 N N . ASP B 1 283 ? -51.264 20.400 16.600 1.00 24.95 272 ASP B N 1
ATOM 4826 C CA . ASP B 1 283 ? -51.887 21.735 16.811 1.00 28.01 272 ASP B CA 1
ATOM 4827 C C . ASP B 1 283 ? -53.248 21.683 17.540 1.00 27.03 272 ASP B C 1
ATOM 4828 O O . ASP B 1 283 ? -53.452 22.438 18.487 1.00 26.35 272 ASP B O 1
ATOM 4833 N N . ARG B 1 284 ? -54.121 20.763 17.125 1.00 24.27 273 ARG B N 1
ATOM 4834 C CA . ARG B 1 284 ? -55.307 20.426 17.878 1.00 25.64 273 ARG B CA 1
ATOM 4835 C C . ARG B 1 284 ? -55.045 20.144 19.376 1.00 25.24 273 ARG B C 1
ATOM 4836 O O . ARG B 1 284 ? -55.804 20.585 20.260 1.00 26.10 273 ARG B O 1
ATOM 4844 N N . LEU B 1 285 ? -53.976 19.411 19.661 1.00 22.77 274 LEU B N 1
ATOM 4845 C CA . LEU B 1 285 ? -53.689 19.032 21.010 1.00 21.55 274 LEU B CA 1
ATOM 4846 C C . LEU B 1 285 ? -53.151 20.213 21.764 1.00 22.44 274 LEU B C 1
ATOM 4847 O O . LEU B 1 285 ? -53.467 20.390 22.920 1.00 23.13 274 LEU B O 1
ATOM 4852 N N . VAL B 1 286 ? -52.346 21.033 21.107 1.00 23.59 275 VAL B N 1
ATOM 4853 C CA . VAL B 1 286 ? -51.747 22.194 21.740 1.00 24.80 275 VAL B CA 1
ATOM 4854 C C . VAL B 1 286 ? -52.879 23.188 22.019 1.00 28.12 275 VAL B C 1
ATOM 4855 O O . VAL B 1 286 ? -52.995 23.719 23.131 1.00 28.16 275 VAL B O 1
ATOM 4859 N N . GLU B 1 287 ? -53.729 23.417 21.021 1.00 32.42 276 GLU B N 1
ATOM 4860 C CA . GLU B 1 287 ? -54.865 24.319 21.197 1.00 36.92 276 GLU B CA 1
ATOM 4861 C C . GLU B 1 287 ? -55.774 23.826 22.316 1.00 35.37 276 GLU B C 1
ATOM 4862 O O . GLU B 1 287 ? -56.150 24.616 23.213 1.00 32.44 276 GLU B O 1
ATOM 4868 N N . GLY B 1 288 ? -56.071 22.522 22.290 1.00 31.68 277 GLY B N 1
ATOM 4869 C CA . GLY B 1 288 ? -56.830 21.896 23.363 1.00 31.57 277 GLY B CA 1
ATOM 4870 C C . GLY B 1 288 ? -56.262 22.243 24.735 1.00 33.37 277 GLY B C 1
ATOM 4871 O O . GLY B 1 288 ? -56.970 22.797 25.596 1.00 36.77 277 GLY B O 1
ATOM 4872 N N . VAL B 1 289 ? -54.977 21.951 24.936 1.00 29.98 278 VAL B N 1
ATOM 4873 C CA . VAL B 1 289 ? -54.359 22.077 26.252 1.00 28.96 278 VAL B CA 1
ATOM 4874 C C . VAL B 1 289 ? -54.368 23.511 26.798 1.00 31.11 278 VAL B C 1
ATOM 4875 O O . VAL B 1 289 ? -54.789 23.723 27.940 1.00 31.84 278 VAL B O 1
ATOM 4879 N N . LEU B 1 290 ? -53.919 24.478 25.991 1.00 30.80 279 LEU B N 1
ATOM 4880 C CA . LEU B 1 290 ? -53.915 25.898 26.385 1.00 31.87 279 LEU B CA 1
ATOM 4881 C C . LEU B 1 290 ? -55.324 26.462 26.658 1.00 32.37 279 LEU B C 1
ATOM 4882 O O . LEU B 1 290 ? -55.512 27.307 27.531 1.00 33.01 279 LEU B O 1
ATOM 4887 N N . ALA B 1 291 ? -56.323 25.965 25.945 1.00 32.50 280 ALA B N 1
ATOM 4888 C CA . ALA B 1 291 ? -57.700 26.344 26.229 1.00 30.74 280 ALA B CA 1
ATOM 4889 C C . ALA B 1 291 ? -58.204 25.733 27.538 1.00 32.31 280 ALA B C 1
ATOM 4890 O O . ALA B 1 291 ? -58.844 26.435 28.316 1.00 33.97 280 ALA B O 1
ATOM 4892 N N . GLU B 1 292 ? -57.935 24.449 27.795 1.00 32.59 281 GLU B N 1
ATOM 4893 C CA . GLU B 1 292 ? -58.505 23.802 28.997 1.00 33.25 281 GLU B CA 1
ATOM 4894 C C . GLU B 1 292 ? -57.800 24.078 30.313 1.00 32.16 281 GLU B C 1
ATOM 4895 O O . GLU B 1 292 ? -58.374 23.846 31.368 1.00 35.52 281 GLU B O 1
ATOM 4901 N N . ILE B 1 293 ? -56.563 24.543 30.287 1.00 28.87 282 ILE B N 1
ATOM 4902 C CA . ILE B 1 293 ? -55.791 24.558 31.505 1.00 27.89 282 ILE B CA 1
ATOM 4903 C C . ILE B 1 293 ? -55.157 25.910 31.759 1.00 30.93 282 ILE B C 1
ATOM 4904 O O . ILE B 1 293 ? -54.589 26.540 30.839 1.00 31.26 282 ILE B O 1
ATOM 4909 N N . ASP B 1 294 ? -55.243 26.360 33.005 1.00 32.57 283 ASP B N 1
ATOM 4910 C CA . ASP B 1 294 ? -54.575 27.592 33.398 1.00 34.98 283 ASP B CA 1
ATOM 4911 C C . ASP B 1 294 ? -53.074 27.373 33.609 1.00 35.30 283 ASP B C 1
ATOM 4912 O O . ASP B 1 294 ? -52.661 26.296 34.049 1.00 36.01 283 ASP B O 1
ATOM 4917 N N . ASP B 1 295 ? -52.274 28.401 33.310 1.00 35.72 284 ASP B N 1
ATOM 4918 C CA . ASP B 1 295 ? -50.832 28.479 33.652 1.00 36.15 284 ASP B CA 1
ATOM 4919 C C . ASP B 1 295 ? -50.046 27.349 33.034 1.00 33.77 284 ASP B C 1
ATOM 4920 O O . ASP B 1 295 ? -49.403 26.554 33.727 1.00 34.21 284 ASP B O 1
ATOM 4925 N N . VAL B 1 296 ? -50.157 27.267 31.718 1.00 31.67 285 VAL B N 1
ATOM 4926 C CA . VAL B 1 296 ? -49.481 26.302 30.900 1.00 27.90 285 VAL B CA 1
ATOM 4927 C C . VAL B 1 296 ? -48.811 27.102 29.829 1.00 27.17 285 VAL B C 1
ATOM 4928 O O . VAL B 1 296 ? -49.410 27.980 29.263 1.00 27.61 285 VAL B O 1
ATOM 4932 N N . CYS B 1 297 ? -47.591 26.798 29.483 1.00 26.57 286 CYS B N 1
ATOM 4933 C CA . CYS B 1 297 ? -47.121 27.408 28.263 1.00 28.58 286 CYS B CA 1
ATOM 4934 C C . CYS B 1 297 ? -46.544 26.315 27.379 1.00 28.85 286 CYS B C 1
ATOM 4935 O O . CYS B 1 297 ? -46.170 25.241 27.868 1.00 30.82 286 CYS B O 1
ATOM 4938 N N . LEU B 1 298 ? -46.489 26.569 26.076 1.00 27.98 287 LEU B N 1
ATOM 4939 C CA . LEU B 1 298 ? -45.758 25.702 25.163 1.00 24.88 287 LEU B CA 1
ATOM 4940 C C . LEU B 1 298 ? -44.277 26.054 25.215 1.00 23.44 287 LEU B C 1
ATOM 4941 O O . LEU B 1 298 ? -43.948 27.233 25.231 1.00 23.39 287 LEU B O 1
ATOM 4946 N N . ASN B 1 299 ? -43.376 25.069 25.240 1.00 21.63 288 ASN B N 1
ATOM 4947 C CA . ASN B 1 299 ? -41.950 25.404 25.011 1.00 21.57 288 ASN B CA 1
ATOM 4948 C C . ASN B 1 299 ? -41.428 24.962 23.664 1.00 21.14 288 ASN B C 1
ATOM 4949 O O . ASN B 1 299 ? -41.966 24.036 23.061 1.00 20.63 288 ASN B O 1
ATOM 4954 N N . GLY B 1 300 ? -40.346 25.603 23.214 1.00 21.84 289 GLY B N 1
ATOM 4955 C CA . GLY B 1 300 ? -39.713 25.286 21.938 1.00 21.91 289 GLY B CA 1
ATOM 4956 C C . GLY B 1 300 ? -40.230 26.231 20.849 1.00 25.04 289 GLY B C 1
ATOM 4957 O O . GLY B 1 300 ? -41.055 27.091 21.112 1.00 24.81 289 GLY B O 1
ATOM 4958 N N . ALA B 1 301 ? -39.746 26.074 19.621 1.00 26.07 290 ALA B N 1
ATOM 4959 C CA . ALA B 1 301 ? -40.018 27.025 18.555 1.00 26.50 290 ALA B CA 1
ATOM 4960 C C . ALA B 1 301 ? -41.431 26.917 17.986 1.00 27.64 290 ALA B C 1
ATOM 4961 O O . ALA B 1 301 ? -42.149 25.938 18.239 1.00 25.99 290 ALA B O 1
ATOM 4963 N N . ASP B 1 302 ? -41.838 27.896 17.197 1.00 31.35 291 ASP B N 1
ATOM 4964 C CA . ASP B 1 302 ? -43.097 27.715 16.467 1.00 41.23 291 ASP B CA 1
ATOM 4965 C C . ASP B 1 302 ? -42.895 27.204 15.050 1.00 39.90 291 ASP B C 1
ATOM 4966 O O . ASP B 1 302 ? -41.790 27.310 14.504 1.00 38.91 291 ASP B O 1
ATOM 4971 N N . ASP B 1 303 ? -43.951 26.653 14.454 1.00 39.52 292 ASP B N 1
ATOM 4972 C CA . ASP B 1 303 ? -43.931 26.353 13.013 1.00 44.40 292 ASP B CA 1
ATOM 4973 C C . ASP B 1 303 ? -43.338 27.520 12.216 1.00 41.36 292 ASP B C 1
ATOM 4974 O O . ASP B 1 303 ? -43.616 28.671 12.521 1.00 44.17 292 ASP B O 1
ATOM 4979 N N . PRO B 1 304 ? -42.492 27.239 11.214 1.00 40.00 293 PRO B N 1
ATOM 4980 C CA . PRO B 1 304 ? -42.097 25.929 10.749 1.00 38.96 293 PRO B CA 1
ATOM 4981 C C . PRO B 1 304 ? -40.669 25.511 11.257 1.00 38.57 293 PRO B C 1
ATOM 4982 O O . PRO B 1 304 ? -39.994 24.723 10.599 1.00 38.40 293 PRO B O 1
ATOM 4986 N N . MET B 1 305 ? -40.208 26.022 12.399 1.00 33.45 294 MET B N 1
ATOM 4987 C CA . MET B 1 305 ? -38.964 25.507 12.979 1.00 31.62 294 MET B CA 1
ATOM 4988 C C . MET B 1 305 ? -39.189 24.455 14.096 1.00 29.36 294 MET B C 1
ATOM 4989 O O . MET B 1 305 ? -38.340 24.292 14.987 1.00 27.64 294 MET B O 1
ATOM 4994 N N . ARG B 1 306 ? -40.329 23.753 14.047 1.00 24.45 295 ARG B N 1
ATOM 4995 C CA . ARG B 1 306 ? -40.685 22.780 15.076 1.00 23.06 295 ARG B CA 1
ATOM 4996 C C . ARG B 1 306 ? -41.003 21.432 14.420 1.00 23.71 295 ARG B C 1
ATOM 4997 O O . ARG B 1 306 ? -41.532 21.392 13.309 1.00 24.15 295 ARG B O 1
ATOM 5005 N N . LEU B 1 307 ? -40.662 20.323 15.066 1.00 22.54 296 LEU B N 1
ATOM 5006 C CA . LEU B 1 307 ? -41.033 19.024 14.494 1.00 22.33 296 LEU B CA 1
ATOM 5007 C C . LEU B 1 307 ? -42.528 18.897 14.534 1.00 23.34 296 LEU B C 1
ATOM 5008 O O . LEU B 1 307 ? -43.204 19.423 15.449 1.00 24.58 296 LEU B O 1
ATOM 5013 N N . ALA B 1 308 ? -43.038 18.188 13.541 1.00 22.42 297 ALA B N 1
ATOM 5014 C CA . ALA B 1 308 ? -44.447 18.070 13.336 1.00 22.18 297 ALA B CA 1
ATOM 5015 C C . ALA B 1 308 ? -45.150 17.409 14.528 1.00 23.48 297 ALA B C 1
ATOM 5016 O O . ALA B 1 308 ? -46.237 17.835 14.962 1.00 24.98 297 ALA B O 1
ATOM 5018 N N . GLY B 1 309 ? -44.509 16.392 15.086 1.00 22.64 298 GLY B N 1
ATOM 5019 C CA . GLY B 1 309 ? -45.154 15.559 16.074 1.00 21.53 298 GLY B CA 1
ATOM 5020 C C . GLY B 1 309 ? -44.974 15.979 17.507 1.00 21.74 298 GLY B C 1
ATOM 5021 O O . GLY B 1 309 ? -45.533 15.319 18.403 1.00 23.47 298 GLY B O 1
ATOM 5022 N N . ASN B 1 310 ? -44.213 17.048 17.749 1.00 19.76 299 ASN B N 1
ATOM 5023 C CA . ASN B 1 310 ? -43.763 17.346 19.127 1.00 18.95 299 ASN B CA 1
ATOM 5024 C C . ASN B 1 310 ? -44.542 18.425 19.905 1.00 18.58 299 ASN B C 1
ATOM 5025 O O . ASN B 1 310 ? -44.667 19.538 19.443 1.00 18.45 299 ASN B O 1
ATOM 5030 N N . ALA B 1 311 ? -45.016 18.104 21.105 1.00 18.23 300 ALA B N 1
ATOM 5031 C CA . ALA B 1 311 ? -45.659 19.120 21.932 1.00 18.67 300 ALA B CA 1
ATOM 5032 C C . ALA B 1 311 ? -45.017 19.118 23.326 1.00 18.54 300 ALA B C 1
ATOM 5033 O O . ALA B 1 311 ? -45.039 18.113 23.993 1.00 17.87 300 ALA B O 1
ATOM 5035 N N . HIS B 1 312 ? -44.481 20.258 23.747 1.00 18.84 301 HIS B N 1
ATOM 5036 C CA . HIS B 1 312 ? -43.897 20.448 25.073 1.00 20.53 301 HIS B CA 1
ATOM 5037 C C . HIS B 1 312 ? -44.560 21.535 25.893 1.00 20.78 301 HIS B C 1
ATOM 5038 O O . HIS B 1 312 ? -44.678 22.680 25.462 1.00 20.87 301 HIS B O 1
ATOM 5045 N N . PHE B 1 313 ? -44.970 21.187 27.099 1.00 21.12 302 PHE B N 1
ATOM 5046 C CA . PHE B 1 313 ? -45.692 22.101 27.964 1.00 21.44 302 PHE B CA 1
ATOM 5047 C C . PHE B 1 313 ? -44.968 22.165 29.294 1.00 24.42 302 PHE B C 1
ATOM 5048 O O . PHE B 1 313 ? -44.226 21.229 29.688 1.00 26.36 302 PHE B O 1
ATOM 5056 N N . THR B 1 314 ? -45.175 23.275 29.984 1.00 25.42 303 THR B N 1
ATOM 5057 C CA . THR B 1 314 ? -44.842 23.380 31.367 1.00 27.16 303 THR B CA 1
ATOM 5058 C C . THR B 1 314 ? -46.141 23.789 31.988 1.00 28.69 303 THR B C 1
ATOM 5059 O O . THR B 1 314 ? -46.773 24.733 31.537 1.00 31.74 303 THR B O 1
ATOM 5063 N N . PHE B 1 315 ? -46.560 23.039 33.001 1.00 31.32 304 PHE B N 1
ATOM 5064 C CA . PHE B 1 315 ? -47.798 23.283 33.732 1.00 28.08 304 PHE B CA 1
ATOM 5065 C C . PHE B 1 315 ? -47.327 23.810 35.050 1.00 31.10 304 PHE B C 1
ATOM 5066 O O . PHE B 1 315 ? -46.658 23.081 35.781 1.00 34.51 304 PHE B O 1
ATOM 5074 N N . ARG B 1 316 ? -47.646 25.052 35.393 1.00 34.50 305 ARG B N 1
ATOM 5075 C CA . ARG B 1 316 ? -47.112 25.585 36.656 1.00 35.92 305 ARG B CA 1
ATOM 5076 C C . ARG B 1 316 ? -47.728 24.970 37.895 1.00 32.43 305 ARG B C 1
ATOM 5077 O O . ARG B 1 316 ? -48.901 24.608 37.891 1.00 27.88 305 ARG B O 1
ATOM 5085 N N . GLY B 1 317 ? -46.915 24.845 38.946 1.00 31.38 306 GLY B N 1
ATOM 5086 C CA . GLY B 1 317 ? -47.350 24.262 40.210 1.00 30.01 306 GLY B CA 1
ATOM 5087 C C . GLY B 1 317 ? -47.496 22.737 40.278 1.00 32.80 306 GLY B C 1
ATOM 5088 O O . GLY B 1 317 ? -48.193 22.247 41.182 1.00 31.48 306 GLY B O 1
ATOM 5089 N N . CYS B 1 318 ? -46.891 21.983 39.338 1.00 31.35 307 CYS B N 1
ATOM 5090 C CA . CYS B 1 318 ? -46.734 20.538 39.522 1.00 32.37 307 CYS B CA 1
ATOM 5091 C C . CYS B 1 318 ? -45.377 19.948 39.191 1.00 35.43 307 CYS B C 1
ATOM 5092 O O . CYS B 1 318 ? -44.511 20.614 38.618 1.00 36.89 307 CYS B O 1
ATOM 5095 N N . GLU B 1 319 ? -45.183 18.704 39.644 1.00 36.87 308 GLU B N 1
ATOM 5096 C CA . GLU B 1 319 ? -44.069 17.849 39.217 1.00 35.87 308 GLU B CA 1
ATOM 5097 C C . GLU B 1 319 ? -44.534 17.033 38.012 1.00 32.59 308 GLU B C 1
ATOM 5098 O O . GLU B 1 319 ? -45.633 16.453 38.046 1.00 29.71 308 GLU B O 1
ATOM 5104 N N . GLY B 1 320 ? -43.699 16.995 36.965 1.00 29.05 309 GLY B N 1
ATOM 5105 C CA . GLY B 1 320 ? -43.959 16.203 35.781 1.00 26.32 309 GLY B CA 1
ATOM 5106 C C . GLY B 1 320 ? -44.114 14.752 36.174 1.00 26.68 309 GLY B C 1
ATOM 5107 O O . GLY B 1 320 ? -44.941 14.029 35.608 1.00 25.77 309 GLY B O 1
ATOM 5108 N N . ASP B 1 321 ? -43.354 14.326 37.173 1.00 26.48 310 ASP B N 1
ATOM 5109 C CA . ASP B 1 321 ? -43.480 12.956 37.653 1.00 28.56 310 ASP B CA 1
ATOM 5110 C C . ASP B 1 321 ? -44.905 12.532 38.114 1.00 26.98 310 ASP B C 1
ATOM 5111 O O . ASP B 1 321 ? -45.419 11.463 37.732 1.00 23.27 310 ASP B O 1
ATOM 5116 N N . ALA B 1 322 ? -45.530 13.393 38.917 1.00 26.45 311 ALA B N 1
ATOM 5117 C CA . ALA B 1 322 ? -46.892 13.200 39.367 1.00 23.76 311 ALA B CA 1
ATOM 5118 C C . ALA B 1 322 ? -47.721 13.076 38.121 1.00 24.23 311 ALA B C 1
ATOM 5119 O O . ALA B 1 322 ? -48.478 12.129 37.983 1.00 26.86 311 ALA B O 1
ATOM 5121 N N . LEU B 1 323 ? -47.545 14.000 37.187 1.00 24.00 312 LEU B N 1
ATOM 5122 C CA . LEU B 1 323 ? -48.405 14.054 36.019 1.00 25.38 312 LEU B CA 1
ATOM 5123 C C . LEU B 1 323 ? -48.319 12.803 35.185 1.00 25.76 312 LEU B C 1
ATOM 5124 O O . LEU B 1 323 ? -49.315 12.332 34.643 1.00 26.48 312 LEU B O 1
ATOM 5129 N N . LEU B 1 324 ? -47.104 12.279 35.095 1.00 25.04 313 LEU B N 1
ATOM 5130 C CA . LEU B 1 324 ? -46.814 11.171 34.260 1.00 23.94 313 LEU B CA 1
ATOM 5131 C C . LEU B 1 324 ? -47.495 9.929 34.812 1.00 24.59 313 LEU B C 1
ATOM 5132 O O . LEU B 1 324 ? -48.099 9.157 34.049 1.00 24.84 313 LEU B O 1
ATOM 5137 N N . MET B 1 325 ? -47.409 9.749 36.133 1.00 23.61 314 MET B N 1
ATOM 5138 C CA . MET B 1 325 ? -48.096 8.654 36.812 1.00 24.37 314 MET B CA 1
ATOM 5139 C C . MET B 1 325 ? -49.642 8.767 36.690 1.00 24.57 314 MET B C 1
ATOM 5140 O O . MET B 1 325 ? -50.326 7.782 36.381 1.00 25.01 314 MET B O 1
ATOM 5145 N N . LEU B 1 326 ? -50.186 9.966 36.901 1.00 22.39 315 LEU B N 1
ATOM 5146 C CA . LEU B 1 326 ? -51.603 10.203 36.730 1.00 20.13 315 LEU B CA 1
ATOM 5147 C C . LEU B 1 326 ? -52.062 9.953 35.326 1.00 20.12 315 LEU B C 1
ATOM 5148 O O . LEU B 1 326 ? -53.081 9.299 35.100 1.00 21.80 315 LEU B O 1
ATOM 5153 N N . LEU B 1 327 ? -51.333 10.470 34.363 1.00 20.14 316 LEU B N 1
ATOM 5154 C CA . LEU B 1 327 ? -51.720 10.237 32.979 1.00 20.75 316 LEU B CA 1
ATOM 5155 C C . LEU B 1 327 ? -51.651 8.753 32.634 1.00 20.59 316 LEU B C 1
ATOM 5156 O O . LEU B 1 327 ? -52.547 8.223 31.969 1.00 19.19 316 LEU B O 1
ATOM 5161 N N . ASP B 1 328 ? -50.585 8.092 33.109 1.00 21.54 317 ASP B N 1
ATOM 5162 C CA . ASP B 1 328 ? -50.374 6.662 32.878 1.00 21.85 317 ASP B CA 1
ATOM 5163 C C . ASP B 1 328 ? -51.525 5.844 33.483 1.00 22.39 317 ASP B C 1
ATOM 5164 O O . ASP B 1 328 ? -52.065 4.999 32.784 1.00 24.20 317 ASP B O 1
ATOM 5169 N N . ALA B 1 329 ? -51.926 6.099 34.734 1.00 23.30 318 ALA B N 1
ATOM 5170 C CA . ALA B 1 329 ? -53.110 5.405 35.337 1.00 24.45 318 ALA B CA 1
ATOM 5171 C C . ALA B 1 329 ? -54.329 5.551 34.445 1.00 28.31 318 ALA B C 1
ATOM 5172 O O . ALA B 1 329 ? -55.143 4.647 34.384 1.00 30.96 318 ALA B O 1
ATOM 5174 N N . ASN B 1 330 ? -54.449 6.683 33.754 1.00 28.39 319 ASN B N 1
ATOM 5175 C CA . ASN B 1 330 ? -55.530 6.868 32.811 1.00 28.26 319 ASN B CA 1
ATOM 5176 C C . ASN B 1 330 ? -55.299 6.351 31.388 1.00 27.75 319 ASN B C 1
ATOM 5177 O O . ASN B 1 330 ? -56.098 6.594 30.521 1.00 27.14 319 ASN B O 1
ATOM 5182 N N . GLY B 1 331 ? -54.203 5.647 31.139 1.00 30.85 320 GLY B N 1
ATOM 5183 C CA . GLY B 1 331 ? -53.941 5.067 29.808 1.00 27.36 320 GLY B CA 1
ATOM 5184 C C . GLY B 1 331 ? -53.304 6.018 28.807 1.00 28.03 320 GLY B C 1
ATOM 5185 O O . GLY B 1 331 ? -53.255 5.727 27.597 1.00 28.34 320 GLY B O 1
ATOM 5186 N N . ILE B 1 332 ? -52.808 7.157 29.286 1.00 25.32 321 ILE B N 1
ATOM 5187 C CA . ILE B 1 332 ? -52.047 8.025 28.405 1.00 24.03 321 ILE B CA 1
ATOM 5188 C C . ILE B 1 332 ? -50.545 8.003 28.671 1.00 23.98 321 ILE B C 1
ATOM 5189 O O . ILE B 1 332 ? -50.064 8.395 29.730 1.00 26.17 321 ILE B O 1
ATOM 5194 N N . GLU B 1 333 ? -49.797 7.531 27.699 1.00 24.02 322 GLU B N 1
ATOM 5195 C CA . GLU B 1 333 ? -48.364 7.337 27.908 1.00 23.40 322 GLU B CA 1
ATOM 5196 C C . GLU B 1 333 ? -47.467 8.420 27.300 1.00 21.57 322 GLU B C 1
ATOM 5197 O O . GLU B 1 333 ? -47.389 8.599 26.093 1.00 19.01 322 GLU B O 1
ATOM 5203 N N . CYS B 1 334 ? -46.788 9.154 28.167 1.00 23.24 323 CYS B N 1
ATOM 5204 C CA . CYS B 1 334 ? -45.903 10.217 27.705 1.00 22.91 323 CYS B CA 1
ATOM 5205 C C . CYS B 1 334 ? -44.642 10.322 28.561 1.00 23.46 323 CYS B C 1
ATOM 5206 O O . CYS B 1 334 ? -44.199 9.333 29.139 1.00 25.07 323 CYS B O 1
ATOM 5209 N N . SER B 1 335 ? -44.064 11.508 28.633 1.00 23.56 324 SER B N 1
ATOM 5210 C CA . SER B 1 335 ? -42.745 11.656 29.186 1.00 26.00 324 SER B CA 1
ATOM 5211 C C . SER B 1 335 ? -42.457 13.063 29.734 1.00 26.73 324 SER B C 1
ATOM 5212 O O . SER B 1 335 ? -43.141 14.045 29.396 1.00 24.01 324 SER B O 1
ATOM 5215 N N . THR B 1 336 ? -41.447 13.116 30.601 1.00 32.19 325 THR B N 1
ATOM 5216 C CA . THR B 1 336 ? -40.777 14.348 31.093 1.00 36.80 325 THR B CA 1
ATOM 5217 C C . THR B 1 336 ? -39.928 15.062 30.086 1.00 39.17 325 THR B C 1
ATOM 5218 O O . THR B 1 336 ? -39.760 16.281 30.195 1.00 45.41 325 THR B O 1
ATOM 5222 N N . GLY B 1 337 ? -39.304 14.291 29.197 1.00 40.39 326 GLY B N 1
ATOM 5223 C CA . GLY B 1 337 ? -38.267 14.801 28.303 1.00 47.36 326 GLY B CA 1
ATOM 5224 C C . GLY B 1 337 ? -36.874 14.470 28.805 1.00 50.61 326 GLY B C 1
ATOM 5225 O O . GLY B 1 337 ? -36.056 13.925 28.058 1.00 48.97 326 GLY B O 1
ATOM 5226 N N . SER B 1 338 ? -36.613 14.789 30.077 1.00 52.48 327 SER B N 1
ATOM 5227 C CA . SER B 1 338 ? -35.312 14.527 30.728 1.00 55.41 327 SER B CA 1
ATOM 5228 C C . SER B 1 338 ? -34.912 13.041 30.673 1.00 53.91 327 SER B C 1
ATOM 5229 O O . SER B 1 338 ? -35.222 12.273 31.596 1.00 60.26 327 SER B O 1
ATOM 5232 N N . PRO B 1 347 ? -33.888 18.175 36.694 1.00 32.23 336 PRO B N 1
ATOM 5233 C CA . PRO B 1 347 ? -34.508 19.300 35.922 1.00 31.98 336 PRO B CA 1
ATOM 5234 C C . PRO B 1 347 ? -33.898 19.410 34.516 1.00 28.94 336 PRO B C 1
ATOM 5235 O O . PRO B 1 347 ? -32.678 19.447 34.408 1.00 26.11 336 PRO B O 1
ATOM 5239 N N . SER B 1 348 ? -34.727 19.457 33.467 1.00 26.73 337 SER B N 1
ATOM 5240 C CA . SER B 1 348 ? -34.248 19.272 32.099 1.00 25.26 337 SER B CA 1
ATOM 5241 C C . SER B 1 348 ? -33.127 20.265 31.671 1.00 25.76 337 SER B C 1
ATOM 5242 O O . SER B 1 348 ? -33.269 21.502 31.803 1.00 24.57 337 SER B O 1
ATOM 5245 N N . HIS B 1 349 ? -32.008 19.728 31.173 1.00 22.73 338 HIS B N 1
ATOM 5246 C CA . HIS B 1 349 ? -30.866 20.583 30.895 1.00 22.07 338 HIS B CA 1
ATOM 5247 C C . HIS B 1 349 ? -31.246 21.529 29.772 1.00 22.71 338 HIS B C 1
ATOM 5248 O O . HIS B 1 349 ? -30.724 22.649 29.695 1.00 23.94 338 HIS B O 1
ATOM 5255 N N . VAL B 1 350 ? -32.187 21.097 28.930 1.00 21.27 339 VAL B N 1
ATOM 5256 C CA . VAL B 1 350 ? -32.673 21.891 27.804 1.00 21.44 339 VAL B CA 1
ATOM 5257 C C . VAL B 1 350 ? -33.488 23.087 28.257 1.00 21.62 339 VAL B C 1
ATOM 5258 O O . VAL B 1 350 ? -33.296 24.193 27.759 1.00 24.09 339 VAL B O 1
ATOM 5262 N N . LEU B 1 351 ? -34.400 22.904 29.192 1.00 21.35 340 LEU B N 1
ATOM 5263 C CA . LEU B 1 351 ? -35.140 24.081 29.653 1.00 21.25 340 LEU B CA 1
ATOM 5264 C C . LEU B 1 351 ? -34.250 25.062 30.428 1.00 21.49 340 LEU B C 1
ATOM 5265 O O . LEU B 1 351 ? -34.416 26.293 30.279 1.00 21.44 340 LEU B O 1
ATOM 5270 N N . ILE B 1 352 ? -33.295 24.538 31.206 1.00 20.55 341 ILE B N 1
ATOM 5271 C CA . ILE B 1 352 ? -32.349 25.391 31.894 1.00 22.08 341 ILE B CA 1
ATOM 5272 C C . ILE B 1 352 ? -31.624 26.269 30.881 1.00 22.63 341 ILE B C 1
ATOM 5273 O O . ILE B 1 352 ? -31.602 27.493 31.024 1.00 23.89 341 ILE B O 1
ATOM 5278 N N . ALA B 1 353 ? -31.052 25.656 29.849 1.00 22.01 342 ALA B N 1
ATOM 5279 C CA . ALA B 1 353 ? -30.402 26.424 28.790 1.00 22.20 342 ALA B CA 1
ATOM 5280 C C . ALA B 1 353 ? -31.360 27.358 28.102 1.00 22.03 342 ALA B C 1
ATOM 5281 O O . ALA B 1 353 ? -30.927 28.308 27.507 1.00 22.49 342 ALA B O 1
ATOM 5283 N N . MET B 1 354 ? -32.658 27.112 28.181 1.00 22.64 343 MET B N 1
ATOM 5284 C CA . MET B 1 354 ? -33.631 28.020 27.535 1.00 23.64 343 MET B CA 1
ATOM 5285 C C . MET B 1 354 ? -34.091 29.179 28.403 1.00 24.34 343 MET B C 1
ATOM 5286 O O . MET B 1 354 ? -34.969 29.929 28.014 1.00 25.20 343 MET B O 1
ATOM 5291 N N . GLY B 1 355 ? -33.510 29.313 29.583 1.00 26.98 344 GLY B N 1
ATOM 5292 C CA . GLY B 1 355 ? -33.796 30.452 30.452 1.00 29.36 344 GLY B CA 1
ATOM 5293 C C . GLY B 1 355 ? -34.880 30.191 31.487 1.00 34.24 344 GLY B C 1
ATOM 5294 O O . GLY B 1 355 ? -35.069 31.001 32.359 1.00 35.37 344 GLY B O 1
ATOM 5295 N N . VAL B 1 356 ? -35.611 29.082 31.364 1.00 36.22 345 VAL B N 1
ATOM 5296 C CA . VAL B 1 356 ? -36.612 28.659 32.331 1.00 35.88 345 VAL B CA 1
ATOM 5297 C C . VAL B 1 356 ? -35.910 28.244 33.616 1.00 42.20 345 VAL B C 1
ATOM 5298 O O . VAL B 1 356 ? -34.863 27.585 33.571 1.00 44.66 345 VAL B O 1
ATOM 5302 N N . ASP B 1 357 ? -36.458 28.649 34.762 1.00 45.25 346 ASP B N 1
ATOM 5303 C CA . ASP B 1 357 ? -35.800 28.370 36.049 1.00 47.07 346 ASP B CA 1
ATOM 5304 C C . ASP B 1 357 ? -36.167 26.972 36.497 1.00 44.93 346 ASP B C 1
ATOM 5305 O O . ASP B 1 357 ? -37.242 26.466 36.150 1.00 43.89 346 ASP B O 1
ATOM 5310 N N . ALA B 1 358 ? -35.284 26.387 37.310 1.00 45.36 347 ALA B N 1
ATOM 5311 C CA . ALA B 1 358 ? -35.396 25.000 37.791 1.00 46.62 347 ALA B CA 1
ATOM 5312 C C . ALA B 1 358 ? -36.767 24.618 38.364 1.00 45.02 347 ALA B C 1
ATOM 5313 O O . ALA B 1 358 ? -37.248 23.508 38.123 1.00 45.72 347 ALA B O 1
ATOM 5315 N N . ALA B 1 359 ? -37.373 25.536 39.119 1.00 46.67 348 ALA B N 1
ATOM 5316 C CA . ALA B 1 359 ? -38.648 25.282 39.791 1.00 46.58 348 ALA B CA 1
ATOM 5317 C C . ALA B 1 359 ? -39.779 25.047 38.784 1.00 46.47 348 ALA B C 1
ATOM 5318 O O . ALA B 1 359 ? -40.431 24.004 38.843 1.00 46.26 348 ALA B O 1
ATOM 5320 N N . SER B 1 360 ? -40.019 25.975 37.857 1.00 44.45 349 SER B N 1
ATOM 5321 C CA . SER B 1 360 ? -41.115 25.722 36.928 1.00 41.80 349 SER B CA 1
ATOM 5322 C C . SER B 1 360 ? -40.749 24.748 35.820 1.00 43.56 349 SER B C 1
ATOM 5323 O O . SER B 1 360 ? -41.642 24.194 35.197 1.00 46.20 349 SER B O 1
ATOM 5326 N N . ALA B 1 361 ? -39.455 24.520 35.598 1.00 37.66 350 ALA B N 1
ATOM 5327 C CA . ALA B 1 361 ? -39.009 23.484 34.673 1.00 35.76 350 ALA B CA 1
ATOM 5328 C C . ALA B 1 361 ? -39.488 22.089 35.075 1.00 39.11 350 ALA B C 1
ATOM 5329 O O . ALA B 1 361 ? -39.653 21.222 34.229 1.00 36.05 350 ALA B O 1
ATOM 5331 N N . ARG B 1 362 ? -39.684 21.864 36.375 1.00 41.51 351 ARG B N 1
ATOM 5332 C CA . ARG B 1 362 ? -40.087 20.558 36.863 1.00 40.12 351 ARG B CA 1
ATOM 5333 C C . ARG B 1 362 ? -41.530 20.200 36.500 1.00 38.20 351 ARG B C 1
ATOM 5334 O O . ARG B 1 362 ? -41.896 19.021 36.543 1.00 38.18 351 ARG B O 1
ATOM 5342 N N . GLY B 1 363 ? -42.327 21.198 36.113 1.00 33.94 352 GLY B N 1
ATOM 5343 C CA . GLY B 1 363 ? -43.714 20.962 35.684 1.00 30.70 352 GLY B CA 1
ATOM 5344 C C . GLY B 1 363 ? -43.900 20.546 34.224 1.00 29.05 352 GLY B C 1
ATOM 5345 O O . GLY B 1 363 ? -44.955 20.826 33.633 1.00 28.23 352 GLY B O 1
ATOM 5346 N N . SER B 1 364 ? -42.910 19.839 33.664 1.00 26.67 353 SER B N 1
ATOM 5347 C CA . SER B 1 364 ? -42.826 19.586 32.224 1.00 26.41 353 SER B CA 1
ATOM 5348 C C . SER B 1 364 ? -43.323 18.253 31.689 1.00 25.29 353 SER B C 1
ATOM 5349 O O . SER B 1 364 ? -43.113 17.194 32.264 1.00 23.51 353 SER B O 1
ATOM 5352 N N . LEU B 1 365 ? -43.961 18.331 30.533 1.00 25.36 354 LEU B N 1
ATOM 5353 C CA . LEU B 1 365 ? -44.482 17.166 29.885 1.00 25.38 354 LEU B CA 1
ATOM 5354 C C . LEU B 1 365 ? -44.239 17.219 28.388 1.00 24.00 354 LEU B C 1
ATOM 5355 O O . LEU B 1 365 ? -44.456 18.270 27.737 1.00 22.31 354 LEU B O 1
ATOM 5360 N N . ARG B 1 366 ? -43.805 16.081 27.840 1.00 22.40 355 ARG B N 1
ATOM 5361 C CA . ARG B 1 366 ? -43.602 15.969 26.395 1.00 19.89 355 ARG B CA 1
ATOM 5362 C C . ARG B 1 366 ? -44.552 14.966 25.858 1.00 19.32 355 ARG B C 1
ATOM 5363 O O . ARG B 1 366 ? -44.469 13.784 26.201 1.00 18.26 355 ARG B O 1
ATOM 5371 N N . LEU B 1 367 ? -45.432 15.446 24.991 1.00 19.43 356 LEU B N 1
ATOM 5372 C CA . LEU B 1 367 ? -46.430 14.635 24.326 1.00 19.81 356 LEU B CA 1
ATOM 5373 C C . LEU B 1 367 ? -46.032 14.510 22.882 1.00 18.82 356 LEU B C 1
ATOM 5374 O O . LEU B 1 367 ? -45.940 15.523 22.195 1.00 22.65 356 LEU B O 1
ATOM 5379 N N . SER B 1 368 ? -45.732 13.317 22.394 1.00 17.96 357 SER B N 1
ATOM 5380 C CA . SER B 1 368 ? -45.083 13.232 21.063 1.00 18.30 357 SER B CA 1
ATOM 5381 C C . SER B 1 368 ? -45.717 12.191 20.163 1.00 20.51 357 SER B C 1
ATOM 5382 O O . SER B 1 368 ? -45.860 11.023 20.566 1.00 22.90 357 SER B O 1
ATOM 5385 N N . LEU B 1 369 ? -46.101 12.602 18.948 1.00 20.44 358 LEU B N 1
ATOM 5386 C CA . LEU B 1 369 ? -46.909 11.769 18.055 1.00 20.02 358 LEU B CA 1
ATOM 5387 C C . LEU B 1 369 ? -46.047 11.169 16.987 1.00 19.40 358 LEU B C 1
ATOM 5388 O O . LEU B 1 369 ? -44.993 11.710 16.704 1.00 19.46 358 LEU B O 1
ATOM 5393 N N . GLY B 1 370 ? -46.499 10.064 16.392 1.00 19.07 359 GLY B N 1
ATOM 5394 C CA . GLY B 1 370 ? -45.718 9.358 15.402 1.00 18.87 359 GLY B CA 1
ATOM 5395 C C . GLY B 1 370 ? -46.570 8.651 14.371 1.00 20.89 359 GLY B C 1
ATOM 5396 O O . GLY B 1 370 ? -47.780 8.833 14.307 1.00 20.37 359 GLY B O 1
ATOM 5397 N N . HIS B 1 371 ? -45.946 7.790 13.579 1.00 23.17 360 HIS B N 1
ATOM 5398 C CA . HIS B 1 371 ? -46.660 7.193 12.457 1.00 24.38 360 HIS B CA 1
ATOM 5399 C C . HIS B 1 371 ? -47.960 6.492 12.852 1.00 25.51 360 HIS B C 1
ATOM 5400 O O . HIS B 1 371 ? -48.890 6.425 12.046 1.00 25.83 360 HIS B O 1
ATOM 5407 N N . THR B 1 372 ? -48.083 6.008 14.090 1.00 24.20 361 THR B N 1
ATOM 5408 C CA . THR B 1 372 ? -49.332 5.289 14.474 1.00 25.61 361 THR B CA 1
ATOM 5409 C C . THR B 1 372 ? -50.412 6.162 15.162 1.00 26.91 361 THR B C 1
ATOM 5410 O O . THR B 1 372 ? -51.479 5.676 15.505 1.00 27.61 361 THR B O 1
ATOM 5414 N N . SER B 1 373 ? -50.128 7.433 15.389 1.00 29.61 362 SER B N 1
ATOM 5415 C CA . SER B 1 373 ? -51.014 8.249 16.187 1.00 31.95 362 SER B CA 1
ATOM 5416 C C . SER B 1 373 ? -52.295 8.497 15.409 1.00 33.68 362 SER B C 1
ATOM 5417 O O . SER B 1 373 ? -52.254 8.643 14.202 1.00 34.88 362 SER B O 1
ATOM 5420 N N . VAL B 1 374 ? -53.434 8.499 16.096 1.00 31.52 363 VAL B N 1
ATOM 5421 C CA . VAL B 1 374 ? -54.703 8.751 15.450 1.00 29.92 363 VAL B CA 1
ATOM 5422 C C . VAL B 1 374 ? -55.402 9.892 16.187 1.00 31.25 363 VAL B C 1
ATOM 5423 O O . VAL B 1 374 ? -54.971 10.307 17.255 1.00 30.23 363 VAL B O 1
ATOM 5427 N N . GLU B 1 375 ? -56.491 10.393 15.620 1.00 33.98 364 GLU B N 1
ATOM 5428 C CA . GLU B 1 375 ? -57.373 11.378 16.275 1.00 34.58 364 GLU B CA 1
ATOM 5429 C C . GLU B 1 375 ? -57.650 11.086 17.767 1.00 33.06 364 GLU B C 1
ATOM 5430 O O . GLU B 1 375 ? -57.401 11.916 18.652 1.00 32.39 364 GLU B O 1
ATOM 5436 N N . ALA B 1 376 ? -58.173 9.897 18.042 1.00 31.53 365 ALA B N 1
ATOM 5437 C CA . AL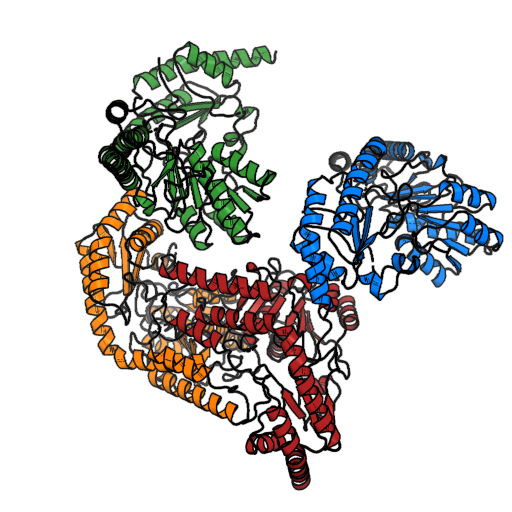A B 1 376 ? -58.518 9.513 19.425 1.00 32.45 365 ALA B CA 1
ATOM 5438 C C . ALA B 1 376 ? -57.412 9.607 20.507 1.00 30.23 365 ALA B C 1
ATOM 5439 O O . ALA B 1 376 ? -57.760 9.795 21.649 1.00 30.47 365 ALA B O 1
ATOM 5441 N N . ASP B 1 377 ? -56.118 9.457 20.156 1.00 29.96 366 ASP B N 1
ATOM 5442 C CA . ASP B 1 377 ? -54.979 9.675 21.089 1.00 29.11 366 ASP B CA 1
ATOM 5443 C C . ASP B 1 377 ? -54.979 11.138 21.620 1.00 31.71 366 ASP B C 1
ATOM 5444 O O . ASP B 1 377 ? -54.758 11.415 22.843 1.00 26.80 366 ASP B O 1
ATOM 5449 N N . VAL B 1 378 ? -55.242 12.062 20.686 1.00 30.42 367 VAL B N 1
ATOM 5450 C CA . VAL B 1 378 ? -55.454 13.452 21.034 1.00 30.91 367 VAL B CA 1
ATOM 5451 C C . VAL B 1 378 ? -56.758 13.670 21.823 1.00 30.80 367 VAL B C 1
ATOM 5452 O O . VAL B 1 378 ? -56.738 14.443 22.771 1.00 34.52 367 VAL B O 1
ATOM 5456 N N . ASP B 1 379 ? -57.873 13.013 21.477 1.00 31.05 368 ASP B N 1
ATOM 5457 C CA . ASP B 1 379 ? -59.121 13.156 22.311 1.00 33.27 368 ASP B CA 1
ATOM 5458 C C . ASP B 1 379 ? -58.910 12.643 23.749 1.00 31.93 368 ASP B C 1
ATOM 5459 O O . ASP B 1 379 ? -59.408 13.242 24.704 1.00 32.61 368 ASP B O 1
ATOM 5464 N N . ALA B 1 380 ? -58.180 11.543 23.899 1.00 28.46 369 ALA B N 1
ATOM 5465 C CA . ALA B 1 380 ? -57.949 10.998 25.213 1.00 28.42 369 ALA B CA 1
ATOM 5466 C C . ALA B 1 380 ? -57.041 11.924 26.034 1.00 30.65 369 ALA B C 1
ATOM 5467 O O . ALA B 1 380 ? -57.333 12.201 27.195 1.00 33.64 369 ALA B O 1
ATOM 5469 N N . ALA B 1 381 ? -55.961 12.428 25.442 1.00 28.59 370 ALA B N 1
ATOM 5470 C CA . ALA B 1 381 ? -55.093 13.317 26.168 1.00 28.67 370 ALA B CA 1
ATOM 5471 C C . ALA B 1 381 ? -55.914 14.506 26.638 1.00 30.21 370 ALA B C 1
ATOM 5472 O O . ALA B 1 381 ? -55.819 14.935 27.793 1.00 30.94 370 ALA B O 1
ATOM 5474 N N . LEU B 1 382 ? -56.744 15.028 25.739 1.00 29.93 371 LEU B N 1
ATOM 5475 C CA . LEU B 1 382 ? -57.532 16.215 26.043 1.00 29.57 371 LEU B CA 1
ATOM 5476 C C . LEU B 1 382 ? -58.588 16.005 27.125 1.00 30.45 371 LEU B C 1
ATOM 5477 O O . LEU B 1 382 ? -58.802 16.879 27.947 1.00 37.69 371 LEU B O 1
ATOM 5482 N N . GLU B 1 383 ? -59.187 14.829 27.177 1.00 29.84 372 GLU B N 1
ATOM 5483 C CA . GLU B 1 383 ? -60.154 14.494 28.204 1.00 32.08 372 GLU B CA 1
ATOM 5484 C C . GLU B 1 383 ? -59.554 14.368 29.605 1.00 29.90 372 GLU B C 1
ATOM 5485 O O . GLU B 1 383 ? -60.094 14.859 30.589 1.00 25.95 372 GLU B O 1
ATOM 5491 N N . VAL B 1 384 ? -58.403 13.705 29.665 1.00 28.43 373 VAL B N 1
ATOM 5492 C CA . VAL B 1 384 ? -57.841 13.199 30.909 1.00 23.41 373 VAL B CA 1
ATOM 5493 C C . VAL B 1 384 ? -57.025 14.255 31.592 1.00 22.34 373 VAL B C 1
ATOM 5494 O O . VAL B 1 384 ? -57.000 14.337 32.787 1.00 20.91 373 VAL B O 1
ATOM 5498 N N . LEU B 1 385 ? -56.402 15.114 30.805 1.00 24.28 374 LEU B N 1
ATOM 5499 C CA . LEU B 1 385 ? -55.375 15.997 31.305 1.00 25.40 374 LEU B CA 1
ATOM 5500 C C . LEU B 1 385 ? -55.879 17.034 32.354 1.00 28.25 374 LEU B C 1
ATOM 5501 O O . LEU B 1 385 ? -55.170 17.301 33.311 1.00 32.10 374 LEU B O 1
ATOM 5506 N N . PRO B 1 386 ? -57.106 17.601 32.203 1.00 29.16 375 PRO B N 1
ATOM 5507 C CA . PRO B 1 386 ? -57.499 18.628 33.201 1.00 27.75 375 PRO B CA 1
ATOM 5508 C C . PRO B 1 386 ? -57.589 18.104 34.644 1.00 27.67 375 PRO B C 1
ATOM 5509 O O . PRO B 1 386 ? -57.102 18.757 35.566 1.00 26.67 375 PRO B O 1
ATOM 5513 N N . GLY B 1 387 ? -58.201 16.934 34.821 1.00 27.94 376 GLY B N 1
ATOM 5514 C CA . GLY B 1 387 ? -58.302 16.274 36.127 1.00 25.77 376 GLY B CA 1
ATOM 5515 C C . GLY B 1 387 ? -56.935 15.820 36.637 1.00 25.59 376 GLY B C 1
ATOM 5516 O O . GLY B 1 387 ? -56.632 15.966 37.830 1.00 23.37 376 GLY B O 1
ATOM 5517 N N . ALA B 1 388 ? -56.090 15.313 35.735 1.00 23.46 377 ALA B N 1
ATOM 5518 C CA . ALA B 1 388 ? -54.706 14.969 36.098 1.00 22.28 377 ALA B CA 1
ATOM 5519 C C . ALA B 1 388 ? -53.914 16.196 36.570 1.00 22.61 377 ALA B C 1
ATOM 5520 O O . ALA B 1 388 ? -53.366 16.206 37.681 1.00 21.19 377 ALA B O 1
ATOM 5522 N N . VAL B 1 389 ? -53.868 17.242 35.757 1.00 21.64 378 VAL B N 1
ATOM 5523 C CA . VAL B 1 389 ? -53.210 18.444 36.207 1.00 23.40 378 VAL B CA 1
ATOM 5524 C C . VAL B 1 389 ? -53.767 18.979 37.553 1.00 25.71 378 VAL B C 1
ATOM 5525 O O . VAL B 1 389 ? -52.974 19.427 38.414 1.00 26.57 378 VAL B O 1
ATOM 5529 N N . ALA B 1 390 ? -55.092 18.937 37.747 1.00 24.24 379 ALA B N 1
ATOM 5530 C CA . ALA B 1 390 ? -55.676 19.463 38.999 1.00 25.21 379 ALA B CA 1
ATOM 5531 C C . ALA B 1 390 ? -55.213 18.636 40.182 1.00 26.71 379 ALA B C 1
ATOM 5532 O O . ALA B 1 390 ? -54.795 19.185 41.211 1.00 30.52 379 ALA B O 1
ATOM 5534 N N . ARG B 1 391 ? -55.219 17.314 40.028 1.00 26.15 380 ARG B N 1
ATOM 5535 C CA . ARG B 1 391 ? -54.696 16.436 41.076 1.00 24.79 380 ARG B CA 1
ATOM 5536 C C . ARG B 1 391 ? -53.212 16.620 41.348 1.00 26.26 380 ARG B C 1
ATOM 5537 O O . ARG B 1 391 ? -52.802 16.664 42.519 1.00 27.84 380 ARG B O 1
ATOM 5545 N N . ALA B 1 392 ? -52.403 16.782 40.305 1.00 25.23 381 ALA B N 1
ATOM 5546 C CA . ALA B 1 392 ? -50.979 16.983 40.538 1.00 24.88 381 ALA B CA 1
ATOM 5547 C C . ALA B 1 392 ? -50.747 18.307 41.233 1.00 27.11 381 ALA B C 1
ATOM 5548 O O . ALA B 1 392 ? -49.827 18.429 42.075 1.00 29.14 381 ALA B O 1
ATOM 5550 N N . ARG B 1 393 ? -51.571 19.300 40.896 1.00 26.91 382 ARG B N 1
ATOM 5551 C CA . ARG B 1 393 ? -51.434 20.625 41.525 1.00 28.68 382 ARG B CA 1
ATOM 5552 C C . ARG B 1 393 ? -51.822 20.587 43.001 1.00 31.01 382 ARG B C 1
ATOM 5553 O O . ARG B 1 393 ? -51.121 21.188 43.817 1.00 31.16 382 ARG B O 1
ATOM 5561 N N . ARG B 1 394 ? -52.902 19.865 43.349 1.00 30.21 383 ARG B N 1
ATOM 5562 C CA . ARG B 1 394 ? -53.225 19.654 44.746 1.00 29.11 383 ARG B CA 1
ATOM 5563 C C . ARG B 1 394 ? -52.136 18.845 45.465 1.00 30.38 383 ARG B C 1
ATOM 5564 O O . ARG B 1 394 ? -51.793 19.141 46.600 1.00 32.09 383 ARG B O 1
ATOM 5572 N N . ALA B 1 395 ? -51.551 17.841 44.812 1.00 31.29 384 ALA B N 1
ATOM 5573 C CA . ALA B 1 395 ? -50.494 17.061 45.475 1.00 31.27 384 ALA B CA 1
ATOM 5574 C C . ALA B 1 395 ? -49.294 17.891 45.815 1.00 33.49 384 ALA B C 1
ATOM 5575 O O . ALA B 1 395 ? -48.657 17.641 46.823 1.00 35.69 384 ALA B O 1
ATOM 5577 N N . ALA B 1 396 ? -48.947 18.857 44.974 1.00 36.75 385 ALA B N 1
ATOM 5578 C CA . ALA B 1 396 ? -47.710 19.582 45.223 1.00 40.16 385 ALA B CA 1
ATOM 5579 C C . ALA B 1 396 ? -47.912 20.714 46.222 1.00 46.55 385 ALA B C 1
ATOM 5580 O O . ALA B 1 396 ? -47.019 20.951 47.034 1.00 48.70 385 ALA B O 1
ATOM 5582 N N . LEU B 1 397 ? -49.070 21.396 46.150 1.00 47.46 386 LEU B N 1
ATOM 5583 C CA . LEU B 1 397 ? -49.424 22.519 47.027 1.00 51.27 386 LEU B CA 1
ATOM 5584 C C . LEU B 1 397 ? -49.426 22.077 48.479 1.00 57.90 386 LEU B C 1
ATOM 5585 O O . LEU B 1 397 ? -48.599 22.539 49.264 1.00 64.89 386 LEU B O 1
ATOM 5590 N N . SER C 1 12 ? -59.505 20.122 81.502 1.00 42.02 1 SER C N 1
ATOM 5591 C CA . SER C 1 12 ? -58.689 18.956 81.106 1.00 41.92 1 SER C CA 1
ATOM 5592 C C . SER C 1 12 ? -58.313 19.089 79.622 1.00 42.06 1 SER C C 1
ATOM 5593 O O . SER C 1 12 ? -59.117 18.794 78.718 1.00 43.87 1 SER C O 1
ATOM 5596 N N . ALA C 1 13 ? -57.085 19.541 79.381 1.00 35.97 2 ALA C N 1
ATOM 5597 C CA . ALA C 1 13 ? -56.588 19.806 78.034 1.00 31.81 2 ALA C CA 1
ATOM 5598 C C . ALA C 1 13 ? -55.872 18.592 77.412 1.00 30.10 2 ALA C C 1
ATOM 5599 O O . ALA C 1 13 ? -54.816 18.180 77.924 1.00 28.73 2 ALA C O 1
ATOM 5601 N N . TYR C 1 14 ? -56.437 18.057 76.314 1.00 25.27 3 TYR C N 1
ATOM 5602 C CA . TYR C 1 14 ? -55.905 16.889 75.599 1.00 23.46 3 TYR C CA 1
ATOM 5603 C C . TYR C 1 14 ? -54.925 17.277 74.479 1.00 23.72 3 TYR C C 1
ATOM 5604 O O . TYR C 1 14 ? -55.304 17.930 73.492 1.00 23.71 3 TYR C O 1
ATOM 5613 N N . LEU C 1 15 ? -53.662 16.882 74.643 1.00 22.28 4 LEU C N 1
ATOM 5614 C CA . LEU C 1 15 ? -52.630 17.327 73.738 1.00 23.21 4 LEU C CA 1
ATOM 5615 C C . LEU C 1 15 ? -51.814 16.151 73.255 1.00 22.79 4 LEU C C 1
ATOM 5616 O O . LEU C 1 15 ? -50.587 16.212 73.236 1.00 22.81 4 LEU C O 1
ATOM 5621 N N . ASP C 1 16 ? -52.520 15.097 72.833 1.00 22.23 5 ASP C N 1
ATOM 5622 C CA . ASP C 1 16 ? -51.916 13.781 72.557 1.00 21.89 5 ASP C CA 1
ATOM 5623 C C . ASP C 1 16 ? -52.558 13.192 71.337 1.00 20.89 5 ASP C C 1
ATOM 5624 O O . ASP C 1 16 ? -52.650 11.975 71.176 1.00 19.28 5 ASP C O 1
ATOM 5629 N N . HIS C 1 17 ? -53.047 14.087 70.501 1.00 20.27 6 HIS C N 1
ATOM 5630 C CA . HIS C 1 17 ? -53.731 13.681 69.303 1.00 20.71 6 HIS C CA 1
ATOM 5631 C C . HIS C 1 17 ? -52.949 12.777 68.410 1.00 19.57 6 HIS C C 1
ATOM 5632 O O . HIS C 1 17 ? -53.520 12.139 67.579 1.00 19.37 6 HIS C O 1
ATOM 5639 N N . ALA C 1 18 ? -51.645 12.725 68.576 1.00 19.00 7 ALA C N 1
ATOM 5640 C CA . ALA C 1 18 ? -50.808 11.936 67.704 1.00 20.24 7 ALA C CA 1
ATOM 5641 C C . ALA C 1 18 ? -50.791 10.471 68.158 1.00 21.78 7 ALA C C 1
ATOM 5642 O O . ALA C 1 18 ? -50.403 9.577 67.376 1.00 23.88 7 ALA C O 1
ATOM 5644 N N . ALA C 1 19 ? -51.184 10.231 69.419 1.00 20.56 8 ALA C N 1
ATOM 5645 C CA . ALA C 1 19 ? -51.388 8.869 69.942 1.00 21.14 8 ALA C CA 1
ATOM 5646 C C . ALA C 1 19 ? -52.795 8.336 69.598 1.00 22.68 8 ALA C C 1
ATOM 5647 O O . ALA C 1 19 ? -52.969 7.163 69.253 1.00 25.37 8 ALA C O 1
ATOM 5649 N N . THR C 1 20 ? -53.789 9.208 69.720 1.00 21.61 9 THR C N 1
ATOM 5650 C CA . THR C 1 20 ? -55.135 8.960 69.232 1.00 21.68 9 THR C CA 1
ATOM 5651 C C . THR C 1 20 ? -55.932 10.275 69.157 1.00 21.75 9 THR C C 1
ATOM 5652 O O . THR C 1 20 ? -55.683 11.202 69.921 1.00 24.10 9 THR C O 1
ATOM 5656 N N . THR C 1 21 ? -56.853 10.391 68.219 1.00 21.46 10 THR C N 1
ATOM 5657 C CA . THR C 1 21 ? -57.658 11.622 68.161 1.00 22.73 10 THR C CA 1
ATOM 5658 C C . THR C 1 21 ? -59.120 11.251 68.451 1.00 22.62 10 THR C C 1
ATOM 5659 O O . THR C 1 21 ? -59.521 10.111 68.235 1.00 26.22 10 THR C O 1
ATOM 5663 N N . PRO C 1 22 ? -59.895 12.163 69.014 1.00 20.16 11 PRO C N 1
ATOM 5664 C CA . PRO C 1 22 ? -61.264 11.754 69.316 1.00 20.46 11 PRO C CA 1
ATOM 5665 C C . PRO C 1 22 ? -62.064 11.303 68.088 1.00 20.35 11 PRO C C 1
ATOM 5666 O O . PRO C 1 22 ? -62.000 11.927 67.037 1.00 19.94 11 PRO C O 1
ATOM 5670 N N . MET C 1 23 ? -62.816 10.221 68.234 1.00 21.46 12 MET C N 1
ATOM 5671 C CA . MET C 1 23 ? -63.663 9.731 67.148 1.00 22.97 12 MET C CA 1
ATOM 5672 C C . MET C 1 23 ? -64.733 10.746 66.708 1.00 23.73 12 MET C C 1
ATOM 5673 O O . MET C 1 23 ? -65.390 11.367 67.530 1.00 21.52 12 MET C O 1
ATOM 5678 N N . HIS C 1 24 ? -64.879 10.933 65.398 1.00 26.17 13 HIS C N 1
ATOM 5679 C CA . HIS C 1 24 ? -65.915 11.824 64.861 1.00 27.14 13 HIS C CA 1
ATOM 5680 C C . HIS C 1 24 ? -67.314 11.342 65.181 1.00 26.70 13 HIS C C 1
ATOM 5681 O O . HIS C 1 24 ? -67.631 10.192 64.920 1.00 26.10 13 HIS C O 1
ATOM 5688 N N . PRO C 1 25 ? -68.179 12.216 65.725 1.00 28.25 14 PRO C N 1
ATOM 5689 C CA . PRO C 1 25 ? -69.481 11.690 66.194 1.00 28.53 14 PRO C CA 1
ATOM 5690 C C . PRO C 1 25 ? -70.332 11.178 65.074 1.00 28.14 14 PRO C C 1
ATOM 5691 O O . PRO C 1 25 ? -71.119 10.253 65.298 1.00 29.23 14 PRO C O 1
ATOM 5695 N N . ALA C 1 26 ? -70.169 11.735 63.871 1.00 26.91 15 ALA C N 1
ATOM 5696 C CA . ALA C 1 26 ? -70.873 11.160 62.709 1.00 24.83 15 ALA C CA 1
ATOM 5697 C C . ALA C 1 26 ? -70.347 9.736 62.367 1.00 23.69 15 ALA C C 1
ATOM 5698 O O . ALA C 1 26 ? -71.107 8.858 61.893 1.00 24.44 15 ALA C O 1
ATOM 5700 N N . ALA C 1 27 ? -69.073 9.500 62.653 1.00 22.80 16 ALA C N 1
ATOM 5701 C CA . ALA C 1 27 ? -68.475 8.199 62.428 1.00 23.03 16 ALA C CA 1
ATOM 5702 C C . ALA C 1 27 ? -69.019 7.215 63.430 1.00 22.70 16 ALA C C 1
ATOM 5703 O O . ALA C 1 27 ? -69.268 6.058 63.063 1.00 21.58 16 ALA C O 1
ATOM 5705 N N . ILE C 1 28 ? -69.194 7.659 64.685 1.00 22.79 17 ILE C N 1
ATOM 5706 C CA . ILE C 1 28 ? -69.922 6.848 65.691 1.00 24.06 17 ILE C CA 1
ATOM 5707 C C . ILE C 1 28 ? -71.341 6.463 65.233 1.00 26.42 17 ILE C C 1
ATOM 5708 O O . ILE C 1 28 ? -71.669 5.276 65.244 1.00 30.54 17 ILE C O 1
ATOM 5713 N N . GLU C 1 29 ? -72.145 7.428 64.800 1.00 27.28 18 GLU C N 1
ATOM 5714 C CA . GLU C 1 29 ? -73.471 7.132 64.232 1.00 30.94 18 GLU C CA 1
ATOM 5715 C C . GLU C 1 29 ? -73.521 6.143 63.067 1.00 28.46 18 GLU C C 1
ATOM 5716 O O . GLU C 1 29 ? -74.256 5.165 63.138 1.00 29.35 18 GLU C O 1
ATOM 5722 N N . ALA C 1 30 ? -72.775 6.409 62.006 1.00 26.15 19 ALA C N 1
ATOM 5723 C CA . ALA C 1 30 ? -72.747 5.519 60.870 1.00 24.26 19 ALA C CA 1
ATOM 5724 C C . ALA C 1 30 ? -72.440 4.100 61.318 1.00 25.48 19 ALA C C 1
ATOM 5725 O O . ALA C 1 30 ? -73.000 3.149 60.776 1.00 26.08 19 ALA C O 1
ATOM 5727 N N . MET C 1 31 ? -71.572 3.948 62.316 1.00 26.49 20 MET C N 1
ATOM 5728 C CA . MET C 1 31 ? -71.083 2.626 62.714 1.00 27.86 20 MET C CA 1
ATOM 5729 C C . MET C 1 31 ? -72.163 1.916 63.500 1.00 28.53 20 MET C C 1
ATOM 5730 O O . MET C 1 31 ? -72.433 0.732 63.274 1.00 31.46 20 MET C O 1
ATOM 5735 N N . ALA C 1 32 ? -72.798 2.663 64.399 1.00 28.13 21 ALA C N 1
ATOM 5736 C CA . ALA C 1 32 ? -73.983 2.217 65.140 1.00 27.98 21 ALA C CA 1
ATOM 5737 C C . ALA C 1 32 ? -75.062 1.704 64.215 1.00 27.73 21 ALA C C 1
ATOM 5738 O O . ALA C 1 32 ? -75.583 0.611 64.404 1.00 27.52 21 ALA C O 1
ATOM 5740 N N . ALA C 1 33 ? -75.382 2.500 63.196 1.00 27.34 22 ALA C N 1
ATOM 5741 C CA . ALA C 1 33 ? -76.404 2.114 62.235 1.00 25.85 22 ALA C CA 1
ATOM 5742 C C . ALA C 1 33 ? -76.079 0.774 61.567 1.00 24.64 22 ALA C C 1
ATOM 5743 O O . ALA C 1 33 ? -76.960 -0.062 61.461 1.00 25.91 22 ALA C O 1
ATOM 5745 N N . VAL C 1 34 ? -74.828 0.562 61.153 1.00 23.07 23 VAL C N 1
ATOM 5746 C CA . VAL C 1 34 ? -74.442 -0.698 60.500 1.00 22.67 23 VAL C CA 1
ATOM 5747 C C . VAL C 1 34 ? -74.580 -1.903 61.417 1.00 24.78 23 VAL C C 1
ATOM 5748 O O . VAL C 1 34 ? -74.997 -2.989 60.988 1.00 25.10 23 VAL C O 1
ATOM 5752 N N . GLN C 1 35 ? -74.258 -1.717 62.683 1.00 26.89 24 GLN C N 1
ATOM 5753 C CA . GLN C 1 35 ? -74.268 -2.828 63.596 1.00 29.10 24 GLN C CA 1
ATOM 5754 C C . GLN C 1 35 ? -75.672 -3.227 63.980 1.00 30.11 24 GLN C C 1
ATOM 5755 O O . GLN C 1 35 ? -75.871 -4.271 64.592 1.00 29.67 24 GLN C O 1
ATOM 5761 N N . ARG C 1 36 ? -76.637 -2.408 63.567 1.00 30.70 25 ARG C N 1
ATOM 5762 C CA . ARG C 1 36 ? -78.056 -2.656 63.782 1.00 30.58 25 ARG C CA 1
ATOM 5763 C C . ARG C 1 36 ? -78.654 -3.540 62.697 1.00 30.58 25 ARG C C 1
ATOM 5764 O O . ARG C 1 36 ? -79.756 -4.041 62.840 1.00 33.12 25 ARG C O 1
ATOM 5772 N N . THR C 1 37 ? -77.936 -3.732 61.605 1.00 29.58 26 THR C N 1
ATOM 5773 C CA . THR C 1 37 ? -78.425 -4.548 60.506 1.00 30.61 26 THR C CA 1
ATOM 5774 C C . THR C 1 37 ? -77.673 -5.846 60.519 1.00 31.51 26 THR C C 1
ATOM 5775 O O . THR C 1 37 ? -76.564 -5.875 61.032 1.00 31.68 26 THR C O 1
ATOM 5779 N N . ILE C 1 38 ? -78.260 -6.902 59.939 1.00 30.93 27 ILE C N 1
ATOM 5780 C CA . ILE C 1 38 ? -77.648 -8.232 59.931 1.00 29.39 27 ILE C CA 1
ATOM 5781 C C . ILE C 1 38 ? -77.108 -8.543 58.571 1.00 27.89 27 ILE C C 1
ATOM 5782 O O . ILE C 1 38 ? -77.827 -8.412 57.613 1.00 24.87 27 ILE C O 1
ATOM 5787 N N . GLY C 1 39 ? -75.861 -9.001 58.486 1.00 29.70 28 GLY C N 1
ATOM 5788 C CA . GLY C 1 39 ? -75.367 -9.557 57.233 1.00 29.93 28 GLY C CA 1
ATOM 5789 C C . GLY C 1 39 ? -73.868 -9.724 57.044 1.00 28.88 28 GLY C C 1
ATOM 5790 O O . GLY C 1 39 ? -73.086 -8.848 57.334 1.00 26.52 28 GLY C O 1
ATOM 5791 N N . ASN C 1 40 ? -73.494 -10.872 56.511 1.00 29.17 29 ASN C N 1
ATOM 5792 C CA . ASN C 1 40 ? -72.146 -11.161 56.126 1.00 27.62 29 ASN C CA 1
ATOM 5793 C C . ASN C 1 40 ? -71.876 -10.744 54.692 1.00 26.30 29 ASN C C 1
ATOM 5794 O O . ASN C 1 40 ? -72.536 -11.185 53.745 1.00 27.31 29 ASN C O 1
ATOM 5799 N N . ALA C 1 41 ? -70.891 -9.906 54.506 1.00 23.64 30 ALA C N 1
ATOM 5800 C CA . ALA C 1 41 ? -70.699 -9.363 53.191 1.00 23.55 30 ALA C CA 1
ATOM 5801 C C . ALA C 1 41 ? -70.348 -10.419 52.092 1.00 24.18 30 ALA C C 1
ATOM 5802 O O . ALA C 1 41 ? -70.309 -10.087 50.900 1.00 22.65 30 ALA C O 1
ATOM 5804 N N . SER C 1 42 ? -70.105 -11.671 52.493 1.00 26.04 31 SER C N 1
ATOM 5805 C CA . SER C 1 42 ? -69.602 -12.687 51.575 1.00 25.80 31 SER C CA 1
ATOM 5806 C C . SER C 1 42 ? -70.770 -13.539 51.252 1.00 25.07 31 SER C C 1
ATOM 5807 O O . SER C 1 42 ? -70.686 -14.313 50.330 1.00 26.81 31 SER C O 1
ATOM 5810 N N . SER C 1 43 ? -71.850 -13.392 52.017 1.00 25.22 32 SER C N 1
ATOM 5811 C CA . SER C 1 43 ? -73.142 -14.096 51.789 1.00 25.25 32 SER C CA 1
ATOM 5812 C C . SER C 1 43 ? -73.869 -13.649 50.525 1.00 23.61 32 SER C C 1
ATOM 5813 O O . SER C 1 43 ? -73.977 -12.488 50.247 1.00 22.90 32 SER C O 1
ATOM 5816 N N . LEU C 1 44 ? -74.443 -14.601 49.825 1.00 25.84 33 LEU C N 1
ATOM 5817 C CA . LEU C 1 44 ? -75.129 -14.371 48.543 1.00 25.64 33 LEU C CA 1
ATOM 5818 C C . LEU C 1 44 ? -76.640 -13.984 48.637 1.00 25.16 33 LEU C C 1
ATOM 5819 O O . LEU C 1 44 ? -77.221 -13.470 47.675 1.00 24.75 33 LEU C O 1
ATOM 5824 N N . HIS C 1 45 ? -77.248 -14.159 49.804 1.00 23.27 34 HIS C N 1
ATOM 5825 C CA . HIS C 1 45 ? -78.603 -13.655 50.010 1.00 22.65 34 HIS C CA 1
ATOM 5826 C C . HIS C 1 45 ? -78.701 -12.147 50.114 1.00 22.33 34 HIS C C 1
ATOM 5827 O O . HIS C 1 45 ? -77.716 -11.441 50.014 1.00 22.02 34 HIS C O 1
ATOM 5834 N N . THR C 1 46 ? -79.913 -11.638 50.330 1.00 22.58 35 THR C N 1
ATOM 5835 C CA . THR C 1 46 ? -80.189 -10.192 50.316 1.00 21.26 35 THR C CA 1
ATOM 5836 C C . THR C 1 46 ? -79.418 -9.419 51.361 1.00 20.87 35 THR C C 1
ATOM 5837 O O . THR C 1 46 ? -78.759 -8.441 51.029 1.00 21.55 35 THR C O 1
ATOM 5841 N N . SER C 1 47 ? -79.477 -9.850 52.616 1.00 20.66 36 SER C N 1
ATOM 5842 C CA . SER C 1 47 ? -78.793 -9.120 53.676 1.00 20.01 36 SER C CA 1
ATOM 5843 C C . SER C 1 47 ? -77.324 -9.081 53.363 1.00 19.36 36 SER C C 1
ATOM 5844 O O . SER C 1 47 ? -76.689 -8.074 53.597 1.00 19.88 36 SER C O 1
ATOM 5847 N N . GLY C 1 48 ? -76.801 -10.187 52.843 1.00 18.03 37 GLY C N 1
ATOM 5848 C CA . GLY C 1 48 ? -75.396 -10.302 52.496 1.00 19.47 37 GLY C CA 1
ATOM 5849 C C . GLY C 1 48 ? -75.037 -9.279 51.432 1.00 21.72 37 GLY C C 1
ATOM 5850 O O . GLY C 1 48 ? -74.069 -8.513 51.609 1.00 21.20 37 GLY C O 1
ATOM 5851 N N . ARG C 1 49 ? -75.836 -9.238 50.349 1.00 21.91 38 ARG C N 1
ATOM 5852 C CA . ARG C 1 49 ? -75.602 -8.321 49.252 1.00 21.31 38 ARG C CA 1
ATOM 5853 C C . ARG C 1 49 ? -75.666 -6.870 49.730 1.00 21.12 38 ARG C C 1
ATOM 5854 O O . ARG C 1 49 ? -74.925 -6.018 49.245 1.00 22.06 38 ARG C O 1
ATOM 5862 N N . SER C 1 50 ? -76.513 -6.595 50.710 1.00 21.20 39 SER C N 1
ATOM 5863 C CA . SER C 1 50 ? -76.516 -5.285 51.375 1.00 22.07 39 SER C CA 1
ATOM 5864 C C . SER C 1 50 ? -75.253 -4.965 52.122 1.00 22.67 39 SER C C 1
ATOM 5865 O O . SER C 1 50 ? -74.760 -3.845 52.025 1.00 24.85 39 SER C O 1
ATOM 5868 N N . ALA C 1 51 ? -74.792 -5.904 52.948 1.00 22.37 40 ALA C N 1
ATOM 5869 C CA . ALA C 1 51 ? -73.528 -5.705 53.645 1.00 24.29 40 ALA C CA 1
ATOM 5870 C C . ALA C 1 51 ? -72.420 -5.377 52.601 1.00 23.63 40 ALA C C 1
ATOM 5871 O O . ALA C 1 51 ? -71.701 -4.388 52.752 1.00 23.03 40 ALA C O 1
ATOM 5873 N N . ARG C 1 52 ? -72.334 -6.195 51.552 1.00 22.77 41 ARG C N 1
ATOM 5874 C CA . ARG C 1 52 ? -71.365 -6.028 50.490 1.00 24.99 41 ARG C CA 1
ATOM 5875 C C . ARG C 1 52 ? -71.488 -4.621 49.892 1.00 26.13 41 ARG C C 1
ATOM 5876 O O . ARG C 1 52 ? -70.484 -3.888 49.807 1.00 26.03 41 ARG C O 1
ATOM 5884 N N . ARG C 1 53 ? -72.714 -4.224 49.547 1.00 26.33 42 ARG C N 1
ATOM 5885 C CA . ARG C 1 53 ? -72.970 -2.905 48.966 1.00 26.67 42 ARG C CA 1
ATOM 5886 C C . ARG C 1 53 ? -72.461 -1.803 49.909 1.00 26.88 42 ARG C C 1
ATOM 5887 O O . ARG C 1 53 ? -71.833 -0.853 49.458 1.00 28.65 42 ARG C O 1
ATOM 5895 N N . ARG C 1 54 ? -72.688 -1.944 51.213 1.00 25.27 43 ARG C N 1
ATOM 5896 C CA . ARG C 1 54 ? -72.158 -1.003 52.208 1.00 24.38 43 ARG C CA 1
ATOM 5897 C C . ARG C 1 54 ? -70.643 -0.974 52.319 1.00 23.73 43 ARG C C 1
ATOM 5898 O O . ARG C 1 54 ? -70.040 0.090 52.304 1.00 24.04 43 ARG C O 1
ATOM 5906 N N . ILE C 1 55 ? -70.009 -2.119 52.453 1.00 22.87 44 ILE C N 1
ATOM 5907 C CA . ILE C 1 55 ? -68.555 -2.080 52.470 1.00 24.18 44 ILE C CA 1
ATOM 5908 C C . ILE C 1 55 ? -67.987 -1.510 51.153 1.00 25.25 44 ILE C C 1
ATOM 5909 O O . ILE C 1 55 ? -67.116 -0.645 51.204 1.00 28.86 44 ILE C O 1
ATOM 5914 N N . GLU C 1 56 ? -68.464 -1.972 49.997 1.00 23.55 45 GLU C N 1
ATOM 5915 C CA . GLU C 1 56 ? -67.923 -1.486 48.731 1.00 22.64 45 GLU C CA 1
ATOM 5916 C C . GLU C 1 56 ? -68.037 0.063 48.595 1.00 22.03 45 GLU C C 1
ATOM 5917 O O . GLU C 1 56 ? -67.177 0.700 47.980 1.00 22.04 45 GLU C O 1
ATOM 5923 N N . GLU C 1 57 ? -69.035 0.675 49.226 1.00 21.23 46 GLU C N 1
ATOM 5924 C CA . GLU C 1 57 ? -69.195 2.138 49.133 1.00 22.50 46 GLU C CA 1
ATOM 5925 C C . GLU C 1 57 ? -68.198 2.854 49.972 1.00 20.98 46 GLU C C 1
ATOM 5926 O O . GLU C 1 57 ? -67.647 3.870 49.512 1.00 20.55 46 GLU C O 1
ATOM 5932 N N . ALA C 1 58 ? -67.997 2.338 51.195 1.00 17.37 47 ALA C N 1
ATOM 5933 C CA . ALA C 1 58 ? -66.961 2.797 52.095 1.00 16.42 47 ALA C CA 1
ATOM 5934 C C . ALA C 1 58 ? -65.597 2.757 51.365 1.00 17.02 47 ALA C C 1
ATOM 5935 O O . ALA C 1 58 ? -64.872 3.756 51.282 1.00 16.07 47 ALA C O 1
ATOM 5937 N N . ARG C 1 59 ? -65.245 1.583 50.849 1.00 16.81 48 ARG C N 1
ATOM 5938 C CA . ARG C 1 59 ? -64.045 1.432 50.067 1.00 17.77 48 ARG C CA 1
ATOM 5939 C C . ARG C 1 59 ? -63.877 2.534 49.008 1.00 18.97 48 ARG C C 1
ATOM 5940 O O . ARG C 1 59 ? -62.786 3.110 48.900 1.00 17.15 48 ARG C O 1
ATOM 5948 N N . GLU C 1 60 ? -64.949 2.788 48.234 1.00 19.72 49 GLU C N 1
ATOM 5949 C CA . GLU C 1 60 ? -64.962 3.811 47.186 1.00 20.38 49 GLU C CA 1
ATOM 5950 C C . GLU C 1 60 ? -64.720 5.209 47.740 1.00 19.14 49 GLU C C 1
ATOM 5951 O O . GLU C 1 60 ? -63.966 5.992 47.173 1.00 19.84 49 GLU C O 1
ATOM 5957 N N . LEU C 1 61 ? -65.366 5.520 48.848 1.00 19.08 50 LEU C N 1
ATOM 5958 C CA . LEU C 1 61 ? -65.177 6.789 49.548 1.00 18.47 50 LEU C CA 1
ATOM 5959 C C . LEU C 1 61 ? -63.708 6.953 49.980 1.00 19.10 50 LEU C C 1
ATOM 5960 O O . LEU C 1 61 ? -63.084 8.006 49.738 1.00 19.30 50 LEU C O 1
ATOM 5965 N N . ILE C 1 62 ? -63.143 5.897 50.576 1.00 18.45 51 ILE C N 1
ATOM 5966 C CA . ILE C 1 62 ? -61.755 5.907 50.972 1.00 18.93 51 ILE C CA 1
ATOM 5967 C C . ILE C 1 62 ? -60.820 6.101 49.760 1.00 19.69 51 ILE C C 1
ATOM 5968 O O . ILE C 1 62 ? -60.014 7.031 49.764 1.00 20.68 51 ILE C O 1
ATOM 5973 N N . ALA C 1 63 ? -60.950 5.273 48.722 1.00 19.75 52 ALA C N 1
ATOM 5974 C CA . ALA C 1 63 ? -60.170 5.432 47.492 1.00 19.87 52 ALA C CA 1
ATOM 5975 C C . ALA C 1 63 ? -60.153 6.855 46.943 1.00 21.30 52 ALA C C 1
ATOM 5976 O O . ALA C 1 63 ? -59.074 7.456 46.788 1.00 21.23 52 ALA C O 1
ATOM 5978 N N . ASP C 1 64 ? -61.343 7.371 46.654 1.00 21.44 53 ASP C N 1
ATOM 5979 C CA . ASP C 1 64 ? -61.519 8.745 46.248 1.00 24.59 53 ASP C CA 1
ATOM 5980 C C . ASP C 1 64 ? -60.700 9.706 47.096 1.00 25.60 53 ASP C C 1
ATOM 5981 O O . ASP C 1 64 ? -59.887 10.438 46.571 1.00 27.42 53 ASP C O 1
ATOM 5986 N N . LYS C 1 65 ? -60.888 9.676 48.409 1.00 25.96 54 LYS C N 1
ATOM 5987 C CA . LYS C 1 65 ? -60.223 10.614 49.295 1.00 25.31 54 LYS C CA 1
ATOM 5988 C C . LYS C 1 65 ? -58.706 10.462 49.374 1.00 25.29 54 LYS C C 1
ATOM 5989 O O . LYS C 1 65 ? -58.010 11.412 49.738 1.00 27.74 54 LYS C O 1
ATOM 5995 N N . LEU C 1 66 ? -58.200 9.274 49.058 1.00 23.70 55 LEU C N 1
ATOM 5996 C CA . LEU C 1 66 ? -56.760 9.006 49.079 1.00 23.42 55 LEU C CA 1
ATOM 5997 C C . LEU C 1 66 ? -56.099 8.904 47.674 1.00 27.03 55 LEU C C 1
ATOM 5998 O O . LEU C 1 66 ? -54.952 8.426 47.563 1.00 26.25 55 LEU C O 1
ATOM 6003 N N . GLY C 1 67 ? -56.808 9.356 46.618 1.00 27.08 56 GLY C N 1
ATOM 6004 C CA . GLY C 1 67 ? -56.361 9.190 45.216 1.00 27.23 56 GLY C CA 1
ATOM 6005 C C . GLY C 1 67 ? -55.971 7.755 44.833 1.00 29.23 56 GLY C C 1
ATOM 6006 O O . GLY C 1 67 ? -54.952 7.532 44.159 1.00 32.46 56 GLY C O 1
ATOM 6007 N N . ALA C 1 68 ? -56.752 6.778 45.296 1.00 26.53 57 ALA C N 1
ATOM 6008 C CA . ALA C 1 68 ? -56.547 5.382 44.906 1.00 25.85 57 ALA C CA 1
ATOM 6009 C C . ALA C 1 68 ? -57.710 4.919 44.075 1.00 23.22 57 ALA C C 1
ATOM 6010 O O . ALA C 1 68 ? -58.749 5.549 44.091 1.00 22.96 57 ALA C O 1
ATOM 6012 N N . ARG C 1 69 ? -57.511 3.846 43.322 1.00 22.39 58 ARG C N 1
ATOM 6013 C CA . ARG C 1 69 ? -58.573 3.138 42.679 1.00 22.70 58 ARG C CA 1
ATOM 6014 C C . ARG C 1 69 ? -59.194 2.276 43.804 1.00 21.50 58 ARG C C 1
ATOM 6015 O O . ARG C 1 69 ? -58.485 1.768 44.658 1.00 19.29 58 ARG C O 1
ATOM 6023 N N . PRO C 1 70 ? -60.526 2.109 43.824 1.00 21.41 59 PRO C N 1
ATOM 6024 C CA . PRO C 1 70 ? -61.221 1.221 44.834 1.00 20.44 59 PRO C CA 1
ATOM 6025 C C . PRO C 1 70 ? -60.530 -0.090 45.143 1.00 19.56 59 PRO C C 1
ATOM 6026 O O . PRO C 1 70 ? -60.342 -0.407 46.306 1.00 19.45 59 PRO C O 1
ATOM 6030 N N . SER C 1 71 ? -60.168 -0.837 44.110 1.00 19.43 60 SER C N 1
ATOM 6031 C CA . SER C 1 71 ? -59.530 -2.128 44.276 1.00 21.59 60 SER C CA 1
ATOM 6032 C C . SER C 1 71 ? -58.104 -2.002 44.806 1.00 20.69 60 SER C C 1
ATOM 6033 O O . SER C 1 71 ? -57.449 -2.995 45.049 1.00 20.94 60 SER C O 1
ATOM 6036 N N . GLU C 1 72 ? -57.606 -0.787 44.934 1.00 19.71 61 GLU C N 1
ATOM 6037 C CA . GLU C 1 72 ? -56.326 -0.609 45.572 1.00 19.97 61 GLU C CA 1
ATOM 6038 C C . GLU C 1 72 ? -56.454 -0.677 47.081 1.00 19.43 61 GLU C C 1
ATOM 6039 O O . GLU C 1 72 ? -55.465 -0.980 47.761 1.00 20.74 61 GLU C O 1
ATOM 6045 N N . VAL C 1 73 ? -57.665 -0.431 47.595 1.00 18.22 62 VAL C N 1
ATOM 6046 C CA . VAL C 1 73 ? -57.914 -0.441 49.037 1.00 17.83 62 VAL C CA 1
ATOM 6047 C C . VAL C 1 73 ? -58.137 -1.839 49.596 1.00 17.24 62 VAL C C 1
ATOM 6048 O O . VAL C 1 73 ? -59.085 -2.513 49.249 1.00 17.70 62 VAL C O 1
ATOM 6052 N N . ILE C 1 74 ? -57.243 -2.240 50.476 1.00 16.83 63 ILE C N 1
ATOM 6053 C CA . ILE C 1 74 ? -57.394 -3.444 51.265 1.00 17.35 63 ILE C CA 1
ATOM 6054 C C . ILE C 1 74 ? -57.611 -3.078 52.764 1.00 16.05 63 ILE C C 1
ATOM 6055 O O . ILE C 1 74 ? -56.774 -2.395 53.377 1.00 15.03 63 ILE C O 1
ATOM 6060 N N . PHE C 1 75 ? -58.747 -3.500 53.321 1.00 15.31 64 PHE C N 1
ATOM 6061 C CA . PHE C 1 75 ? -59.062 -3.269 54.734 1.00 16.14 64 PHE C CA 1
ATOM 6062 C C . PHE C 1 75 ? -58.243 -4.152 55.671 1.00 16.50 64 PHE C C 1
ATOM 6063 O O . PHE C 1 75 ? -58.024 -5.351 55.392 1.00 15.42 64 PHE C O 1
ATOM 6071 N N . THR C 1 76 ? -57.759 -3.546 56.759 1.00 16.29 65 THR C N 1
ATOM 6072 C CA . THR C 1 76 ? -56.976 -4.258 57.765 1.00 17.28 65 THR C CA 1
ATOM 6073 C C . THR C 1 76 ? -57.504 -3.870 59.124 1.00 17.67 65 THR C C 1
ATOM 6074 O O . THR C 1 76 ? -58.421 -3.070 59.231 1.00 17.23 65 THR C O 1
ATOM 6078 N N . ALA C 1 77 ? -56.894 -4.403 60.177 1.00 18.56 66 ALA C N 1
ATOM 6079 C CA . ALA C 1 77 ? -57.360 -4.124 61.535 1.00 18.12 66 ALA C CA 1
ATOM 6080 C C . ALA C 1 77 ? -56.664 -2.916 62.175 1.00 18.42 66 ALA C C 1
ATOM 6081 O O . ALA C 1 77 ? -56.660 -2.777 63.391 1.00 19.94 66 ALA C O 1
ATOM 6083 N N . GLY C 1 78 ? -56.080 -2.050 61.359 1.00 17.82 67 GLY C N 1
ATOM 6084 C CA . GLY C 1 78 ? -55.274 -0.970 61.875 1.00 18.42 67 GLY C CA 1
ATOM 6085 C C . GLY C 1 78 ? -53.948 -0.730 61.169 1.00 19.19 67 GLY C C 1
ATOM 6086 O O . GLY C 1 78 ? -53.555 -1.436 60.226 1.00 19.15 67 GLY C O 1
ATOM 6087 N N . GLY C 1 79 ? -53.247 0.289 61.645 1.00 19.64 68 GLY C N 1
ATOM 6088 C CA . GLY C 1 79 ? -51.961 0.681 61.080 1.00 19.64 68 GLY C CA 1
ATOM 6089 C C . GLY C 1 79 ? -50.846 -0.310 61.337 1.00 19.16 68 GLY C C 1
ATOM 6090 O O . GLY C 1 79 ? -49.962 -0.462 60.494 1.00 21.61 68 GLY C O 1
ATOM 6091 N N . THR C 1 80 ? -50.865 -0.993 62.473 1.00 17.49 69 THR C N 1
ATOM 6092 C CA . THR C 1 80 ? -49.825 -1.983 62.749 1.00 17.06 69 THR C CA 1
ATOM 6093 C C . THR C 1 80 ? -49.976 -3.126 61.747 1.00 17.64 69 THR C C 1
ATOM 6094 O O . THR C 1 80 ? -48.998 -3.537 61.146 1.00 17.46 69 THR C O 1
ATOM 6098 N N . GLU C 1 81 ? -51.206 -3.622 61.567 1.00 19.42 70 GLU C N 1
ATOM 6099 C CA . GLU C 1 81 ? -51.492 -4.713 60.629 1.00 21.60 70 GLU C CA 1
ATOM 6100 C C . GLU C 1 81 ? -51.096 -4.306 59.216 1.00 22.17 70 GLU C C 1
ATOM 6101 O O . GLU C 1 81 ? -50.397 -5.018 58.515 1.00 21.94 70 GLU C O 1
ATOM 6107 N N . SER C 1 82 ? -51.538 -3.125 58.827 1.00 21.86 71 SER C N 1
ATOM 6108 C CA . SER C 1 82 ? -51.216 -2.581 57.552 1.00 21.12 71 SER C CA 1
ATOM 6109 C C . SER C 1 82 ? -49.677 -2.502 57.300 1.00 20.99 71 SER C C 1
ATOM 6110 O O . SER C 1 82 ? -49.230 -2.824 56.194 1.00 20.22 71 SER C O 1
ATOM 6113 N N . ASP C 1 83 ? -48.875 -2.075 58.286 1.00 19.16 72 ASP C N 1
ATOM 6114 C CA . ASP C 1 83 ? -47.416 -1.974 58.086 1.00 18.42 72 ASP C CA 1
ATOM 6115 C C . ASP C 1 83 ? -46.803 -3.352 57.992 1.00 18.67 72 ASP C C 1
ATOM 6116 O O . ASP C 1 83 ? -45.850 -3.593 57.234 1.00 17.28 72 ASP C O 1
ATOM 6121 N N . ASN C 1 84 ? -47.336 -4.246 58.807 1.00 18.88 73 ASN C N 1
ATOM 6122 C CA . ASN C 1 84 ? -46.831 -5.589 58.868 1.00 20.29 73 ASN C CA 1
ATOM 6123 C C . ASN C 1 84 ? -47.077 -6.320 57.540 1.00 20.73 73 ASN C C 1
ATOM 6124 O O . ASN C 1 84 ? -46.216 -7.024 57.014 1.00 24.88 73 ASN C O 1
ATOM 6129 N N . LEU C 1 85 ? -48.256 -6.147 56.992 1.00 18.86 74 LEU C N 1
ATOM 6130 C CA . LEU C 1 85 ? -48.603 -6.838 55.792 1.00 18.21 74 LEU C CA 1
ATOM 6131 C C . LEU C 1 85 ? -47.723 -6.369 54.652 1.00 18.74 74 LEU C C 1
ATOM 6132 O O . LEU C 1 85 ? -47.249 -7.188 53.849 1.00 18.95 74 LEU C O 1
ATOM 6137 N N . ALA C 1 86 ? -47.503 -5.056 54.594 1.00 17.72 75 ALA C N 1
ATOM 6138 C CA . ALA C 1 86 ? -46.728 -4.457 53.534 1.00 16.86 75 ALA C CA 1
ATOM 6139 C C . ALA C 1 86 ? -45.299 -4.894 53.597 1.00 17.45 75 ALA C C 1
ATOM 6140 O O . ALA C 1 86 ? -44.742 -5.308 52.551 1.00 18.69 75 ALA C O 1
ATOM 6142 N N . VAL C 1 87 ? -44.694 -4.807 54.790 1.00 16.01 76 VAL C N 1
ATOM 6143 C CA . VAL C 1 87 ? -43.257 -5.052 54.925 1.00 14.91 76 VAL C CA 1
ATOM 6144 C C . VAL C 1 87 ? -42.990 -6.560 54.803 1.00 15.73 76 VAL C C 1
ATOM 6145 O O . VAL C 1 87 ? -42.289 -7.002 53.891 1.00 16.14 76 VAL C O 1
ATOM 6149 N N . LYS C 1 88 ? -43.556 -7.361 55.690 1.00 15.04 77 LYS C N 1
ATOM 6150 C CA . LYS C 1 88 ? -43.323 -8.779 55.574 1.00 15.40 77 LYS C CA 1
ATOM 6151 C C . LYS C 1 88 ? -43.858 -9.336 54.254 1.00 15.92 77 LYS C C 1
ATOM 6152 O O . LYS C 1 88 ? -43.170 -10.050 53.565 1.00 16.95 77 LYS C O 1
ATOM 6158 N N . GLY C 1 89 ? -45.097 -9.022 53.902 1.00 16.99 78 GLY C N 1
ATOM 6159 C CA . GLY C 1 89 ? -45.744 -9.652 52.737 1.00 16.82 78 GLY C CA 1
ATOM 6160 C C . GLY C 1 89 ? -45.092 -9.323 51.395 1.00 16.59 78 GLY C C 1
ATOM 6161 O O . GLY C 1 89 ? -45.022 -10.163 50.494 1.00 15.27 78 GLY C O 1
ATOM 6162 N N . ILE C 1 90 ? -44.623 -8.091 51.254 1.00 16.53 79 ILE C N 1
ATOM 6163 C CA . ILE C 1 90 ? -43.967 -7.754 50.033 1.00 17.00 79 ILE C CA 1
ATOM 6164 C C . ILE C 1 90 ? -42.529 -8.291 50.052 1.00 18.37 79 ILE C C 1
ATOM 6165 O O . ILE C 1 90 ? -42.055 -8.812 49.020 1.00 19.23 79 ILE C O 1
ATOM 6170 N N . TYR C 1 91 ? -41.850 -8.204 51.199 1.00 17.93 80 TYR C N 1
ATOM 6171 C CA . TYR C 1 91 ? -40.574 -8.875 51.335 1.00 19.38 80 TYR C CA 1
ATOM 6172 C C . TYR C 1 91 ? -40.699 -10.298 50.853 1.00 20.87 80 TYR C C 1
ATOM 6173 O O . TYR C 1 91 ? -39.996 -10.719 49.944 1.00 24.57 80 TYR C O 1
ATOM 6182 N N . TRP C 1 92 ? -41.574 -11.074 51.461 1.00 21.15 81 TRP C N 1
ATOM 6183 C CA . TRP C 1 92 ? -41.665 -12.453 51.048 1.00 22.89 81 TRP C CA 1
ATOM 6184 C C . TRP C 1 92 ? -41.955 -12.592 49.553 1.00 24.05 81 TRP C C 1
ATOM 6185 O O . TRP C 1 92 ? -41.436 -13.493 48.892 1.00 23.93 81 TRP C O 1
ATOM 6196 N N . ALA C 1 93 ? -42.802 -11.721 49.001 1.00 24.08 82 ALA C N 1
ATOM 6197 C CA . ALA C 1 93 ? -43.173 -11.844 47.588 1.00 24.18 82 ALA C CA 1
ATOM 6198 C C . ALA C 1 93 ? -41.926 -11.600 46.730 1.00 27.06 82 ALA C C 1
ATOM 6199 O O . ALA C 1 93 ? -41.616 -12.359 45.809 1.00 27.54 82 ALA C O 1
ATOM 6201 N N . ARG C 1 94 ? -41.157 -10.579 47.083 1.00 28.93 83 ARG C N 1
ATOM 6202 C CA . ARG C 1 94 ? -39.906 -10.390 46.408 1.00 28.69 83 ARG C CA 1
ATOM 6203 C C . ARG C 1 94 ? -38.832 -11.484 46.608 1.00 31.93 83 ARG C C 1
ATOM 6204 O O . ARG C 1 94 ? -38.318 -12.004 45.608 1.00 33.52 83 ARG C O 1
ATOM 6212 N N . ARG C 1 95 ? -38.551 -11.866 47.859 1.00 31.27 84 ARG C N 1
ATOM 6213 C CA . ARG C 1 95 ? -37.583 -12.926 48.170 1.00 32.56 84 ARG C CA 1
ATOM 6214 C C . ARG C 1 95 ? -37.946 -14.267 47.496 1.00 36.94 84 ARG C C 1
ATOM 6215 O O . ARG C 1 95 ? -37.080 -14.942 46.915 1.00 40.96 84 ARG C O 1
ATOM 6223 N N . ASP C 1 96 ? -39.209 -14.673 47.597 1.00 35.55 85 ASP C N 1
ATOM 6224 C CA . ASP C 1 96 ? -39.645 -15.943 47.011 1.00 35.23 85 ASP C CA 1
ATOM 6225 C C . ASP C 1 96 ? -39.491 -15.951 45.482 1.00 37.08 85 ASP C C 1
ATOM 6226 O O . ASP C 1 96 ? -39.298 -17.012 44.896 1.00 36.48 85 ASP C O 1
ATOM 6231 N N . ALA C 1 97 ? -39.578 -14.784 44.834 1.00 36.25 86 ALA C N 1
ATOM 6232 C CA . ALA C 1 97 ? -39.447 -14.750 43.375 1.00 35.80 86 ALA C CA 1
ATOM 6233 C C . ALA C 1 97 ? -37.968 -14.769 42.937 1.00 39.08 86 ALA C C 1
ATOM 6234 O O . ALA C 1 97 ? -37.617 -15.425 41.966 1.00 44.56 86 ALA C O 1
ATOM 6236 N N . GLU C 1 98 ? -37.101 -14.063 43.653 1.00 41.83 87 GLU C N 1
ATOM 6237 C CA . GLU C 1 98 ? -35.660 -14.059 43.355 1.00 43.66 87 GLU C CA 1
ATOM 6238 C C . GLU C 1 98 ? -34.922 -14.099 44.674 1.00 42.96 87 GLU C C 1
ATOM 6239 O O . GLU C 1 98 ? -34.685 -13.032 45.253 1.00 44.32 87 GLU C O 1
ATOM 6245 N N . PRO C 1 99 ? -34.572 -15.322 45.165 1.00 41.13 88 PRO C N 1
ATOM 6246 C CA . PRO C 1 99 ? -34.020 -15.544 46.526 1.00 40.92 88 PRO C CA 1
ATOM 6247 C C . PRO C 1 99 ? -32.853 -14.636 46.922 1.00 38.92 88 PRO C C 1
ATOM 6248 O O . PRO C 1 99 ? -32.478 -14.603 48.079 1.00 38.02 88 PRO C O 1
ATOM 6252 N N . HIS C 1 100 ? -32.302 -13.894 45.970 1.00 40.80 89 HIS C N 1
ATOM 6253 C CA . HIS C 1 100 ? -31.171 -13.024 46.246 1.00 43.65 89 HIS C CA 1
ATOM 6254 C C . HIS C 1 100 ? -31.625 -11.682 46.811 1.00 41.44 89 HIS C C 1
ATOM 6255 O O . HIS C 1 100 ? -30.875 -11.041 47.553 1.00 41.16 89 HIS C O 1
ATOM 6262 N N . ARG C 1 101 ? -32.848 -11.249 46.481 1.00 36.17 90 ARG C N 1
ATOM 6263 C CA . ARG C 1 101 ? -33.395 -9.980 46.988 1.00 34.35 90 ARG C CA 1
ATOM 6264 C C . ARG C 1 101 ? -33.860 -10.166 48.416 1.00 33.58 90 ARG C C 1
ATOM 6265 O O . ARG C 1 101 ? -34.962 -10.640 48.653 1.00 36.98 90 ARG C O 1
ATOM 6273 N N . ARG C 1 102 ? -33.018 -9.806 49.365 1.00 32.62 91 ARG C N 1
ATOM 6274 C CA . ARG C 1 102 ? -33.306 -10.104 50.744 1.00 33.19 91 ARG C CA 1
ATOM 6275 C C . ARG C 1 102 ? -33.139 -8.851 51.536 1.00 31.03 91 ARG C C 1
ATOM 6276 O O . ARG C 1 102 ? -33.159 -8.898 52.743 1.00 30.83 91 ARG C O 1
ATOM 6284 N N . ARG C 1 103 ? -32.977 -7.727 50.842 1.00 29.40 92 ARG C N 1
ATOM 6285 C CA . ARG C 1 103 ? -32.600 -6.478 51.498 1.00 28.03 92 ARG C CA 1
ATOM 6286 C C . ARG C 1 103 ? -33.733 -5.513 51.645 1.00 26.53 92 ARG C C 1
ATOM 6287 O O . ARG C 1 103 ? -34.419 -5.218 50.666 1.00 28.47 92 ARG C O 1
ATOM 6295 N N . ILE C 1 104 ? -33.878 -4.970 52.851 1.00 21.85 93 ILE C N 1
ATOM 6296 C CA . ILE C 1 104 ? -34.864 -3.955 53.079 1.00 21.34 93 ILE C CA 1
ATOM 6297 C C . ILE C 1 104 ? -34.197 -2.601 53.302 1.00 22.81 93 ILE C C 1
ATOM 6298 O O . ILE C 1 104 ? -33.288 -2.463 54.171 1.00 23.10 93 ILE C O 1
ATOM 6303 N N . VAL C 1 105 ? -34.633 -1.602 52.530 1.00 20.60 94 VAL C N 1
ATOM 6304 C CA . VAL C 1 105 ? -34.102 -0.262 52.716 1.00 20.53 94 VAL C CA 1
ATOM 6305 C C . VAL C 1 105 ? -35.147 0.574 53.391 1.00 20.79 94 VAL C C 1
ATOM 6306 O O . VAL C 1 105 ? -36.215 0.794 52.809 1.00 20.85 94 VAL C O 1
ATOM 6310 N N . THR C 1 106 ? -34.793 1.100 54.571 1.00 21.00 95 THR C N 1
ATOM 6311 C CA . THR C 1 106 ? -35.729 1.791 55.435 1.00 20.69 95 THR C CA 1
ATOM 6312 C C . THR C 1 106 ? -35.026 2.896 56.193 1.00 20.83 95 THR C C 1
ATOM 6313 O O . THR C 1 106 ? -33.820 3.012 56.086 1.00 21.20 95 THR C O 1
ATOM 6317 N N . THR C 1 107 ? -35.765 3.731 56.928 1.00 21.69 96 THR C N 1
ATOM 6318 C CA . THR C 1 107 ? -35.167 4.857 57.686 1.00 22.18 96 THR C CA 1
ATOM 6319 C C . THR C 1 107 ? -35.102 4.446 59.147 1.00 22.44 96 THR C C 1
ATOM 6320 O O . THR C 1 107 ? -35.789 3.535 59.525 1.00 22.11 96 THR C O 1
ATOM 6324 N N . GLU C 1 108 ? -34.285 5.120 59.962 1.00 25.26 97 GLU C N 1
ATOM 6325 C CA . GLU C 1 108 ? -34.122 4.748 61.393 1.00 24.57 97 GLU C CA 1
ATOM 6326 C C . GLU C 1 108 ? -35.138 5.450 62.227 1.00 22.64 97 GLU C C 1
ATOM 6327 O O . GLU C 1 108 ? -35.164 5.251 63.431 1.00 21.81 97 GLU C O 1
ATOM 6333 N N . VAL C 1 109 ? -35.949 6.292 61.598 1.00 20.26 98 VAL C N 1
ATOM 6334 C CA . VAL C 1 109 ? -37.001 6.970 62.317 1.00 20.83 98 VAL C CA 1
ATOM 6335 C C . VAL C 1 109 ? -38.381 6.305 62.254 1.00 20.75 98 VAL C C 1
ATOM 6336 O O . VAL C 1 109 ? -39.370 6.878 62.733 1.00 22.94 98 VAL C O 1
ATOM 6340 N N . GLU C 1 110 ? -38.463 5.127 61.666 1.00 19.63 99 GLU C N 1
ATOM 6341 C CA . GLU C 1 110 ? -39.755 4.520 61.449 1.00 19.67 99 GLU C CA 1
ATOM 6342 C C . GLU C 1 110 ? -40.498 4.173 62.753 1.00 19.31 99 GLU C C 1
ATOM 6343 O O . GLU C 1 110 ? -39.872 3.991 63.820 1.00 18.14 99 GLU C O 1
ATOM 6349 N N . HIS C 1 111 ? -41.833 4.097 62.656 1.00 18.03 100 HIS C N 1
ATOM 6350 C CA . HIS C 1 111 ? -42.678 3.660 63.765 1.00 16.90 100 HIS C CA 1
ATOM 6351 C C . HIS C 1 111 ? -42.350 2.219 64.066 1.00 17.49 100 HIS C C 1
ATOM 6352 O O . HIS C 1 111 ? -41.870 1.489 63.195 1.00 16.89 100 HIS C O 1
ATOM 6359 N N . HIS C 1 112 ? -42.562 1.791 65.303 1.00 17.34 101 HIS C N 1
ATOM 6360 C CA . HIS C 1 112 ? -42.181 0.456 65.665 1.00 18.03 101 HIS C CA 1
ATOM 6361 C C . HIS C 1 112 ? -42.797 -0.633 64.823 1.00 17.36 101 HIS C C 1
ATOM 6362 O O . HIS C 1 112 ? -42.172 -1.662 64.579 1.00 16.56 101 HIS C O 1
ATOM 6369 N N . ALA C 1 113 ? -44.002 -0.404 64.329 1.00 17.53 102 ALA C N 1
ATOM 6370 C CA . ALA C 1 113 ? -44.691 -1.409 63.517 1.00 18.38 102 ALA C CA 1
ATOM 6371 C C . ALA C 1 113 ? -43.907 -1.710 62.241 1.00 20.10 102 ALA C C 1
ATOM 6372 O O . ALA C 1 113 ? -44.023 -2.808 61.710 1.00 22.89 102 ALA C O 1
ATOM 6374 N N . VAL C 1 114 ? -43.058 -0.786 61.785 1.00 19.64 103 VAL C N 1
ATOM 6375 C CA . VAL C 1 114 ? -42.137 -1.094 60.680 1.00 19.12 103 VAL C CA 1
ATOM 6376 C C . VAL C 1 114 ? -40.800 -1.640 61.210 1.00 21.89 103 VAL C C 1
ATOM 6377 O O . VAL C 1 114 ? -40.399 -2.747 60.811 1.00 24.79 103 VAL C O 1
ATOM 6381 N N . LEU C 1 115 ? -40.135 -0.913 62.123 1.00 22.84 104 LEU C N 1
ATOM 6382 C CA . LEU C 1 115 ? -38.853 -1.363 62.711 1.00 23.55 104 LEU C CA 1
ATOM 6383 C C . LEU C 1 115 ? -38.860 -2.788 63.182 1.00 24.65 104 LEU C C 1
ATOM 6384 O O . LEU C 1 115 ? -37.979 -3.559 62.829 1.00 28.32 104 LEU C O 1
ATOM 6389 N N . ASP C 1 116 ? -39.868 -3.145 63.958 1.00 25.00 105 ASP C N 1
ATOM 6390 C CA . ASP C 1 116 ? -39.967 -4.490 64.503 1.00 26.05 105 ASP C CA 1
ATOM 6391 C C . ASP C 1 116 ? -40.330 -5.521 63.431 1.00 27.03 105 ASP C C 1
ATOM 6392 O O . ASP C 1 116 ? -39.984 -6.697 63.583 1.00 28.71 105 ASP C O 1
ATOM 6397 N N . SER C 1 117 ? -41.001 -5.102 62.354 1.00 24.23 106 SER C N 1
ATOM 6398 C CA . SER C 1 117 ? -41.283 -6.034 61.286 1.00 22.98 106 SER C CA 1
ATOM 6399 C C . SER C 1 117 ? -39.973 -6.289 60.583 1.00 23.06 106 SER C C 1
ATOM 6400 O O . SER C 1 117 ? -39.582 -7.461 60.370 1.00 22.29 106 SER C O 1
ATOM 6403 N N . VAL C 1 118 ? -39.263 -5.193 60.281 1.00 21.30 107 VAL C N 1
ATOM 6404 C CA . VAL C 1 118 ? -37.938 -5.284 59.641 1.00 20.19 107 VAL C CA 1
ATOM 6405 C C . VAL C 1 118 ? -37.010 -6.154 60.455 1.00 20.44 107 VAL C C 1
ATOM 6406 O O . VAL C 1 118 ? -36.488 -7.158 59.997 1.00 21.51 107 VAL C O 1
ATOM 6410 N N . ASN C 1 119 ? -36.893 -5.845 61.712 1.00 21.77 108 ASN C N 1
ATOM 6411 C CA . ASN C 1 119 ? -36.135 -6.703 62.572 1.00 23.09 108 ASN C CA 1
ATOM 6412 C C . ASN C 1 119 ? -36.422 -8.198 62.645 1.00 22.86 108 ASN C C 1
ATOM 6413 O O . ASN C 1 119 ? -35.505 -9.027 62.793 1.00 22.38 108 ASN C O 1
ATOM 6418 N N . TRP C 1 120 ? -37.701 -8.539 62.636 1.00 22.01 109 TRP C N 1
ATOM 6419 C CA . TRP C 1 120 ? -38.098 -9.926 62.713 1.00 21.00 109 TRP C CA 1
ATOM 6420 C C . TRP C 1 120 ? -37.722 -10.650 61.470 1.00 21.89 109 TRP C C 1
ATOM 6421 O O . TRP C 1 120 ? -37.372 -11.816 61.549 1.00 21.29 109 TRP C O 1
ATOM 6432 N N . LEU C 1 121 ? -37.811 -9.962 60.323 1.00 22.56 110 LEU C N 1
ATOM 6433 C CA . LEU C 1 121 ? -37.366 -10.510 59.055 1.00 23.72 110 LEU C CA 1
ATOM 6434 C C . LEU C 1 121 ? -35.859 -10.760 59.030 1.00 24.60 110 LEU C C 1
ATOM 6435 O O . LEU C 1 121 ? -35.406 -11.786 58.489 1.00 24.58 110 LEU C O 1
ATOM 6440 N N . VAL C 1 122 ? -35.096 -9.817 59.590 1.00 23.96 111 VAL C N 1
ATOM 6441 C CA . VAL C 1 122 ? -33.648 -9.958 59.750 1.00 24.16 111 VAL C CA 1
ATOM 6442 C C . VAL C 1 122 ? -33.342 -11.206 60.612 1.00 24.82 111 VAL C C 1
ATOM 6443 O O . VAL C 1 122 ? -32.645 -12.087 60.169 1.00 26.81 111 VAL C O 1
ATOM 6447 N N . GLU C 1 123 ? -33.913 -11.300 61.805 1.00 27.60 112 GLU C N 1
ATOM 6448 C CA . GLU C 1 123 ? -33.717 -12.446 62.714 1.00 28.14 112 GLU C CA 1
ATOM 6449 C C . GLU C 1 123 ? -34.260 -13.753 62.214 1.00 25.53 112 GLU C C 1
ATOM 6450 O O . GLU C 1 123 ? -33.719 -14.783 62.529 1.00 24.61 112 GLU C O 1
ATOM 6456 N N . HIS C 1 124 ? -35.318 -13.740 61.430 1.00 25.45 113 HIS C N 1
ATOM 6457 C CA . HIS C 1 124 ? -36.048 -14.986 61.214 1.00 25.28 113 HIS C CA 1
ATOM 6458 C C . HIS C 1 124 ? -36.150 -15.395 59.752 1.00 25.27 113 HIS C C 1
ATOM 6459 O O . HIS C 1 124 ? -36.237 -16.572 59.450 1.00 25.25 113 HIS C O 1
ATOM 6466 N N . GLU C 1 125 ? -36.085 -14.446 58.823 1.00 25.32 114 GLU C N 1
ATOM 6467 C CA . GLU C 1 125 ? -36.367 -14.724 57.411 1.00 25.41 114 GLU C CA 1
ATOM 6468 C C . GLU C 1 125 ? -35.185 -14.403 56.500 1.00 26.75 114 GLU C C 1
ATOM 6469 O O . GLU C 1 125 ? -35.353 -14.153 55.303 1.00 27.25 114 GLU C O 1
ATOM 6475 N N . GLY C 1 126 ? -33.990 -14.379 57.080 1.00 27.40 115 GLY C N 1
ATOM 6476 C CA . GLY C 1 126 ? -32.773 -13.973 56.384 1.00 26.87 115 GLY C CA 1
ATOM 6477 C C . GLY C 1 126 ? -32.651 -12.592 55.756 1.00 27.60 115 GLY C C 1
ATOM 6478 O O . GLY C 1 126 ? -31.772 -12.400 54.931 1.00 31.54 115 GLY C O 1
ATOM 6479 N N . ALA C 1 127 ? -33.483 -11.624 56.137 1.00 26.44 116 ALA C N 1
ATOM 6480 C CA . ALA C 1 127 ? -33.406 -10.277 55.575 1.00 25.05 116 ALA C CA 1
ATOM 6481 C C . ALA C 1 127 ? -32.078 -9.595 55.882 1.00 26.84 116 ALA C C 1
ATOM 6482 O O . ALA C 1 127 ? -31.358 -9.993 56.793 1.00 27.02 116 ALA C O 1
ATOM 6484 N N . HIS C 1 128 ? -31.779 -8.550 55.116 1.00 28.24 117 HIS C N 1
ATOM 6485 C CA . HIS C 1 128 ? -30.705 -7.620 55.424 1.00 29.34 117 HIS C CA 1
ATOM 6486 C C . HIS C 1 128 ? -31.300 -6.243 55.367 1.00 29.84 117 HIS C C 1
ATOM 6487 O O . HIS C 1 128 ? -32.284 -6.041 54.642 1.00 30.55 117 HIS C O 1
ATOM 6494 N N . VAL C 1 129 ? -30.729 -5.309 56.138 1.00 26.36 118 VAL C N 1
ATOM 6495 C CA . VAL C 1 129 ? -31.230 -3.964 56.260 1.00 26.03 118 VAL C CA 1
ATOM 6496 C C . VAL C 1 129 ? -30.126 -2.935 56.022 1.00 25.89 118 VAL C C 1
ATOM 6497 O O . VAL C 1 129 ? -29.073 -2.984 56.678 1.00 23.41 118 VAL C O 1
ATOM 6501 N N . THR C 1 130 ? -30.399 -1.981 55.133 1.00 25.57 119 THR C N 1
ATOM 6502 C CA . THR C 1 130 ? -29.619 -0.749 55.028 1.00 26.70 119 THR C CA 1
ATOM 6503 C C . THR C 1 130 ? -30.461 0.412 55.554 1.00 25.76 119 THR C C 1
ATOM 6504 O O . THR C 1 130 ? -31.575 0.672 55.085 1.00 28.13 119 THR C O 1
ATOM 6508 N N . TRP C 1 131 ? -29.925 1.108 56.533 1.00 24.10 120 TRP C N 1
ATOM 6509 C CA . TRP C 1 131 ? -30.567 2.269 57.101 1.00 23.95 120 TRP C CA 1
ATOM 6510 C C . TRP C 1 131 ? -30.115 3.479 56.365 1.00 25.50 120 TRP C C 1
ATOM 6511 O O . TRP C 1 131 ? -28.930 3.792 56.332 1.00 27.46 120 TRP C O 1
ATOM 6522 N N . LEU C 1 132 ? -31.051 4.193 55.771 1.00 27.21 121 LEU C N 1
ATOM 6523 C CA . LEU C 1 132 ? -30.764 5.493 55.208 1.00 27.38 121 LEU C CA 1
ATOM 6524 C C . LEU C 1 132 ? -30.305 6.437 56.338 1.00 29.95 121 LEU C C 1
ATOM 6525 O O . LEU C 1 132 ? -30.851 6.370 57.476 1.00 34.00 121 LEU C O 1
ATOM 6530 N N . PRO C 1 133 ? -29.273 7.276 56.073 1.00 29.92 122 PRO C N 1
ATOM 6531 C CA . PRO C 1 133 ? -28.827 8.286 57.068 1.00 28.15 122 PRO C CA 1
ATOM 6532 C C . PRO C 1 133 ? -29.935 9.302 57.414 1.00 27.06 122 PRO C C 1
ATOM 6533 O O . PRO C 1 133 ? -30.742 9.678 56.545 1.00 26.85 122 PRO C O 1
ATOM 6537 N N . THR C 1 134 ? -29.962 9.737 58.671 1.00 24.98 123 THR C N 1
ATOM 6538 C CA . THR C 1 134 ? -30.955 10.687 59.130 1.00 24.21 123 THR C CA 1
ATOM 6539 C C . THR C 1 134 ? -30.344 12.027 59.420 1.00 22.10 123 THR C C 1
ATOM 6540 O O . THR C 1 134 ? -29.336 12.107 60.055 1.00 21.35 123 THR C O 1
ATOM 6544 N N . ALA C 1 135 ? -30.958 13.084 58.949 1.00 23.63 124 ALA C N 1
ATOM 6545 C CA . ALA C 1 135 ? -30.484 14.453 59.227 1.00 27.43 124 ALA C CA 1
ATOM 6546 C C . ALA C 1 135 ? -30.840 14.919 60.691 1.00 29.88 124 ALA C C 1
ATOM 6547 O O . ALA C 1 135 ? -31.758 14.373 61.311 1.00 31.73 124 ALA C O 1
ATOM 6549 N N . ALA C 1 136 ? -30.156 15.933 61.219 1.00 31.86 125 ALA C N 1
ATOM 6550 C CA . ALA C 1 136 ? -30.544 16.572 62.508 1.00 35.87 125 ALA C CA 1
ATOM 6551 C C . ALA C 1 136 ? -32.062 16.819 62.599 1.00 36.43 125 ALA C C 1
ATOM 6552 O O . ALA C 1 136 ? -32.690 16.784 63.656 1.00 36.55 125 ALA C O 1
ATOM 6554 N N . ASP C 1 137 ? -32.609 17.021 61.419 1.00 37.39 126 ASP C N 1
ATOM 6555 C CA . ASP C 1 137 ? -33.976 17.343 61.138 1.00 37.43 126 ASP C CA 1
ATOM 6556 C C . ASP C 1 137 ? -35.020 16.286 61.520 1.00 36.53 126 ASP C C 1
ATOM 6557 O O . ASP C 1 137 ? -36.202 16.574 61.723 1.00 31.95 126 ASP C O 1
ATOM 6562 N N . GLY C 1 138 ? -34.580 15.045 61.563 1.00 35.34 127 GLY C N 1
ATOM 6563 C CA . GLY C 1 138 ? -35.500 13.928 61.507 1.00 35.95 127 GLY C CA 1
ATOM 6564 C C . GLY C 1 138 ? -35.686 13.509 60.059 1.00 36.01 127 GLY C C 1
ATOM 6565 O O . GLY C 1 138 ? -36.391 12.570 59.756 1.00 40.18 127 GLY C O 1
ATOM 6566 N N . SER C 1 139 ? -35.021 14.196 59.156 1.00 34.89 128 SER C N 1
ATOM 6567 C CA . SER C 1 139 ? -35.345 14.067 57.756 1.00 31.92 128 SER C CA 1
ATOM 6568 C C . SER C 1 139 ? -34.442 13.073 57.014 1.00 28.20 128 SER C C 1
ATOM 6569 O O . SER C 1 139 ? -33.413 12.668 57.531 1.00 26.77 128 SER C O 1
ATOM 6572 N N . VAL C 1 140 ? -34.865 12.654 55.829 1.00 26.02 129 VAL C N 1
ATOM 6573 C CA . VAL C 1 140 ? -34.082 11.769 54.978 1.00 26.64 129 VAL C CA 1
ATOM 6574 C C . VAL C 1 140 ? -34.345 12.228 53.538 1.00 27.24 129 VAL C C 1
ATOM 6575 O O . VAL C 1 140 ? -35.395 12.838 53.265 1.00 29.30 129 VAL C O 1
ATOM 6579 N N . SER C 1 141 ? -33.383 12.023 52.634 1.00 27.18 130 SER C N 1
ATOM 6580 C CA . SER C 1 141 ? -33.443 12.641 51.269 1.00 27.95 130 SER C CA 1
ATOM 6581 C C . SER C 1 141 ? -33.511 11.665 50.097 1.00 28.14 130 SER C C 1
ATOM 6582 O O . SER C 1 141 ? -33.078 10.493 50.185 1.00 29.42 130 SER C O 1
ATOM 6585 N N . ALA C 1 142 ? -34.012 12.168 48.980 1.00 28.43 131 ALA C N 1
ATOM 6586 C CA . ALA C 1 142 ? -34.059 11.355 47.773 1.00 28.80 131 ALA C CA 1
ATOM 6587 C C . ALA C 1 142 ? -32.689 10.876 47.339 1.00 28.38 131 ALA C C 1
ATOM 6588 O O . ALA C 1 142 ? -32.565 9.737 46.894 1.00 31.53 131 ALA C O 1
ATOM 6590 N N . THR C 1 143 ? -31.658 11.715 47.484 1.00 28.48 132 THR C N 1
ATOM 6591 C CA . THR C 1 143 ? -30.289 11.334 47.077 1.00 28.66 132 THR C CA 1
ATOM 6592 C C . THR C 1 143 ? -29.817 10.132 47.877 1.00 30.45 132 THR C C 1
ATOM 6593 O O . THR C 1 143 ? -29.186 9.204 47.352 1.00 33.50 132 THR C O 1
ATOM 6597 N N . ALA C 1 144 ? -30.106 10.145 49.166 1.00 31.08 133 ALA C N 1
ATOM 6598 C CA . ALA C 1 144 ? -29.591 9.086 49.999 1.00 31.93 133 ALA C CA 1
ATOM 6599 C C . ALA C 1 144 ? -30.188 7.757 49.540 1.00 29.75 133 ALA C C 1
ATOM 6600 O O . ALA C 1 144 ? -29.518 6.726 49.598 1.00 26.83 133 ALA C O 1
ATOM 6602 N N . LEU C 1 145 ? -31.429 7.803 49.052 1.00 27.40 134 LEU C N 1
ATOM 6603 C CA . LEU C 1 145 ? -32.069 6.603 48.592 1.00 27.91 134 LEU C CA 1
ATOM 6604 C C . LEU C 1 145 ? -31.424 6.114 47.311 1.00 29.18 134 LEU C C 1
ATOM 6605 O O . LEU C 1 145 ? -31.099 4.927 47.231 1.00 28.57 134 LEU C O 1
ATOM 6610 N N . ARG C 1 146 ? -31.236 7.019 46.339 1.00 30.85 135 ARG C N 1
ATOM 6611 C CA . ARG C 1 146 ? -30.388 6.769 45.155 1.00 35.61 135 ARG C CA 1
ATOM 6612 C C . ARG C 1 146 ? -29.107 6.007 45.460 1.00 36.99 135 ARG C C 1
ATOM 6613 O O . ARG C 1 146 ? -28.863 4.944 44.877 1.00 38.48 135 ARG C O 1
ATOM 6621 N N . GLU C 1 147 ? -28.272 6.555 46.335 1.00 35.07 136 GLU C N 1
ATOM 6622 C CA . GLU C 1 147 ? -26.991 5.917 46.624 1.00 37.42 136 GLU C CA 1
ATOM 6623 C C . GLU C 1 147 ? -27.190 4.521 47.166 1.00 32.92 136 GLU C C 1
ATOM 6624 O O . GLU C 1 147 ? -26.402 3.611 46.886 1.00 30.21 136 GLU C O 1
ATOM 6630 N N . ALA C 1 148 ? -28.246 4.332 47.944 1.00 32.52 137 ALA C N 1
ATOM 6631 C CA . ALA C 1 148 ? -28.442 3.010 48.553 1.00 32.05 137 ALA C CA 1
ATOM 6632 C C . ALA C 1 148 ? -28.860 1.950 47.522 1.00 31.24 137 ALA C C 1
ATOM 6633 O O . ALA C 1 148 ? -28.434 0.782 47.635 1.00 29.98 137 ALA C O 1
ATOM 6635 N N . LEU C 1 149 ? -29.667 2.366 46.536 1.00 27.46 138 LEU C N 1
ATOM 6636 C CA . LEU C 1 149 ? -30.087 1.493 45.440 1.00 27.85 138 LEU C CA 1
ATOM 6637 C C . LEU C 1 149 ? -29.030 1.274 44.331 1.00 29.26 138 LEU C C 1
ATOM 6638 O O . LEU C 1 149 ? -28.908 0.179 43.797 1.00 29.30 138 LEU C O 1
ATOM 6643 N N . GLN C 1 150 ? -28.254 2.299 44.015 1.00 31.99 139 GLN C N 1
ATOM 6644 C CA . GLN C 1 150 ? -27.082 2.136 43.158 1.00 35.13 139 GLN C CA 1
ATOM 6645 C C . GLN C 1 150 ? -26.107 1.164 43.779 1.00 35.15 139 GLN C C 1
ATOM 6646 O O . GLN C 1 150 ? -25.601 0.258 43.122 1.00 37.71 139 GLN C O 1
ATOM 6652 N N . SER C 1 151 ? -25.836 1.318 45.056 1.00 35.21 140 SER C N 1
ATOM 6653 C CA . SER C 1 151 ? -24.775 0.500 45.608 1.00 35.63 140 SER C CA 1
ATOM 6654 C C . SER C 1 151 ? -25.210 -0.888 46.116 1.00 35.51 140 SER C C 1
ATOM 6655 O O . SER C 1 151 ? -24.411 -1.594 46.741 1.00 37.83 140 SER C O 1
ATOM 6658 N N . HIS C 1 152 ? -26.450 -1.301 45.831 1.00 35.40 141 HIS C N 1
ATOM 6659 C CA . HIS C 1 152 ? -26.913 -2.660 46.217 1.00 36.12 141 HIS C CA 1
ATOM 6660 C C . HIS C 1 152 ? -27.760 -3.276 45.159 1.00 36.54 141 HIS C C 1
ATOM 6661 O O . HIS C 1 152 ? -28.650 -2.616 44.632 1.00 37.94 141 HIS C O 1
ATOM 6668 N N . ASP C 1 153 ? -27.505 -4.540 44.846 1.00 34.62 142 ASP C N 1
ATOM 6669 C CA . ASP C 1 153 ? -28.233 -5.198 43.774 1.00 36.51 142 ASP C CA 1
ATOM 6670 C C . ASP C 1 153 ? -29.242 -6.239 44.315 1.00 33.73 142 ASP C C 1
ATOM 6671 O O . ASP C 1 153 ? -29.809 -7.037 43.562 1.00 31.37 142 ASP C O 1
ATOM 6676 N N . ASP C 1 154 ? -29.448 -6.247 45.628 1.00 31.50 143 ASP C N 1
ATOM 6677 C CA . ASP C 1 154 ? -30.289 -7.271 46.250 1.00 28.05 143 ASP C CA 1
ATOM 6678 C C . ASP C 1 154 ? -31.527 -6.713 46.984 1.00 27.34 143 ASP C C 1
ATOM 6679 O O . ASP C 1 154 ? -32.024 -7.335 47.939 1.00 28.98 143 ASP C O 1
ATOM 6684 N N . VAL C 1 155 ? -32.031 -5.546 46.596 1.00 24.67 144 VAL C N 1
ATOM 6685 C CA . VAL C 1 155 ? -33.055 -4.940 47.456 1.00 24.64 144 VAL C CA 1
ATOM 6686 C C . VAL C 1 155 ? -34.469 -5.440 47.112 1.00 22.83 144 VAL C C 1
ATOM 6687 O O . VAL C 1 155 ? -34.945 -5.312 46.000 1.00 24.40 144 VAL C O 1
ATOM 6691 N N . ALA C 1 156 ? -35.113 -6.027 48.094 1.00 21.14 145 ALA C N 1
ATOM 6692 C CA . ALA C 1 156 ? -36.464 -6.493 47.971 1.00 19.86 145 ALA C CA 1
ATOM 6693 C C . ALA C 1 156 ? -37.477 -5.384 48.065 1.00 20.15 145 ALA C C 1
ATOM 6694 O O . ALA C 1 156 ? -38.472 -5.416 47.346 1.00 21.34 145 ALA C O 1
ATOM 6696 N N . LEU C 1 157 ? -37.252 -4.390 48.929 1.00 19.41 146 LEU C N 1
ATOM 6697 C CA . LEU C 1 157 ? -38.333 -3.450 49.251 1.00 18.62 146 LEU C CA 1
ATOM 6698 C C . LEU C 1 157 ? -37.819 -2.144 49.884 1.00 18.78 146 LEU C C 1
ATOM 6699 O O . LEU C 1 157 ? -36.827 -2.158 50.622 1.00 18.45 146 LEU C O 1
ATOM 6704 N N . VAL C 1 158 ? -38.492 -1.029 49.585 1.00 18.28 147 VAL C N 1
ATOM 6705 C CA . VAL C 1 158 ? -38.211 0.235 50.246 1.00 19.17 147 VAL C CA 1
ATOM 6706 C C . VAL C 1 158 ? -39.422 0.629 51.119 1.00 19.97 147 VAL C C 1
ATOM 6707 O O . VAL C 1 158 ? -40.568 0.504 50.665 1.00 18.36 147 VAL C O 1
ATOM 6711 N N . SER C 1 159 ? -39.151 1.104 52.353 1.00 19.53 148 SER C N 1
ATOM 6712 C CA . SER C 1 159 ? -40.182 1.621 53.256 1.00 19.31 148 SER C CA 1
ATOM 6713 C C . SER C 1 159 ? -39.727 2.865 53.979 1.00 19.57 148 SER C C 1
ATOM 6714 O O . SER C 1 159 ? -38.792 2.793 54.800 1.00 19.49 148 SER C O 1
ATOM 6717 N N . VAL C 1 160 ? -40.400 3.986 53.702 1.00 18.04 149 VAL C N 1
ATOM 6718 C CA . VAL C 1 160 ? -40.081 5.278 54.319 1.00 19.56 149 VAL C CA 1
ATOM 6719 C C . VAL C 1 160 ? -41.411 5.935 54.695 1.00 20.64 149 VAL C C 1
ATOM 6720 O O . VAL C 1 160 ? -42.340 5.950 53.885 1.00 21.44 149 VAL C O 1
ATOM 6724 N N . MET C 1 161 ? -41.512 6.453 55.915 1.00 20.77 150 MET C N 1
ATOM 6725 C CA . MET C 1 161 ? -42.785 6.914 56.444 1.00 21.56 150 MET C CA 1
ATOM 6726 C C . MET C 1 161 ? -43.000 8.301 55.912 1.00 22.93 150 MET C C 1
ATOM 6727 O O . MET C 1 161 ? -42.012 9.053 55.717 1.00 23.45 150 MET C O 1
ATOM 6732 N N . TRP C 1 162 ? -44.260 8.656 55.643 1.00 21.26 151 TRP C N 1
ATOM 6733 C CA . TRP C 1 162 ? -44.519 9.962 55.048 1.00 19.79 151 TRP C CA 1
ATOM 6734 C C . TRP C 1 162 ? -44.349 11.085 56.025 1.00 20.42 151 TRP C C 1
ATOM 6735 O O . TRP C 1 162 ? -43.869 12.153 55.665 1.00 21.16 151 TRP C O 1
ATOM 6746 N N . ALA C 1 163 ? -44.724 10.865 57.280 1.00 19.90 152 ALA C N 1
ATOM 6747 C CA . ALA C 1 163 ? -44.483 11.862 58.297 1.00 19.79 152 ALA C CA 1
ATOM 6748 C C . ALA C 1 163 ? -44.194 11.195 59.633 1.00 20.98 152 ALA C C 1
ATOM 6749 O O . ALA C 1 163 ? -44.805 10.203 59.999 1.00 20.53 152 ALA C O 1
ATOM 6751 N N . ASN C 1 164 ? -43.261 11.763 60.372 1.00 21.02 153 ASN C N 1
ATOM 6752 C CA . ASN C 1 164 ? -42.890 11.191 61.627 1.00 21.12 153 ASN C CA 1
ATOM 6753 C C . ASN C 1 164 ? -43.908 11.480 62.741 1.00 21.91 153 ASN C C 1
ATOM 6754 O O . ASN C 1 164 ? -44.370 12.631 62.915 1.00 19.93 153 ASN C O 1
ATOM 6759 N N . ASN C 1 165 ? -44.198 10.444 63.526 1.00 21.37 154 ASN C N 1
ATOM 6760 C CA . ASN C 1 165 ? -45.178 10.553 64.601 1.00 21.10 154 ASN C CA 1
ATOM 6761 C C . ASN C 1 165 ? -44.637 11.186 65.895 1.00 19.65 154 ASN C C 1
ATOM 6762 O O . ASN C 1 165 ? -45.401 11.505 66.782 1.00 17.80 154 ASN C O 1
ATOM 6767 N N . GLU C 1 166 ? -43.323 11.350 66.006 1.00 20.70 155 GLU C N 1
ATOM 6768 C CA . GLU C 1 166 ? -42.754 12.010 67.189 1.00 20.90 155 GLU C CA 1
ATOM 6769 C C . GLU C 1 166 ? -42.473 13.459 66.901 1.00 20.85 155 GLU C C 1
ATOM 6770 O O . GLU C 1 166 ? -43.112 14.334 67.497 1.00 21.10 155 GLU C O 1
ATOM 6776 N N . VAL C 1 167 ? -41.560 13.740 65.976 1.00 19.79 156 VAL C N 1
ATOM 6777 C CA . VAL C 1 167 ? -41.109 15.124 65.777 1.00 19.52 156 VAL C CA 1
ATOM 6778 C C . VAL C 1 167 ? -41.785 15.939 64.665 1.00 19.38 156 VAL C C 1
ATOM 6779 O O . VAL C 1 167 ? -41.432 17.076 64.457 1.00 19.65 156 VAL C O 1
ATOM 6783 N N . GLY C 1 168 ? -42.734 15.351 63.949 1.00 19.04 157 GLY C N 1
ATOM 6784 C CA . GLY C 1 168 ? -43.527 16.071 62.946 1.00 19.46 157 GLY C CA 1
ATOM 6785 C C . GLY C 1 168 ? -42.992 16.210 61.527 1.00 19.36 157 GLY C C 1
ATOM 6786 O O . GLY C 1 168 ? -43.640 16.761 60.652 1.00 21.21 157 GLY C O 1
ATOM 6787 N N . THR C 1 169 ? -41.807 15.709 61.283 1.00 19.43 158 THR C N 1
ATOM 6788 C CA . THR C 1 169 ? -41.148 15.946 60.034 1.00 19.59 158 THR C CA 1
ATOM 6789 C C . THR C 1 169 ? -41.817 15.209 58.887 1.00 20.18 158 THR C C 1
ATOM 6790 O O . THR C 1 169 ? -42.123 14.012 59.010 1.00 19.01 158 THR C O 1
ATOM 6794 N N . ILE C 1 170 ? -42.056 15.945 57.792 1.00 20.12 159 ILE C N 1
ATOM 6795 C CA . ILE C 1 170 ? -42.563 15.364 56.544 1.00 21.00 159 ILE C CA 1
ATOM 6796 C C . ILE C 1 170 ? -41.385 14.994 55.642 1.00 21.76 159 ILE C C 1
ATOM 6797 O O . ILE C 1 170 ? -40.488 15.794 55.453 1.00 22.17 159 ILE C O 1
ATOM 6802 N N . LEU C 1 171 ? -41.389 13.781 55.105 1.00 22.90 160 LEU C N 1
ATOM 6803 C CA . LEU C 1 171 ? -40.315 13.316 54.205 1.00 23.98 160 LEU C CA 1
ATOM 6804 C C . LEU C 1 171 ? -40.678 13.402 52.734 1.00 24.49 160 LEU C C 1
ATOM 6805 O O . LEU C 1 171 ? -41.868 13.408 52.394 1.00 24.71 160 LEU C O 1
ATOM 6810 N N . PRO C 1 172 ? -39.660 13.481 51.847 1.00 26.76 161 PRO C N 1
ATOM 6811 C CA . PRO C 1 172 ? -39.913 13.734 50.408 1.00 25.89 161 PRO C CA 1
ATOM 6812 C C . PRO C 1 172 ? -40.297 12.473 49.613 1.00 26.33 161 PRO C C 1
ATOM 6813 O O . PRO C 1 172 ? -39.549 12.015 48.742 1.00 29.78 161 PRO C O 1
ATOM 6817 N N . ILE C 1 173 ? -41.481 11.955 49.899 1.00 24.22 162 ILE C N 1
ATOM 6818 C CA . ILE C 1 173 ? -41.971 10.673 49.408 1.00 23.68 162 ILE C CA 1
ATOM 6819 C C . ILE C 1 173 ? -42.160 10.702 47.899 1.00 23.89 162 ILE C C 1
ATOM 6820 O O . ILE C 1 173 ? -41.714 9.792 47.195 1.00 20.94 162 ILE C O 1
ATOM 6825 N N . ALA C 1 174 ? -42.825 11.746 47.390 1.00 25.91 163 ALA C N 1
ATOM 6826 C CA . ALA C 1 174 ? -43.010 11.834 45.922 1.00 26.87 163 ALA C CA 1
ATOM 6827 C C . ALA C 1 174 ? -41.652 11.665 45.231 1.00 27.87 163 ALA C C 1
ATOM 6828 O O . ALA C 1 174 ? -41.532 10.816 44.347 1.00 29.44 163 ALA C O 1
ATOM 6830 N N . GLU C 1 175 ? -40.625 12.410 45.640 1.00 27.91 164 GLU C N 1
ATOM 6831 C CA . GLU C 1 175 ? -39.379 12.291 44.900 1.00 30.87 164 GLU C CA 1
ATOM 6832 C C . GLU C 1 175 ? -38.578 11.059 45.256 1.00 31.88 164 GLU C C 1
ATOM 6833 O O . GLU C 1 175 ? -37.716 10.661 44.491 1.00 33.63 164 GLU C O 1
ATOM 6839 N N . MET C 1 176 ? -38.863 10.428 46.397 1.00 29.47 165 MET C N 1
ATOM 6840 C CA . MET C 1 176 ? -38.179 9.188 46.712 1.00 26.23 165 MET C CA 1
ATOM 6841 C C . MET C 1 176 ? -38.813 8.041 45.967 1.00 25.29 165 MET C C 1
ATOM 6842 O O . MET C 1 176 ? -38.146 7.075 45.570 1.00 23.57 165 MET C O 1
ATOM 6847 N N . SER C 1 177 ? -40.122 8.173 45.780 1.00 25.41 166 SER C N 1
ATOM 6848 C CA . SER C 1 177 ? -40.948 7.190 45.087 1.00 25.87 166 SER C CA 1
ATOM 6849 C C . SER C 1 177 ? -40.504 6.984 43.629 1.00 24.44 166 SER C C 1
ATOM 6850 O O . SER C 1 177 ? -40.481 5.855 43.102 1.00 23.43 166 SER C O 1
ATOM 6853 N N . VAL C 1 178 ? -40.144 8.101 43.001 1.00 23.89 167 VAL C N 1
ATOM 6854 C CA . VAL C 1 178 ? -39.635 8.144 41.643 1.00 23.80 167 VAL C CA 1
ATOM 6855 C C . VAL C 1 178 ? -38.278 7.405 41.550 1.00 24.89 167 VAL C C 1
ATOM 6856 O O . VAL C 1 178 ? -38.050 6.608 40.604 1.00 25.81 167 VAL C O 1
ATOM 6860 N N . VAL C 1 179 ? -37.399 7.641 42.530 1.00 23.06 168 VAL C N 1
ATOM 6861 C CA . VAL C 1 179 ? -36.149 6.924 42.560 1.00 23.99 168 VAL C CA 1
ATOM 6862 C C . VAL C 1 179 ? -36.355 5.413 42.672 1.00 25.55 168 VAL C C 1
ATOM 6863 O O . VAL C 1 179 ? -35.698 4.619 41.952 1.00 27.38 168 VAL C O 1
ATOM 6867 N N . ALA C 1 180 ? -37.259 5.009 43.557 1.00 24.43 169 ALA C N 1
ATOM 6868 C CA . ALA C 1 180 ? -37.557 3.588 43.687 1.00 25.78 169 ALA C CA 1
ATOM 6869 C C . ALA C 1 180 ? -38.054 3.027 42.371 1.00 26.95 169 ALA C C 1
ATOM 6870 O O . ALA C 1 180 ? -37.672 1.912 42.013 1.00 28.11 169 ALA C O 1
ATOM 6872 N N . MET C 1 181 ? -38.904 3.790 41.669 1.00 29.09 170 MET C N 1
ATOM 6873 C CA . MET C 1 181 ? -39.441 3.377 40.356 1.00 32.17 170 MET C CA 1
ATOM 6874 C C . MET C 1 181 ? -38.330 3.133 39.325 1.00 31.02 170 MET C C 1
ATOM 6875 O O . MET C 1 181 ? -38.284 2.070 38.682 1.00 25.77 170 MET C O 1
ATOM 6880 N N . GLU C 1 182 ? -37.415 4.097 39.215 1.00 32.10 171 GLU C N 1
ATOM 6881 C CA . GLU C 1 182 ? -36.222 3.940 38.373 1.00 34.94 171 GLU C CA 1
ATOM 6882 C C . GLU C 1 182 ? -35.342 2.712 38.602 1.00 35.00 171 GLU C C 1
ATOM 6883 O O . GLU C 1 182 ? -34.658 2.295 37.676 1.00 39.48 171 GLU C O 1
ATOM 6889 N N . PHE C 1 183 ? -35.286 2.156 39.808 1.00 33.28 172 PHE C N 1
ATOM 6890 C CA . PHE C 1 183 ? -34.502 0.907 40.009 1.00 32.03 172 PHE C CA 1
ATOM 6891 C C . PHE C 1 183 ? -35.421 -0.293 40.086 1.00 29.00 172 PHE C C 1
ATOM 6892 O O . PHE C 1 183 ? -34.991 -1.390 40.436 1.00 29.58 172 PHE C O 1
ATOM 6900 N N . GLY C 1 184 ? -36.685 -0.070 39.748 1.00 28.00 173 GLY C N 1
ATOM 6901 C CA . GLY C 1 184 ? -37.719 -1.124 39.732 1.00 28.69 173 GLY C CA 1
ATOM 6902 C C . GLY C 1 184 ? -37.891 -1.847 41.045 1.00 28.17 173 GLY C C 1
ATOM 6903 O O . GLY C 1 184 ? -37.942 -3.067 41.095 1.00 30.68 173 GLY C O 1
ATOM 6904 N N . VAL C 1 185 ? -37.911 -1.075 42.127 1.00 29.40 174 VAL C N 1
ATOM 6905 C CA . VAL C 1 185 ? -38.009 -1.621 43.487 1.00 25.38 174 VAL C CA 1
ATOM 6906 C C . VAL C 1 185 ? -39.289 -1.082 44.135 1.00 23.56 174 VAL C C 1
ATOM 6907 O O . VAL C 1 185 ? -39.478 0.138 44.180 1.00 23.91 174 VAL C O 1
ATOM 6911 N N . PRO C 1 186 ? -40.161 -1.976 44.617 1.00 20.59 175 PRO C N 1
ATOM 6912 C CA . PRO C 1 186 ? -41.377 -1.446 45.179 1.00 21.17 175 PRO C CA 1
ATOM 6913 C C . PRO C 1 186 ? -41.090 -0.623 46.455 1.00 22.31 175 PRO C C 1
ATOM 6914 O O . PRO C 1 186 ? -40.154 -0.922 47.199 1.00 25.15 175 PRO C O 1
ATOM 6918 N N . MET C 1 187 ? -41.887 0.413 46.694 1.00 21.88 176 MET C N 1
ATOM 6919 C CA . MET C 1 187 ? -41.726 1.260 47.858 1.00 20.58 176 MET C CA 1
ATOM 6920 C C . MET C 1 187 ? -43.037 1.296 48.608 1.00 19.49 176 MET C C 1
ATOM 6921 O O . MET C 1 187 ? -44.113 1.414 48.012 1.00 20.43 176 MET C O 1
ATOM 6926 N N . HIS C 1 188 ? -42.931 1.190 49.916 1.00 18.13 177 HIS C N 1
ATOM 6927 C CA . HIS C 1 188 ? -44.068 1.354 50.814 1.00 18.39 177 HIS C CA 1
ATOM 6928 C C . HIS C 1 188 ? -43.856 2.605 51.618 1.00 18.08 177 HIS C C 1
ATOM 6929 O O . HIS C 1 188 ? -42.720 2.992 51.872 1.00 18.98 177 HIS C O 1
ATOM 6936 N N . SER C 1 189 ? -44.927 3.269 52.024 1.00 17.93 178 SER C N 1
ATOM 6937 C CA . SER C 1 189 ? -44.781 4.394 52.952 1.00 17.46 178 SER C CA 1
ATOM 6938 C C . SER C 1 189 ? -45.845 4.313 54.019 1.00 17.32 178 SER C C 1
ATOM 6939 O O . SER C 1 189 ? -47.050 4.233 53.712 1.00 18.03 178 SER C O 1
ATOM 6942 N N . ASP C 1 190 ? -45.407 4.334 55.266 1.00 16.59 179 ASP C N 1
ATOM 6943 C CA . ASP C 1 190 ? -46.304 4.493 56.404 1.00 16.40 179 ASP C CA 1
ATOM 6944 C C . ASP C 1 190 ? -46.889 5.923 56.436 1.00 16.22 179 ASP C C 1
ATOM 6945 O O . ASP C 1 190 ? -46.232 6.848 56.897 1.00 16.44 179 ASP C O 1
ATOM 6950 N N . ALA C 1 191 ? -48.108 6.116 55.917 1.00 16.66 180 ALA C N 1
ATOM 6951 C CA . ALA C 1 191 ? -48.744 7.487 55.838 1.00 15.74 180 ALA C CA 1
ATOM 6952 C C . ALA C 1 191 ? -49.749 7.737 56.991 1.00 16.04 180 ALA C C 1
ATOM 6953 O O . ALA C 1 191 ? -50.638 8.621 56.949 1.00 15.00 180 ALA C O 1
ATOM 6955 N N . ILE C 1 192 ? -49.579 6.945 58.047 1.00 15.79 181 ILE C N 1
ATOM 6956 C CA . ILE C 1 192 ? -50.536 6.941 59.105 1.00 16.88 181 ILE C CA 1
ATOM 6957 C C . ILE C 1 192 ? -50.720 8.313 59.744 1.00 18.17 181 ILE C C 1
ATOM 6958 O O . ILE C 1 192 ? -51.798 8.620 60.256 1.00 19.62 181 ILE C O 1
ATOM 6963 N N . GLN C 1 193 ? -49.680 9.144 59.711 1.00 19.03 182 GLN C N 1
ATOM 6964 C CA . GLN C 1 193 ? -49.777 10.436 60.341 1.00 19.26 182 GLN C CA 1
ATOM 6965 C C . GLN C 1 193 ? -50.218 11.448 59.332 1.00 19.63 182 GLN C C 1
ATOM 6966 O O . GLN C 1 193 ? -50.632 12.550 59.710 1.00 20.83 182 GLN C O 1
ATOM 6972 N N . ALA C 1 194 ? -50.173 11.091 58.058 1.00 19.03 183 ALA C N 1
ATOM 6973 C CA . ALA C 1 194 ? -50.434 12.094 57.029 1.00 19.41 183 ALA C CA 1
ATOM 6974 C C . ALA C 1 194 ? -51.913 12.303 56.657 1.00 19.11 183 ALA C C 1
ATOM 6975 O O . ALA C 1 194 ? -52.304 13.406 56.304 1.00 18.81 183 ALA C O 1
ATOM 6977 N N . VAL C 1 195 ? -52.730 11.253 56.772 1.00 18.94 184 VAL C N 1
ATOM 6978 C CA . VAL C 1 195 ? -54.126 11.318 56.404 1.00 18.41 184 VAL C CA 1
ATOM 6979 C C . VAL C 1 195 ? -54.848 12.392 57.208 1.00 19.26 184 VAL C C 1
ATOM 6980 O O . VAL C 1 195 ? -54.788 12.396 58.404 1.00 17.69 184 VAL C O 1
ATOM 6984 N N . GLY C 1 196 ? -55.520 13.324 56.526 1.00 20.88 185 GLY C N 1
ATOM 6985 C CA . GLY C 1 196 ? -56.155 14.458 57.189 1.00 21.45 185 GLY C CA 1
ATOM 6986 C C . GLY C 1 196 ? -55.212 15.570 57.642 1.00 23.11 185 GLY C C 1
ATOM 6987 O O . GLY C 1 196 ? -55.660 16.622 58.096 1.00 22.88 185 GLY C O 1
ATOM 6988 N N . GLN C 1 197 ? -53.908 15.350 57.548 1.00 24.94 186 GLN C N 1
ATOM 6989 C CA . GLN C 1 197 ? -52.958 16.445 57.793 1.00 27.08 186 GLN C CA 1
ATOM 6990 C C . GLN C 1 197 ? -52.167 16.945 56.563 1.00 29.26 186 GLN C C 1
ATOM 6991 O O . GLN C 1 197 ? -51.609 18.034 56.613 1.00 33.77 186 GLN C O 1
ATOM 6997 N N . LEU C 1 198 ? -52.165 16.187 55.463 1.00 28.69 187 LEU C N 1
ATOM 6998 C CA . LEU C 1 198 ? -51.382 16.497 54.262 1.00 27.32 187 LEU C CA 1
ATOM 6999 C C . LEU C 1 198 ? -52.200 16.093 53.084 1.00 27.64 187 LEU C C 1
ATOM 7000 O O . LEU C 1 198 ? -53.034 15.256 53.233 1.00 28.26 187 LEU C O 1
ATOM 7005 N N . PRO C 1 199 ? -51.969 16.693 51.899 1.00 32.29 188 PRO C N 1
ATOM 7006 C CA . PRO C 1 199 ? -52.698 16.170 50.708 1.00 30.08 188 PRO C CA 1
ATOM 7007 C C . PRO C 1 199 ? -52.124 14.846 50.174 1.00 30.64 188 PRO C C 1
ATOM 7008 O O . PRO C 1 199 ? -51.132 14.845 49.464 1.00 40.89 188 PRO C O 1
ATOM 7012 N N . LEU C 1 200 ? -52.721 13.717 50.490 1.00 27.86 189 LEU C N 1
ATOM 7013 C CA . LEU C 1 200 ? -52.128 12.461 50.057 1.00 25.75 189 LEU C CA 1
ATOM 7014 C C . LEU C 1 200 ? -52.808 12.055 48.799 1.00 25.36 189 LEU C C 1
ATOM 7015 O O . LEU C 1 200 ? -54.041 12.155 48.733 1.00 27.84 189 LEU C O 1
ATOM 7020 N N . ASP C 1 201 ? -52.033 11.575 47.821 1.00 22.49 190 ASP C N 1
ATOM 7021 C CA . ASP C 1 201 ? -52.593 11.087 46.552 1.00 22.12 190 ASP C CA 1
ATOM 7022 C C . ASP C 1 201 ? -51.768 9.890 46.037 1.00 22.98 190 ASP C C 1
ATOM 7023 O O . ASP C 1 201 ? -50.719 10.026 45.348 1.00 22.08 190 ASP C O 1
ATOM 7028 N N . PHE C 1 202 ? -52.266 8.705 46.381 1.00 21.58 191 PHE C N 1
ATOM 7029 C CA . PHE C 1 202 ? -51.545 7.481 46.143 1.00 20.69 191 PHE C CA 1
ATOM 7030 C C . PHE C 1 202 ? -51.228 7.401 44.650 1.00 21.83 191 PHE C C 1
ATOM 7031 O O . PHE C 1 202 ? -50.080 7.088 44.263 1.00 21.11 191 PHE C O 1
ATOM 7039 N N . GLY C 1 203 ? -52.237 7.733 43.826 1.00 22.21 192 GLY C N 1
ATOM 7040 C CA . GLY C 1 203 ? -52.081 7.798 42.372 1.00 21.16 192 GLY C CA 1
ATOM 7041 C C . GLY C 1 203 ? -50.873 8.649 41.973 1.00 21.61 192 GLY C C 1
ATOM 7042 O O . GLY C 1 203 ? -49.967 8.149 41.305 1.00 20.37 192 GLY C O 1
ATOM 7043 N N . ALA C 1 204 ? -50.864 9.921 42.402 1.00 21.08 193 ALA C N 1
ATOM 7044 C CA . ALA C 1 204 ? -49.820 10.862 42.029 1.00 21.76 193 ALA C CA 1
ATOM 7045 C C . ALA C 1 204 ? -48.451 10.464 42.548 1.00 24.14 193 ALA C C 1
ATOM 7046 O O . ALA C 1 204 ? -47.496 10.683 41.859 1.00 30.58 193 ALA C O 1
ATOM 7048 N N . SER C 1 205 ? -48.344 9.909 43.753 1.00 25.38 194 SER C N 1
ATOM 7049 C CA . SER C 1 205 ? -47.063 9.409 44.304 1.00 24.75 194 SER C CA 1
ATOM 7050 C C . SER C 1 205 ? -46.699 8.197 43.459 1.00 26.22 194 SER C C 1
ATOM 7051 O O . SER C 1 205 ? -47.540 7.668 42.743 1.00 28.40 194 SER C O 1
ATOM 7054 N N . GLY C 1 206 ? -45.489 7.692 43.505 1.00 24.24 195 GLY C N 1
ATOM 7055 C CA . GLY C 1 206 ? -45.340 6.467 42.712 1.00 24.15 195 GLY C CA 1
ATOM 7056 C C . GLY C 1 206 ? -45.633 5.186 43.489 1.00 23.78 195 GLY C C 1
ATOM 7057 O O . GLY C 1 206 ? -45.400 4.083 42.964 1.00 22.95 195 GLY C O 1
ATOM 7058 N N . LEU C 1 207 ? -46.140 5.336 44.722 1.00 21.65 196 LEU C N 1
ATOM 7059 C CA . LEU C 1 207 ? -46.068 4.261 45.727 1.00 21.50 196 LEU C CA 1
ATOM 7060 C C . LEU C 1 207 ? -46.630 2.905 45.287 1.00 21.21 196 LEU C C 1
ATOM 7061 O O . LEU C 1 207 ? -47.657 2.820 44.618 1.00 21.82 196 LEU C O 1
ATOM 7066 N N . SER C 1 208 ? -45.903 1.847 45.615 1.00 20.41 197 SER C N 1
ATOM 7067 C CA . SER C 1 208 ? -46.416 0.522 45.412 1.00 20.23 197 SER C CA 1
ATOM 7068 C C . SER C 1 208 ? -47.406 0.307 46.532 1.00 18.84 197 SER C C 1
ATOM 7069 O O . SER C 1 208 ? -48.402 -0.381 46.345 1.00 19.82 197 SER C O 1
ATOM 7072 N N . ALA C 1 209 ? -47.135 0.893 47.694 1.00 17.00 198 ALA C N 1
ATOM 7073 C CA . ALA C 1 209 ? -47.955 0.644 48.850 1.00 16.83 198 ALA C CA 1
ATOM 7074 C C . ALA C 1 209 ? -47.955 1.779 49.847 1.00 17.01 198 ALA C C 1
ATOM 7075 O O . ALA C 1 209 ? -46.947 2.490 50.006 1.00 17.16 198 ALA C O 1
ATOM 7077 N N . MET C 1 210 ? -49.065 1.899 50.569 1.00 16.12 199 MET C N 1
ATOM 7078 C CA . MET C 1 210 ? -49.196 2.915 51.591 1.00 17.17 199 MET C CA 1
ATOM 7079 C C . MET C 1 210 ? -50.185 2.455 52.732 1.00 17.88 199 MET C C 1
ATOM 7080 O O . MET C 1 210 ? -51.255 1.872 52.486 1.00 17.28 199 MET C O 1
ATOM 7085 N N . SER C 1 211 ? -49.811 2.748 53.969 1.00 18.22 200 SER C N 1
ATOM 7086 C CA . SER C 1 211 ? -50.579 2.402 55.161 1.00 18.63 200 SER C CA 1
ATOM 7087 C C . SER C 1 211 ? -51.369 3.568 55.757 1.00 19.42 200 SER C C 1
ATOM 7088 O O . SER C 1 211 ? -50.895 4.739 55.756 1.00 19.45 200 SER C O 1
ATOM 7091 N N . VAL C 1 212 ? -52.561 3.256 56.273 1.00 18.43 201 VAL C N 1
ATOM 7092 C CA . VAL C 1 212 ? -53.347 4.246 57.007 1.00 17.75 201 VAL C CA 1
ATOM 7093 C C . VAL C 1 212 ? -54.078 3.615 58.179 1.00 18.75 201 VAL C C 1
ATOM 7094 O O . VAL C 1 212 ? -54.388 2.411 58.151 1.00 19.02 201 VAL C O 1
ATOM 7098 N N . ALA C 1 213 ? -54.369 4.419 59.202 1.00 18.02 202 ALA C N 1
ATOM 7099 C CA . ALA C 1 213 ? -55.079 3.919 60.362 1.00 17.57 202 ALA C CA 1
ATOM 7100 C C . ALA C 1 213 ? -56.255 4.864 60.718 1.00 17.29 202 ALA C C 1
ATOM 7101 O O . ALA C 1 213 ? -56.041 6.037 60.888 1.00 17.71 202 ALA C O 1
ATOM 7103 N N . GLY C 1 214 ? -57.472 4.343 60.847 1.00 17.00 203 GLY C N 1
ATOM 7104 C CA . GLY C 1 214 ? -58.659 5.138 61.159 1.00 16.58 203 GLY C CA 1
ATOM 7105 C C . GLY C 1 214 ? -58.586 6.046 62.383 1.00 17.69 203 GLY C C 1
ATOM 7106 O O . GLY C 1 214 ? -59.007 7.217 62.316 1.00 17.42 203 GLY C O 1
ATOM 7107 N N . HIS C 1 215 ? -58.043 5.560 63.474 1.00 17.66 204 HIS C N 1
ATOM 7108 C CA . HIS C 1 215 ? -58.100 6.239 64.727 1.00 17.86 204 HIS C CA 1
ATOM 7109 C C . HIS C 1 215 ? -57.277 7.478 64.787 1.00 18.01 204 HIS C C 1
ATOM 7110 O O . HIS C 1 215 ? -57.455 8.291 65.646 1.00 17.79 204 HIS C O 1
ATOM 7141 N N . PHE C 1 217 ? -57.261 9.889 62.324 1.00 19.17 206 PHE C N 1
ATOM 7142 C CA . PHE C 1 217 ? -58.091 10.983 61.772 1.00 19.59 206 PHE C CA 1
ATOM 7143 C C . PHE C 1 217 ? -59.545 10.843 62.173 1.00 21.01 206 PHE C C 1
ATOM 7144 O O . PHE C 1 217 ? -60.416 11.277 61.443 1.00 23.45 206 PHE C O 1
ATOM 7152 N N . GLY C 1 218 ? -59.807 10.208 63.304 1.00 20.63 207 GLY C N 1
ATOM 7153 C CA . GLY C 1 218 ? -61.131 10.228 63.857 1.00 20.96 207 GLY C CA 1
ATOM 7154 C C . GLY C 1 218 ? -62.072 9.099 63.488 1.00 21.59 207 GLY C C 1
ATOM 7155 O O . GLY C 1 218 ? -63.291 9.209 63.740 1.00 24.59 207 GLY C O 1
ATOM 7156 N N . GLY C 1 219 ? -61.540 8.032 62.911 1.00 18.73 208 GLY C N 1
ATOM 7157 C CA . GLY C 1 219 ? -62.317 6.840 62.667 1.00 18.36 208 GLY C CA 1
ATOM 7158 C C . GLY C 1 219 ? -62.243 5.896 63.842 1.00 18.91 208 GLY C C 1
ATOM 7159 O O . GLY C 1 219 ? -61.545 6.183 64.823 1.00 22.92 208 GLY C O 1
ATOM 7160 N N . PRO C 1 220 ? -62.909 4.739 63.753 1.00 18.30 209 PRO C N 1
ATOM 7161 C CA . PRO C 1 220 ? -62.902 3.784 64.869 1.00 19.16 209 PRO C CA 1
ATOM 7162 C C . PRO C 1 220 ? -61.502 3.215 65.052 1.00 20.92 209 PRO C C 1
ATOM 7163 O O . PRO C 1 220 ? -60.768 3.117 64.058 1.00 21.03 209 PRO C O 1
ATOM 7167 N N . PRO C 1 221 ? -61.124 2.835 66.298 1.00 21.92 210 PRO C N 1
ATOM 7168 C CA . PRO C 1 221 ? -59.931 1.954 66.554 1.00 21.36 210 PRO C CA 1
ATOM 7169 C C . PRO C 1 221 ? -60.092 0.595 65.894 1.00 19.35 210 PRO C C 1
ATOM 7170 O O . PRO C 1 221 ? -61.221 0.234 65.545 1.00 22.33 210 PRO C O 1
ATOM 7174 N N . GLY C 1 222 ? -58.982 -0.119 65.705 1.00 18.14 211 GLY C N 1
ATOM 7175 C CA . GLY C 1 222 ? -58.946 -1.466 65.133 1.00 18.29 211 GLY C CA 1
ATOM 7176 C C . GLY C 1 222 ? -59.477 -1.575 63.695 1.00 20.64 211 GLY C C 1
ATOM 7177 O O . GLY C 1 222 ? -60.130 -2.576 63.323 1.00 23.01 211 GLY C O 1
ATOM 7178 N N . VAL C 1 223 ? -59.232 -0.531 62.899 1.00 18.74 212 VAL C N 1
ATOM 7179 C CA . VAL C 1 223 ? -59.452 -0.545 61.477 1.00 17.61 212 VAL C CA 1
ATOM 7180 C C . VAL C 1 223 ? -58.381 0.304 60.837 1.00 18.20 212 VAL C C 1
ATOM 7181 O O . VAL C 1 223 ? -58.083 1.393 61.314 1.00 18.81 212 VAL C O 1
ATOM 7185 N N . GLY C 1 224 ? -57.786 -0.209 59.765 1.00 18.23 213 GLY C N 1
ATOM 7186 C CA . GLY C 1 224 ? -56.850 0.552 58.946 1.00 16.98 213 GLY C CA 1
ATOM 7187 C C . GLY C 1 224 ? -57.082 0.155 57.492 1.00 16.87 213 GLY C C 1
ATOM 7188 O O . GLY C 1 224 ? -58.088 -0.523 57.170 1.00 17.44 213 GLY C O 1
ATOM 7189 N N . ALA C 1 225 ? -56.178 0.586 56.606 1.00 14.92 214 ALA C N 1
ATOM 7190 C CA . ALA C 1 225 ? -56.129 0.063 55.261 1.00 13.98 214 ALA C CA 1
ATOM 7191 C C . ALA C 1 225 ? -54.697 -0.016 54.708 1.00 14.00 214 ALA C C 1
ATOM 7192 O O . ALA C 1 225 ? -53.835 0.778 55.056 1.00 13.57 214 ALA C O 1
ATOM 7194 N N . LEU C 1 226 ? -54.454 -0.975 53.838 1.00 14.14 215 LEU C N 1
ATOM 7195 C CA . LEU C 1 226 ? -53.301 -0.902 53.015 1.00 15.06 215 LEU C CA 1
ATOM 7196 C C . LEU C 1 226 ? -53.757 -0.587 51.608 1.00 17.00 215 LEU C C 1
ATOM 7197 O O . LEU C 1 226 ? -54.637 -1.268 51.044 1.00 17.73 215 LEU C O 1
ATOM 7202 N N . LEU C 1 227 ? -53.154 0.448 51.037 1.00 18.36 216 LEU C N 1
ATOM 7203 C CA . LEU C 1 227 ? -53.327 0.756 49.617 1.00 19.21 216 LEU C CA 1
ATOM 7204 C C . LEU C 1 227 ? -52.218 0.056 48.856 1.00 19.06 216 LEU C C 1
ATOM 7205 O O . LEU C 1 227 ? -51.049 0.256 49.173 1.00 21.36 216 LEU C O 1
ATOM 7210 N N . LEU C 1 228 ? -52.560 -0.764 47.870 1.00 18.15 217 LEU C N 1
ATOM 7211 C CA . LEU C 1 228 ? -51.560 -1.582 47.184 1.00 17.88 217 LEU C CA 1
ATOM 7212 C C . LEU C 1 228 ? -51.899 -1.607 45.714 1.00 19.85 217 LEU C C 1
ATOM 7213 O O . LEU C 1 228 ? -53.071 -1.870 45.346 1.00 19.05 217 LEU C O 1
ATOM 7218 N N . ARG C 1 229 ? -50.883 -1.332 44.880 1.00 21.73 218 ARG C N 1
ATOM 7219 C CA . ARG C 1 229 ? -51.024 -1.356 43.401 1.00 23.28 218 ARG C CA 1
ATOM 7220 C C . ARG C 1 229 ? -51.469 -2.711 42.925 1.00 24.12 218 ARG C C 1
ATOM 7221 O O . ARG C 1 229 ? -51.084 -3.769 43.488 1.00 24.46 218 ARG C O 1
ATOM 7229 N N . ARG C 1 230 ? -52.328 -2.670 41.913 1.00 27.07 219 ARG C N 1
ATOM 7230 C CA . ARG C 1 230 ? -52.896 -3.878 41.324 1.00 29.72 219 ARG C CA 1
ATOM 7231 C C . ARG C 1 230 ? -51.841 -4.915 40.943 1.00 29.18 219 ARG C C 1
ATOM 7232 O O . ARG C 1 230 ? -52.122 -6.097 41.021 1.00 31.02 219 ARG C O 1
ATOM 7240 N N . ASP C 1 231 ? -50.620 -4.482 40.610 1.00 28.00 220 ASP C N 1
ATOM 7241 C CA . ASP C 1 231 ? -49.608 -5.407 40.115 1.00 29.53 220 ASP C CA 1
ATOM 7242 C C . ASP C 1 231 ? -48.449 -5.748 41.097 1.00 28.58 220 ASP C C 1
ATOM 7243 O O . ASP C 1 231 ? -47.450 -6.371 40.730 1.00 29.49 220 ASP C O 1
ATOM 7248 N N . VAL C 1 232 ? -48.564 -5.344 42.342 1.00 25.10 221 VAL C N 1
ATOM 7249 C CA . VAL C 1 232 ? -47.499 -5.621 43.262 1.00 23.31 221 VAL C CA 1
ATOM 7250 C C . VAL C 1 232 ? -47.904 -6.839 44.064 1.00 23.47 221 VAL C C 1
ATOM 7251 O O . VAL C 1 232 ? -48.991 -6.823 44.642 1.00 24.26 221 VAL C O 1
ATOM 7255 N N . THR C 1 233 ? -47.069 -7.887 44.102 1.00 21.52 222 THR C N 1
ATOM 7256 C CA . THR C 1 233 ? -47.510 -9.147 44.698 1.00 20.93 222 THR C CA 1
ATOM 7257 C C . THR C 1 233 ? -47.292 -9.016 46.169 1.00 20.68 222 THR C C 1
ATOM 7258 O O . THR C 1 233 ? -46.342 -8.386 46.554 1.00 20.43 222 THR C O 1
ATOM 7262 N N . CYS C 1 234 ? -48.174 -9.602 46.973 1.00 21.12 223 CYS C N 1
ATOM 7263 C CA . CYS C 1 234 ? -48.066 -9.519 48.405 1.00 23.05 223 CYS C CA 1
ATOM 7264 C C . CYS C 1 234 ? -48.552 -10.795 49.117 1.00 24.28 223 CYS C C 1
ATOM 7265 O O . CYS C 1 234 ? -49.709 -11.149 49.009 1.00 26.85 223 CYS C O 1
ATOM 7268 N N . VAL C 1 235 ? -47.653 -11.493 49.825 1.00 23.30 224 VAL C N 1
ATOM 7269 C CA . VAL C 1 235 ? -47.971 -12.786 50.452 1.00 22.49 224 VAL C CA 1
ATOM 7270 C C . VAL C 1 235 ? -48.841 -12.499 51.650 1.00 21.48 224 VAL C C 1
ATOM 7271 O O . VAL C 1 235 ? -48.515 -11.608 52.395 1.00 22.32 224 VAL C O 1
ATOM 7275 N N . PRO C 1 236 ? -49.942 -13.245 51.848 1.00 20.88 225 PRO C N 1
ATOM 7276 C CA . PRO C 1 236 ? -50.815 -12.845 52.947 1.00 20.17 225 PRO C CA 1
ATOM 7277 C C . PRO C 1 236 ? -50.187 -13.099 54.315 1.00 21.01 225 PRO C C 1
ATOM 7278 O O . PRO C 1 236 ? -49.312 -13.929 54.434 1.00 19.60 225 PRO C O 1
ATOM 7282 N N . LEU C 1 237 ? -50.599 -12.330 55.328 1.00 22.78 226 LEU C N 1
ATOM 7283 C CA . LEU C 1 237 ? -50.299 -12.676 56.700 1.00 22.71 226 LEU C CA 1
ATOM 7284 C C . LEU C 1 237 ? -51.510 -13.379 57.325 1.00 24.48 226 LEU C C 1
ATOM 7285 O O . LEU C 1 237 ? -51.351 -14.316 58.087 1.00 26.98 226 LEU C O 1
ATOM 7290 N N . MET C 1 238 ? -52.717 -12.938 56.971 1.00 27.52 227 MET C N 1
ATOM 7291 C CA . MET C 1 238 ? -53.966 -13.586 57.369 1.00 27.03 227 MET C CA 1
ATOM 7292 C C . MET C 1 238 ? -54.411 -14.501 56.229 1.00 27.42 227 MET C C 1
ATOM 7293 O O . MET C 1 238 ? -54.739 -14.016 55.127 1.00 26.73 227 MET C O 1
ATOM 7298 N N . HIS C 1 239 ? -54.401 -15.820 56.460 1.00 24.90 228 HIS C N 1
ATOM 7299 C CA . HIS C 1 239 ? -54.980 -16.739 55.483 1.00 22.44 228 HIS C CA 1
ATOM 7300 C C . HIS C 1 239 ? -56.329 -17.199 55.886 1.00 23.05 228 HIS C C 1
ATOM 7301 O O . HIS C 1 239 ? -56.668 -17.207 57.065 1.00 22.87 228 HIS C O 1
ATOM 7308 N N . GLY C 1 240 ? -57.112 -17.576 54.876 1.00 25.23 229 GLY C N 1
ATOM 7309 C CA . GLY C 1 240 ? -58.307 -18.383 55.039 1.00 25.58 229 GLY C CA 1
ATOM 7310 C C . GLY C 1 240 ? -59.495 -17.688 54.447 1.00 26.61 229 GLY C C 1
ATOM 7311 O O . GLY C 1 240 ? -60.417 -17.370 55.156 1.00 29.01 229 GLY C O 1
ATOM 7312 N N . GLY C 1 241 ? -59.492 -17.441 53.154 1.00 27.16 230 GLY C N 1
ATOM 7313 C CA . GLY C 1 241 ? -60.441 -16.487 52.626 1.00 30.76 230 GLY C CA 1
ATOM 7314 C C . GLY C 1 241 ? -60.246 -16.201 51.167 1.00 30.76 230 GLY C C 1
ATOM 7315 O O . GLY C 1 241 ? -61.089 -16.579 50.433 1.00 35.46 230 GLY C O 1
ATOM 7316 N N . GLY C 1 242 ? -59.272 -15.418 50.705 1.00 34.68 231 GLY C N 1
ATOM 7317 C CA . GLY C 1 242 ? -58.806 -14.158 51.271 1.00 35.66 231 GLY C CA 1
ATOM 7318 C C . GLY C 1 242 ? -59.768 -13.134 50.671 1.00 35.39 231 GLY C C 1
ATOM 7319 O O . GLY C 1 242 ? -59.747 -12.823 49.484 1.00 33.92 231 GLY C O 1
ATOM 7320 N N . GLN C 1 243 ? -60.628 -12.644 51.543 1.00 35.99 232 GLN C N 1
ATOM 7321 C CA . GLN C 1 243 ? -61.788 -11.863 51.234 1.00 32.04 232 GLN C CA 1
ATOM 7322 C C . GLN C 1 243 ? -61.404 -10.546 50.586 1.00 32.01 232 GLN C C 1
ATOM 7323 O O . GLN C 1 243 ? -62.199 -9.952 49.861 1.00 37.75 232 GLN C O 1
ATOM 7329 N N . GLU C 1 244 ? -60.195 -10.094 50.855 1.00 28.46 233 GLU C N 1
ATOM 7330 C CA . GLU C 1 244 ? -59.712 -8.852 50.325 1.00 25.95 233 GLU C CA 1
ATOM 7331 C C . GLU C 1 244 ? -58.600 -9.155 49.336 1.00 24.94 233 GLU C C 1
ATOM 7332 O O . GLU C 1 244 ? -57.453 -9.374 49.728 1.00 23.51 233 GLU C O 1
ATOM 7338 N N . ARG C 1 245 ? -58.962 -9.187 48.056 1.00 27.33 234 ARG C N 1
ATOM 7339 C CA . ARG C 1 245 ? -58.056 -9.492 46.946 1.00 27.99 234 ARG C CA 1
ATOM 7340 C C . ARG C 1 245 ? -57.086 -10.600 47.236 1.00 29.21 234 ARG C C 1
ATOM 7341 O O . ARG C 1 245 ? -56.006 -10.591 46.676 1.00 29.82 234 ARG C O 1
ATOM 7349 N N . ASP C 1 246 ? -57.433 -11.529 48.129 1.00 32.66 235 ASP C N 1
ATOM 7350 C CA . ASP C 1 246 ? -56.590 -12.709 48.407 1.00 31.46 235 ASP C CA 1
ATOM 7351 C C . ASP C 1 246 ? -55.285 -12.380 49.148 1.00 29.10 235 ASP C C 1
ATOM 7352 O O . ASP C 1 246 ? -54.348 -13.184 49.200 1.00 29.51 235 ASP C O 1
ATOM 7357 N N . ILE C 1 247 ? -55.237 -11.188 49.712 1.00 26.63 236 ILE C N 1
ATOM 7358 C CA . ILE C 1 247 ? -54.046 -10.669 50.350 1.00 25.92 236 ILE C CA 1
ATOM 7359 C C . ILE C 1 247 ? -54.271 -10.717 51.868 1.00 23.42 236 ILE C C 1
ATOM 7360 O O . ILE C 1 247 ? -53.343 -10.925 52.609 1.00 22.72 236 ILE C O 1
ATOM 7365 N N . ARG C 1 248 ? -55.524 -10.582 52.295 1.00 21.73 237 ARG C N 1
ATOM 7366 C CA . ARG C 1 248 ? -55.906 -10.474 53.686 1.00 21.02 237 ARG C CA 1
ATOM 7367 C C . ARG C 1 248 ? -57.279 -11.133 53.950 1.00 22.94 237 ARG C C 1
ATOM 7368 O O . ARG C 1 248 ? -58.332 -10.613 53.533 1.00 24.68 237 ARG C O 1
ATOM 7376 N N . SER C 1 249 ? -57.282 -12.252 54.667 1.00 23.67 238 SER C N 1
ATOM 7377 C CA . SER C 1 249 ? -58.516 -13.002 54.960 1.00 24.16 238 SER C CA 1
ATOM 7378 C C . SER C 1 249 ? -59.192 -12.495 56.214 1.00 22.68 238 SER C C 1
ATOM 7379 O O . SER C 1 249 ? -58.606 -11.719 56.953 1.00 20.95 238 SER C O 1
ATOM 7382 N N . GLY C 1 250 ? -60.412 -12.969 56.465 1.00 22.69 239 GLY C N 1
ATOM 7383 C CA . GLY C 1 250 ? -61.221 -12.509 57.589 1.00 23.45 239 GLY C CA 1
ATOM 7384 C C . GLY C 1 250 ? -62.605 -12.085 57.130 1.00 27.84 239 GLY C C 1
ATOM 7385 O O . GLY C 1 250 ? -62.769 -11.490 56.074 1.00 27.94 239 GLY C O 1
ATOM 7386 N N . THR C 1 251 ? -63.631 -12.388 57.909 1.00 27.55 240 THR C N 1
ATOM 7387 C CA . THR C 1 251 ? -64.918 -11.853 57.568 1.00 26.12 240 THR C CA 1
ATOM 7388 C C . THR C 1 251 ? -64.824 -10.317 57.511 1.00 25.83 240 THR C C 1
ATOM 7389 O O . THR C 1 251 ? -64.379 -9.706 58.458 1.00 25.12 240 THR C O 1
ATOM 7393 N N . PRO C 1 252 ? -65.239 -9.700 56.388 1.00 26.36 241 PRO C N 1
ATOM 7394 C CA . PRO C 1 252 ? -65.145 -8.239 56.272 1.00 26.03 241 PRO C CA 1
ATOM 7395 C C . PRO C 1 252 ? -65.926 -7.565 57.369 1.00 26.79 241 PRO C C 1
ATOM 7396 O O . PRO C 1 252 ? -67.026 -8.035 57.731 1.00 30.02 241 PRO C O 1
ATOM 7400 N N . ASP C 1 253 ? -65.335 -6.507 57.927 1.00 26.64 242 ASP C N 1
ATOM 7401 C CA . ASP C 1 253 ? -65.952 -5.748 59.022 1.00 23.45 242 ASP C CA 1
ATOM 7402 C C . ASP C 1 253 ? -66.588 -4.502 58.456 1.00 20.90 242 ASP C C 1
ATOM 7403 O O . ASP C 1 253 ? -65.946 -3.499 58.314 1.00 22.02 242 ASP C O 1
ATOM 7408 N N . VAL C 1 254 ? -67.874 -4.580 58.183 1.00 19.45 243 VAL C N 1
ATOM 7409 C CA . VAL C 1 254 ? -68.604 -3.495 57.542 1.00 18.05 243 VAL C CA 1
ATOM 7410 C C . VAL C 1 254 ? -68.785 -2.254 58.400 1.00 17.53 243 VAL C C 1
ATOM 7411 O O . VAL C 1 254 ? -68.549 -1.131 57.964 1.00 17.43 243 VAL C O 1
ATOM 7415 N N . ALA C 1 255 ? -69.143 -2.444 59.651 1.00 19.18 244 ALA C N 1
ATOM 7416 C CA . ALA C 1 255 ? -69.287 -1.293 60.546 1.00 18.13 244 ALA C CA 1
ATOM 7417 C C . ALA C 1 255 ? -68.004 -0.498 60.618 1.00 17.56 244 ALA C C 1
ATOM 7418 O O . ALA C 1 255 ? -68.032 0.704 60.473 1.00 18.11 244 ALA C O 1
ATOM 7420 N N . SER C 1 256 ? -66.858 -1.149 60.773 1.00 17.31 245 SER C N 1
ATOM 7421 C CA . SER C 1 256 ? -65.629 -0.345 61.010 1.00 16.33 245 SER C CA 1
ATOM 7422 C C . SER C 1 256 ? -65.233 0.404 59.758 1.00 14.68 245 SER C C 1
ATOM 7423 O O . SER C 1 256 ? -64.850 1.572 59.814 1.00 12.92 245 SER C O 1
ATOM 7426 N N . ALA C 1 257 ? -65.353 -0.273 58.625 1.00 13.94 246 ALA C N 1
ATOM 7427 C CA . ALA C 1 257 ? -64.925 0.317 57.389 1.00 14.05 246 ALA C CA 1
ATOM 7428 C C . ALA C 1 257 ? -65.781 1.540 57.023 1.00 14.59 246 ALA C C 1
ATOM 7429 O O . ALA C 1 257 ? -65.192 2.560 56.598 1.00 13.58 246 ALA C O 1
ATOM 7431 N N . VAL C 1 258 ? -67.130 1.456 57.219 1.00 14.23 247 VAL C N 1
ATOM 7432 C CA . VAL C 1 258 ? -68.040 2.620 57.029 1.00 14.15 247 VAL C CA 1
ATOM 7433 C C . VAL C 1 258 ? -67.666 3.804 57.951 1.00 15.31 247 VAL C C 1
ATOM 7434 O O . VAL C 1 258 ? -67.650 4.979 57.511 1.00 16.07 247 VAL C O 1
ATOM 7438 N N . GLY C 1 259 ? -67.420 3.497 59.229 1.00 14.11 248 GLY C N 1
ATOM 7439 C CA . GLY C 1 259 ? -66.863 4.451 60.143 1.00 14.56 248 GLY C CA 1
ATOM 7440 C C . GLY C 1 259 ? -65.602 5.118 59.636 1.00 15.50 248 GLY C C 1
ATOM 7441 O O . GLY C 1 259 ? -65.518 6.337 59.590 1.00 17.17 248 GLY C O 1
ATOM 7442 N N . MET C 1 260 ? -64.617 4.325 59.241 1.00 16.25 249 MET C N 1
ATOM 7443 C CA . MET C 1 260 ? -63.365 4.859 58.734 1.00 16.46 249 MET C CA 1
ATOM 7444 C C . MET C 1 260 ? -63.608 5.788 57.502 1.00 16.87 249 MET C C 1
ATOM 7445 O O . MET C 1 260 ? -62.940 6.813 57.339 1.00 15.95 249 MET C O 1
ATOM 7450 N N . ALA C 1 261 ? -64.601 5.437 56.681 1.00 16.68 250 ALA C N 1
ATOM 7451 C CA . ALA C 1 261 ? -64.976 6.209 55.517 1.00 17.06 250 ALA C CA 1
ATOM 7452 C C . ALA C 1 261 ? -65.632 7.507 55.903 1.00 17.52 250 ALA C C 1
ATOM 7453 O O . ALA C 1 261 ? -65.246 8.555 55.397 1.00 18.35 250 ALA C O 1
ATOM 7455 N N . THR C 1 262 ? -66.584 7.473 56.821 1.00 18.19 251 THR C N 1
ATOM 7456 C CA . THR C 1 262 ? -67.218 8.717 57.265 1.00 19.42 251 THR C CA 1
ATOM 7457 C C . THR C 1 262 ? -66.131 9.670 57.769 1.00 19.81 251 THR C C 1
ATOM 7458 O O . THR C 1 262 ? -66.127 10.857 57.397 1.00 22.19 251 THR C O 1
ATOM 7462 N N . ALA C 1 263 ? -65.198 9.146 58.563 1.00 18.37 252 ALA C N 1
ATOM 7463 C CA . ALA C 1 263 ? -64.063 9.951 59.049 1.00 18.56 252 ALA C CA 1
ATOM 7464 C C . ALA C 1 263 ? -63.118 10.443 57.940 1.00 17.90 252 ALA C C 1
ATOM 7465 O O . ALA C 1 263 ? -62.854 11.652 57.822 1.00 17.70 252 ALA C O 1
ATOM 7467 N N . ALA C 1 264 ? -62.640 9.540 57.104 1.00 17.38 253 ALA C N 1
ATOM 7468 C CA . ALA C 1 264 ? -61.844 9.975 55.979 1.00 19.38 253 ALA C CA 1
ATOM 7469 C C . ALA C 1 264 ? -62.470 11.181 55.230 1.00 22.13 253 ALA C C 1
ATOM 7470 O O . ALA C 1 264 ? -61.772 12.159 54.994 1.00 25.35 253 ALA C O 1
ATOM 7472 N N . GLN C 1 265 ? -63.762 11.132 54.872 1.00 23.78 254 GLN C N 1
ATOM 7473 C CA . GLN C 1 265 ? -64.379 12.236 54.126 1.00 26.51 254 GLN C CA 1
ATOM 7474 C C . GLN C 1 265 ? -64.427 13.537 54.929 1.00 27.85 254 GLN C C 1
ATOM 7475 O O . GLN C 1 265 ? -64.193 14.600 54.363 1.00 28.83 254 GLN C O 1
ATOM 7481 N N . ILE C 1 266 ? -64.668 13.465 56.242 1.00 25.49 255 ILE C N 1
ATOM 7482 C CA . ILE C 1 266 ? -64.571 14.675 57.048 1.00 23.46 255 ILE C CA 1
ATOM 7483 C C . ILE C 1 266 ? -63.090 15.128 57.038 1.00 24.36 255 ILE C C 1
ATOM 7484 O O . ILE C 1 266 ? -62.805 16.282 56.687 1.00 26.17 255 ILE C O 1
ATOM 7489 N N . ALA C 1 267 ? -62.157 14.223 57.350 1.00 22.71 256 ALA C N 1
ATOM 7490 C CA . ALA C 1 267 ? -60.750 14.625 57.597 1.00 21.40 256 ALA C CA 1
ATOM 7491 C C . ALA C 1 267 ? -60.088 15.259 56.381 1.00 21.11 256 ALA C C 1
ATOM 7492 O O . ALA C 1 267 ? -59.496 16.323 56.491 1.00 20.72 256 ALA C O 1
ATOM 7494 N N . VAL C 1 268 ? -60.213 14.591 55.236 1.00 20.17 257 VAL C N 1
ATOM 7495 C CA . VAL C 1 268 ? -59.652 15.017 53.982 1.00 19.44 257 VAL C CA 1
ATOM 7496 C C . VAL C 1 268 ? -60.398 16.219 53.348 1.00 21.77 257 VAL C C 1
ATOM 7497 O O . VAL C 1 268 ? -59.754 17.042 52.736 1.00 23.71 257 VAL C O 1
ATOM 7501 N N . ASP C 1 269 ? -61.715 16.359 53.499 1.00 23.07 258 ASP C N 1
ATOM 7502 C CA . ASP C 1 269 ? -62.395 17.574 53.016 1.00 25.35 258 ASP C CA 1
ATOM 7503 C C . ASP C 1 269 ? -62.045 18.811 53.845 1.00 27.64 258 ASP C C 1
ATOM 7504 O O . ASP C 1 269 ? -61.953 19.911 53.313 1.00 27.77 258 ASP C O 1
ATOM 7509 N N . GLY C 1 270 ? -61.904 18.645 55.158 1.00 29.04 259 GLY C N 1
ATOM 7510 C CA . GLY C 1 270 ? -61.515 19.751 56.029 1.00 28.49 259 GLY C CA 1
ATOM 7511 C C . GLY C 1 270 ? -60.027 20.094 55.922 1.00 32.15 259 GLY C C 1
ATOM 7512 O O . GLY C 1 270 ? -59.596 21.159 56.374 1.00 34.29 259 GLY C O 1
ATOM 7513 N N . LEU C 1 271 ? -59.240 19.198 55.331 1.00 31.10 260 LEU C N 1
ATOM 7514 C CA . LEU C 1 271 ? -57.787 19.338 55.240 1.00 34.09 260 LEU C CA 1
ATOM 7515 C C . LEU C 1 271 ? -57.147 20.766 55.213 1.00 37.47 260 LEU C C 1
ATOM 7516 O O . LEU C 1 271 ? -56.355 21.084 56.114 1.00 42.24 260 LEU C O 1
ATOM 7521 N N . GLU C 1 272 ? -57.455 21.596 54.213 1.00 36.47 261 GLU C N 1
ATOM 7522 C CA . GLU C 1 272 ? -56.889 22.957 54.102 1.00 38.50 261 GLU C CA 1
ATOM 7523 C C . GLU C 1 272 ? -57.222 23.848 55.307 1.00 37.46 261 GLU C C 1
ATOM 7524 O O . GLU C 1 272 ? -56.342 24.424 55.954 1.00 32.76 261 GLU C O 1
ATOM 7530 N N . GLU C 1 273 ? -58.514 23.932 55.604 1.00 38.09 262 GLU C N 1
ATOM 7531 C CA . GLU C 1 273 ? -59.030 24.683 56.727 1.00 38.71 262 GLU C CA 1
ATOM 7532 C C . GLU C 1 273 ? -58.409 24.220 58.057 1.00 36.15 262 GLU C C 1
ATOM 7533 O O . GLU C 1 273 ? -57.777 25.015 58.730 1.00 39.67 262 GLU C O 1
ATOM 7539 N N . ASN C 1 274 ? -58.597 22.960 58.436 1.00 32.89 263 ASN C N 1
ATOM 7540 C CA . ASN C 1 274 ? -57.969 22.396 59.617 1.00 33.76 263 ASN C CA 1
ATOM 7541 C C . ASN C 1 274 ? -56.474 22.631 59.717 1.00 33.62 263 ASN C C 1
ATOM 7542 O O . ASN C 1 274 ? -55.953 22.930 60.775 1.00 31.74 263 ASN C O 1
ATOM 7547 N N . SER C 1 275 ? -55.774 22.391 58.621 1.00 32.11 264 SER C N 1
ATOM 7548 C CA . SER C 1 275 ? -54.366 22.573 58.590 1.00 32.34 264 SER C CA 1
ATOM 7549 C C . SER C 1 275 ? -53.996 23.960 59.052 1.00 33.17 264 SER C C 1
ATOM 7550 O O . SER C 1 275 ? -53.281 24.121 60.030 1.00 37.67 264 SER C O 1
ATOM 7553 N N . ALA C 1 276 ? -54.482 24.978 58.358 1.00 35.03 265 ALA C N 1
ATOM 7554 C CA . ALA C 1 276 ? -54.111 26.360 58.708 1.00 35.01 265 ALA C CA 1
ATOM 7555 C C . ALA C 1 276 ? -54.495 26.701 60.121 1.00 32.29 265 ALA C C 1
ATOM 7556 O O . ALA C 1 276 ? -53.735 27.387 60.780 1.00 38.90 265 ALA C O 1
ATOM 7558 N N . ARG C 1 277 ? -55.630 26.199 60.590 1.00 27.48 266 ARG C N 1
ATOM 7559 C CA . ARG C 1 277 ? -56.093 26.493 61.945 1.00 28.92 266 ARG C CA 1
ATOM 7560 C C . ARG C 1 277 ? -55.133 25.928 63.007 1.00 32.06 266 ARG C C 1
ATOM 7561 O O . ARG C 1 277 ? -54.810 26.619 63.990 1.00 34.10 266 ARG C O 1
ATOM 7569 N N . LEU C 1 278 ? -54.675 24.681 62.812 1.00 32.34 267 LEU C N 1
ATOM 7570 C CA . LEU C 1 278 ? -53.714 24.062 63.725 1.00 30.46 267 LEU C CA 1
ATOM 7571 C C . LEU C 1 278 ? -52.345 24.703 63.638 1.00 31.78 267 LEU C C 1
ATOM 7572 O O . LEU C 1 278 ? -51.648 24.796 64.659 1.00 33.78 267 LEU C O 1
ATOM 7577 N N . ARG C 1 279 ? -51.962 25.172 62.458 1.00 30.09 268 ARG C N 1
ATOM 7578 C CA . ARG C 1 279 ? -50.691 25.879 62.338 1.00 31.72 268 ARG C CA 1
ATOM 7579 C C . ARG C 1 279 ? -50.633 27.061 63.285 1.00 30.85 268 ARG C C 1
ATOM 7580 O O . ARG C 1 279 ? -49.659 27.217 64.043 1.00 30.59 268 ARG C O 1
ATOM 7588 N N . LEU C 1 280 ? -51.676 27.886 63.250 1.00 28.80 269 LEU C N 1
ATOM 7589 C CA . LEU C 1 280 ? -51.705 29.062 64.104 1.00 31.22 269 LEU C CA 1
ATOM 7590 C C . LEU C 1 280 ? -51.606 28.638 65.593 1.00 29.95 269 LEU C C 1
ATOM 7591 O O . LEU C 1 280 ? -50.787 29.164 66.344 1.00 30.62 269 LEU C O 1
ATOM 7596 N N . LEU C 1 281 ? -52.380 27.632 65.993 1.00 28.67 270 LEU C N 1
ATOM 7597 C CA . LEU C 1 281 ? -52.289 27.106 67.341 1.00 26.84 270 LEU C CA 1
ATOM 7598 C C . LEU C 1 281 ? -50.904 26.577 67.717 1.00 26.38 270 LEU C C 1
ATOM 7599 O O . LEU C 1 281 ? -50.323 27.039 68.709 1.00 28.23 270 LEU C O 1
ATOM 7604 N N . ARG C 1 282 ? -50.381 25.626 66.943 1.00 25.21 271 ARG C N 1
ATOM 7605 C CA . ARG C 1 282 ? -49.054 25.074 67.187 1.00 26.30 271 ARG C CA 1
ATOM 7606 C C . ARG C 1 282 ? -48.022 26.192 67.342 1.00 26.05 271 ARG C C 1
ATOM 7607 O O . ARG C 1 282 ? -47.221 26.213 68.308 1.00 23.74 271 ARG C O 1
ATOM 7615 N N . ASP C 1 283 ? -48.033 27.099 66.377 1.00 24.86 272 ASP C N 1
ATOM 7616 C CA . ASP C 1 283 ? -47.065 28.169 66.382 1.00 27.45 272 ASP C CA 1
ATOM 7617 C C . ASP C 1 283 ? -47.199 29.042 67.632 1.00 26.40 272 ASP C C 1
ATOM 7618 O O . ASP C 1 283 ? -46.191 29.394 68.271 1.00 27.67 272 ASP C O 1
ATOM 7623 N N . ARG C 1 284 ? -48.428 29.334 68.031 1.00 24.53 273 ARG C N 1
ATOM 7624 C CA . ARG C 1 284 ? -48.595 30.056 69.273 1.00 25.49 273 ARG C CA 1
ATOM 7625 C C . ARG C 1 284 ? -48.056 29.229 70.400 1.00 25.67 273 ARG C C 1
ATOM 7626 O O . ARG C 1 284 ? -47.461 29.764 71.320 1.00 27.15 273 ARG C O 1
ATOM 7634 N N . LEU C 1 285 ? -48.242 27.917 70.330 1.00 24.91 274 LEU C N 1
ATOM 7635 C CA . LEU C 1 285 ? -47.792 27.092 71.418 1.00 24.76 274 LEU C CA 1
ATOM 7636 C C . LEU C 1 285 ? -46.286 27.081 71.523 1.00 25.91 274 LEU C C 1
ATOM 7637 O O . LEU C 1 285 ? -45.735 27.277 72.600 1.00 28.40 274 LEU C O 1
ATOM 7642 N N . VAL C 1 286 ? -45.618 26.898 70.402 1.00 27.14 275 VAL C N 1
ATOM 7643 C CA . VAL C 1 286 ? -44.137 26.839 70.347 1.00 28.37 275 VAL C CA 1
ATOM 7644 C C . VAL C 1 286 ? -43.435 28.158 70.775 1.00 30.35 275 VAL C C 1
ATOM 7645 O O . VAL C 1 286 ? -42.433 28.179 71.522 1.00 28.32 275 VAL C O 1
ATOM 7649 N N . GLU C 1 287 ? -43.990 29.261 70.309 1.00 33.15 276 GLU C N 1
ATOM 7650 C CA . GLU C 1 287 ? -43.453 30.556 70.633 1.00 36.92 276 GLU C CA 1
ATOM 7651 C C . GLU C 1 287 ? -43.571 30.850 72.153 1.00 33.80 276 GLU C C 1
ATOM 7652 O O . GLU C 1 287 ? -42.601 31.264 72.811 1.00 29.62 276 GLU C O 1
ATOM 7658 N N . GLY C 1 288 ? -44.767 30.588 72.690 1.00 32.57 277 GLY C N 1
ATOM 7659 C CA . GLY C 1 288 ? -45.033 30.571 74.122 1.00 28.55 277 GLY C CA 1
ATOM 7660 C C . GLY C 1 288 ? -43.959 29.827 74.896 1.00 26.63 277 GLY C C 1
ATOM 7661 O O . GLY C 1 288 ? -43.246 30.432 75.678 1.00 26.97 277 GLY C O 1
ATOM 7662 N N . VAL C 1 289 ? -43.836 28.524 74.677 1.00 23.20 278 VAL C N 1
ATOM 7663 C CA . VAL C 1 289 ? -42.832 27.753 75.348 1.00 23.09 278 VAL C CA 1
ATOM 7664 C C . VAL C 1 289 ? -41.436 28.378 75.292 1.00 25.50 278 VAL C C 1
ATOM 7665 O O . VAL C 1 289 ? -40.821 28.545 76.335 1.00 27.66 278 VAL C O 1
ATOM 7669 N N . LEU C 1 290 ? -40.946 28.742 74.096 1.00 27.14 279 LEU C N 1
ATOM 7670 C CA . LEU C 1 290 ? -39.571 29.281 73.934 1.00 25.46 279 LEU C CA 1
ATOM 7671 C C . LEU C 1 290 ? -39.356 30.611 74.610 1.00 25.85 279 LEU C C 1
ATOM 7672 O O . LEU C 1 290 ? -38.218 30.925 74.954 1.00 26.00 279 LEU C O 1
ATOM 7677 N N . ALA C 1 291 ? -40.434 31.373 74.809 1.00 24.45 280 ALA C N 1
ATOM 7678 C CA . ALA C 1 291 ? -40.355 32.660 75.509 1.00 24.18 280 ALA C CA 1
ATOM 7679 C C . ALA C 1 291 ? -40.218 32.473 77.017 1.00 26.00 280 ALA C C 1
ATOM 7680 O O . ALA C 1 291 ? -39.391 33.125 77.662 1.00 27.77 280 ALA C O 1
ATOM 7682 N N . GLU C 1 292 ? -40.996 31.557 77.575 1.00 24.31 281 GLU C N 1
ATOM 7683 C CA . GLU C 1 292 ? -41.058 31.451 78.994 1.00 22.23 281 GLU C CA 1
ATOM 7684 C C . GLU C 1 292 ? -40.172 30.363 79.632 1.00 20.27 281 GLU C C 1
ATOM 7685 O O . GLU C 1 292 ? -40.190 30.191 80.845 1.00 20.94 281 GLU C O 1
ATOM 7691 N N . ILE C 1 293 ? -39.368 29.654 78.848 1.00 19.28 282 ILE C N 1
ATOM 7692 C CA . ILE C 1 293 ? -38.597 28.494 79.383 1.00 18.61 282 ILE C CA 1
ATOM 7693 C C . ILE C 1 293 ? -37.168 28.425 78.861 1.00 18.84 282 ILE C C 1
ATOM 7694 O O . ILE C 1 293 ? -36.933 28.620 77.717 1.00 18.50 282 ILE C O 1
ATOM 7699 N N . ASP C 1 294 ? -36.209 28.153 79.721 1.00 22.93 283 ASP C N 1
ATOM 7700 C CA . ASP C 1 294 ? -34.779 28.204 79.363 1.00 25.01 283 ASP C CA 1
ATOM 7701 C C . ASP C 1 294 ? -34.300 26.816 79.082 1.00 26.93 283 ASP C C 1
ATOM 7702 O O . ASP C 1 294 ? -34.797 25.882 79.721 1.00 27.49 283 ASP C O 1
ATOM 7707 N N . ASP C 1 295 ? -33.310 26.687 78.184 1.00 25.82 284 ASP C N 1
ATOM 7708 C CA . ASP C 1 295 ? -32.681 25.412 77.862 1.00 26.30 284 ASP C CA 1
ATOM 7709 C C . ASP C 1 295 ? -33.690 24.419 77.364 1.00 25.26 284 ASP C C 1
ATOM 7710 O O . ASP C 1 295 ? -33.896 23.347 77.939 1.00 27.14 284 ASP C O 1
ATOM 7715 N N . VAL C 1 296 ? -34.346 24.792 76.293 1.00 23.56 285 VAL C N 1
ATOM 7716 C CA . VAL C 1 296 ? -35.384 24.000 75.729 1.00 22.08 285 VAL C CA 1
ATOM 7717 C C . VAL C 1 296 ? -35.155 24.049 74.236 1.00 24.11 285 VAL C C 1
ATOM 7718 O O . VAL C 1 296 ? -34.753 25.092 73.668 1.00 21.78 285 VAL C O 1
ATOM 7722 N N . CYS C 1 297 ? -35.410 22.941 73.564 1.00 26.58 286 CYS C N 1
ATOM 7723 C CA . CYS C 1 297 ? -35.492 23.097 72.118 1.00 29.16 286 CYS C CA 1
ATOM 7724 C C . CYS C 1 297 ? -36.647 22.344 71.445 1.00 27.62 286 CYS C C 1
ATOM 7725 O O . CYS C 1 297 ? -37.165 21.368 71.998 1.00 26.90 286 CYS C O 1
ATOM 7728 N N . LEU C 1 298 ? -37.056 22.895 70.294 1.00 27.56 287 LEU C N 1
ATOM 7729 C CA . LEU C 1 298 ? -37.941 22.312 69.291 1.00 25.87 287 LEU C CA 1
ATOM 7730 C C . LEU C 1 298 ? -37.164 21.315 68.480 1.00 24.59 287 LEU C C 1
ATOM 7731 O O . LEU C 1 298 ? -36.062 21.613 68.018 1.00 24.06 287 LEU C O 1
ATOM 7736 N N . ASN C 1 299 ? -37.729 20.120 68.319 1.00 25.81 288 ASN C N 1
ATOM 7737 C CA . ASN C 1 299 ? -37.136 19.076 67.474 1.00 25.85 288 ASN C CA 1
ATOM 7738 C C . ASN C 1 299 ? -37.967 18.794 66.264 1.00 25.78 288 ASN C C 1
ATOM 7739 O O . ASN C 1 299 ? -39.164 19.002 66.291 1.00 26.07 288 ASN C O 1
ATOM 7744 N N . GLY C 1 300 ? -37.335 18.287 65.212 1.00 28.66 289 GLY C N 1
ATOM 7745 C CA . GLY C 1 300 ? -38.021 18.022 63.936 1.00 29.27 289 GLY C CA 1
ATOM 7746 C C . GLY C 1 300 ? -37.950 19.200 62.975 1.00 28.69 289 GLY C C 1
ATOM 7747 O O . GLY C 1 300 ? -37.656 20.299 63.386 1.00 29.01 289 GLY C O 1
ATOM 7748 N N . ALA C 1 301 ? -38.224 18.972 61.701 1.00 30.23 290 ALA C N 1
ATOM 7749 C CA . ALA C 1 301 ? -38.105 20.017 60.656 1.00 32.13 290 ALA C CA 1
ATOM 7750 C C . ALA C 1 301 ? -38.947 21.282 60.880 1.00 33.49 290 ALA C C 1
ATOM 7751 O O . ALA C 1 301 ? -39.886 21.270 61.684 1.00 34.47 290 ALA C O 1
ATOM 7753 N N . ASP C 1 302 ? -38.622 22.369 60.173 1.00 36.98 291 ASP C N 1
ATOM 7754 C CA . ASP C 1 302 ? -39.504 23.550 60.185 1.00 40.18 291 ASP C CA 1
ATOM 7755 C C . ASP C 1 302 ? -40.508 23.512 59.050 1.00 41.90 291 ASP C C 1
ATOM 7756 O O . ASP C 1 302 ? -40.260 22.864 58.030 1.00 41.24 291 ASP C O 1
ATOM 7761 N N . ASP C 1 303 ? -41.645 24.187 59.233 1.00 41.84 292 ASP C N 1
ATOM 7762 C CA . ASP C 1 303 ? -42.502 24.557 58.120 1.00 44.96 292 ASP C CA 1
ATOM 7763 C C . ASP C 1 303 ? -41.583 24.898 56.938 1.00 46.39 292 ASP C C 1
ATOM 7764 O O . ASP C 1 303 ? -40.633 25.646 57.106 1.00 51.13 292 ASP C O 1
ATOM 7769 N N . PRO C 1 304 ? -41.854 24.366 55.733 1.00 45.95 293 PRO C N 1
ATOM 7770 C CA . PRO C 1 304 ? -43.075 23.679 55.333 1.00 43.34 293 PRO C CA 1
ATOM 7771 C C . PRO C 1 304 ? -42.925 22.153 55.371 1.00 39.54 293 PRO C C 1
ATOM 7772 O O . PRO C 1 304 ? -43.716 21.468 54.739 1.00 43.30 293 PRO C O 1
ATOM 7776 N N . MET C 1 305 ? -41.922 21.633 56.072 1.00 32.82 294 MET C N 1
ATOM 7777 C CA . MET C 1 305 ? -41.791 20.201 56.221 1.00 31.45 294 MET C CA 1
ATOM 7778 C C . MET C 1 305 ? -42.168 19.645 57.619 1.00 30.11 294 MET C C 1
ATOM 7779 O O . MET C 1 305 ? -41.517 18.719 58.137 1.00 33.07 294 MET C O 1
ATOM 7784 N N . ARG C 1 306 ? -43.234 20.166 58.214 1.00 26.84 295 ARG C N 1
ATOM 7785 C CA . ARG C 1 306 ? -43.688 19.719 59.535 1.00 26.32 295 ARG C CA 1
ATOM 7786 C C . ARG C 1 306 ? -45.225 19.624 59.561 1.00 28.29 295 ARG C C 1
ATOM 7787 O O . ARG C 1 306 ? -45.923 20.528 59.063 1.00 28.26 295 ARG C O 1
ATOM 7795 N N . LEU C 1 307 ? -45.751 18.535 60.126 1.00 25.99 296 LEU C N 1
ATOM 7796 C CA . LEU C 1 307 ? -47.178 18.450 60.439 1.00 23.92 296 LEU C CA 1
ATOM 7797 C C . LEU C 1 307 ? -47.684 19.653 61.216 1.00 24.14 296 LEU C C 1
ATOM 7798 O O . LEU C 1 307 ? -46.997 20.181 62.120 1.00 24.43 296 LEU C O 1
ATOM 7803 N N . ALA C 1 308 ? -48.905 20.067 60.855 1.00 23.36 297 ALA C N 1
ATOM 7804 C CA . ALA C 1 308 ? -49.486 21.278 61.381 1.00 22.43 297 ALA C CA 1
ATOM 7805 C C . ALA C 1 308 ? -49.675 21.195 62.916 1.00 23.61 297 ALA C C 1
ATOM 7806 O O . ALA C 1 308 ? -49.462 22.200 63.637 1.00 22.53 297 ALA C O 1
ATOM 7808 N N . GLY C 1 309 ? -50.036 20.008 63.419 1.00 22.30 298 GLY C N 1
ATOM 7809 C CA . GLY C 1 309 ? -50.377 19.862 64.849 1.00 22.52 298 GLY C CA 1
ATOM 7810 C C . GLY C 1 309 ? -49.306 19.371 65.821 1.00 20.93 298 GLY C C 1
ATOM 7811 O O . GLY C 1 309 ? -49.547 19.234 67.004 1.00 19.98 298 GLY C O 1
ATOM 7812 N N . ASN C 1 310 ? -48.114 19.139 65.306 1.00 21.74 299 ASN C N 1
ATOM 7813 C CA . ASN C 1 310 ? -47.032 18.552 66.079 1.00 20.83 299 ASN C CA 1
ATOM 7814 C C . ASN C 1 310 ? -46.009 19.557 66.619 1.00 20.03 299 ASN C C 1
ATOM 7815 O O . ASN C 1 310 ? -45.409 20.303 65.861 1.00 17.79 299 ASN C O 1
ATOM 7820 N N . ALA C 1 311 ? -45.843 19.520 67.946 1.00 19.56 300 ALA C N 1
ATOM 7821 C CA . ALA C 1 311 ? -44.837 20.256 68.667 1.00 19.30 300 ALA C CA 1
ATOM 7822 C C . ALA C 1 311 ? -43.987 19.306 69.525 1.00 20.37 300 ALA C C 1
ATOM 7823 O O . ALA C 1 311 ? -44.506 18.572 70.384 1.00 21.23 300 ALA C O 1
ATOM 7825 N N . HIS C 1 312 ? -42.677 19.346 69.335 1.00 19.31 301 HIS C N 1
ATOM 7826 C CA . HIS C 1 312 ? -41.868 18.452 70.082 1.00 19.89 301 HIS C CA 1
ATOM 7827 C C . HIS C 1 312 ? -40.667 19.150 70.668 1.00 22.13 301 HIS C C 1
ATOM 7828 O O . HIS C 1 312 ? -39.892 19.835 69.967 1.00 21.22 301 HIS C O 1
ATOM 7835 N N . PHE C 1 313 ? -40.517 18.960 71.979 1.00 22.69 302 PHE C N 1
ATOM 7836 C CA . PHE C 1 313 ? -39.532 19.667 72.764 1.00 23.31 302 PHE C CA 1
ATOM 7837 C C . PHE C 1 313 ? -38.690 18.709 73.556 1.00 24.76 302 PHE C C 1
ATOM 7838 O O . PHE C 1 313 ? -39.157 17.618 73.968 1.00 24.79 302 PHE C O 1
ATOM 7846 N N . THR C 1 314 ? -37.465 19.171 73.791 1.00 23.72 303 THR C N 1
ATOM 7847 C CA . THR C 1 314 ? -36.583 18.642 74.806 1.00 24.15 303 THR C CA 1
ATOM 7848 C C . THR C 1 314 ? -36.364 19.771 75.829 1.00 25.19 303 THR C C 1
ATOM 7849 O O . THR C 1 314 ? -36.161 20.938 75.441 1.00 26.37 303 THR C O 1
ATOM 7853 N N . PHE C 1 315 ? -36.437 19.415 77.117 1.00 25.47 304 PHE C N 1
ATOM 7854 C CA . PHE C 1 315 ? -36.109 20.309 78.250 1.00 25.19 304 PHE C CA 1
ATOM 7855 C C . PHE C 1 315 ? -34.874 19.798 78.967 1.00 26.66 304 PHE C C 1
ATOM 7856 O O . PHE C 1 315 ? -34.969 18.821 79.675 1.00 25.94 304 PHE C O 1
ATOM 7864 N N . ARG C 1 316 ? -33.724 20.455 78.812 1.00 29.40 305 ARG C N 1
ATOM 7865 C CA . ARG C 1 316 ? -32.534 19.981 79.521 1.00 33.10 305 ARG C CA 1
ATOM 7866 C C . ARG C 1 316 ? -32.825 19.870 81.015 1.00 31.44 305 ARG C C 1
ATOM 7867 O O . ARG C 1 316 ? -33.483 20.726 81.587 1.00 31.84 305 ARG C O 1
ATOM 7875 N N . GLY C 1 317 ? -32.350 18.808 81.633 1.00 29.67 306 GLY C N 1
ATOM 7876 C CA . GLY C 1 317 ? -32.448 18.669 83.062 1.00 30.83 306 GLY C CA 1
ATOM 7877 C C . GLY C 1 317 ? -33.755 18.106 83.575 1.00 35.38 306 GLY C C 1
ATOM 7878 O O . GLY C 1 317 ? -34.030 18.203 84.775 1.00 35.35 306 GLY C O 1
ATOM 7879 N N . CYS C 1 318 ? -34.553 17.514 82.683 1.00 36.04 307 CYS C N 1
ATOM 7880 C CA . CYS C 1 318 ? -35.792 16.830 83.054 1.0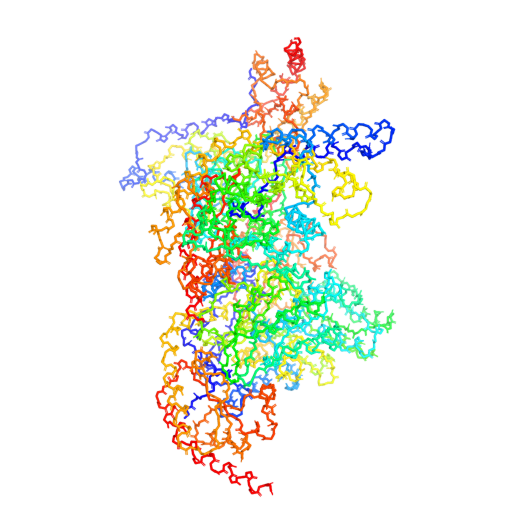0 37.23 307 CYS C CA 1
ATOM 7881 C C . CYS C 1 318 ? -35.755 15.336 82.774 1.00 37.90 307 CYS C C 1
ATOM 7882 O O . CYS C 1 318 ? -35.061 14.908 81.878 1.00 32.89 307 CYS C O 1
ATOM 7885 N N . GLU C 1 319 ? -36.520 14.567 83.558 1.00 47.83 308 GLU C N 1
ATOM 7886 C CA . GLU C 1 319 ? -37.098 13.257 83.139 1.00 51.72 308 GLU C CA 1
ATOM 7887 C C . GLU C 1 319 ? -38.461 13.512 82.500 1.00 55.40 308 GLU C C 1
ATOM 7888 O O . GLU C 1 319 ? -39.328 14.187 83.091 1.00 52.74 308 GLU C O 1
ATOM 7894 N N . GLY C 1 320 ? -38.630 12.993 81.285 1.00 56.97 309 GLY C N 1
ATOM 7895 C CA . GLY C 1 320 ? -39.880 13.117 80.549 1.00 55.56 309 GLY C CA 1
ATOM 7896 C C . GLY C 1 320 ? -41.061 12.609 81.356 1.00 53.19 309 GLY C C 1
ATOM 7897 O O . GLY C 1 320 ? -42.159 13.168 81.248 1.00 46.62 309 GLY C O 1
ATOM 7898 N N . ASP C 1 321 ? -40.823 11.573 82.175 1.00 54.29 310 ASP C N 1
ATOM 7899 C CA . ASP C 1 321 ? -41.880 10.944 82.978 1.00 51.64 310 ASP C CA 1
ATOM 7900 C C . ASP C 1 321 ? -42.376 11.797 84.127 1.00 45.76 310 ASP C C 1
ATOM 7901 O O . ASP C 1 321 ? -43.571 11.968 84.277 1.00 43.65 310 ASP C O 1
ATOM 7906 N N . ALA C 1 322 ? -41.469 12.337 84.931 1.00 45.74 311 ALA C N 1
ATOM 7907 C CA . ALA C 1 322 ? -41.871 13.222 86.020 1.00 43.60 311 ALA C CA 1
ATOM 7908 C C . ALA C 1 322 ? -42.590 14.420 85.401 1.00 42.55 311 ALA C C 1
ATOM 7909 O O . ALA C 1 322 ? -43.679 14.784 85.840 1.00 48.72 311 ALA C O 1
ATOM 7911 N N . LEU C 1 323 ? -42.014 14.998 84.351 1.00 37.52 312 LEU C N 1
ATOM 7912 C CA . LEU C 1 323 ? -42.643 16.131 83.672 1.00 33.41 312 LEU C CA 1
ATOM 7913 C C . LEU C 1 323 ? -44.050 15.799 83.171 1.00 31.40 312 LEU C C 1
ATOM 7914 O O . LEU C 1 323 ? -44.975 16.644 83.255 1.00 29.00 312 LEU C O 1
ATOM 7919 N N . LEU C 1 324 ? -44.210 14.571 82.664 1.00 28.55 313 LEU C N 1
ATOM 7920 C CA . LEU C 1 324 ? -45.510 14.114 82.140 1.00 27.03 313 LEU C CA 1
ATOM 7921 C C . LEU C 1 324 ? -46.521 13.977 83.255 1.00 25.68 313 LEU C C 1
ATOM 7922 O O . LEU C 1 324 ? -47.648 14.500 83.148 1.00 24.17 313 LEU C O 1
ATOM 7927 N N . MET C 1 325 ? -46.114 13.289 84.325 1.00 26.28 314 MET C N 1
ATOM 7928 C CA . MET C 1 325 ? -46.978 13.137 85.511 1.00 29.00 314 MET C CA 1
ATOM 7929 C C . MET C 1 325 ? -47.435 14.478 86.124 1.00 28.97 314 MET C C 1
ATOM 7930 O O . MET C 1 325 ? -48.638 14.679 86.406 1.00 27.82 314 MET C O 1
ATOM 7935 N N . LEU C 1 326 ? -46.505 15.433 86.200 1.00 26.42 315 LEU C N 1
ATOM 7936 C CA . LEU C 1 326 ? -46.835 16.785 86.614 1.00 25.06 315 LEU C CA 1
ATOM 7937 C C . LEU C 1 326 ? -47.839 17.431 85.714 1.00 24.96 315 LEU C C 1
ATOM 7938 O O . LEU C 1 326 ? -48.793 18.069 86.207 1.00 27.25 315 LEU C O 1
ATOM 7943 N N . LEU C 1 327 ? -47.648 17.286 84.409 1.00 22.64 316 LEU C N 1
ATOM 7944 C CA . LEU C 1 327 ? -48.531 18.001 83.507 1.00 22.22 316 LEU C CA 1
ATOM 7945 C C . LEU C 1 327 ? -49.923 17.369 83.609 1.00 22.91 316 LEU C C 1
ATOM 7946 O O . LEU C 1 327 ? -50.951 18.059 83.616 1.00 23.31 316 LEU C O 1
ATOM 7951 N N . ASP C 1 328 ? -49.935 16.055 83.753 1.00 23.97 317 ASP C N 1
ATOM 7952 C CA . ASP C 1 328 ? -51.182 15.300 83.827 1.00 26.74 317 ASP C CA 1
ATOM 7953 C C . ASP C 1 328 ? -51.933 15.700 85.091 1.00 26.40 317 ASP C C 1
ATOM 7954 O O . ASP C 1 328 ? -53.107 16.039 85.041 1.00 24.06 317 ASP C O 1
ATOM 7959 N N . ALA C 1 329 ? -51.224 15.694 86.222 1.00 28.87 318 ALA C N 1
ATOM 7960 C CA . ALA C 1 329 ? -51.816 16.092 87.507 1.00 28.56 318 ALA C CA 1
ATOM 7961 C C . ALA C 1 329 ? -52.534 17.458 87.370 1.00 29.53 318 ALA C C 1
ATOM 7962 O O . ALA C 1 329 ? -53.507 17.722 88.069 1.00 28.62 318 ALA C O 1
ATOM 7964 N N . ASN C 1 330 ? -52.064 18.288 86.442 1.00 28.31 319 ASN C N 1
ATOM 7965 C CA . ASN C 1 330 ? -52.635 19.590 86.230 1.00 31.04 319 ASN C CA 1
ATOM 7966 C C . ASN C 1 330 ? -53.581 19.637 85.036 1.00 32.58 319 ASN C C 1
ATOM 7967 O O . ASN C 1 330 ? -53.921 20.720 84.546 1.00 32.63 319 ASN C O 1
ATOM 7972 N N . GLY C 1 331 ? -54.017 18.470 84.577 1.00 30.75 320 GLY C N 1
ATOM 7973 C CA . GLY C 1 331 ? -54.984 18.406 83.500 1.00 28.98 320 GLY C CA 1
ATOM 7974 C C . GLY C 1 331 ? -54.407 18.629 82.114 1.00 29.65 320 GLY C C 1
ATOM 7975 O O . GLY C 1 331 ? -55.166 18.888 81.163 1.00 31.57 320 GLY C O 1
ATOM 7976 N N . ILE C 1 332 ? -53.081 18.559 81.978 1.00 26.04 321 ILE C N 1
ATOM 7977 C CA . ILE C 1 332 ? -52.497 18.636 80.643 1.00 25.64 321 ILE C CA 1
ATOM 7978 C C . ILE C 1 332 ? -52.009 17.245 80.216 1.00 25.59 321 ILE C C 1
ATOM 7979 O O . ILE C 1 332 ? -51.084 16.698 80.788 1.00 28.32 321 ILE C O 1
ATOM 7984 N N . GLU C 1 333 ? -52.655 16.686 79.203 1.00 25.16 322 GLU C N 1
ATOM 7985 C CA . GLU C 1 333 ? -52.431 15.320 78.802 1.00 26.21 322 GLU C CA 1
ATOM 7986 C C . GLU C 1 333 ? -51.627 15.273 77.552 1.00 26.52 322 GLU C C 1
ATOM 7987 O O . GLU C 1 333 ? -52.074 15.720 76.496 1.00 25.22 322 GLU C O 1
ATOM 7993 N N . CYS C 1 334 ? -50.426 14.732 77.672 1.00 27.53 323 CYS C N 1
ATOM 7994 C CA . CYS C 1 334 ? -49.619 14.567 76.474 1.00 28.75 323 CYS C CA 1
ATOM 7995 C C . CYS C 1 334 ? -48.682 13.342 76.554 1.00 27.00 323 CYS C C 1
ATOM 7996 O O . CYS C 1 334 ? -48.953 12.400 77.300 1.00 24.66 323 CYS C O 1
ATOM 7999 N N . SER C 1 335 ? -47.584 13.359 75.806 1.00 26.66 324 SER C N 1
ATOM 8000 C CA . SER C 1 335 ? -46.761 12.156 75.647 1.00 27.70 324 SER C CA 1
ATOM 8001 C C . SER C 1 335 ? -45.250 12.405 75.719 1.00 26.64 324 SER C C 1
ATOM 8002 O O . SER C 1 335 ? -44.813 13.536 75.486 1.00 25.10 324 SER C O 1
ATOM 8005 N N . THR C 1 336 ? -44.452 11.378 76.034 1.00 27.41 325 THR C N 1
ATOM 8006 C CA . THR C 1 336 ? -43.002 11.529 75.818 1.00 33.61 325 THR C CA 1
ATOM 8007 C C . THR C 1 336 ? -42.586 11.167 74.395 1.00 40.12 325 THR C C 1
ATOM 8008 O O . THR C 1 336 ? -41.478 11.545 73.938 1.00 39.08 325 THR C O 1
ATOM 8012 N N . GLY C 1 337 ? -43.486 10.450 73.708 1.00 48.12 326 GLY C N 1
ATOM 8013 C CA . GLY C 1 337 ? -43.283 10.008 72.326 1.00 51.92 326 GLY C CA 1
ATOM 8014 C C . GLY C 1 337 ? -42.987 8.527 72.170 1.00 56.69 326 GLY C C 1
ATOM 8015 O O . GLY C 1 337 ? -43.497 7.894 71.249 1.00 62.82 326 GLY C O 1
ATOM 8016 N N . SER C 1 338 ? -42.170 7.971 73.064 1.00 60.99 327 SER C N 1
ATOM 8017 C CA . SER C 1 338 ? -41.622 6.608 72.890 1.00 72.26 327 SER C CA 1
ATOM 8018 C C . SER C 1 338 ? -41.876 5.760 74.148 1.00 73.29 327 SER C C 1
ATOM 8019 O O . SER C 1 338 ? -42.448 6.284 75.068 1.00 80.61 327 SER C O 1
ATOM 8022 N N . ALA C 1 339 ? -41.610 4.447 74.183 1.00 72.86 328 ALA C N 1
ATOM 8023 C CA . ALA C 1 339 ? -41.573 3.553 73.032 1.00 76.95 328 ALA C CA 1
ATOM 8024 C C . ALA C 1 339 ? -42.473 2.364 73.401 1.00 75.80 328 ALA C C 1
ATOM 8025 O O . ALA C 1 339 ? -43.578 2.557 73.945 1.00 69.07 328 ALA C O 1
ATOM 8027 N N . PRO C 1 347 ? -35.667 5.720 75.904 1.00 37.06 336 PRO C N 1
ATOM 8028 C CA . PRO C 1 347 ? -35.141 6.901 75.162 1.00 36.64 336 PRO C CA 1
ATOM 8029 C C . PRO C 1 347 ? -35.369 6.771 73.649 1.00 35.91 336 PRO C C 1
ATOM 8030 O O . PRO C 1 347 ? -35.025 5.741 73.064 1.00 36.80 336 PRO C O 1
ATOM 8034 N N . SER C 1 348 ? -35.918 7.815 73.026 1.00 33.59 337 SER C N 1
ATOM 8035 C CA . SER C 1 348 ? -36.514 7.723 71.691 1.00 28.92 337 SER C CA 1
ATOM 8036 C C . SER C 1 348 ? -35.517 7.391 70.635 1.00 27.75 337 SER C C 1
ATOM 8037 O O . SER C 1 348 ? -34.556 8.129 70.454 1.00 27.57 337 SER C O 1
ATOM 8040 N N . HIS C 1 349 ? -35.780 6.304 69.914 1.00 23.99 338 HIS C N 1
ATOM 8041 C CA . HIS C 1 349 ? -34.950 5.900 68.797 1.00 23.16 338 HIS C CA 1
ATOM 8042 C C . HIS C 1 349 ? -34.867 6.995 67.757 1.00 23.81 338 HIS C C 1
ATOM 8043 O O . HIS C 1 349 ? -33.876 7.084 67.029 1.00 25.95 338 HIS C O 1
ATOM 8050 N N . VAL C 1 350 ? -35.891 7.855 67.719 1.00 23.44 339 VAL C N 1
ATOM 8051 C CA . VAL C 1 350 ? -36.001 8.926 66.722 1.00 21.65 339 VAL C CA 1
ATOM 8052 C C . VAL C 1 350 ? -35.000 10.023 67.060 1.00 23.52 339 VAL C C 1
ATOM 8053 O O . VAL C 1 350 ? -34.174 10.412 66.202 1.00 23.33 339 VAL C O 1
ATOM 8057 N N . LEU C 1 351 ? -35.038 10.507 68.308 1.00 24.73 340 LEU C N 1
ATOM 8058 C CA . LEU C 1 351 ? -34.030 11.471 68.772 1.00 25.99 340 LEU C CA 1
ATOM 8059 C C . LEU C 1 351 ? -32.578 10.930 68.654 1.00 28.56 340 LEU C C 1
ATOM 8060 O O . LEU C 1 351 ? -31.672 11.659 68.213 1.00 29.77 340 LEU C O 1
ATOM 8065 N N . ILE C 1 352 ? -32.367 9.651 68.986 1.00 28.77 341 ILE C N 1
ATOM 8066 C CA . ILE C 1 352 ? -31.040 9.051 68.877 1.00 30.91 341 ILE C CA 1
ATOM 8067 C C . ILE C 1 352 ? -30.568 9.152 67.432 1.00 31.37 341 ILE C C 1
ATOM 8068 O O . ILE C 1 352 ? -29.415 9.461 67.155 1.00 32.71 341 ILE C O 1
ATOM 8073 N N . ALA C 1 353 ? -31.472 8.908 66.505 1.00 30.84 342 ALA C N 1
ATOM 8074 C CA . ALA C 1 353 ? -31.072 8.900 65.130 1.00 29.48 342 ALA C CA 1
ATOM 8075 C C . ALA C 1 353 ? -30.857 10.336 64.628 1.00 31.03 342 ALA C C 1
ATOM 8076 O O . ALA C 1 353 ? -30.078 10.552 63.705 1.00 33.49 342 ALA C O 1
ATOM 8078 N N . MET C 1 354 ? -31.531 11.321 65.219 1.00 29.88 343 MET C N 1
ATOM 8079 C CA . MET C 1 354 ? -31.277 12.714 64.841 1.00 31.17 343 MET C CA 1
ATOM 8080 C C . MET C 1 354 ? -29.981 13.286 65.466 1.00 33.43 343 MET C C 1
ATOM 8081 O O . MET C 1 354 ? -29.697 14.490 65.368 1.00 30.20 343 MET C O 1
ATOM 8086 N N . GLY C 1 355 ? -29.213 12.428 66.130 1.00 34.49 344 GLY C N 1
ATOM 8087 C CA . GLY C 1 355 ? -27.934 12.843 66.674 1.00 37.56 344 GLY C CA 1
ATOM 8088 C C . GLY C 1 355 ? -28.004 13.423 68.079 1.00 38.64 344 GLY C C 1
ATOM 8089 O O . GLY C 1 355 ? -26.979 13.831 68.629 1.00 34.73 344 GLY C O 1
ATOM 8090 N N . VAL C 1 356 ? -29.207 13.475 68.645 1.00 37.43 345 VAL C N 1
ATOM 8091 C CA . VAL C 1 356 ? -29.387 13.875 70.034 1.00 39.06 345 VAL C CA 1
ATOM 8092 C C . VAL C 1 356 ? -28.892 12.737 70.942 1.00 43.29 345 VAL C C 1
ATOM 8093 O O . VAL C 1 356 ? -29.279 11.594 70.750 1.00 42.96 345 VAL C O 1
ATOM 8097 N N . ASP C 1 357 ? -28.018 13.049 71.906 1.00 49.61 346 ASP C N 1
ATOM 8098 C CA . ASP C 1 357 ? -27.474 12.030 72.845 1.00 58.59 346 ASP C CA 1
ATOM 8099 C C . ASP C 1 357 ? -28.479 11.571 73.923 1.00 58.74 346 ASP C C 1
ATOM 8100 O O . ASP C 1 357 ? -29.264 12.373 74.459 1.00 54.65 346 ASP C O 1
ATOM 8105 N N . ALA C 1 358 ? -28.412 10.283 74.258 1.00 60.39 347 ALA C N 1
ATOM 8106 C CA . ALA C 1 358 ? -29.374 9.637 75.175 1.00 64.68 347 ALA C CA 1
ATOM 8107 C C . ALA C 1 358 ? -29.693 10.383 76.500 1.00 63.52 347 ALA C C 1
ATOM 8108 O O . ALA C 1 358 ? -30.848 10.369 76.947 1.00 63.66 347 ALA C O 1
ATOM 8110 N N . ALA C 1 359 ? -28.684 11.038 77.091 1.00 62.84 348 ALA C N 1
ATOM 8111 C CA . ALA C 1 359 ? -28.844 11.870 78.298 1.00 62.90 348 ALA C CA 1
ATOM 8112 C C . ALA C 1 359 ? -29.766 13.075 78.031 1.00 64.01 348 ALA C C 1
ATOM 8113 O O . ALA C 1 359 ? -30.794 13.280 78.708 1.00 68.64 348 ALA C O 1
ATOM 8115 N N . SER C 1 360 ? -29.392 13.846 77.018 1.00 58.66 349 SER C N 1
ATOM 8116 C CA . SER C 1 360 ? -30.187 14.956 76.494 1.00 58.01 349 SER C CA 1
ATOM 8117 C C . SER C 1 360 ? -31.616 14.565 75.990 1.00 54.13 349 SER C C 1
ATOM 8118 O O . SER C 1 360 ? -32.611 15.255 76.246 1.00 52.50 349 SER C O 1
ATOM 8121 N N . ALA C 1 361 ? -31.687 13.455 75.264 1.00 48.55 350 ALA C N 1
ATOM 8122 C CA . ALA C 1 361 ? -32.932 12.825 74.879 1.00 45.14 350 ALA C CA 1
ATOM 8123 C C . ALA C 1 361 ? -34.000 12.768 75.976 1.00 48.60 350 ALA C C 1
ATOM 8124 O O . ALA C 1 361 ? -35.191 12.823 75.668 1.00 49.29 350 ALA C O 1
ATOM 8126 N N . ARG C 1 362 ? -33.593 12.627 77.240 1.00 53.82 351 ARG C N 1
ATOM 8127 C CA . ARG C 1 362 ? -34.505 12.084 78.272 1.00 54.26 351 ARG C CA 1
ATOM 8128 C C . ARG C 1 362 ? -35.645 13.031 78.661 1.00 49.10 351 ARG C C 1
ATOM 8129 O O . ARG C 1 362 ? -36.712 12.601 79.105 1.00 50.04 351 ARG C O 1
ATOM 8137 N N . GLY C 1 363 ? -35.439 14.321 78.448 1.00 43.51 352 GLY C N 1
ATOM 8138 C CA . GLY C 1 363 ? -36.464 15.295 78.796 1.00 39.50 352 GLY C CA 1
ATOM 8139 C C . GLY C 1 363 ? -37.349 15.717 77.638 1.00 36.48 352 GLY C C 1
ATOM 8140 O O . GLY C 1 363 ? -37.582 16.915 77.430 1.00 35.13 352 GLY C O 1
ATOM 8141 N N . SER C 1 364 ? -37.869 14.737 76.905 1.00 33.65 353 SER C N 1
ATOM 8142 C CA . SER C 1 364 ? -38.623 15.016 75.694 1.00 31.12 353 SER C CA 1
ATOM 8143 C C . SER C 1 364 ? -40.129 15.000 75.854 1.00 29.41 353 SER C C 1
ATOM 8144 O O . SER C 1 364 ? -40.688 14.242 76.652 1.00 27.84 353 SER C O 1
ATOM 8147 N N . LEU C 1 365 ? -40.796 15.831 75.076 1.00 26.44 354 LEU C N 1
ATOM 8148 C CA . LEU C 1 365 ? -42.202 15.908 75.244 1.00 26.19 354 LEU C CA 1
ATOM 8149 C C . LEU C 1 365 ? -42.960 16.281 73.961 1.00 26.39 354 LEU C C 1
ATOM 8150 O O . LEU C 1 365 ? -42.672 17.280 73.304 1.00 27.69 354 LEU C O 1
ATOM 8155 N N . ARG C 1 366 ? -43.918 15.446 73.584 1.00 26.50 355 ARG C N 1
ATOM 8156 C CA . ARG C 1 366 ? -44.688 15.683 72.366 1.00 23.90 355 ARG C CA 1
ATOM 8157 C C . ARG C 1 366 ? -46.038 16.247 72.785 1.00 24.83 355 ARG C C 1
ATOM 8158 O O . ARG C 1 366 ? -46.791 15.626 73.566 1.00 25.38 355 ARG C O 1
ATOM 8166 N N . LEU C 1 367 ? -46.326 17.443 72.282 1.00 23.32 356 LEU C N 1
ATOM 8167 C CA . LEU C 1 367 ? -47.650 18.037 72.425 1.00 21.86 356 LEU C CA 1
ATOM 8168 C C . LEU C 1 367 ? -48.284 18.072 71.039 1.00 19.80 356 LEU C C 1
ATOM 8169 O O . LEU C 1 367 ? -47.686 18.613 70.088 1.00 19.73 356 LEU C O 1
ATOM 8174 N N . SER C 1 368 ? -49.468 17.491 70.899 1.00 17.65 357 SER C N 1
ATOM 8175 C CA . SER C 1 368 ? -49.987 17.296 69.574 1.00 17.01 357 SER C CA 1
ATOM 8176 C C . SER C 1 368 ? -51.411 17.706 69.430 1.00 17.20 357 SER C C 1
ATOM 8177 O O . SER C 1 368 ? -52.274 17.195 70.118 1.00 19.42 357 SER C O 1
ATOM 8180 N N . LEU C 1 369 ? -51.669 18.610 68.504 1.00 17.48 358 LEU C N 1
ATOM 8181 C CA . LEU C 1 369 ? -53.007 19.162 68.303 1.00 18.07 358 LEU C CA 1
ATOM 8182 C C . LEU C 1 369 ? -53.845 18.407 67.255 1.00 19.71 358 LEU C C 1
ATOM 8183 O O . LEU C 1 369 ? -53.316 17.794 66.341 1.00 18.95 358 LEU C O 1
ATOM 8188 N N . GLY C 1 370 ? -55.165 18.455 67.402 1.00 20.98 359 GLY C N 1
ATOM 8189 C CA . GLY C 1 370 ? -56.049 17.804 66.459 1.00 21.68 359 GLY C CA 1
ATOM 8190 C C . GLY C 1 370 ? -57.375 18.493 66.211 1.00 22.90 359 GLY C C 1
ATOM 8191 O O . GLY C 1 370 ? -57.572 19.627 66.546 1.00 23.82 359 GLY C O 1
ATOM 8192 N N . HIS C 1 371 ? -58.304 17.780 65.617 1.00 25.22 360 HIS C N 1
ATOM 8193 C CA . HIS C 1 371 ? -59.568 18.383 65.187 1.00 27.11 360 HIS C CA 1
ATOM 8194 C C . HIS C 1 371 ? -60.432 18.961 66.296 1.00 27.53 360 HIS C C 1
ATOM 8195 O O . HIS C 1 371 ? -61.228 19.854 66.012 1.00 28.44 360 HIS C O 1
ATOM 8202 N N . THR C 1 372 ? -60.293 18.500 67.546 1.00 25.64 361 THR C N 1
ATOM 8203 C CA . THR C 1 372 ? -61.028 19.138 68.651 1.00 26.11 361 THR C CA 1
ATOM 8204 C C . THR C 1 372 ? -60.237 20.197 69.432 1.00 27.91 361 THR C C 1
ATOM 8205 O O . THR C 1 372 ? -60.756 20.793 70.380 1.00 31.75 361 THR C O 1
ATOM 8209 N N . SER C 1 373 ? -58.979 20.413 69.064 1.00 27.72 362 SER C N 1
ATOM 8210 C CA . SER C 1 373 ? -58.140 21.407 69.719 1.00 26.73 362 SER C CA 1
ATOM 8211 C C . SER C 1 373 ? -58.679 22.856 69.612 1.00 27.39 362 SER C C 1
ATOM 8212 O O . SER C 1 373 ? -59.070 23.302 68.522 1.00 25.10 362 SER C O 1
ATOM 8215 N N . VAL C 1 374 ? -58.677 23.570 70.749 1.00 27.24 363 VAL C N 1
ATOM 8216 C CA . VAL C 1 374 ? -59.202 24.961 70.859 1.00 29.72 363 VAL C CA 1
ATOM 8217 C C . VAL C 1 374 ? -58.157 25.921 71.455 1.00 33.27 363 VAL C C 1
ATOM 8218 O O . VAL C 1 374 ? -57.146 25.478 72.015 1.00 34.84 363 VAL C O 1
ATOM 8222 N N . GLU C 1 375 ? -58.384 27.227 71.358 1.00 35.28 364 GLU C N 1
ATOM 8223 C CA . GLU C 1 375 ? -57.412 28.180 71.905 1.00 36.61 364 GLU C CA 1
ATOM 8224 C C . GLU C 1 375 ? -57.001 27.832 73.349 1.00 33.70 364 GLU C C 1
ATOM 8225 O O . GLU C 1 375 ? -55.806 27.789 73.699 1.00 31.49 364 GLU C O 1
ATOM 8231 N N . ALA C 1 376 ? -58.006 27.562 74.174 1.00 32.24 365 ALA C N 1
ATOM 8232 C CA . ALA C 1 376 ? -57.833 27.380 75.628 1.00 30.75 365 ALA C CA 1
ATOM 8233 C C . ALA C 1 376 ? -56.795 26.314 76.007 1.00 29.02 365 ALA C C 1
ATOM 8234 O O . ALA C 1 376 ? -56.145 26.418 77.051 1.00 25.98 365 ALA C O 1
ATOM 8236 N N . ASP C 1 377 ? -56.686 25.295 75.152 1.00 28.42 366 ASP C N 1
ATOM 8237 C CA . ASP C 1 377 ? -55.720 24.215 75.287 1.00 28.29 366 ASP C CA 1
ATOM 8238 C C . ASP C 1 377 ? -54.278 24.699 75.306 1.00 27.73 366 ASP C C 1
ATOM 8239 O O . ASP C 1 377 ? -53.489 24.346 76.200 1.00 27.46 366 ASP C O 1
ATOM 8244 N N . VAL C 1 378 ? -53.926 25.513 74.326 1.00 28.03 367 VAL C N 1
ATOM 8245 C CA . VAL C 1 378 ? -52.612 26.121 74.325 1.00 28.37 367 VAL C CA 1
ATOM 8246 C C . VAL C 1 378 ? -52.408 27.053 75.520 1.00 29.43 367 VAL C C 1
ATOM 8247 O O . VAL C 1 378 ? -51.313 27.119 76.058 1.00 32.72 367 VAL C O 1
ATOM 8251 N N . ASP C 1 379 ? -53.456 27.753 75.949 1.00 31.52 368 ASP C N 1
ATOM 8252 C CA . ASP C 1 379 ? -53.343 28.661 77.101 1.00 31.96 368 ASP C CA 1
ATOM 8253 C C . ASP C 1 379 ? -53.036 27.859 78.339 1.00 30.03 368 ASP C C 1
ATOM 8254 O O . ASP C 1 379 ? -52.229 28.278 79.151 1.00 29.94 368 ASP C O 1
ATOM 8259 N N . ALA C 1 380 ? -53.685 26.704 78.468 1.00 27.11 369 ALA C N 1
ATOM 8260 C CA . ALA C 1 380 ? -53.555 25.890 79.639 1.00 26.57 369 ALA C CA 1
ATOM 8261 C C . ALA C 1 380 ? -52.128 25.353 79.699 1.00 27.35 369 ALA C C 1
ATOM 8262 O O . ALA C 1 380 ? -51.507 25.323 80.757 1.00 26.11 369 ALA C O 1
ATOM 8264 N N . ALA C 1 381 ? -51.591 24.986 78.551 1.00 27.30 370 ALA C N 1
ATOM 8265 C CA . ALA C 1 381 ? -50.260 24.417 78.527 1.00 28.36 370 ALA C CA 1
ATOM 8266 C C . ALA C 1 381 ? -49.266 25.498 78.865 1.00 27.97 370 ALA C C 1
ATOM 8267 O O . ALA C 1 381 ? -48.261 25.243 79.551 1.00 29.12 370 ALA C O 1
ATOM 8269 N N . LEU C 1 382 ? -49.526 26.707 78.374 1.00 25.63 371 LEU C N 1
ATOM 8270 C CA . LEU C 1 382 ? -48.565 27.781 78.591 1.00 25.11 371 LEU C CA 1
ATOM 8271 C C . LEU C 1 382 ? -48.551 28.212 80.042 1.00 25.18 371 LEU C C 1
ATOM 8272 O O . LEU C 1 382 ? -47.492 28.490 80.597 1.00 28.45 371 LEU C O 1
ATOM 8277 N N . GLU C 1 383 ? -49.715 28.210 80.670 1.00 25.09 372 GLU C N 1
ATOM 8278 C CA . GLU C 1 383 ? -49.823 28.509 82.079 1.00 27.23 372 GLU C CA 1
ATOM 8279 C C . GLU C 1 383 ? -49.063 27.491 82.944 1.00 25.65 372 GLU C C 1
ATOM 8280 O O . GLU C 1 383 ? -48.207 27.861 83.721 1.00 26.43 372 GLU C O 1
ATOM 8286 N N . VAL C 1 384 ? -49.359 26.212 82.770 1.00 22.64 373 VAL C N 1
ATOM 8287 C CA . VAL C 1 384 ? -48.876 25.149 83.642 1.00 21.55 373 VAL C CA 1
ATOM 8288 C C . VAL C 1 384 ? -47.412 24.796 83.410 1.00 22.94 373 VAL C C 1
ATOM 8289 O O . VAL C 1 384 ? -46.680 24.385 84.359 1.00 24.24 373 VAL C O 1
ATOM 8293 N N . LEU C 1 385 ? -46.967 24.981 82.171 1.00 22.20 374 LEU C N 1
ATOM 8294 C CA . LEU C 1 385 ? -45.650 24.491 81.783 1.00 21.76 374 LEU C CA 1
ATOM 8295 C C . LEU C 1 385 ? -44.455 25.008 82.634 1.00 20.66 374 LEU C C 1
ATOM 8296 O O . LEU C 1 385 ? -43.651 24.190 83.114 1.00 19.87 374 LEU C O 1
ATOM 8301 N N . PRO C 1 386 ? -44.343 26.352 82.833 1.00 20.04 375 PRO C N 1
ATOM 8302 C CA . PRO C 1 386 ? -43.195 26.884 83.613 1.00 18.51 375 PRO C CA 1
ATOM 8303 C C . PRO C 1 386 ? -43.033 26.252 84.977 1.00 17.78 375 PRO C C 1
ATOM 8304 O O . PRO C 1 386 ? -41.909 26.021 85.388 1.00 18.37 375 PRO C O 1
ATOM 8308 N N . GLY C 1 387 ? -44.147 25.933 85.647 1.00 18.24 376 GLY C N 1
ATOM 8309 C CA . GLY C 1 387 ? -44.130 25.416 87.010 1.00 17.06 376 GLY C CA 1
ATOM 8310 C C . GLY C 1 387 ? -43.722 23.974 86.962 1.00 17.89 376 GLY C C 1
ATOM 8311 O O . GLY C 1 387 ? -42.885 23.496 87.733 1.00 19.51 376 GLY C O 1
ATOM 8312 N N . ALA C 1 388 ? -44.324 23.283 86.021 1.00 18.42 377 ALA C N 1
ATOM 8313 C CA . ALA C 1 388 ? -44.050 21.894 85.769 1.00 17.53 377 ALA C CA 1
ATOM 8314 C C . ALA C 1 388 ? -42.558 21.691 85.499 1.00 17.69 377 ALA C C 1
ATOM 8315 O O . ALA C 1 388 ? -41.875 20.936 86.243 1.00 18.10 377 ALA C O 1
ATOM 8317 N N . VAL C 1 389 ? -42.042 22.395 84.484 1.00 17.71 378 VAL C N 1
ATOM 8318 C CA . VAL C 1 389 ? -40.636 22.287 84.091 1.00 18.07 378 VAL C CA 1
ATOM 8319 C C . VAL C 1 389 ? -39.711 22.540 85.273 1.00 19.54 378 VAL C C 1
ATOM 8320 O O . VAL C 1 389 ? -38.761 21.762 85.507 1.00 19.92 378 VAL C O 1
ATOM 8324 N N . ALA C 1 390 ? -40.031 23.584 86.051 1.00 19.42 379 ALA C N 1
ATOM 8325 C CA . ALA C 1 390 ? -39.239 23.922 87.215 1.00 19.21 379 ALA C CA 1
ATOM 8326 C C . ALA C 1 390 ? -39.276 22.835 88.295 1.00 20.62 379 ALA C C 1
ATOM 8327 O O . ALA C 1 390 ? -38.239 22.469 88.898 1.00 20.22 379 ALA C O 1
ATOM 8329 N N . ARG C 1 391 ? -40.451 22.249 88.513 1.00 22.54 380 ARG C N 1
ATOM 8330 C CA . ARG C 1 391 ? -40.494 21.111 89.446 1.00 24.28 380 ARG C CA 1
ATOM 8331 C C . ARG C 1 391 ? -39.732 19.913 88.889 1.00 23.76 380 ARG C C 1
ATOM 8332 O O . ARG C 1 391 ? -39.017 19.241 89.633 1.00 24.32 380 ARG C O 1
ATOM 8340 N N . ALA C 1 392 ? -39.843 19.654 87.587 1.00 22.53 381 ALA C N 1
ATOM 8341 C CA . ALA C 1 392 ? -39.175 18.450 87.070 1.00 21.25 381 ALA C CA 1
ATOM 8342 C C . ALA C 1 392 ? -37.664 18.628 87.208 1.00 20.95 381 ALA C C 1
ATOM 8343 O O . ALA C 1 392 ? -36.960 17.706 87.606 1.00 21.61 381 ALA C O 1
ATOM 8345 N N . ARG C 1 393 ? -37.167 19.827 86.947 1.00 20.12 382 ARG C N 1
ATOM 8346 C CA . ARG C 1 393 ? -35.725 20.063 87.101 1.00 21.51 382 ARG C CA 1
ATOM 8347 C C . ARG C 1 393 ? -35.214 19.879 88.525 1.00 22.00 382 ARG C C 1
ATOM 8348 O O . ARG C 1 393 ? -34.129 19.307 88.719 1.00 22.56 382 ARG C O 1
ATOM 8356 N N . ARG C 1 394 ? -35.998 20.333 89.507 1.00 20.86 383 ARG C N 1
ATOM 8357 C CA . ARG C 1 394 ? -35.601 20.239 90.885 1.00 20.48 383 ARG C CA 1
ATOM 8358 C C . ARG C 1 394 ? -35.619 18.759 91.310 1.00 21.34 383 ARG C C 1
ATOM 8359 O O . ARG C 1 394 ? -34.664 18.229 91.955 1.00 20.27 383 ARG C O 1
ATOM 8367 N N . ALA C 1 395 ? -36.673 18.065 90.887 1.00 21.47 384 ALA C N 1
ATOM 8368 C CA . ALA C 1 395 ? -36.827 16.627 91.195 1.00 23.27 384 ALA C CA 1
ATOM 8369 C C . ALA C 1 395 ? -35.650 15.790 90.627 1.00 23.43 384 ALA C C 1
ATOM 8370 O O . ALA C 1 395 ? -35.109 14.906 91.283 1.00 21.89 384 ALA C O 1
ATOM 8372 N N . ALA C 1 396 ? -35.213 16.138 89.420 1.00 26.94 385 ALA C N 1
ATOM 8373 C CA . ALA C 1 396 ? -34.041 15.484 88.814 1.00 28.18 385 ALA C CA 1
ATOM 8374 C C . ALA C 1 396 ? -32.729 15.708 89.594 1.00 27.78 385 ALA C C 1
ATOM 8375 O O . ALA C 1 396 ? -31.952 14.762 89.755 1.00 29.89 385 ALA C O 1
ATOM 8377 N N . LEU C 1 397 ? -32.481 16.943 90.050 1.00 25.61 386 LEU C N 1
ATOM 8378 C CA . LEU C 1 397 ? -31.260 17.266 90.824 1.00 23.77 386 LEU C CA 1
ATOM 8379 C C . LEU C 1 397 ? -31.232 16.552 92.156 1.00 24.48 386 LEU C C 1
ATOM 8380 O O . LEU C 1 397 ? -30.194 16.152 92.626 1.00 23.67 386 LEU C O 1
ATOM 8385 N N . ALA C 1 398 ? -32.383 16.399 92.779 1.00 26.79 387 ALA C N 1
ATOM 8386 C CA . ALA C 1 398 ? -32.389 15.936 94.143 1.00 26.76 387 ALA C CA 1
ATOM 8387 C C . ALA C 1 398 ? -32.240 14.406 94.200 1.00 27.84 387 ALA C C 1
ATOM 8388 O O . ALA C 1 398 ? -31.710 13.875 95.160 1.00 28.52 387 ALA C O 1
ATOM 8390 N N . ALA C 1 399 ? -32.650 13.727 93.134 1.00 30.77 388 ALA C N 1
ATOM 8391 C CA . ALA C 1 399 ? -32.448 12.286 92.970 1.00 33.22 388 ALA C CA 1
ATOM 8392 C C . ALA C 1 399 ? -31.038 11.932 92.506 1.00 37.18 388 ALA C C 1
ATOM 8393 O O . ALA C 1 399 ? -30.546 10.858 92.802 1.00 40.81 388 ALA C O 1
ATOM 8395 N N . ALA C 1 400 ? -30.385 12.809 91.756 1.00 42.93 389 ALA C N 1
ATOM 8396 C CA . ALA C 1 400 ? -28.922 12.697 91.606 1.00 48.27 389 ALA C CA 1
ATOM 8397 C C . ALA C 1 400 ? -28.125 13.047 92.895 1.00 50.34 389 ALA C C 1
ATOM 8398 O O . ALA C 1 400 ? -26.920 12.846 92.922 1.00 54.20 389 ALA C O 1
ATOM 8400 N N . GLY C 1 401 ? -28.786 13.556 93.947 1.00 52.12 390 GLY C N 1
ATOM 8401 C CA . GLY C 1 401 ? -28.095 14.228 95.081 1.00 51.58 390 GLY C CA 1
ATOM 8402 C C . GLY C 1 401 ? -27.702 13.401 96.311 1.00 53.60 390 GLY C C 1
ATOM 8403 O O . GLY C 1 401 ? -27.941 12.185 96.396 1.00 49.98 390 GLY C O 1
ATOM 8404 N N . SER D 1 12 ? -25.419 -27.440 -0.441 1.00 51.14 1 SER D N 1
ATOM 8405 C CA . SER D 1 12 ? -24.869 -26.511 0.592 1.00 47.78 1 SER D CA 1
ATOM 8406 C C . SER D 1 12 ? -24.660 -27.203 1.943 1.00 44.71 1 SER D C 1
ATOM 8407 O O . SER D 1 12 ? -25.559 -27.218 2.799 1.00 42.89 1 SER D O 1
ATOM 8410 N N . ALA D 1 13 ? -23.484 -27.791 2.129 1.00 36.45 2 ALA D N 1
ATOM 8411 C CA . ALA D 1 13 ? -23.098 -28.237 3.442 1.00 33.70 2 ALA D CA 1
ATOM 8412 C C . ALA D 1 13 ? -22.339 -27.077 4.059 1.00 32.65 2 ALA D C 1
ATOM 8413 O O . ALA D 1 13 ? -21.319 -26.642 3.504 1.00 36.05 2 ALA D O 1
ATOM 8415 N N . TYR D 1 14 ? -22.843 -26.561 5.180 1.00 28.02 3 TYR D N 1
ATOM 8416 C CA . TYR D 1 14 ? -22.238 -25.403 5.856 1.00 23.86 3 TYR D CA 1
ATOM 8417 C C . TYR D 1 14 ? -21.320 -25.880 7.000 1.00 23.05 3 TYR D C 1
ATOM 8418 O O . TYR D 1 14 ? -21.789 -26.482 8.008 1.00 20.72 3 TYR D O 1
ATOM 8427 N N . LEU D 1 15 ? -20.015 -25.666 6.819 1.00 20.92 4 LEU D N 1
ATOM 8428 C CA . LEU D 1 15 ? -19.056 -26.018 7.853 1.00 21.88 4 LEU D CA 1
ATOM 8429 C C . LEU D 1 15 ? -18.240 -24.819 8.279 1.00 21.29 4 LEU D C 1
ATOM 8430 O O . LEU D 1 15 ? -17.003 -24.878 8.437 1.00 20.79 4 LEU D O 1
ATOM 8435 N N . ASP D 1 16 ? -18.964 -23.736 8.524 1.00 19.99 5 ASP D N 1
ATOM 8436 C CA . ASP D 1 16 ? -18.344 -22.491 8.901 1.00 18.70 5 ASP D CA 1
ATOM 8437 C C . ASP D 1 16 ? -19.049 -21.933 10.112 1.00 17.48 5 ASP D C 1
ATOM 8438 O O . ASP D 1 16 ? -19.130 -20.721 10.308 1.00 17.63 5 ASP D O 1
ATOM 8443 N N . HIS D 1 17 ? -19.518 -22.824 10.969 1.00 17.41 6 HIS D N 1
ATOM 8444 C CA . HIS D 1 17 ? -20.221 -22.396 12.184 1.00 17.82 6 HIS D CA 1
ATOM 8445 C C . HIS D 1 17 ? -19.456 -21.473 13.109 1.00 18.64 6 HIS D C 1
ATOM 8446 O O . HIS D 1 17 ? -20.057 -20.777 13.908 1.00 19.30 6 HIS D O 1
ATOM 8453 N N . ALA D 1 18 ? -18.132 -21.433 13.017 1.00 18.61 7 ALA D N 1
ATOM 8454 C CA . ALA D 1 18 ? -17.383 -20.645 13.956 1.00 18.53 7 ALA D CA 1
ATOM 8455 C C . ALA D 1 18 ? -17.365 -19.210 13.484 1.00 19.01 7 ALA D C 1
ATOM 8456 O O . ALA D 1 18 ? -16.999 -18.324 14.253 1.00 20.59 7 ALA D O 1
ATOM 8458 N N . ALA D 1 19 ? -17.693 -18.986 12.211 1.00 17.76 8 ALA D N 1
ATOM 8459 C CA . ALA D 1 19 ? -17.774 -17.637 11.698 1.00 17.24 8 ALA D CA 1
ATOM 8460 C C . ALA D 1 19 ? -19.162 -17.086 12.107 1.00 18.09 8 ALA D C 1
ATOM 8461 O O . ALA D 1 19 ? -19.298 -15.982 12.647 1.00 17.68 8 ALA D O 1
ATOM 8463 N N . THR D 1 20 ? -20.200 -17.891 11.894 1.00 19.32 9 THR D N 1
ATOM 8464 C CA . THR D 1 20 ? -21.505 -17.623 12.505 1.00 20.10 9 THR D CA 1
ATOM 8465 C C . THR D 1 20 ? -22.328 -18.894 12.500 1.00 20.05 9 THR D C 1
ATOM 8466 O O . THR D 1 20 ? -22.110 -19.803 11.684 1.00 21.47 9 THR D O 1
ATOM 8470 N N . THR D 1 21 ? -23.280 -18.990 13.406 1.00 19.59 10 THR D N 1
ATOM 8471 C CA . THR D 1 21 ? -24.091 -20.210 13.446 1.00 19.70 10 THR D CA 1
ATOM 8472 C C . THR D 1 21 ? -25.584 -19.884 13.223 1.00 18.77 10 THR D C 1
ATOM 8473 O O . THR D 1 21 ? -26.024 -18.815 13.582 1.00 20.14 10 THR D O 1
ATOM 8477 N N . PRO D 1 22 ? -26.352 -20.762 12.572 1.00 19.24 11 PRO D N 1
ATOM 8478 C CA . PRO D 1 22 ? -27.773 -20.308 12.337 1.00 19.06 11 PRO D CA 1
ATOM 8479 C C . PRO D 1 22 ? -28.592 -19.958 13.590 1.00 18.42 11 PRO D C 1
ATOM 8480 O O . PRO D 1 22 ? -28.462 -20.606 14.663 1.00 17.46 11 PRO D O 1
ATOM 8484 N N . MET D 1 23 ? -29.464 -18.955 13.437 1.00 17.42 12 MET D N 1
ATOM 8485 C CA . MET D 1 23 ? -30.300 -18.527 14.556 1.00 17.71 12 MET D CA 1
ATOM 8486 C C . MET D 1 23 ? -31.286 -19.582 15.003 1.00 17.36 12 MET D C 1
ATOM 8487 O O . MET D 1 23 ? -31.967 -20.138 14.194 1.00 17.00 12 MET D O 1
ATOM 8492 N N . HIS D 1 24 ? -31.356 -19.872 16.292 1.00 18.97 13 HIS D N 1
ATOM 8493 C CA . HIS D 1 24 ? -32.412 -20.760 16.777 1.00 20.43 13 HIS D CA 1
ATOM 8494 C C . HIS D 1 24 ? -33.796 -20.204 16.446 1.00 22.45 13 HIS D C 1
ATOM 8495 O O . HIS D 1 24 ? -34.128 -19.076 16.820 1.00 22.48 13 HIS D O 1
ATOM 8502 N N . PRO D 1 25 ? -34.620 -20.967 15.714 1.00 24.31 14 PRO D N 1
ATOM 8503 C CA . PRO D 1 25 ? -35.932 -20.420 15.361 1.00 25.18 14 PRO D CA 1
ATOM 8504 C C . PRO D 1 25 ? -36.691 -19.818 16.555 1.00 24.86 14 PRO D C 1
ATOM 8505 O O . PRO D 1 25 ? -37.379 -18.800 16.415 1.00 26.36 14 PRO D O 1
ATOM 8509 N N . ALA D 1 26 ? -36.591 -20.423 17.730 1.00 23.70 15 ALA D N 1
ATOM 8510 C CA . ALA D 1 26 ? -37.372 -19.890 18.853 1.00 22.51 15 ALA D CA 1
ATOM 8511 C C . ALA D 1 26 ? -36.836 -18.515 19.267 1.00 22.74 15 ALA D C 1
ATOM 8512 O O . ALA D 1 26 ? -37.592 -17.674 19.771 1.00 22.45 15 ALA D O 1
ATOM 8514 N N . ALA D 1 27 ? -35.540 -18.300 19.036 1.00 21.11 16 ALA D N 1
ATOM 8515 C CA . ALA D 1 27 ? -34.960 -16.997 19.230 1.00 21.01 16 ALA D CA 1
ATOM 8516 C C . ALA D 1 27 ? -35.542 -16.027 18.216 1.00 22.07 16 ALA D C 1
ATOM 8517 O O . ALA D 1 27 ? -35.892 -14.905 18.606 1.00 22.62 16 ALA D O 1
ATOM 8519 N N . ILE D 1 28 ? -35.658 -16.427 16.937 1.00 22.15 17 ILE D N 1
ATOM 8520 C CA . ILE D 1 28 ? -36.347 -15.605 15.947 1.00 22.46 17 ILE D CA 1
ATOM 8521 C C . ILE D 1 28 ? -37.784 -15.290 16.424 1.00 26.17 17 ILE D C 1
ATOM 8522 O O . ILE D 1 28 ? -38.188 -14.129 16.401 1.00 27.95 17 ILE D O 1
ATOM 8527 N N . GLU D 1 29 ? -38.540 -16.277 16.908 1.00 28.16 18 GLU D N 1
ATOM 8528 C CA . GLU D 1 29 ? -39.912 -15.988 17.375 1.00 31.66 18 GLU D CA 1
ATOM 8529 C C . GLU D 1 29 ? -39.998 -14.974 18.519 1.00 30.70 18 GLU D C 1
ATOM 8530 O O . GLU D 1 29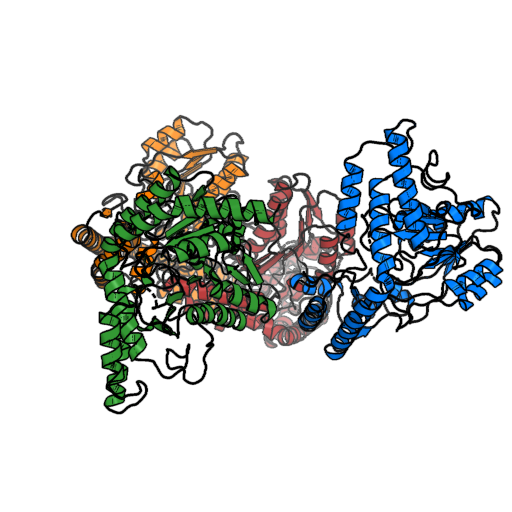 ? -40.824 -14.058 18.479 1.00 32.60 18 GLU D O 1
ATOM 8536 N N . ALA D 1 30 ? -39.145 -15.161 19.525 1.00 27.26 19 ALA D N 1
ATOM 8537 C CA . ALA D 1 30 ? -39.069 -14.334 20.717 1.00 24.54 19 ALA D CA 1
ATOM 8538 C C . ALA D 1 30 ? -38.714 -12.875 20.422 1.00 24.52 19 ALA D C 1
ATOM 8539 O O . ALA D 1 30 ? -39.392 -12.007 20.931 1.00 26.08 19 ALA D O 1
ATOM 8541 N N . MET D 1 31 ? -37.676 -12.608 19.624 1.00 23.01 20 MET D N 1
ATOM 8542 C CA . MET D 1 31 ? -37.422 -11.259 19.071 1.00 23.54 20 MET D CA 1
ATOM 8543 C C . MET D 1 31 ? -38.601 -10.656 18.331 1.00 23.73 20 MET D C 1
ATOM 8544 O O . MET D 1 31 ? -38.954 -9.520 18.586 1.00 26.47 20 MET D O 1
ATOM 8549 N N . ALA D 1 32 ? -39.195 -11.402 17.411 1.00 23.38 21 ALA D N 1
ATOM 8550 C CA . ALA D 1 32 ? -40.387 -10.954 16.692 1.00 24.09 21 ALA D CA 1
ATOM 8551 C C . ALA D 1 32 ? -41.511 -10.477 17.620 1.00 25.43 21 ALA D C 1
ATOM 8552 O O . ALA D 1 32 ? -42.184 -9.492 17.309 1.00 26.85 21 ALA D O 1
ATOM 8554 N N . ALA D 1 33 ? -41.716 -11.188 18.734 1.00 23.20 22 ALA D N 1
ATOM 8555 C CA . ALA D 1 33 ? -42.794 -10.888 19.675 1.00 22.83 22 ALA D CA 1
ATOM 8556 C C . ALA D 1 33 ? -42.533 -9.571 20.360 1.00 23.99 22 ALA D C 1
ATOM 8557 O O . ALA D 1 33 ? -43.412 -8.725 20.448 1.00 26.02 22 ALA D O 1
ATOM 8559 N N . VAL D 1 34 ? -41.310 -9.402 20.842 1.00 23.69 23 VAL D N 1
ATOM 8560 C CA . VAL D 1 34 ? -40.934 -8.198 21.512 1.00 24.51 23 VAL D CA 1
ATOM 8561 C C . VAL D 1 34 ? -41.073 -6.991 20.584 1.00 24.68 23 VAL D C 1
ATOM 8562 O O . VAL D 1 34 ? -41.564 -5.947 20.983 1.00 24.56 23 VAL D O 1
ATOM 8566 N N . GLN D 1 35 ? -40.646 -7.152 19.345 1.00 26.31 24 GLN D N 1
ATOM 8567 C CA . GLN D 1 35 ? -40.700 -6.087 18.356 1.00 28.53 24 GLN D CA 1
ATOM 8568 C C . GLN D 1 35 ? -42.093 -5.612 18.005 1.00 29.38 24 GLN D C 1
ATOM 8569 O O . GLN D 1 35 ? -42.250 -4.486 17.544 1.00 30.31 24 GLN D O 1
ATOM 8575 N N . ARG D 1 36 ? -43.097 -6.460 18.228 1.00 29.65 25 ARG D N 1
ATOM 8576 C CA . ARG D 1 36 ? -44.488 -6.082 18.051 1.00 29.46 25 ARG D CA 1
ATOM 8577 C C . ARG D 1 36 ? -45.067 -5.289 19.232 1.00 30.61 25 ARG D C 1
ATOM 8578 O O . ARG D 1 36 ? -46.127 -4.698 19.125 1.00 33.36 25 ARG D O 1
ATOM 8586 N N . THR D 1 37 ? -44.397 -5.302 20.373 1.00 30.84 26 THR D N 1
ATOM 8587 C CA . THR D 1 37 ? -44.818 -4.512 21.541 1.00 29.01 26 THR D CA 1
ATOM 8588 C C . THR D 1 37 ? -44.096 -3.171 21.446 1.00 28.31 26 THR D C 1
ATOM 8589 O O . THR D 1 37 ? -43.148 -3.059 20.688 1.00 30.96 26 THR D O 1
ATOM 8593 N N . ILE D 1 38 ? -44.542 -2.161 22.173 1.00 26.60 27 ILE D N 1
ATOM 8594 C CA . ILE D 1 38 ? -43.958 -0.828 22.081 1.00 28.63 27 ILE D CA 1
ATOM 8595 C C . ILE D 1 38 ? -43.474 -0.424 23.448 1.00 29.77 27 ILE D C 1
ATOM 8596 O O . ILE D 1 38 ? -44.218 -0.485 24.420 1.00 33.04 27 ILE D O 1
ATOM 8601 N N . GLY D 1 39 ? -42.248 0.028 23.546 1.00 29.63 28 GLY D N 1
ATOM 8602 C CA . GLY D 1 39 ? -41.889 0.673 24.779 1.00 30.58 28 GLY D CA 1
ATOM 8603 C C . GLY D 1 39 ? -40.404 0.752 24.973 1.00 29.39 28 GLY D C 1
ATOM 8604 O O . GLY D 1 39 ? -39.661 -0.151 24.579 1.00 32.35 28 GLY D O 1
ATOM 8605 N N . ASN D 1 40 ? -39.992 1.843 25.596 1.00 25.74 29 ASN D N 1
ATOM 8606 C CA . ASN D 1 40 ? -38.632 2.113 25.848 1.00 24.69 29 ASN D CA 1
ATOM 8607 C C . ASN D 1 40 ? -38.383 1.738 27.255 1.00 23.78 29 ASN D C 1
ATOM 8608 O O . ASN D 1 40 ? -39.059 2.260 28.139 1.00 27.58 29 ASN D O 1
ATOM 8613 N N . ALA D 1 41 ? -37.418 0.854 27.500 1.00 22.53 30 ALA D N 1
ATOM 8614 C CA . ALA D 1 41 ? -37.186 0.307 28.858 1.00 21.07 30 ALA D CA 1
ATOM 8615 C C . ALA D 1 41 ? -36.881 1.358 29.936 1.00 22.55 30 ALA D C 1
ATOM 8616 O O . ALA D 1 41 ? -36.946 1.071 31.128 1.00 22.37 30 ALA D O 1
ATOM 8618 N N . SER D 1 42 ? -36.523 2.569 29.505 1.00 25.07 31 SER D N 1
ATOM 8619 C CA . SER D 1 42 ? -36.124 3.646 30.415 1.00 24.65 31 SER D CA 1
ATOM 8620 C C . SER D 1 42 ? -37.331 4.410 30.857 1.00 23.21 31 SER D C 1
ATOM 8621 O O . SER D 1 42 ? -37.245 5.112 31.839 1.00 22.90 31 SER D O 1
ATOM 8624 N N . SER D 1 43 ? -38.442 4.237 30.130 1.00 22.60 32 SER D N 1
ATOM 8625 C CA . SER D 1 43 ? -39.716 4.952 30.333 1.00 22.37 32 SER D CA 1
ATOM 8626 C C . SER D 1 43 ? -40.485 4.435 31.536 1.00 21.61 32 SER D C 1
ATOM 8627 O O . SER D 1 43 ? -40.520 3.232 31.792 1.00 20.79 32 SER D O 1
ATOM 8630 N N . LEU D 1 44 ? -41.123 5.363 32.243 1.00 22.83 33 LEU D N 1
ATOM 8631 C CA . LEU D 1 44 ? -41.806 5.074 33.532 1.00 24.34 33 LEU D CA 1
ATOM 8632 C C . LEU D 1 44 ? -43.288 4.744 33.456 1.00 22.56 33 LEU D C 1
ATOM 8633 O O . LEU D 1 44 ? -43.853 4.324 34.432 1.00 26.44 33 LEU D O 1
ATOM 8638 N N . HIS D 1 45 ? -43.889 4.896 32.295 1.00 20.71 34 HIS D N 1
ATOM 8639 C CA . HIS D 1 45 ? -45.243 4.484 32.098 1.00 20.24 34 HIS D CA 1
ATOM 8640 C C . HIS D 1 45 ? -45.327 3.011 31.939 1.00 19.87 34 HIS D C 1
ATOM 8641 O O . HIS D 1 45 ? -44.340 2.300 32.065 1.00 19.57 34 HIS D O 1
ATOM 8648 N N . THR D 1 46 ? -46.517 2.532 31.613 1.00 19.42 35 THR D N 1
ATOM 8649 C CA . THR D 1 46 ? -46.799 1.106 31.658 1.00 18.99 35 THR D CA 1
ATOM 8650 C C . THR D 1 46 ? -46.018 0.364 30.605 1.00 18.65 35 THR D C 1
ATOM 8651 O O . THR D 1 46 ? -45.339 -0.584 30.929 1.00 20.73 35 THR D O 1
ATOM 8655 N N . SER D 1 47 ? -46.088 0.803 29.363 1.00 18.21 36 SER D N 1
ATOM 8656 C CA . SER D 1 47 ? -45.327 0.185 28.301 1.00 18.46 36 SER D CA 1
ATOM 8657 C C . SER D 1 47 ? -43.829 0.067 28.638 1.00 18.97 36 SER D C 1
ATOM 8658 O O . SER D 1 47 ? -43.265 -1.014 28.454 1.00 20.46 36 SER D O 1
ATOM 8661 N N . GLY D 1 48 ? -43.209 1.145 29.128 1.00 17.15 37 GLY D N 1
ATOM 8662 C CA . GLY D 1 48 ? -41.794 1.150 29.476 1.00 17.74 37 GLY D CA 1
ATOM 8663 C C . GLY D 1 48 ? -41.448 0.184 30.613 1.00 19.65 37 GLY D C 1
ATOM 8664 O O . GLY D 1 48 ? -40.415 -0.508 30.592 1.00 18.28 37 GLY D O 1
ATOM 8665 N N . ARG D 1 49 ? -42.323 0.099 31.609 1.00 20.35 38 ARG D N 1
ATOM 8666 C CA . ARG D 1 49 ? -42.070 -0.806 32.703 1.00 20.12 38 ARG D CA 1
ATOM 8667 C C . ARG D 1 49 ? -42.166 -2.244 32.231 1.00 19.58 38 ARG D C 1
ATOM 8668 O O . ARG D 1 49 ? -41.468 -3.106 32.724 1.00 19.50 38 ARG D O 1
ATOM 8676 N N . SER D 1 50 ? -43.036 -2.493 31.265 1.00 19.98 39 SER D N 1
ATOM 8677 C CA . SER D 1 50 ? -43.097 -3.781 30.594 1.00 19.75 39 SER D CA 1
ATOM 8678 C C . SER D 1 50 ? -41.774 -4.126 29.867 1.00 19.59 39 SER D C 1
ATOM 8679 O O . SER D 1 50 ? -41.172 -5.180 30.088 1.00 18.83 39 SER D O 1
ATOM 8682 N N . ALA D 1 51 ? -41.409 -3.270 28.916 1.00 18.56 40 ALA D N 1
ATOM 8683 C CA . ALA D 1 51 ? -40.082 -3.311 28.314 1.00 19.52 40 ALA D CA 1
ATOM 8684 C C . ALA D 1 51 ? -38.958 -3.632 29.374 1.00 18.54 40 ALA D C 1
ATOM 8685 O O . ALA D 1 51 ? -38.251 -4.627 29.230 1.00 18.76 40 ALA D O 1
ATOM 8687 N N . ARG D 1 52 ? -38.848 -2.835 30.433 1.00 18.09 41 ARG D N 1
ATOM 8688 C CA . ARG D 1 52 ? -37.900 -3.101 31.496 1.00 20.36 41 ARG D CA 1
ATOM 8689 C C . ARG D 1 52 ? -38.047 -4.517 32.051 1.00 22.20 41 ARG D C 1
ATOM 8690 O O . ARG D 1 52 ? -37.043 -5.204 32.243 1.00 23.04 41 ARG D O 1
ATOM 8698 N N . ARG D 1 53 ? -39.290 -4.945 32.289 1.00 23.97 42 ARG D N 1
ATOM 8699 C CA . ARG D 1 53 ? -39.595 -6.280 32.827 1.00 26.84 42 ARG D CA 1
ATOM 8700 C C . ARG D 1 53 ? -38.969 -7.329 31.902 1.00 25.10 42 ARG D C 1
ATOM 8701 O O . ARG D 1 53 ? -38.235 -8.206 32.390 1.00 23.07 42 ARG D O 1
ATOM 8709 N N . ARG D 1 54 ? -39.243 -7.204 30.592 1.00 22.88 43 ARG D N 1
ATOM 8710 C CA . ARG D 1 54 ? -38.749 -8.136 29.576 1.00 23.71 43 ARG D CA 1
ATOM 8711 C C . ARG D 1 54 ? -37.202 -8.187 29.508 1.00 23.73 43 ARG D C 1
ATOM 8712 O O . ARG D 1 54 ? -36.630 -9.291 29.440 1.00 23.73 43 ARG D O 1
ATOM 8720 N N . ILE D 1 55 ? -36.530 -7.029 29.531 1.00 19.87 44 ILE D N 1
ATOM 8721 C CA . ILE D 1 55 ? -35.081 -7.067 29.438 1.00 19.88 44 ILE D CA 1
ATOM 8722 C C . ILE D 1 55 ? -34.450 -7.564 30.734 1.00 19.97 44 ILE D C 1
ATOM 8723 O O . ILE D 1 55 ? -33.428 -8.275 30.697 1.00 18.68 44 ILE D O 1
ATOM 8728 N N . GLU D 1 56 ? -35.059 -7.246 31.872 1.00 19.20 45 GLU D N 1
ATOM 8729 C CA . GLU D 1 56 ? -34.519 -7.806 33.098 1.00 19.50 45 GLU D CA 1
ATOM 8730 C C . GLU D 1 56 ? -34.672 -9.366 33.180 1.00 19.64 45 GLU D C 1
ATOM 8731 O O . GLU D 1 56 ? -33.777 -10.049 33.667 1.00 18.27 45 GLU D O 1
ATOM 8737 N N . GLU D 1 57 ? -35.759 -9.930 32.651 1.00 20.43 46 GLU D N 1
ATOM 8738 C CA . GLU D 1 57 ? -35.910 -11.397 32.640 1.00 21.70 46 GLU D CA 1
ATOM 8739 C C . GLU D 1 57 ? -34.868 -12.036 31.795 1.00 19.98 46 GLU D C 1
ATOM 8740 O O . GLU D 1 57 ? -34.330 -13.069 32.169 1.00 19.85 46 GLU D O 1
ATOM 8746 N N . ALA D 1 58 ? -34.618 -11.431 30.641 1.00 18.72 47 ALA D N 1
ATOM 8747 C CA . ALA D 1 58 ? -33.511 -11.815 29.780 1.00 17.65 47 ALA D CA 1
ATOM 8748 C C . ALA D 1 58 ? -32.170 -11.742 30.529 1.00 17.62 47 ALA D C 1
ATOM 8749 O O . ALA D 1 58 ? -31.372 -12.656 30.439 1.00 17.45 47 ALA D O 1
ATOM 8751 N N . ARG D 1 59 ? -31.928 -10.682 31.286 1.00 18.05 48 ARG D N 1
ATOM 8752 C CA . ARG D 1 59 ? -30.656 -10.556 32.013 1.00 19.08 48 ARG D CA 1
ATOM 8753 C C . ARG D 1 59 ? -30.484 -11.679 33.024 1.00 21.10 48 ARG D C 1
ATOM 8754 O O . ARG D 1 59 ? -29.406 -12.280 33.099 1.00 21.67 48 ARG D O 1
ATOM 8762 N N . GLU D 1 60 ? -31.551 -11.948 33.792 1.00 23.22 49 GLU D N 1
ATOM 8763 C CA . GLU D 1 60 ? -31.600 -13.046 34.779 1.00 24.19 49 GLU D CA 1
ATOM 8764 C C . GLU D 1 60 ? -31.287 -14.401 34.163 1.00 20.76 49 GLU D C 1
ATOM 8765 O O . GLU D 1 60 ? -30.513 -15.148 34.707 1.00 21.02 49 GLU D O 1
ATOM 8771 N N . LEU D 1 61 ? -31.914 -14.714 33.043 1.00 19.85 50 LEU D N 1
ATOM 8772 C CA . LEU D 1 61 ? -31.696 -15.971 32.305 1.00 19.50 50 LEU D CA 1
ATOM 8773 C C . LEU D 1 61 ? -30.236 -16.119 31.827 1.00 20.14 50 LEU D C 1
ATOM 8774 O O . LEU D 1 61 ? -29.561 -17.140 32.085 1.00 20.59 50 LEU D O 1
ATOM 8779 N N . ILE D 1 62 ? -29.731 -15.083 31.183 1.00 18.68 51 ILE D N 1
ATOM 8780 C CA . ILE D 1 62 ? -28.344 -15.088 30.806 1.00 19.71 51 ILE D CA 1
ATOM 8781 C C . ILE D 1 62 ? -27.404 -15.259 32.015 1.00 19.61 51 ILE D C 1
ATOM 8782 O O . ILE D 1 62 ? -26.485 -16.070 31.952 1.00 19.23 51 ILE D O 1
ATOM 8787 N N . ALA D 1 63 ? -27.615 -14.518 33.103 1.00 19.13 52 ALA D N 1
ATOM 8788 C CA . ALA D 1 63 ? -26.701 -14.641 34.227 1.00 18.88 52 ALA D CA 1
ATOM 8789 C C . ALA D 1 63 ? -26.793 -16.035 34.809 1.00 20.75 52 ALA D C 1
ATOM 8790 O O . ALA D 1 63 ? -25.775 -16.630 35.149 1.00 20.90 52 ALA D O 1
ATOM 8792 N N . ASP D 1 64 ? -28.010 -16.576 34.896 1.00 22.04 53 ASP D N 1
ATOM 8793 C CA . ASP D 1 64 ? -28.179 -17.910 35.404 1.00 22.88 53 ASP D CA 1
ATOM 8794 C C . ASP D 1 64 ? -27.447 -18.938 34.538 1.00 24.69 53 ASP D C 1
ATOM 8795 O O . ASP D 1 64 ? -26.801 -19.836 35.065 1.00 28.80 53 ASP D O 1
ATOM 8800 N N . LYS D 1 65 ? -27.521 -18.819 33.220 1.00 22.46 54 LYS D N 1
ATOM 8801 C CA . LYS D 1 65 ? -26.915 -19.845 32.416 1.00 20.93 54 LYS D CA 1
ATOM 8802 C C . LYS D 1 65 ? -25.380 -19.728 32.368 1.00 19.72 54 LYS D C 1
ATOM 8803 O O . LYS D 1 65 ? -24.660 -20.643 31.918 1.00 18.32 54 LYS D O 1
ATOM 8809 N N . LEU D 1 66 ? -24.883 -18.592 32.829 1.00 18.62 55 LEU D N 1
ATOM 8810 C CA . LEU D 1 66 ? -23.464 -18.337 32.745 1.00 18.62 55 LEU D CA 1
ATOM 8811 C C . LEU D 1 66 ? -22.771 -18.303 34.105 1.00 19.44 55 LEU D C 1
ATOM 8812 O O . LEU D 1 66 ? -21.586 -17.963 34.155 1.00 20.78 55 LEU D O 1
ATOM 8817 N N . GLY D 1 67 ? -23.504 -18.644 35.177 1.00 18.06 56 GLY D N 1
ATOM 8818 C CA . GLY D 1 67 ? -23.018 -18.548 36.569 1.00 18.88 56 GLY D CA 1
ATOM 8819 C C . GLY D 1 67 ? -22.581 -17.147 36.990 1.00 19.85 56 GLY D C 1
ATOM 8820 O O . GLY D 1 67 ? -21.514 -16.942 37.640 1.00 20.03 56 GLY D O 1
ATOM 8821 N N . ALA D 1 68 ? -23.380 -16.177 36.566 1.00 18.39 57 ALA D N 1
ATOM 8822 C CA . ALA D 1 68 ? -23.154 -14.805 36.915 1.00 18.92 57 ALA D CA 1
ATOM 8823 C C . ALA D 1 68 ? -24.311 -14.341 37.741 1.00 18.82 57 ALA D C 1
ATOM 8824 O O . ALA D 1 68 ? -25.365 -14.967 37.745 1.00 18.66 57 ALA D O 1
ATOM 8826 N N . ARG D 1 69 ? -24.130 -13.231 38.428 1.00 21.01 58 ARG D N 1
ATOM 8827 C CA . ARG D 1 69 ? -25.257 -12.547 39.022 1.00 25.25 58 ARG D CA 1
ATOM 8828 C C . ARG D 1 69 ? -25.842 -11.529 37.988 1.00 24.42 58 ARG D C 1
ATOM 8829 O O . ARG D 1 69 ? -25.114 -11.033 37.144 1.00 23.40 58 ARG D O 1
ATOM 8837 N N . PRO D 1 70 ? -27.159 -11.263 38.027 1.00 22.99 59 PRO D N 1
ATOM 8838 C CA . PRO D 1 70 ? -27.771 -10.356 37.038 1.00 22.41 59 PRO D CA 1
ATOM 8839 C C . PRO D 1 70 ? -27.099 -9.016 36.870 1.00 21.73 59 PRO D C 1
ATOM 8840 O O . PRO D 1 70 ? -26.978 -8.565 35.731 1.00 23.09 59 PRO D O 1
ATOM 8844 N N . SER D 1 71 ? -26.656 -8.397 37.951 1.00 20.55 60 SER D N 1
ATOM 8845 C CA . SER D 1 71 ? -25.997 -7.104 37.882 1.00 22.61 60 SER D CA 1
ATOM 8846 C C . SER D 1 71 ? -24.605 -7.208 37.229 1.00 24.32 60 SER D C 1
ATOM 8847 O O . SER D 1 71 ? -23.982 -6.190 36.960 1.00 27.33 60 SER D O 1
ATOM 8850 N N . GLU D 1 72 ? -24.102 -8.421 36.999 1.00 22.72 61 GLU D N 1
ATOM 8851 C CA . GLU D 1 72 ? -22.841 -8.590 36.303 1.00 20.91 61 GLU D CA 1
ATOM 8852 C C . GLU D 1 72 ? -22.995 -8.564 34.794 1.00 20.30 61 GLU D C 1
ATOM 8853 O O . GLU D 1 72 ? -21.996 -8.305 34.060 1.00 19.72 61 GLU D O 1
ATOM 8859 N N . VAL D 1 73 ? -24.228 -8.797 34.322 1.00 19.11 62 VAL D N 1
ATOM 8860 C CA . VAL D 1 73 ? -24.506 -8.776 32.867 1.00 18.48 62 VAL D CA 1
ATOM 8861 C C . VAL D 1 73 ? -24.708 -7.341 32.357 1.00 17.71 62 VAL D C 1
ATOM 8862 O O . VAL D 1 73 ? -25.623 -6.643 32.782 1.00 17.80 62 VAL D O 1
ATOM 8866 N N . ILE D 1 74 ? -23.798 -6.916 31.478 1.00 17.27 63 ILE D N 1
ATOM 8867 C CA . ILE D 1 74 ? -23.864 -5.643 30.764 1.00 16.80 63 ILE D CA 1
ATOM 8868 C C . ILE D 1 74 ? -24.101 -5.983 29.290 1.00 16.18 63 ILE D C 1
ATOM 8869 O O . ILE D 1 74 ? -23.275 -6.677 28.684 1.00 16.38 63 ILE D O 1
ATOM 8874 N N . PHE D 1 75 ? -25.221 -5.547 28.726 1.00 15.36 64 PHE D N 1
ATOM 8875 C CA . PHE D 1 75 ? -25.509 -5.853 27.321 1.00 16.47 64 PHE D CA 1
ATOM 8876 C C . PHE D 1 75 ? -24.651 -4.990 26.379 1.00 16.76 64 PHE D C 1
ATOM 8877 O O . PHE D 1 75 ? -24.367 -3.829 26.684 1.00 16.56 64 PHE D O 1
ATOM 8885 N N . THR D 1 76 ? -24.240 -5.561 25.253 1.00 16.30 65 THR D N 1
ATOM 8886 C CA . THR D 1 76 ? -23.469 -4.850 24.245 1.00 17.85 65 THR D CA 1
ATOM 8887 C C . THR D 1 76 ? -24.076 -5.145 22.842 1.00 18.78 65 THR D C 1
ATOM 8888 O O . THR D 1 76 ? -25.005 -5.951 22.673 1.00 19.13 65 THR D O 1
ATOM 8892 N N . ALA D 1 77 ? -23.547 -4.495 21.825 1.00 18.79 66 ALA D N 1
ATOM 8893 C CA . ALA D 1 77 ? -23.927 -4.786 20.462 1.00 17.75 66 ALA D CA 1
ATOM 8894 C C . ALA D 1 77 ? -23.117 -5.954 19.850 1.00 18.34 66 ALA D C 1
ATOM 8895 O O . ALA D 1 77 ? -23.139 -6.150 18.631 1.00 19.21 66 ALA D O 1
ATOM 8897 N N . GLY D 1 78 ? -22.371 -6.689 20.674 1.00 16.79 67 GLY D N 1
ATOM 8898 C CA . GLY D 1 78 ? -21.722 -7.887 20.204 1.00 15.70 67 GLY D CA 1
ATOM 8899 C C . GLY D 1 78 ? -20.385 -8.190 20.868 1.00 15.29 67 GLY D C 1
ATOM 8900 O O . GLY D 1 78 ? -19.968 -7.540 21.827 1.00 14.39 67 GLY D O 1
ATOM 8901 N N . GLY D 1 79 ? -19.711 -9.189 20.334 1.00 14.38 68 GLY D N 1
ATOM 8902 C CA . GLY D 1 79 ? -18.477 -9.617 20.891 1.00 14.84 68 GLY D CA 1
ATOM 8903 C C . GLY D 1 79 ? -17.382 -8.581 20.753 1.00 14.83 68 GLY D C 1
ATOM 8904 O O . GLY D 1 79 ? -16.585 -8.409 21.662 1.00 15.07 68 GLY D O 1
ATOM 8905 N N . THR D 1 80 ? -17.331 -7.900 19.618 1.00 14.86 69 THR D N 1
ATOM 8906 C CA . THR D 1 80 ? -16.285 -6.904 19.387 1.00 15.07 69 THR D CA 1
ATOM 8907 C C . THR D 1 80 ? -16.435 -5.798 20.433 1.00 15.32 69 THR D C 1
ATOM 8908 O O . THR D 1 80 ? -15.448 -5.371 21.045 1.00 14.83 69 THR D O 1
ATOM 8912 N N . GLU D 1 81 ? -17.681 -5.353 20.634 1.00 15.77 70 GLU D N 1
ATOM 8913 C CA . GLU D 1 81 ? -17.949 -4.322 21.600 1.00 16.08 70 GLU D CA 1
ATOM 8914 C C . GLU D 1 81 ? -17.578 -4.814 23.002 1.00 16.12 70 GLU D C 1
ATOM 8915 O O . GLU D 1 81 ? -16.944 -4.095 23.745 1.00 16.13 70 GLU D O 1
ATOM 8921 N N . SER D 1 82 ? -17.921 -6.052 23.327 1.00 15.00 71 SER D N 1
ATOM 8922 C CA . SER D 1 82 ? -17.658 -6.566 24.615 1.00 15.39 71 SER D CA 1
ATOM 8923 C C . SER D 1 82 ? -16.120 -6.577 24.913 1.00 17.03 71 SER D C 1
ATOM 8924 O O . SER D 1 82 ? -15.685 -6.032 25.937 1.00 17.89 71 SER D O 1
ATOM 8927 N N . ASP D 1 83 ? -15.302 -7.156 24.018 1.00 16.81 72 ASP D N 1
ATOM 8928 C CA . ASP D 1 83 ? -13.840 -7.104 24.094 1.00 15.22 72 ASP D CA 1
ATOM 8929 C C . ASP D 1 83 ? -13.245 -5.698 24.140 1.00 14.90 72 ASP D C 1
ATOM 8930 O O . ASP D 1 83 ? -12.312 -5.462 24.893 1.00 13.66 72 ASP D O 1
ATOM 8935 N N . ASN D 1 84 ? -13.750 -4.780 23.302 1.00 13.88 73 ASN D N 1
ATOM 8936 C CA . ASN D 1 84 ? -13.278 -3.389 23.325 1.00 13.25 73 ASN D CA 1
ATOM 8937 C C . ASN D 1 84 ? -13.535 -2.735 24.667 1.00 13.04 73 ASN D C 1
ATOM 8938 O O . ASN D 1 84 ? -12.726 -2.023 25.178 1.00 13.12 73 ASN D O 1
ATOM 8943 N N . LEU D 1 85 ? -14.689 -2.998 25.240 1.00 12.90 74 LEU D N 1
ATOM 8944 C CA . LEU D 1 85 ? -15.078 -2.360 26.455 1.00 12.46 74 LEU D CA 1
ATOM 8945 C C . LEU D 1 85 ? -14.195 -2.853 27.587 1.00 13.01 74 LEU D C 1
ATOM 8946 O O . LEU D 1 85 ? -13.686 -2.019 28.334 1.00 12.66 74 LEU D O 1
ATOM 8951 N N . ALA D 1 86 ? -14.019 -4.191 27.700 1.00 12.70 75 ALA D N 1
ATOM 8952 C CA . ALA D 1 86 ? -13.224 -4.803 28.771 1.00 11.75 75 ALA D CA 1
ATOM 8953 C C . ALA D 1 86 ? -11.779 -4.353 28.700 1.00 12.28 75 ALA D C 1
ATOM 8954 O O . ALA D 1 86 ? -11.236 -3.821 29.656 1.00 12.74 75 ALA D O 1
ATOM 8956 N N . VAL D 1 87 ? -11.160 -4.513 27.543 1.00 12.38 76 VAL D N 1
ATOM 8957 C CA . VAL D 1 87 ? -9.794 -4.137 27.374 1.00 12.04 76 VAL D CA 1
ATOM 8958 C C . VAL D 1 87 ? -9.557 -2.624 27.552 1.00 12.75 76 VAL D C 1
ATOM 8959 O O . VAL D 1 87 ? -8.760 -2.253 28.411 1.00 14.68 76 VAL D O 1
ATOM 8963 N N . LYS D 1 88 ? -10.170 -1.758 26.760 1.00 11.70 77 LYS D N 1
ATOM 8964 C CA . LYS D 1 88 ? -9.922 -0.335 26.910 1.00 11.91 77 LYS D CA 1
ATOM 8965 C C . LYS D 1 88 ? -10.475 0.233 28.214 1.00 12.00 77 LYS D C 1
ATOM 8966 O O . LYS D 1 88 ? -9.854 1.073 28.842 1.00 12.07 77 LYS D O 1
ATOM 8972 N N . GLY D 1 89 ? -11.661 -0.190 28.611 1.00 12.05 78 GLY D N 1
ATOM 8973 C CA . GLY D 1 89 ? -12.301 0.428 29.744 1.00 12.67 78 GLY D CA 1
ATOM 8974 C C . GLY D 1 89 ? -11.642 0.055 31.062 1.00 13.61 78 GLY D C 1
ATOM 8975 O O . GLY D 1 89 ? -11.482 0.920 31.937 1.00 13.46 78 GLY D O 1
ATOM 8976 N N . ILE D 1 90 ? -11.298 -1.224 31.217 1.00 13.40 79 ILE D N 1
ATOM 8977 C CA . ILE D 1 90 ? -10.524 -1.610 32.343 1.00 14.60 79 ILE D CA 1
ATOM 8978 C C . ILE D 1 90 ? -9.111 -1.058 32.225 1.00 15.80 79 ILE D C 1
ATOM 8979 O O . ILE D 1 90 ? -8.526 -0.667 33.249 1.00 18.19 79 ILE D O 1
ATOM 8984 N N . TYR D 1 91 ? -8.541 -0.997 31.029 1.00 15.61 80 TYR D N 1
ATOM 8985 C CA . TYR D 1 91 ? -7.228 -0.344 30.922 1.00 16.95 80 TYR D CA 1
ATOM 8986 C C . TYR D 1 91 ? -7.240 1.091 31.485 1.00 18.39 80 TYR D C 1
ATOM 8987 O O . TYR D 1 91 ? -6.434 1.442 32.351 1.00 19.97 80 TYR D O 1
ATOM 8996 N N . TRP D 1 92 ? -8.153 1.920 31.006 1.00 17.77 81 TRP D N 1
ATOM 8997 C CA . TRP D 1 92 ? -8.221 3.267 31.481 1.00 18.23 81 TRP D CA 1
ATOM 8998 C C . TRP D 1 92 ? -8.535 3.344 32.958 1.00 18.92 81 TRP D C 1
ATOM 8999 O O . TRP D 1 92 ? -7.927 4.118 33.675 1.00 20.35 81 TRP D O 1
ATOM 9010 N N . ALA D 1 93 ? -9.514 2.581 33.427 1.00 19.68 82 ALA D N 1
ATOM 9011 C CA . ALA D 1 93 ? -9.851 2.581 34.847 1.00 21.01 82 ALA D CA 1
ATOM 9012 C C . ALA D 1 93 ? -8.583 2.275 35.681 1.00 23.23 82 ALA D C 1
ATOM 9013 O O . ALA D 1 93 ? -8.258 3.007 36.626 1.00 22.96 82 ALA D O 1
ATOM 9015 N N . ARG D 1 94 ? -7.838 1.242 35.312 1.00 22.84 83 ARG D N 1
ATOM 9016 C CA . ARG D 1 94 ? -6.630 0.944 36.064 1.00 24.77 83 ARG D CA 1
ATOM 9017 C C . ARG D 1 94 ? -5.526 2.005 36.019 1.00 28.62 83 ARG D C 1
ATOM 9018 O O . ARG D 1 94 ? -4.978 2.351 37.079 1.00 29.80 83 ARG D O 1
ATOM 9026 N N . ARG D 1 95 ? -5.202 2.514 34.817 1.00 28.45 84 ARG D N 1
ATOM 9027 C CA . ARG D 1 95 ? -4.164 3.509 34.668 1.00 28.40 84 ARG D CA 1
ATOM 9028 C C . ARG D 1 95 ? -4.609 4.851 35.242 1.00 31.39 84 ARG D C 1
ATOM 9029 O O . ARG D 1 95 ? -3.795 5.628 35.708 1.00 34.18 84 ARG D O 1
ATOM 9037 N N . ASP D 1 96 ? -5.891 5.148 35.196 1.00 32.93 85 ASP D N 1
ATOM 9038 C CA . ASP D 1 96 ? -6.310 6.435 35.677 1.00 35.44 85 ASP D CA 1
ATOM 9039 C C . ASP D 1 96 ? -6.171 6.491 37.208 1.00 39.13 85 ASP D C 1
ATOM 9040 O O . ASP D 1 96 ? -5.902 7.559 37.758 1.00 39.70 85 ASP D O 1
ATOM 9045 N N . ALA D 1 97 ? -6.270 5.331 37.869 1.00 38.13 86 ALA D N 1
ATOM 9046 C CA . ALA D 1 97 ? -6.057 5.212 39.314 1.00 36.46 86 ALA D CA 1
ATOM 9047 C C . ALA D 1 97 ? -4.562 5.190 39.726 1.00 40.66 86 ALA D C 1
ATOM 9048 O O . ALA D 1 97 ? -4.200 5.788 40.733 1.00 44.02 86 ALA D O 1
ATOM 9050 N N . GLU D 1 98 ? -3.692 4.519 38.972 1.00 43.40 87 GLU D N 1
ATOM 9051 C CA . GLU D 1 98 ? -2.238 4.629 39.197 1.00 46.70 87 GLU D CA 1
ATOM 9052 C C . GLU D 1 98 ? -1.513 4.594 37.880 1.00 44.71 87 GLU D C 1
ATOM 9053 O O . GLU D 1 98 ? -1.312 3.526 37.317 1.00 41.90 87 GLU D O 1
ATOM 9059 N N . PRO D 1 99 ? -1.107 5.768 37.387 1.00 44.79 88 PRO D N 1
ATOM 9060 C CA . PRO D 1 99 ? -0.493 5.958 36.083 1.00 44.26 88 PRO D CA 1
ATOM 9061 C C . PRO D 1 99 ? 0.753 5.109 35.849 1.00 46.84 88 PRO D C 1
ATOM 9062 O O . PRO D 1 99 ? 1.248 5.086 34.710 1.00 45.43 88 PRO D O 1
ATOM 9066 N N . HIS D 1 100 ? 1.241 4.435 36.903 1.00 51.50 89 HIS D N 1
ATOM 9067 C CA . HIS D 1 100 ? 2.292 3.389 36.793 1.00 58.00 89 HIS D CA 1
ATOM 9068 C C . HIS D 1 100 ? 1.792 2.226 35.939 1.00 54.50 89 HIS D C 1
ATOM 9069 O O . HIS D 1 100 ? 2.519 1.693 35.082 1.00 52.53 89 HIS D O 1
ATOM 9076 N N . ARG D 1 101 ? 0.537 1.833 36.178 1.00 48.64 90 ARG D N 1
ATOM 9077 C CA . ARG D 1 101 ? -0.073 0.651 35.564 1.00 43.62 90 ARG D CA 1
ATOM 9078 C C . ARG D 1 101 ? -0.427 0.896 34.111 1.00 36.45 90 ARG D C 1
ATOM 9079 O O . ARG D 1 101 ? -1.448 1.453 33.807 1.00 34.90 90 ARG D O 1
ATOM 9087 N N . ARG D 1 102 ? 0.442 0.450 33.219 1.00 36.02 91 ARG D N 1
ATOM 9088 C CA . ARG D 1 102 ? 0.342 0.800 31.810 1.00 33.34 91 ARG D CA 1
ATOM 9089 C C . ARG D 1 102 ? 0.466 -0.398 30.902 1.00 29.17 91 ARG D C 1
ATOM 9090 O O . ARG D 1 102 ? 0.509 -0.249 29.698 1.00 28.76 91 ARG D O 1
ATOM 9098 N N . ARG D 1 103 ? 0.492 -1.591 31.484 1.00 26.10 92 ARG D N 1
ATOM 9099 C CA . ARG D 1 103 ? 0.904 -2.770 30.756 1.00 22.08 92 ARG D CA 1
ATOM 9100 C C . ARG D 1 103 ? -0.204 -3.775 30.765 1.00 21.04 92 ARG D C 1
ATOM 9101 O O . ARG D 1 103 ? -0.822 -4.038 31.809 1.00 19.56 92 ARG D O 1
ATOM 9109 N N . ILE D 1 104 ? -0.450 -4.306 29.567 1.00 20.48 93 ILE D N 1
ATOM 9110 C CA . ILE D 1 104 ? -1.397 -5.371 29.327 1.00 20.27 93 ILE D CA 1
ATOM 9111 C C . ILE D 1 104 ? -0.671 -6.699 29.003 1.00 20.57 93 ILE D C 1
ATOM 9112 O O . ILE D 1 104 ? 0.211 -6.768 28.103 1.00 19.27 93 ILE D O 1
ATOM 9117 N N . VAL D 1 105 ? -1.081 -7.740 29.738 1.00 19.02 94 VAL D N 1
ATOM 9118 C CA . VAL D 1 105 ? -0.653 -9.100 29.483 1.00 18.35 94 VAL D CA 1
ATOM 9119 C C . VAL D 1 105 ? -1.755 -9.893 28.771 1.00 17.53 94 VAL D C 1
ATOM 9120 O O . VAL D 1 105 ? -2.866 -10.056 29.285 1.00 16.53 94 VAL D O 1
ATOM 9124 N N . THR D 1 106 ? -1.404 -10.413 27.599 1.00 17.01 95 THR D N 1
ATOM 9125 C CA . THR D 1 106 ? -2.361 -11.056 26.729 1.00 17.90 95 THR D CA 1
ATOM 9126 C C . THR D 1 106 ? -1.697 -12.107 25.844 1.00 17.54 95 THR D C 1
ATOM 9127 O O . THR D 1 106 ? -0.486 -12.198 25.815 1.00 18.22 95 THR D O 1
ATOM 9131 N N . THR D 1 107 ? -2.464 -12.905 25.123 1.00 18.30 96 THR D N 1
ATOM 9132 C CA . THR D 1 107 ? -1.844 -13.965 24.307 1.00 19.64 96 THR D CA 1
ATOM 9133 C C . THR D 1 107 ? -1.668 -13.515 22.866 1.00 20.19 96 THR D C 1
ATOM 9134 O O . THR D 1 107 ? -2.395 -12.654 22.406 1.00 20.67 96 THR D O 1
ATOM 9138 N N . GLU D 1 108 ? -0.705 -14.094 22.152 1.00 20.77 97 GLU D N 1
ATOM 9139 C CA . GLU D 1 108 ? -0.529 -13.826 20.716 1.00 19.82 97 GLU D CA 1
ATOM 9140 C C . GLU D 1 108 ? -1.668 -14.407 19.877 1.00 19.72 97 GLU D C 1
ATOM 9141 O O . GLU D 1 108 ? -1.746 -14.116 18.688 1.00 19.87 97 GLU D O 1
ATOM 9147 N N . VAL D 1 109 ? -2.520 -15.248 20.467 1.00 18.76 98 VAL D N 1
ATOM 9148 C CA . VAL D 1 109 ? -3.511 -15.958 19.688 1.00 17.90 98 VAL D CA 1
ATOM 9149 C C . VAL D 1 109 ? -4.903 -15.372 19.705 1.00 18.29 98 VAL D C 1
ATOM 9150 O O . VAL D 1 109 ? -5.830 -16.012 19.179 1.00 19.45 98 VAL D O 1
ATOM 9154 N N . GLU D 1 110 ? -5.047 -14.196 20.320 1.00 18.42 99 GLU D N 1
ATOM 9155 C CA . GLU D 1 110 ? -6.345 -13.522 20.564 1.00 17.22 99 GLU D CA 1
ATOM 9156 C C . GLU D 1 110 ? -7.125 -13.166 19.286 1.00 17.03 99 GLU D C 1
ATOM 9157 O O . GLU D 1 110 ? -6.545 -13.023 18.199 1.00 18.02 99 GLU D O 1
ATOM 9163 N N . HIS D 1 111 ? -8.445 -13.034 19.402 1.00 15.59 100 HIS D N 1
ATOM 9164 C CA . HIS D 1 111 ? -9.205 -12.562 18.266 1.00 15.18 100 HIS D CA 1
ATOM 9165 C C . HIS D 1 111 ? -8.852 -11.123 18.059 1.00 15.26 100 HIS D C 1
ATOM 9166 O O . HIS D 1 111 ? -8.486 -10.441 18.975 1.00 16.11 100 HIS D O 1
ATOM 9173 N N . HIS D 1 112 ? -8.948 -10.638 16.850 1.00 16.34 101 HIS D N 1
ATOM 9174 C CA . HIS D 1 112 ? -8.598 -9.264 16.566 1.00 18.34 101 HIS D CA 1
ATOM 9175 C C . HIS D 1 112 ? -9.236 -8.167 17.423 1.00 17.61 101 HIS D C 1
ATOM 9176 O O . HIS D 1 112 ? -8.649 -7.095 17.606 1.00 17.12 101 HIS D O 1
ATOM 9183 N N . ALA D 1 113 ? -10.423 -8.428 17.953 1.00 16.87 102 ALA D N 1
ATOM 9184 C CA . ALA D 1 113 ? -11.160 -7.430 18.717 1.00 17.30 102 ALA D CA 1
ATOM 9185 C C . ALA D 1 113 ? -10.436 -7.121 20.040 1.00 17.57 102 ALA D C 1
ATOM 9186 O O . ALA D 1 113 ? -10.465 -6.000 20.504 1.00 18.36 102 ALA D O 1
ATOM 9188 N N . VAL D 1 114 ? -9.755 -8.105 20.609 1.00 17.61 103 VAL D N 1
ATOM 9189 C CA . VAL D 1 114 ? -8.711 -7.860 21.610 1.00 17.78 103 VAL D CA 1
ATOM 9190 C C . VAL D 1 114 ? -7.379 -7.321 20.993 1.00 19.25 103 VAL D C 1
ATOM 9191 O O . VAL D 1 114 ? -6.890 -6.255 21.401 1.00 20.63 103 VAL D O 1
ATOM 9195 N N . LEU D 1 115 ? -6.778 -8.017 20.029 1.00 19.25 104 LEU D N 1
ATOM 9196 C CA . LEU D 1 115 ? -5.450 -7.584 19.561 1.00 21.65 104 LEU D CA 1
ATOM 9197 C C . LEU D 1 115 ? -5.417 -6.130 19.070 1.00 21.24 104 LEU D C 1
ATOM 9198 O O . LEU D 1 115 ? -4.515 -5.374 19.459 1.00 21.83 104 LEU D O 1
ATOM 9203 N N . ASP D 1 116 ? -6.379 -5.770 18.221 1.00 18.08 105 ASP D N 1
ATOM 9204 C CA . ASP D 1 116 ? -6.466 -4.426 17.699 1.00 18.04 105 ASP D CA 1
ATOM 9205 C C . ASP D 1 116 ? -6.846 -3.391 18.766 1.00 17.27 105 ASP D C 1
ATOM 9206 O O . ASP D 1 116 ? -6.468 -2.233 18.632 1.00 16.85 105 ASP D O 1
ATOM 9211 N N . SER D 1 117 ? -7.562 -3.783 19.816 1.00 15.76 106 SER D N 1
ATOM 9212 C CA . SER D 1 117 ? -7.721 -2.877 20.953 1.00 16.39 106 SER D CA 1
ATOM 9213 C C . SER D 1 117 ? -6.375 -2.661 21.674 1.00 16.93 106 SER D C 1
ATOM 9214 O O . SER D 1 117 ? -5.977 -1.516 21.966 1.00 16.24 106 SER D O 1
ATOM 9217 N N . VAL D 1 118 ? -5.677 -3.767 21.953 1.00 17.57 107 VAL D N 1
ATOM 9218 C CA . VAL D 1 118 ? -4.388 -3.701 22.638 1.00 19.00 107 VAL D CA 1
ATOM 9219 C C . VAL D 1 118 ? -3.449 -2.805 21.824 1.00 20.93 107 VAL D C 1
ATOM 9220 O O . VAL D 1 118 ? -2.846 -1.887 22.395 1.00 20.76 107 VAL D O 1
ATOM 9224 N N . ASN D 1 119 ? -3.369 -3.012 20.505 1.00 23.02 108 ASN D N 1
ATOM 9225 C CA . ASN D 1 119 ? -2.470 -2.173 19.684 1.00 25.64 108 ASN D CA 1
ATOM 9226 C C . ASN D 1 119 ? -2.852 -0.697 19.561 1.00 24.00 108 ASN D C 1
ATOM 9227 O O . ASN D 1 119 ? -1.972 0.162 19.522 1.00 22.07 108 ASN D O 1
ATOM 9232 N N . TRP D 1 120 ? -4.150 -0.400 19.579 1.00 22.80 109 TRP D N 1
ATOM 9233 C CA . TRP D 1 120 ? -4.598 1.002 19.641 1.00 19.99 109 TRP D CA 1
ATOM 9234 C C . TRP D 1 120 ? -4.186 1.649 20.940 1.00 19.36 109 TRP D C 1
ATOM 9235 O O . TRP D 1 120 ? -3.726 2.799 20.941 1.00 18.08 109 TRP D O 1
ATOM 9246 N N . LEU D 1 121 ? -4.323 0.908 22.043 1.00 19.19 110 LEU D N 1
ATOM 9247 C CA . LEU D 1 121 ? -3.840 1.383 23.338 1.00 19.46 110 LEU D CA 1
ATOM 9248 C C . LEU D 1 121 ? -2.322 1.617 23.395 1.00 21.41 110 LEU D C 1
ATOM 9249 O O . LEU D 1 121 ? -1.863 2.594 24.045 1.00 22.82 110 LEU D O 1
ATOM 9254 N N . VAL D 1 122 ? -1.541 0.750 22.730 1.00 20.86 111 VAL D N 1
ATOM 9255 C CA . VAL D 1 122 ? -0.083 0.907 22.718 1.00 19.22 111 VAL D CA 1
ATOM 9256 C C . VAL D 1 122 ? 0.261 2.155 21.868 1.00 19.76 111 VAL D C 1
ATOM 9257 O O . VAL D 1 122 ? 1.119 2.935 22.240 1.00 19.73 111 VAL D O 1
ATOM 9261 N N . GLU D 1 123 ? -0.446 2.372 20.769 1.00 21.47 112 GLU D N 1
ATOM 9262 C CA . GLU D 1 123 ? -0.128 3.501 19.869 1.00 24.26 112 GLU D CA 1
ATOM 9263 C C . GLU D 1 123 ? -0.711 4.831 20.356 1.00 23.96 112 GLU D C 1
ATOM 9264 O O . GLU D 1 123 ? -0.159 5.879 20.044 1.00 23.97 112 GLU D O 1
ATOM 9270 N N . HIS D 1 124 ? -1.796 4.792 21.133 1.00 22.03 113 HIS D N 1
ATOM 9271 C CA . HIS D 1 124 ? -2.566 5.989 21.378 1.00 21.80 113 HIS D CA 1
ATOM 9272 C C . HIS D 1 124 ? -2.599 6.338 22.824 1.00 21.61 113 HIS D C 1
ATOM 9273 O O . HIS D 1 124 ? -2.674 7.496 23.148 1.00 21.54 113 HIS D O 1
ATOM 9280 N N . GLU D 1 125 ? -2.571 5.350 23.707 1.00 22.21 114 GLU D N 1
ATOM 9281 C CA . GLU D 1 125 ? -2.747 5.594 25.136 1.00 23.66 114 GLU D CA 1
ATOM 9282 C C . GLU D 1 125 ? -1.489 5.251 25.961 1.00 25.55 114 GLU D C 1
ATOM 9283 O O . GLU D 1 125 ? -1.572 5.061 27.192 1.00 23.55 114 GLU D O 1
ATOM 9289 N N . GLY D 1 126 ? -0.343 5.167 25.261 1.00 25.78 115 GLY D N 1
ATOM 9290 C CA . GLY D 1 126 ? 0.947 4.830 25.852 1.00 26.11 115 GLY D CA 1
ATOM 9291 C C . GLY D 1 126 ? 1.051 3.487 26.580 1.00 26.20 115 GLY D C 1
ATOM 9292 O O . GLY D 1 126 ? 1.885 3.323 27.483 1.00 27.83 115 GLY D O 1
ATOM 9293 N N . ALA D 1 127 ? 0.233 2.518 26.195 1.00 22.99 116 ALA D N 1
ATOM 9294 C CA . ALA D 1 127 ? 0.244 1.257 26.898 1.00 23.36 116 ALA D CA 1
ATOM 9295 C C . ALA D 1 127 ? 1.495 0.476 26.507 1.00 23.39 116 ALA D C 1
ATOM 9296 O O . ALA D 1 127 ? 2.109 0.745 25.468 1.00 23.70 116 ALA D O 1
ATOM 9298 N N . HIS D 1 128 ? 1.881 -0.470 27.353 1.00 23.11 117 HIS D N 1
ATOM 9299 C CA . HIS D 1 128 ? 2.860 -1.478 26.967 1.00 25.30 117 HIS D CA 1
ATOM 9300 C C . HIS D 1 128 ? 2.195 -2.808 27.013 1.00 24.01 117 HIS D C 1
ATOM 9301 O O . HIS D 1 128 ? 1.197 -2.993 27.705 1.00 23.35 117 HIS D O 1
ATOM 9308 N N . VAL D 1 129 ? 2.745 -3.754 26.274 1.00 22.40 118 VAL D N 1
ATOM 9309 C CA . VAL D 1 129 ? 2.152 -5.055 26.193 1.00 22.12 118 VAL D CA 1
ATOM 9310 C C . VAL D 1 129 ? 3.223 -6.125 26.356 1.00 22.51 118 VAL D C 1
ATOM 9311 O O . VAL D 1 129 ? 4.302 -6.021 25.782 1.00 24.10 118 VAL D O 1
ATOM 9315 N N . THR D 1 130 ? 2.886 -7.163 27.110 1.00 23.03 119 THR D N 1
ATOM 9316 C CA . THR D 1 130 ? 3.688 -8.347 27.255 1.00 23.06 119 THR D CA 1
ATOM 9317 C C . THR D 1 130 ? 2.944 -9.537 26.658 1.00 24.45 119 THR D C 1
ATOM 9318 O O . THR D 1 130 ? 1.804 -9.793 26.977 1.00 24.92 119 THR D O 1
ATOM 9322 N N . TRP D 1 131 ? 3.590 -10.254 25.755 1.00 26.40 120 TRP D N 1
ATOM 9323 C CA . TRP D 1 131 ? 2.917 -11.334 25.056 1.00 26.58 120 TRP D CA 1
ATOM 9324 C C . TRP D 1 131 ? 3.324 -12.626 25.671 1.00 26.24 120 TRP D C 1
ATOM 9325 O O . TRP D 1 131 ? 4.475 -13.007 25.587 1.00 29.12 120 TRP D O 1
ATOM 9336 N N . LEU D 1 132 ? 2.385 -13.326 26.278 1.00 27.65 121 LEU D N 1
ATOM 9337 C CA . LEU D 1 132 ? 2.627 -14.687 26.726 1.00 29.50 121 LEU D CA 1
ATOM 9338 C C . LEU D 1 132 ? 3.150 -15.610 25.591 1.00 31.79 121 LEU D C 1
ATOM 9339 O O . LEU D 1 132 ? 2.688 -15.545 24.433 1.00 30.71 121 LEU D O 1
ATOM 9344 N N . PRO D 1 133 ? 4.144 -16.460 25.911 1.00 32.53 122 PRO D N 1
ATOM 9345 C CA . PRO D 1 133 ? 4.567 -17.394 24.874 1.00 30.48 122 PRO D CA 1
ATOM 9346 C C . PRO D 1 133 ? 3.448 -18.391 24.510 1.00 29.70 122 PRO D C 1
ATOM 9347 O O . PRO D 1 133 ? 2.618 -18.752 25.354 1.00 31.17 122 PRO D O 1
ATOM 9351 N N . THR D 1 134 ? 3.465 -18.843 23.256 1.00 27.05 123 THR D N 1
ATOM 9352 C CA . THR D 1 134 ? 2.492 -19.770 22.748 1.00 24.42 123 THR D CA 1
ATOM 9353 C C . THR D 1 134 ? 3.146 -21.115 22.515 1.00 23.54 123 THR D C 1
ATOM 9354 O O . THR D 1 134 ? 4.203 -21.189 21.915 1.00 23.59 123 THR D O 1
ATOM 9358 N N . ALA D 1 135 ? 2.515 -22.183 22.973 1.00 22.97 124 ALA D N 1
ATOM 9359 C CA . ALA D 1 135 ? 3.011 -23.532 22.647 1.00 24.25 124 ALA D CA 1
ATOM 9360 C C . ALA D 1 135 ? 2.622 -23.968 21.192 1.00 25.11 124 ALA D C 1
ATOM 9361 O O . ALA D 1 135 ? 1.773 -23.339 20.561 1.00 25.11 124 ALA D O 1
ATOM 9363 N N . ALA D 1 136 ? 3.244 -25.020 20.663 1.00 26.90 125 ALA D N 1
ATOM 9364 C CA . ALA D 1 136 ? 2.946 -25.530 19.303 1.00 28.38 125 ALA D CA 1
ATOM 9365 C C . ALA D 1 136 ? 1.430 -25.814 19.148 1.00 29.01 125 ALA D C 1
ATOM 9366 O O . ALA D 1 136 ? 0.836 -25.748 18.062 1.00 28.17 125 ALA D O 1
ATOM 9368 N N . ASP D 1 137 ? 0.853 -26.085 20.302 1.00 30.01 126 ASP D N 1
ATOM 9369 C CA . ASP D 1 137 ? -0.525 -26.374 20.571 1.00 31.72 126 ASP D CA 1
ATOM 9370 C C . ASP D 1 137 ? -1.533 -25.269 20.290 1.00 31.33 126 ASP D C 1
ATOM 9371 O O . ASP D 1 137 ? -2.749 -25.511 20.126 1.00 28.43 126 ASP D O 1
ATOM 9376 N N . GLY D 1 138 ? -1.026 -24.045 20.337 1.00 30.48 127 GLY D N 1
ATOM 9377 C CA . GLY D 1 138 ? -1.842 -22.850 20.415 1.00 33.52 127 GLY D CA 1
ATOM 9378 C C . GLY D 1 138 ? -2.108 -22.483 21.867 1.00 33.49 127 GLY D C 1
ATOM 9379 O O . GLY D 1 138 ? -2.708 -21.458 22.191 1.00 34.80 127 GLY D O 1
ATOM 9380 N N . SER D 1 139 ? -1.662 -23.347 22.749 1.00 34.52 128 SER D N 1
ATOM 9381 C CA . SER D 1 139 ? -1.961 -23.194 24.153 1.00 31.90 128 SER D CA 1
ATOM 9382 C C . SER D 1 139 ? -0.979 -22.244 24.866 1.00 28.88 128 SER D C 1
ATOM 9383 O O . SER D 1 139 ? 0.105 -21.929 24.356 1.00 28.70 128 SER D O 1
ATOM 9386 N N . VAL D 1 140 ? -1.422 -21.745 26.012 1.00 27.61 129 VAL D N 1
ATOM 9387 C CA . VAL D 1 140 ? -0.665 -20.843 26.857 1.00 27.91 129 VAL D CA 1
ATOM 9388 C C . VAL D 1 140 ? -0.929 -21.368 28.263 1.00 27.55 129 VAL D C 1
ATOM 9389 O O . VAL D 1 140 ? -1.977 -21.994 28.486 1.00 30.48 129 VAL D O 1
ATOM 9393 N N . SER D 1 141 ? -0.006 -21.155 29.200 1.00 25.84 130 SER D N 1
ATOM 9394 C CA . SER D 1 141 ? -0.131 -21.805 30.549 1.00 27.07 130 SER D CA 1
ATOM 9395 C C . SER D 1 141 ? -0.165 -20.836 31.740 1.00 26.43 130 SER D C 1
ATOM 9396 O O . SER D 1 141 ? 0.251 -19.673 31.626 1.00 29.77 130 SER D O 1
ATOM 9399 N N . ALA D 1 142 ? -0.623 -21.296 32.893 1.00 24.49 131 ALA D N 1
ATOM 9400 C CA . ALA D 1 142 ? -0.659 -20.376 34.011 1.00 24.76 131 ALA D CA 1
ATOM 9401 C C . ALA D 1 142 ? 0.741 -20.015 34.422 1.00 25.97 131 ALA D C 1
ATOM 9402 O O . ALA D 1 142 ? 0.933 -18.932 34.949 1.00 27.28 131 ALA D O 1
ATOM 9404 N N . THR D 1 143 ? 1.723 -20.897 34.171 1.00 27.05 132 THR D N 1
ATOM 9405 C CA . THR D 1 143 ? 3.103 -20.689 34.658 1.00 26.25 132 THR D CA 1
ATOM 9406 C C . THR D 1 143 ? 3.707 -19.543 33.922 1.00 25.68 132 THR D C 1
ATOM 9407 O O . 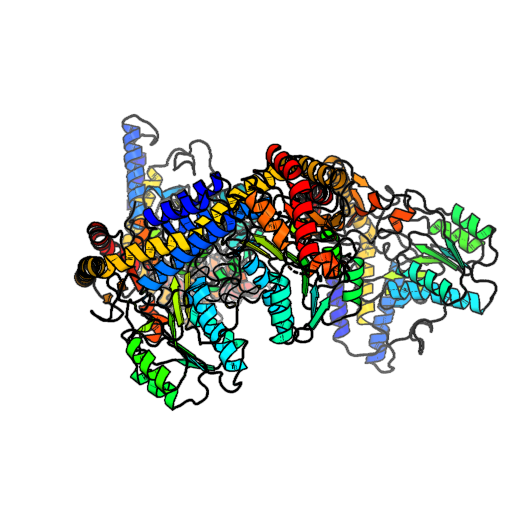THR D 1 143 ? 4.334 -18.678 34.517 1.00 26.43 132 THR D O 1
ATOM 9411 N N . ALA D 1 144 ? 3.506 -19.528 32.618 1.00 25.27 133 ALA D N 1
ATOM 9412 C CA . ALA D 1 144 ? 3.902 -18.367 31.857 1.00 25.25 133 ALA D CA 1
ATOM 9413 C C . ALA D 1 144 ? 3.211 -17.093 32.375 1.00 24.92 133 ALA D C 1
ATOM 9414 O O . ALA D 1 144 ? 3.850 -16.056 32.436 1.00 23.89 133 ALA D O 1
ATOM 9416 N N . LEU D 1 145 ? 1.934 -17.174 32.762 1.00 23.42 134 LEU D N 1
ATOM 9417 C CA . LEU D 1 145 ? 1.257 -15.984 33.249 1.00 24.44 134 LEU D CA 1
ATOM 9418 C C . LEU D 1 145 ? 1.899 -15.481 34.534 1.00 26.11 134 LEU D C 1
ATOM 9419 O O . LEU D 1 145 ? 2.063 -14.255 34.747 1.00 23.84 134 LEU D O 1
ATOM 9424 N N . ARG D 1 146 ? 2.220 -16.444 35.396 1.00 27.20 135 ARG D N 1
ATOM 9425 C CA . ARG D 1 146 ? 2.860 -16.155 36.635 1.00 27.55 135 ARG D CA 1
ATOM 9426 C C . ARG D 1 146 ? 4.254 -15.556 36.452 1.00 28.93 135 ARG D C 1
ATOM 9427 O O . ARG D 1 146 ? 4.613 -14.635 37.196 1.00 30.14 135 ARG D O 1
ATOM 9435 N N . GLU D 1 147 ? 5.029 -16.031 35.479 1.00 29.63 136 GLU D N 1
ATOM 9436 C CA . GLU D 1 147 ? 6.352 -15.432 35.240 1.00 32.77 136 GLU D CA 1
ATOM 9437 C C . GLU D 1 147 ? 6.224 -13.983 34.756 1.00 30.62 136 GLU D C 1
ATOM 9438 O O . GLU D 1 147 ? 6.982 -13.089 35.190 1.00 29.88 136 GLU D O 1
ATOM 9444 N N . ALA D 1 148 ? 5.233 -13.721 33.905 1.00 26.89 137 ALA D N 1
ATOM 9445 C CA . ALA D 1 148 ? 5.067 -12.372 33.380 1.00 26.20 137 ALA D CA 1
ATOM 9446 C C . ALA D 1 148 ? 4.660 -11.341 34.471 1.00 27.08 137 ALA D C 1
ATOM 9447 O O . ALA D 1 148 ? 5.122 -10.180 34.451 1.00 30.07 137 ALA D O 1
ATOM 9449 N N . LEU D 1 149 ? 3.813 -11.772 35.404 1.00 23.29 138 LEU D N 1
ATOM 9450 C CA . LEU D 1 149 ? 3.318 -10.935 36.468 1.00 23.43 138 LEU D CA 1
ATOM 9451 C C . LEU D 1 149 ? 4.378 -10.736 37.587 1.00 28.26 138 LEU D C 1
ATOM 9452 O O . LEU D 1 149 ? 4.477 -9.655 38.186 1.00 29.56 138 LEU D O 1
ATOM 9457 N N . GLN D 1 150 ? 5.173 -11.771 37.853 1.00 29.93 139 GLN D N 1
ATOM 9458 C CA . GLN D 1 150 ? 6.257 -11.673 38.810 1.00 31.94 139 GLN D CA 1
ATOM 9459 C C . GLN D 1 150 ? 7.267 -10.634 38.372 1.00 29.54 139 GLN D C 1
ATOM 9460 O O . GLN D 1 150 ? 7.799 -9.889 39.179 1.00 31.57 139 GLN D O 1
ATOM 9466 N N . SER D 1 151 ? 7.533 -10.575 37.093 1.00 29.75 140 SER D N 1
ATOM 9467 C CA . SER D 1 151 ? 8.646 -9.783 36.629 1.00 29.67 140 SER D CA 1
ATOM 9468 C C . SER D 1 151 ? 8.233 -8.427 36.048 1.00 30.41 140 SER D C 1
ATOM 9469 O O . SER D 1 151 ? 9.072 -7.769 35.420 1.00 30.63 140 SER D O 1
ATOM 9472 N N . HIS D 1 152 ? 6.967 -8.017 36.202 1.00 28.64 141 HIS D N 1
ATOM 9473 C CA . HIS D 1 152 ? 6.598 -6.607 35.926 1.00 28.86 141 HIS D CA 1
ATOM 9474 C C . HIS D 1 152 ? 5.712 -6.105 37.028 1.00 28.50 141 HIS D C 1
ATOM 9475 O O . HIS D 1 152 ? 4.901 -6.866 37.571 1.00 30.21 141 HIS D O 1
ATOM 9482 N N . ASP D 1 153 ? 5.863 -4.838 37.392 1.00 27.37 142 ASP D N 1
ATOM 9483 C CA . ASP D 1 153 ? 5.106 -4.276 38.508 1.00 30.42 142 ASP D CA 1
ATOM 9484 C C . ASP D 1 153 ? 4.127 -3.221 37.976 1.00 31.74 142 ASP D C 1
ATOM 9485 O O . ASP D 1 153 ? 3.510 -2.489 38.743 1.00 30.93 142 ASP D O 1
ATOM 9490 N N . ASP D 1 154 ? 4.011 -3.130 36.655 1.00 29.93 143 ASP D N 1
ATOM 9491 C CA . ASP D 1 154 ? 3.154 -2.137 36.038 1.00 29.39 143 ASP D CA 1
ATOM 9492 C C . ASP D 1 154 ? 1.943 -2.752 35.289 1.00 29.25 143 ASP D C 1
ATOM 9493 O O . ASP D 1 154 ? 1.480 -2.177 34.306 1.00 30.45 143 ASP D O 1
ATOM 9498 N N . VAL D 1 155 ? 1.424 -3.891 35.754 1.00 26.29 144 VAL D N 1
ATOM 9499 C CA . VAL D 1 155 ? 0.366 -4.582 35.020 1.00 25.00 144 VAL D CA 1
ATOM 9500 C C . VAL D 1 155 ? -1.049 -4.039 35.290 1.00 25.87 144 VAL D C 1
ATOM 9501 O O . VAL D 1 155 ? -1.566 -4.138 36.405 1.00 26.74 144 VAL D O 1
ATOM 9505 N N . ALA D 1 156 ? -1.657 -3.492 34.235 1.00 24.58 145 ALA D N 1
ATOM 9506 C CA . ALA D 1 156 ? -3.017 -2.971 34.247 1.00 22.87 145 ALA D CA 1
ATOM 9507 C C . ALA D 1 156 ? -4.008 -4.087 34.202 1.00 23.32 145 ALA D C 1
ATOM 9508 O O . ALA D 1 156 ? -4.981 -4.090 34.971 1.00 24.56 145 ALA D O 1
ATOM 9510 N N . LEU D 1 157 ? -3.790 -5.017 33.268 1.00 20.58 146 LEU D N 1
ATOM 9511 C CA . LEU D 1 157 ? -4.842 -5.913 32.896 1.00 19.39 146 LEU D CA 1
ATOM 9512 C C . LEU D 1 157 ? -4.319 -7.219 32.273 1.00 18.32 146 LEU D C 1
ATOM 9513 O O . LEU D 1 157 ? -3.372 -7.204 31.492 1.00 17.46 146 LEU D O 1
ATOM 9518 N N . VAL D 1 158 ? -4.951 -8.340 32.613 1.00 17.36 147 VAL D N 1
ATOM 9519 C CA . VAL D 1 158 ? -4.725 -9.575 31.880 1.00 17.50 147 VAL D CA 1
ATOM 9520 C C . VAL D 1 158 ? -5.945 -9.854 30.978 1.00 19.16 147 VAL D C 1
ATOM 9521 O O . VAL D 1 158 ? -7.106 -9.759 31.443 1.00 20.82 147 VAL D O 1
ATOM 9525 N N . SER D 1 159 ? -5.694 -10.206 29.708 1.00 18.21 148 SER D N 1
ATOM 9526 C CA . SER D 1 159 ? -6.751 -10.723 28.817 1.00 18.26 148 SER D CA 1
ATOM 9527 C C . SER D 1 159 ? -6.329 -11.993 28.075 1.00 18.47 148 SER D C 1
ATOM 9528 O O . SER D 1 159 ? -5.319 -12.011 27.368 1.00 19.84 148 SER D O 1
ATOM 9531 N N . VAL D 1 160 ? -7.106 -13.044 28.221 1.00 17.43 149 VAL D N 1
ATOM 9532 C CA . VAL D 1 160 ? -6.727 -14.344 27.716 1.00 17.92 149 VAL D CA 1
ATOM 9533 C C . VAL D 1 160 ? -8.029 -15.017 27.289 1.00 18.59 149 VAL D C 1
ATOM 9534 O O . VAL D 1 160 ? -8.924 -15.223 28.099 1.00 19.41 149 VAL D O 1
ATOM 9538 N N . MET D 1 161 ? -8.146 -15.332 26.005 1.00 20.62 150 MET D N 1
ATOM 9539 C CA . MET D 1 161 ? -9.368 -15.928 25.434 1.00 20.36 150 MET D CA 1
ATOM 9540 C C . MET D 1 161 ? -9.555 -17.342 25.925 1.00 19.14 150 MET D C 1
ATOM 9541 O O . MET D 1 161 ? -8.580 -18.069 26.125 1.00 20.68 150 MET D O 1
ATOM 9546 N N . TRP D 1 162 ? -10.793 -17.735 26.123 1.00 17.86 151 TRP D N 1
ATOM 9547 C CA . TRP D 1 162 ? -11.061 -19.022 26.734 1.00 18.26 151 TRP D CA 1
ATOM 9548 C C . TRP D 1 162 ? -10.834 -20.133 25.782 1.00 17.70 151 TRP D C 1
ATOM 9549 O O . TRP D 1 162 ? -10.402 -21.209 26.167 1.00 17.28 151 TRP D O 1
ATOM 9560 N N . ALA D 1 163 ? -11.132 -19.884 24.517 1.00 17.53 152 ALA D N 1
ATOM 9561 C CA . ALA D 1 163 ? -10.953 -20.892 23.495 1.00 17.57 152 ALA D CA 1
ATOM 9562 C C . ALA D 1 163 ? -10.664 -20.192 22.181 1.00 17.37 152 ALA D C 1
ATOM 9563 O O . ALA D 1 163 ? -11.296 -19.188 21.889 1.00 17.45 152 ALA D O 1
ATOM 9565 N N . ASN D 1 164 ? -9.762 -20.759 21.383 1.00 16.90 153 ASN D N 1
ATOM 9566 C CA . ASN D 1 164 ? -9.388 -20.162 20.125 1.00 17.03 153 ASN D CA 1
ATOM 9567 C C . ASN D 1 164 ? -10.403 -20.437 18.994 1.00 17.53 153 ASN D C 1
ATOM 9568 O O . ASN D 1 164 ? -10.760 -21.599 18.711 1.00 17.06 153 ASN D O 1
ATOM 9573 N N . ASN D 1 165 ? -10.838 -19.375 18.331 1.00 16.50 154 ASN D N 1
ATOM 9574 C CA . ASN D 1 165 ? -11.805 -19.498 17.263 1.00 16.70 154 ASN D CA 1
ATOM 9575 C C . ASN D 1 165 ? -11.240 -20.125 15.961 1.00 17.32 154 ASN D C 1
ATOM 9576 O O . ASN D 1 165 ? -11.995 -20.579 15.092 1.00 17.22 154 ASN D O 1
ATOM 9581 N N . GLU D 1 166 ? -9.919 -20.092 15.774 1.00 19.07 155 GLU D N 1
ATOM 9582 C CA . GLU D 1 166 ? -9.300 -20.729 14.597 1.00 19.11 155 GLU D CA 1
ATOM 9583 C C . GLU D 1 166 ? -8.989 -22.211 14.861 1.00 19.24 155 GLU D C 1
ATOM 9584 O O . GLU D 1 166 ? -9.585 -23.079 14.221 1.00 20.39 155 GLU D O 1
ATOM 9590 N N . VAL D 1 167 ? -8.131 -22.529 15.832 1.00 17.77 156 VAL D N 1
ATOM 9591 C CA . VAL D 1 167 ? -7.701 -23.911 15.973 1.00 17.41 156 VAL D CA 1
ATOM 9592 C C . VAL D 1 167 ? -8.356 -24.719 17.116 1.00 18.64 156 VAL D C 1
ATOM 9593 O O . VAL D 1 167 ? -8.090 -25.908 17.271 1.00 20.46 156 VAL D O 1
ATOM 9597 N N . GLY D 1 168 ? -9.203 -24.099 17.924 1.00 18.42 157 GLY D N 1
ATOM 9598 C CA . GLY D 1 168 ? -10.081 -24.880 18.773 1.00 17.79 157 GLY D CA 1
ATOM 9599 C C . GLY D 1 168 ? -9.579 -25.142 20.178 1.00 19.17 157 GLY D C 1
ATOM 9600 O O . GLY D 1 168 ? -10.317 -25.686 21.007 1.00 19.28 157 GLY D O 1
ATOM 9601 N N . THR D 1 169 ? -8.331 -24.743 20.443 1.00 18.57 158 THR D N 1
ATOM 9602 C CA . THR D 1 169 ? -7.686 -24.942 21.721 1.00 17.74 158 THR D CA 1
ATOM 9603 C C . THR D 1 169 ? -8.416 -24.230 22.893 1.00 17.90 158 THR D C 1
ATOM 9604 O O . THR D 1 169 ? -8.718 -23.019 22.836 1.00 17.57 158 THR D O 1
ATOM 9608 N N . ILE D 1 170 ? -8.685 -24.988 23.950 1.00 16.85 159 ILE D N 1
ATOM 9609 C CA . ILE D 1 170 ? -9.202 -24.409 25.159 1.00 17.84 159 ILE D CA 1
ATOM 9610 C C . ILE D 1 170 ? -7.979 -24.042 26.028 1.00 18.96 159 ILE D C 1
ATOM 9611 O O . ILE D 1 170 ? -7.047 -24.799 26.107 1.00 19.62 159 ILE D O 1
ATOM 9616 N N . LEU D 1 171 ? -7.994 -22.872 26.652 1.00 19.33 160 LEU D N 1
ATOM 9617 C CA . LEU D 1 171 ? -6.944 -22.454 27.519 1.00 19.87 160 LEU D CA 1
ATOM 9618 C C . LEU D 1 171 ? -7.348 -22.652 28.955 1.00 21.64 160 LEU D C 1
ATOM 9619 O O . LEU D 1 171 ? -8.556 -22.742 29.271 1.00 22.72 160 LEU D O 1
ATOM 9624 N N . PRO D 1 172 ? -6.341 -22.737 29.843 1.00 21.91 161 PRO D N 1
ATOM 9625 C CA . PRO D 1 172 ? -6.582 -23.048 31.257 1.00 21.78 161 PRO D CA 1
ATOM 9626 C C . PRO D 1 172 ? -6.895 -21.780 32.089 1.00 23.06 161 PRO D C 1
ATOM 9627 O O . PRO D 1 172 ? -6.081 -21.326 32.907 1.00 22.84 161 PRO D O 1
ATOM 9631 N N . ILE D 1 173 ? -8.111 -21.265 31.893 1.00 22.59 162 ILE D N 1
ATOM 9632 C CA . ILE D 1 173 ? -8.553 -19.986 32.421 1.00 21.14 162 ILE D CA 1
ATOM 9633 C C . ILE D 1 173 ? -8.785 -20.021 33.913 1.00 22.64 162 ILE D C 1
ATOM 9634 O O . ILE D 1 173 ? -8.349 -19.113 34.654 1.00 21.42 162 ILE D O 1
ATOM 9639 N N . ALA D 1 174 ? -9.481 -21.056 34.371 1.00 22.66 163 ALA D N 1
ATOM 9640 C CA . ALA D 1 174 ? -9.657 -21.200 35.811 1.00 22.72 163 ALA D CA 1
ATOM 9641 C C . ALA D 1 174 ? -8.309 -21.030 36.551 1.00 23.33 163 ALA D C 1
ATOM 9642 O O . ALA D 1 174 ? -8.184 -20.219 37.451 1.00 24.36 163 ALA D O 1
ATOM 9644 N N . GLU D 1 175 ? -7.283 -21.761 36.161 1.00 25.27 164 GLU D N 1
ATOM 9645 C CA . GLU D 1 175 ? -6.069 -21.650 36.925 1.00 26.81 164 GLU D CA 1
ATOM 9646 C C . GLU D 1 175 ? -5.266 -20.357 36.602 1.00 25.81 164 GLU D C 1
ATOM 9647 O O . GLU D 1 175 ? -4.445 -19.902 37.407 1.00 25.69 164 GLU D O 1
ATOM 9653 N N . MET D 1 176 ? -5.553 -19.717 35.471 1.00 23.00 165 MET D N 1
ATOM 9654 C CA . MET D 1 176 ? -4.911 -18.419 35.196 1.00 21.78 165 MET D CA 1
ATOM 9655 C C . MET D 1 176 ? -5.505 -17.310 36.027 1.00 20.04 165 MET D C 1
ATOM 9656 O O . MET D 1 176 ? -4.803 -16.438 36.495 1.00 18.50 165 MET D O 1
ATOM 9661 N N . SER D 1 177 ? -6.807 -17.404 36.219 1.00 21.68 166 SER D N 1
ATOM 9662 C CA . SER D 1 177 ? -7.606 -16.518 37.056 1.00 23.59 166 SER D CA 1
ATOM 9663 C C . SER D 1 177 ? -7.063 -16.437 38.474 1.00 24.75 166 SER D C 1
ATOM 9664 O O . SER D 1 177 ? -6.923 -15.334 39.031 1.00 23.51 166 SER D O 1
ATOM 9667 N N . VAL D 1 178 ? -6.771 -17.620 39.045 1.00 25.47 167 VAL D N 1
ATOM 9668 C CA . VAL D 1 178 ? -6.223 -17.765 40.394 1.00 25.17 167 VAL D CA 1
ATOM 9669 C C . VAL D 1 178 ? -4.900 -16.975 40.511 1.00 25.15 167 VAL D C 1
ATOM 9670 O O . VAL D 1 178 ? -4.656 -16.297 41.505 1.00 27.30 167 VAL D O 1
ATOM 9674 N N . VAL D 1 179 ? -4.095 -17.022 39.458 1.00 23.41 168 VAL D N 1
ATOM 9675 C CA . VAL D 1 179 ? -2.816 -16.383 39.409 1.00 22.95 168 VAL D CA 1
ATOM 9676 C C . VAL D 1 179 ? -3.020 -14.890 39.336 1.00 24.03 168 VAL D C 1
ATOM 9677 O O . VAL D 1 179 ? -2.289 -14.133 39.952 1.00 24.03 168 VAL D O 1
ATOM 9681 N N . ALA D 1 180 ? -4.008 -14.452 38.564 1.00 26.99 169 ALA D N 1
ATOM 9682 C CA . ALA D 1 180 ? -4.292 -13.001 38.450 1.00 26.36 169 ALA D CA 1
ATOM 9683 C C . ALA D 1 180 ? -4.791 -12.421 39.775 1.00 26.50 169 ALA D C 1
ATOM 9684 O O . ALA D 1 180 ? -4.274 -11.389 40.211 1.00 26.33 169 ALA D O 1
ATOM 9686 N N . MET D 1 181 ? -5.753 -13.089 40.418 1.00 26.17 170 MET D N 1
ATOM 9687 C CA . MET D 1 181 ? -6.203 -12.681 41.752 1.00 29.79 170 MET D CA 1
ATOM 9688 C C . MET D 1 181 ? -5.060 -12.591 42.755 1.00 30.70 170 MET D C 1
ATOM 9689 O O . MET D 1 181 ? -4.920 -11.571 43.416 1.00 29.31 170 MET D O 1
ATOM 9694 N N . GLU D 1 182 ? -4.259 -13.653 42.866 1.00 33.04 171 GLU D N 1
ATOM 9695 C CA . GLU D 1 182 ? -3.010 -13.643 43.641 1.00 35.16 171 GLU D CA 1
ATOM 9696 C C . GLU D 1 182 ? -2.134 -12.408 43.438 1.00 31.07 171 GLU D C 1
ATOM 9697 O O . GLU D 1 182 ? -1.422 -12.002 44.334 1.00 32.63 171 GLU D O 1
ATOM 9703 N N . PHE D 1 183 ? -2.139 -11.810 42.266 1.00 27.75 172 PHE D N 1
ATOM 9704 C CA . PHE D 1 183 ? -1.392 -10.547 42.133 1.00 26.98 172 PHE D CA 1
ATOM 9705 C C . PHE D 1 183 ? -2.268 -9.301 42.157 1.00 24.90 172 PHE D C 1
ATOM 9706 O O . PHE D 1 183 ? -1.791 -8.221 41.815 1.00 24.90 172 PHE D O 1
ATOM 9714 N N . GLY D 1 184 ? -3.538 -9.439 42.554 1.00 24.79 173 GLY D N 1
ATOM 9715 C CA . GLY D 1 184 ? -4.517 -8.326 42.487 1.00 22.51 173 GLY D CA 1
ATOM 9716 C C . GLY D 1 184 ? -4.610 -7.640 41.117 1.00 20.96 173 GLY D C 1
ATOM 9717 O O . GLY D 1 184 ? -4.633 -6.424 41.025 1.00 20.46 173 GLY D O 1
ATOM 9718 N N . VAL D 1 185 ? -4.641 -8.426 40.042 1.00 20.06 174 VAL D N 1
ATOM 9719 C CA . VAL D 1 185 ? -4.568 -7.887 38.664 1.00 18.40 174 VAL D CA 1
ATOM 9720 C C . VAL D 1 185 ? -5.842 -8.377 38.007 1.00 17.20 174 VAL D C 1
ATOM 9721 O O . VAL D 1 185 ? -6.088 -9.577 37.956 1.00 16.32 174 VAL D O 1
ATOM 9725 N N . PRO D 1 186 ? -6.690 -7.435 37.552 1.00 17.20 175 PRO D N 1
ATOM 9726 C CA . PRO D 1 186 ? -7.967 -7.942 37.107 1.00 17.17 175 PRO D CA 1
ATOM 9727 C C . PRO D 1 186 ? -7.725 -8.757 35.809 1.00 18.03 175 PRO D C 1
ATOM 9728 O O . PRO D 1 186 ? -6.789 -8.434 35.010 1.00 17.25 175 PRO D O 1
ATOM 9732 N N . MET D 1 187 ? -8.528 -9.808 35.619 1.00 17.82 176 MET D N 1
ATOM 9733 C CA . MET D 1 187 ? -8.414 -10.626 34.416 1.00 18.96 176 MET D CA 1
ATOM 9734 C C . MET D 1 187 ? -9.659 -10.641 33.511 1.00 19.41 176 MET D C 1
ATOM 9735 O O . MET D 1 187 ? -10.788 -10.862 34.003 1.00 21.19 176 MET D O 1
ATOM 9740 N N . HIS D 1 188 ? -9.461 -10.445 32.203 1.00 17.27 177 HIS D N 1
ATOM 9741 C CA . HIS D 1 188 ? -10.564 -10.564 31.251 1.00 16.38 177 HIS D CA 1
ATOM 9742 C C . HIS D 1 188 ? -10.411 -11.762 30.376 1.00 15.84 177 HIS D C 1
ATOM 9743 O O . HIS D 1 188 ? -9.320 -12.032 29.914 1.00 16.86 177 HIS D O 1
ATOM 9750 N N . SER D 1 189 ? -11.485 -12.501 30.130 1.00 14.92 178 SER D N 1
ATOM 9751 C CA . SER D 1 189 ? -11.456 -13.561 29.143 1.00 14.66 178 SER D CA 1
ATOM 9752 C C . SER D 1 189 ? -12.489 -13.386 28.055 1.00 15.14 178 SER D C 1
ATOM 9753 O O . SER D 1 189 ? -13.675 -13.157 28.322 1.00 15.48 178 SER D O 1
ATOM 9756 N N . ASP D 1 190 ? -12.046 -13.551 26.822 1.00 15.39 179 ASP D N 1
ATOM 9757 C CA . ASP D 1 190 ? -12.926 -13.557 25.677 1.00 15.53 179 ASP D CA 1
ATOM 9758 C C . ASP D 1 190 ? -13.440 -14.995 25.577 1.00 16.23 179 ASP D C 1
ATOM 9759 O O . ASP D 1 190 ? -12.725 -15.881 25.126 1.00 16.31 179 ASP D O 1
ATOM 9764 N N . ALA D 1 191 ? -14.677 -15.239 26.009 1.00 16.89 180 ALA D N 1
ATOM 9765 C CA . ALA D 1 191 ? -15.215 -16.608 25.955 1.00 16.83 180 ALA D CA 1
ATOM 9766 C C . ALA D 1 191 ? -16.242 -16.721 24.880 1.00 17.99 180 ALA D C 1
ATOM 9767 O O . ALA D 1 191 ? -17.113 -17.602 24.922 1.00 20.46 180 ALA D O 1
ATOM 9769 N N . ILE D 1 192 ? -16.191 -15.810 23.918 1.00 17.46 181 ILE D N 1
ATOM 9770 C CA . ILE D 1 192 ? -17.115 -15.848 22.786 1.00 17.44 181 ILE D CA 1
ATOM 9771 C C . ILE D 1 192 ? -17.286 -17.247 22.117 1.00 18.77 181 ILE D C 1
ATOM 9772 O O . ILE D 1 192 ? -18.368 -17.581 21.665 1.00 20.34 181 ILE D O 1
ATOM 9777 N N . GLN D 1 193 ? -16.234 -18.058 22.058 1.00 21.06 182 GLN D N 1
ATOM 9778 C CA . GLN D 1 193 ? -16.321 -19.367 21.439 1.00 21.96 182 GLN D CA 1
ATOM 9779 C C . GLN D 1 193 ? -16.781 -20.380 22.438 1.00 22.19 182 GLN D C 1
ATOM 9780 O O . GLN D 1 193 ? -17.222 -21.481 22.080 1.00 22.01 182 GLN D O 1
ATOM 9786 N N . ALA D 1 194 ? -16.700 -20.016 23.702 1.00 21.36 183 ALA D N 1
ATOM 9787 C CA . ALA D 1 194 ? -16.988 -20.979 24.737 1.00 21.12 183 ALA D CA 1
ATOM 9788 C C . ALA D 1 194 ? -18.509 -21.176 24.989 1.00 20.96 183 ALA D C 1
ATOM 9789 O O . ALA D 1 194 ? -18.940 -22.300 25.272 1.00 22.14 183 ALA D O 1
ATOM 9791 N N . VAL D 1 195 ? -19.313 -20.119 24.884 1.00 19.66 184 VAL D N 1
ATOM 9792 C CA . VAL D 1 195 ? -20.739 -20.224 25.256 1.00 20.22 184 VAL D CA 1
ATOM 9793 C C . VAL D 1 195 ? -21.464 -21.327 24.489 1.00 20.49 184 VAL D C 1
ATOM 9794 O O . VAL D 1 195 ? -21.448 -21.341 23.274 1.00 21.31 184 VAL D O 1
ATOM 9798 N N . GLY D 1 196 ? -22.090 -22.253 25.206 1.00 21.76 185 GLY D N 1
ATOM 9799 C CA . GLY D 1 196 ? -22.786 -23.405 24.588 1.00 23.48 185 GLY D CA 1
ATOM 9800 C C . GLY D 1 196 ? -21.917 -24.576 24.121 1.00 24.24 185 GLY D C 1
ATOM 9801 O O . GLY D 1 196 ? -22.433 -25.574 23.611 1.00 21.27 185 GLY D O 1
ATOM 9802 N N . GLN D 1 197 ? -20.595 -24.451 24.331 1.00 28.63 186 GLN D N 1
ATOM 9803 C CA . GLN D 1 197 ? -19.580 -25.434 23.909 1.00 28.02 186 GLN D CA 1
ATOM 9804 C C . GLN D 1 197 ? -18.790 -25.931 25.082 1.00 28.47 186 GLN D C 1
ATOM 9805 O O . GLN D 1 197 ? -18.188 -26.978 24.996 1.00 35.39 186 GLN D O 1
ATOM 9811 N N . LEU D 1 198 ? -18.796 -25.198 26.180 1.00 27.29 187 LEU D N 1
ATOM 9812 C CA . LEU D 1 198 ? -18.096 -25.614 27.396 1.00 29.07 187 LEU D CA 1
ATOM 9813 C C . LEU D 1 198 ? -18.946 -25.178 28.539 1.00 30.53 187 LEU D C 1
ATOM 9814 O O . LEU D 1 198 ? -19.696 -24.258 28.393 1.00 31.39 187 LEU D O 1
ATOM 9819 N N . PRO D 1 199 ? -18.786 -25.783 29.712 1.00 36.12 188 PRO D N 1
ATOM 9820 C CA . PRO D 1 199 ? -19.477 -25.255 30.915 1.00 35.48 188 PRO D CA 1
ATOM 9821 C C . PRO D 1 199 ? -18.811 -23.986 31.393 1.00 32.87 188 PRO D C 1
ATOM 9822 O O . PRO D 1 199 ? -17.646 -24.025 31.806 1.00 36.36 188 PRO D O 1
ATOM 9826 N N . LEU D 1 200 ? -19.512 -22.863 31.298 1.00 30.29 189 LEU D N 1
ATOM 9827 C CA . LEU D 1 200 ? -18.919 -21.602 31.742 1.00 28.27 189 LEU D CA 1
ATOM 9828 C C . LEU D 1 200 ? -19.579 -21.240 33.034 1.00 26.56 189 LEU D C 1
ATOM 9829 O O . LEU D 1 200 ? -20.815 -21.354 33.147 1.00 27.22 189 LEU D O 1
ATOM 9834 N N . ASP D 1 201 ? -18.768 -20.811 33.998 1.00 24.08 190 ASP D N 1
ATOM 9835 C CA . ASP D 1 201 ? -19.311 -20.388 35.264 1.00 24.01 190 ASP D CA 1
ATOM 9836 C C . ASP D 1 201 ? -18.540 -19.205 35.756 1.00 22.64 190 ASP D C 1
ATOM 9837 O O . ASP D 1 201 ? -17.431 -19.330 36.293 1.00 22.63 190 ASP D O 1
ATOM 9842 N N . PHE D 1 202 ? -19.153 -18.042 35.584 1.00 20.55 191 PHE D N 1
ATOM 9843 C CA . PHE D 1 202 ? -18.409 -16.784 35.746 1.00 20.98 191 PHE D CA 1
ATOM 9844 C C . PHE D 1 202 ? -17.971 -16.627 37.177 1.00 21.06 191 PHE D C 1
ATOM 9845 O O . PHE D 1 202 ? -16.807 -16.331 37.437 1.00 21.84 191 PHE D O 1
ATOM 9853 N N . GLY D 1 203 ? -18.907 -16.865 38.091 1.00 22.03 192 GLY D N 1
ATOM 9854 C CA . GLY D 1 203 ? -18.618 -16.825 39.533 1.00 22.70 192 GLY D CA 1
ATOM 9855 C C . GLY D 1 203 ? -17.512 -17.788 39.942 1.00 23.52 192 GLY D C 1
ATOM 9856 O O . GLY D 1 203 ? -16.566 -17.394 40.646 1.00 21.55 192 GLY D O 1
ATOM 9857 N N . ALA D 1 204 ? -17.636 -19.036 39.477 1.00 23.09 193 ALA D N 1
ATOM 9858 C CA . ALA D 1 204 ? -16.702 -20.080 39.824 1.00 25.18 193 ALA D CA 1
ATOM 9859 C C . ALA D 1 204 ? -15.354 -19.824 39.192 1.00 25.43 193 ALA D C 1
ATOM 9860 O O . ALA D 1 204 ? -14.319 -20.249 39.711 1.00 30.08 193 ALA D O 1
ATOM 9862 N N . SER D 1 205 ? -15.346 -19.119 38.082 1.00 23.40 194 SER D N 1
ATOM 9863 C CA . SER D 1 205 ? -14.073 -18.771 37.459 1.00 23.16 194 SER D CA 1
ATOM 9864 C C . SER D 1 205 ? -13.275 -17.746 38.247 1.00 22.04 194 SER D C 1
ATOM 9865 O O . SER D 1 205 ? -12.148 -17.673 38.095 1.00 19.91 194 SER D O 1
ATOM 9868 N N . GLY D 1 206 ? -13.850 -16.869 39.038 1.00 24.76 195 GLY D N 1
ATOM 9869 C CA . GLY D 1 206 ? -13.005 -15.737 39.516 1.00 23.21 195 GLY D CA 1
ATOM 9870 C C . GLY D 1 206 ? -12.520 -14.689 38.496 1.00 22.76 195 GLY D C 1
ATOM 9871 O O . GLY D 1 206 ? -11.780 -13.794 38.886 1.00 22.14 195 GLY D O 1
ATOM 9872 N N . LEU D 1 207 ? -12.936 -14.761 37.207 1.00 20.96 196 LEU D N 1
ATOM 9873 C CA . LEU D 1 207 ? -12.661 -13.653 36.250 1.00 19.14 196 LEU D CA 1
ATOM 9874 C C . LEU D 1 207 ? -13.149 -12.288 36.720 1.00 18.16 196 LEU D C 1
ATOM 9875 O O . LEU D 1 207 ? -14.183 -12.175 37.380 1.00 17.80 196 LEU D O 1
ATOM 9880 N N . SER D 1 208 ? -12.405 -11.243 36.376 1.00 16.77 197 SER D N 1
ATOM 9881 C CA . SER D 1 208 ? -12.880 -9.904 36.646 1.00 16.12 197 SER D CA 1
ATOM 9882 C C . SER D 1 208 ? -13.961 -9.592 35.605 1.00 17.23 197 SER D C 1
ATOM 9883 O O . SER D 1 208 ? -14.877 -8.800 35.875 1.00 17.53 197 SER D O 1
ATOM 9886 N N . ALA D 1 209 ? -13.837 -10.235 34.426 1.00 16.73 198 ALA D N 1
ATOM 9887 C CA . ALA D 1 209 ? -14.574 -9.887 33.229 1.00 17.99 198 ALA D CA 1
ATOM 9888 C C . ALA D 1 209 ? -14.585 -10.968 32.128 1.00 18.83 198 ALA D C 1
ATOM 9889 O O . ALA D 1 209 ? -13.578 -11.659 31.899 1.00 18.56 198 ALA D O 1
ATOM 9891 N N . MET D 1 210 ? -15.706 -11.071 31.422 1.00 17.19 199 MET D N 1
ATOM 9892 C CA . MET D 1 210 ? -15.819 -12.093 30.413 1.00 17.31 199 MET D CA 1
ATOM 9893 C C . MET D 1 210 ? -16.822 -11.674 29.293 1.00 17.57 199 MET D C 1
ATOM 9894 O O . MET D 1 210 ? -17.899 -11.158 29.561 1.00 17.37 199 MET D O 1
ATOM 9899 N N . SER D 1 211 ? -16.428 -11.899 28.043 1.00 16.94 200 SER D N 1
ATOM 9900 C CA . SER D 1 211 ? -17.150 -11.441 26.891 1.00 16.72 200 SER D CA 1
ATOM 9901 C C . SER D 1 211 ? -17.919 -12.557 26.222 1.00 17.33 200 SER D C 1
ATOM 9902 O O . SER D 1 211 ? -17.486 -13.725 26.228 1.00 17.93 200 SER D O 1
ATOM 9905 N N . VAL D 1 212 ? -19.047 -12.202 25.622 1.00 17.21 201 VAL D N 1
ATOM 9906 C CA . VAL D 1 212 ? -19.892 -13.175 24.889 1.00 16.96 201 VAL D CA 1
ATOM 9907 C C . VAL D 1 212 ? -20.665 -12.495 23.761 1.00 16.51 201 VAL D C 1
ATOM 9908 O O . VAL D 1 212 ? -20.897 -11.281 23.784 1.00 15.76 201 VAL D O 1
ATOM 9912 N N . ALA D 1 213 ? -21.099 -13.303 22.803 1.00 16.21 202 ALA D N 1
ATOM 9913 C CA . ALA D 1 213 ? -21.685 -12.819 21.581 1.00 15.08 202 ALA D CA 1
ATOM 9914 C C . ALA D 1 213 ? -22.762 -13.795 21.147 1.00 15.20 202 ALA D C 1
ATOM 9915 O O . ALA D 1 213 ? -22.451 -14.950 20.828 1.00 14.42 202 ALA D O 1
ATOM 9917 N N . GLY D 1 214 ? -23.999 -13.343 21.185 1.00 16.04 203 GLY D N 1
ATOM 9918 C CA . GLY D 1 214 ? -25.166 -14.068 20.748 1.00 14.43 203 GLY D CA 1
ATOM 9919 C C . GLY D 1 214 ? -25.066 -14.906 19.521 1.00 14.85 203 GLY D C 1
ATOM 9920 O O . GLY D 1 214 ? -25.441 -16.015 19.535 1.00 14.53 203 GLY D O 1
ATOM 9921 N N . HIS D 1 215 ? -24.611 -14.349 18.430 1.00 15.61 204 HIS D N 1
ATOM 9922 C CA . HIS D 1 215 ? -24.661 -15.045 17.187 1.00 16.62 204 HIS D CA 1
ATOM 9923 C C . HIS D 1 215 ? -23.765 -16.223 17.128 1.00 16.23 204 HIS D C 1
ATOM 9924 O O . HIS D 1 215 ? -23.864 -17.018 16.277 1.00 16.28 204 HIS D O 1
ATOM 9955 N N . PHE D 1 217 ? -23.731 -18.494 19.168 1.00 17.38 206 PHE D N 1
ATOM 9956 C CA . PHE D 1 217 ? -24.410 -19.624 19.755 1.00 18.10 206 PHE D CA 1
ATOM 9957 C C . PHE D 1 217 ? -25.882 -19.723 19.432 1.00 18.99 206 PHE D C 1
ATOM 9958 O O . PHE D 1 217 ? -26.606 -20.334 20.124 1.00 19.96 206 PHE D O 1
ATOM 9966 N N . GLY D 1 218 ? -26.312 -19.076 18.375 1.00 19.91 207 GLY D N 1
ATOM 9967 C CA . GLY D 1 218 ? -27.655 -19.217 17.821 1.00 20.04 207 GLY D CA 1
ATOM 9968 C C . GLY D 1 218 ? -28.554 -18.077 18.225 1.00 19.49 207 GLY D C 1
ATOM 9969 O O . GLY D 1 218 ? -29.768 -18.124 17.940 1.00 19.54 207 GLY D O 1
ATOM 9970 N N . GLY D 1 219 ? -27.963 -17.062 18.867 1.00 17.29 208 GLY D N 1
ATOM 9971 C CA . GLY D 1 219 ? -28.661 -15.809 19.077 1.00 17.94 208 GLY D CA 1
ATOM 9972 C C . GLY D 1 219 ? -28.595 -14.835 17.899 1.00 19.45 208 GLY D C 1
ATOM 9973 O O . GLY D 1 219 ? -27.900 -15.110 16.891 1.00 19.53 208 GLY D O 1
ATOM 9974 N N . PRO D 1 220 ? -29.288 -13.665 18.028 1.00 19.88 209 PRO D N 1
ATOM 9975 C CA . PRO D 1 220 ? -29.257 -12.557 17.072 1.00 20.54 209 PRO D CA 1
ATOM 9976 C C . PRO D 1 220 ? -27.842 -11.999 16.909 1.00 21.84 209 PRO D C 1
ATOM 9977 O O . PRO D 1 220 ? -27.058 -12.074 17.855 1.00 20.59 209 PRO D O 1
ATOM 9981 N N . PRO D 1 221 ? -27.511 -11.483 15.706 1.00 22.52 210 PRO D N 1
ATOM 9982 C CA . PRO D 1 221 ? -26.314 -10.633 15.520 1.00 22.17 210 PRO D CA 1
ATOM 9983 C C . PRO D 1 221 ? -26.558 -9.305 16.154 1.00 20.45 210 PRO D C 1
ATOM 9984 O O . PRO D 1 221 ? -27.686 -9.007 16.489 1.00 21.94 210 PRO D O 1
ATOM 9988 N N . GLY D 1 222 ? -25.505 -8.524 16.342 1.00 20.53 211 GLY D N 1
ATOM 9989 C CA . GLY D 1 222 ? -25.600 -7.206 16.982 1.00 18.73 211 GLY D CA 1
ATOM 9990 C C . GLY D 1 222 ? -26.006 -7.136 18.445 1.00 18.29 211 GLY D C 1
ATOM 9991 O O . GLY D 1 222 ? -26.563 -6.123 18.883 1.00 18.23 211 GLY D O 1
ATOM 9992 N N . VAL D 1 223 ? -25.737 -8.219 19.175 1.00 17.44 212 VAL D N 1
ATOM 9993 C CA . VAL D 1 223 ? -25.928 -8.300 20.617 1.00 16.69 212 VAL D CA 1
ATOM 9994 C C . VAL D 1 223 ? -24.854 -9.205 21.273 1.00 17.01 212 VAL D C 1
ATOM 9995 O O . VAL D 1 223 ? -24.408 -10.233 20.692 1.00 15.67 212 VAL D O 1
ATOM 9999 N N . GLY D 1 224 ? -24.433 -8.795 22.471 1.00 16.45 213 GLY D N 1
ATOM 10000 C CA . GLY D 1 224 ? -23.417 -9.512 23.227 1.00 16.67 213 GLY D CA 1
ATOM 10001 C C . GLY D 1 224 ? -23.508 -9.108 24.679 1.00 17.16 213 GLY D C 1
ATOM 10002 O O . GLY D 1 224 ? -24.380 -8.317 25.043 1.00 18.01 213 GLY D O 1
ATOM 10003 N N . ALA D 1 225 ? -22.640 -9.653 25.535 1.00 16.28 214 ALA D N 1
ATOM 10004 C CA . ALA D 1 225 ? -22.599 -9.181 26.902 1.00 14.68 214 ALA D CA 1
ATOM 10005 C C . ALA D 1 225 ? -21.190 -9.164 27.378 1.00 14.75 214 ALA D C 1
ATOM 10006 O O . ALA D 1 225 ? -20.351 -9.911 26.898 1.00 15.40 214 ALA D O 1
ATOM 10008 N N . LEU D 1 226 ? -20.928 -8.242 28.276 1.00 14.44 215 LEU D N 1
ATOM 10009 C CA . LEU D 1 226 ? -19.776 -8.265 29.062 1.00 14.35 215 LEU D CA 1
ATOM 10010 C C . LEU D 1 226 ? -20.267 -8.586 30.460 1.00 15.47 215 LEU D C 1
ATOM 10011 O O . LEU D 1 226 ? -21.137 -7.891 30.993 1.00 16.65 215 LEU D O 1
ATOM 10016 N N . LEU D 1 227 ? -19.772 -9.686 31.017 1.00 16.05 216 LEU D N 1
ATOM 10017 C CA . LEU D 1 227 ? -19.905 -9.958 32.421 1.00 16.21 216 LEU D CA 1
ATOM 10018 C C . LEU D 1 227 ? -18.763 -9.265 33.142 1.00 16.74 216 LEU D C 1
ATOM 10019 O O . LEU D 1 227 ? -17.599 -9.378 32.747 1.00 18.30 216 LEU D O 1
ATOM 10024 N N . LEU D 1 228 ? -19.103 -8.544 34.194 1.00 16.21 217 LEU D N 1
ATOM 10025 C CA . LEU D 1 228 ? -18.161 -7.744 34.895 1.00 16.69 217 LEU D CA 1
ATOM 10026 C C . LEU D 1 228 ? -18.524 -7.738 36.349 1.00 18.33 217 LEU D C 1
ATOM 10027 O O . LEU D 1 228 ? -19.709 -7.531 36.713 1.00 17.15 217 LEU D O 1
ATOM 10032 N N . ARG D 1 229 ? -17.495 -7.945 37.179 1.00 18.71 218 ARG D N 1
ATOM 10033 C CA . ARG D 1 229 ? -17.660 -7.942 38.612 1.00 20.14 218 ARG D CA 1
ATOM 10034 C C . ARG D 1 229 ? -18.122 -6.571 39.112 1.00 22.34 218 ARG D C 1
ATOM 10035 O O . ARG D 1 229 ? -17.685 -5.535 38.584 1.00 20.53 218 ARG D O 1
ATOM 10043 N N . ARG D 1 230 ? -19.007 -6.571 40.123 1.00 25.35 219 ARG D N 1
ATOM 10044 C CA . ARG D 1 230 ? -19.503 -5.307 40.705 1.00 29.36 219 ARG D CA 1
ATOM 10045 C C . ARG D 1 230 ? -18.376 -4.362 41.122 1.00 28.19 219 ARG D C 1
ATOM 10046 O O . ARG D 1 230 ? -18.546 -3.155 41.049 1.00 28.50 219 ARG D O 1
ATOM 10054 N N . ASP D 1 231 ? -17.226 -4.914 41.500 1.00 27.72 220 ASP D N 1
ATOM 10055 C CA . ASP D 1 231 ? -16.125 -4.130 42.066 1.00 29.59 220 ASP D CA 1
ATOM 10056 C C . ASP D 1 231 ? -14.942 -3.855 41.098 1.00 28.89 220 ASP D C 1
ATOM 10057 O O . ASP D 1 231 ? -13.880 -3.410 41.502 1.00 29.18 220 ASP D O 1
ATOM 10062 N N . VAL D 1 232 ? -15.134 -4.075 39.818 1.00 26.90 221 VAL D N 1
ATOM 10063 C CA . VAL D 1 232 ? -14.120 -3.672 38.886 1.00 24.43 221 VAL D CA 1
ATOM 10064 C C . VAL D 1 232 ? -14.606 -2.439 38.163 1.00 24.63 221 VAL D C 1
ATOM 10065 O O . VAL D 1 232 ? -15.611 -2.477 37.472 1.00 26.36 221 VAL D O 1
ATOM 10069 N N . THR D 1 233 ? -13.874 -1.342 38.302 1.00 25.04 222 THR D N 1
ATOM 10070 C CA . THR D 1 233 ? -14.181 -0.115 37.607 1.00 22.61 222 THR D CA 1
ATOM 10071 C C . THR D 1 233 ? -13.852 -0.302 36.161 1.00 21.63 222 THR D C 1
ATOM 10072 O O . THR D 1 233 ? -12.915 -1.003 35.827 1.00 19.41 222 THR D O 1
ATOM 10076 N N . CYS D 1 234 ? -14.686 0.323 35.330 1.00 22.35 223 CYS D N 1
ATOM 10077 C CA . CYS D 1 234 ? -14.617 0.293 33.882 1.00 21.91 223 CYS D CA 1
ATOM 10078 C C . CYS D 1 234 ? -15.045 1.664 33.316 1.00 22.99 223 CYS D C 1
ATOM 10079 O O . CYS D 1 234 ? -16.140 2.192 33.641 1.00 23.76 223 CYS D O 1
ATOM 10082 N N . VAL D 1 235 ? -14.190 2.248 32.475 1.00 21.23 224 VAL D N 1
ATOM 10083 C CA . VAL D 1 235 ? -14.470 3.555 31.903 1.00 18.68 224 VAL D CA 1
ATOM 10084 C C . VAL D 1 235 ? -15.336 3.259 30.703 1.00 18.59 224 VAL D C 1
ATOM 10085 O O . VAL D 1 235 ? -15.054 2.327 29.941 1.00 18.04 224 VAL D O 1
ATOM 10089 N N . PRO D 1 236 ? -16.432 4.009 30.551 1.00 17.69 225 PRO D N 1
ATOM 10090 C CA . PRO D 1 236 ? -17.278 3.683 29.426 1.00 16.63 225 PRO D CA 1
ATOM 10091 C C . PRO D 1 236 ? -16.596 4.004 28.114 1.00 16.39 225 PRO D C 1
ATOM 10092 O O . PRO D 1 236 ? -15.689 4.801 28.052 1.00 14.17 225 PRO D O 1
ATOM 10096 N N . LEU D 1 237 ? -17.075 3.343 27.068 1.00 17.91 226 LEU D N 1
ATOM 10097 C CA . LEU D 1 237 ? -16.729 3.660 25.704 1.00 19.49 226 LEU D CA 1
ATOM 10098 C C . LEU D 1 237 ? -17.890 4.404 25.076 1.00 19.74 226 LEU D C 1
ATOM 10099 O O . LEU D 1 237 ? -17.676 5.243 24.205 1.00 19.52 226 LEU D O 1
ATOM 10104 N N . MET D 1 238 ? -19.117 4.069 25.498 1.00 20.60 227 MET D N 1
ATOM 10105 C CA . MET D 1 238 ? -20.333 4.712 25.009 1.00 21.18 227 MET D CA 1
ATOM 10106 C C . MET D 1 238 ? -20.895 5.536 26.134 1.00 19.23 227 MET D C 1
ATOM 10107 O O . MET D 1 238 ? -21.234 4.981 27.162 1.00 18.17 227 MET D O 1
ATOM 10112 N N . HIS D 1 239 ? -20.975 6.854 25.941 1.00 18.24 228 HIS D N 1
ATOM 10113 C CA . HIS D 1 239 ? -21.550 7.766 26.932 1.00 18.25 228 HIS D CA 1
ATOM 10114 C C . HIS D 1 239 ? -22.910 8.229 26.556 1.00 18.76 228 HIS D C 1
ATOM 10115 O O . HIS D 1 239 ? -23.276 8.225 25.382 1.00 19.74 228 HIS D O 1
ATOM 10122 N N . GLY D 1 240 ? -23.669 8.679 27.546 1.00 19.86 229 GLY D N 1
ATOM 10123 C CA . GLY D 1 240 ? -24.879 9.421 27.280 1.00 21.97 229 GLY D CA 1
ATOM 10124 C C . GLY D 1 240 ? -26.090 8.711 27.798 1.00 24.22 229 GLY D C 1
ATOM 10125 O O . GLY D 1 240 ? -26.933 8.294 27.033 1.00 25.43 229 GLY D O 1
ATOM 10126 N N . GLY D 1 241 ? -26.191 8.563 29.101 1.00 26.58 230 GLY D N 1
ATOM 10127 C CA . GLY D 1 241 ? -27.311 7.816 29.643 1.00 27.98 230 GLY D CA 1
ATOM 10128 C C . GLY D 1 241 ? -26.845 6.951 30.773 1.00 29.75 230 GLY D C 1
ATOM 10129 O O . GLY D 1 241 ? -27.468 6.954 31.806 1.00 33.60 230 GLY D O 1
ATOM 10130 N N . GLY D 1 242 ? -25.743 6.217 30.595 1.00 30.02 231 GLY D N 1
ATOM 10131 C CA . GLY D 1 242 ? -25.286 5.251 31.607 1.00 29.69 231 GLY D CA 1
ATOM 10132 C C . GLY D 1 242 ? -26.314 4.179 31.948 1.00 32.10 231 GLY D C 1
ATOM 10133 O O . GLY D 1 242 ? -26.203 3.505 32.949 1.00 37.85 231 GLY D O 1
ATOM 10134 N N . GLN D 1 243 ? -27.327 4.035 31.111 1.00 31.23 232 GLN D N 1
ATOM 10135 C CA . GLN D 1 243 ? -28.255 2.914 31.123 1.00 31.03 232 GLN D CA 1
ATOM 10136 C C . GLN D 1 243 ? -27.815 1.578 31.695 1.00 32.47 232 GLN D C 1
ATOM 10137 O O . GLN D 1 243 ? -28.591 0.930 32.407 1.00 33.77 232 GLN D O 1
ATOM 10143 N N . GLU D 1 244 ? -26.622 1.120 31.359 1.00 32.39 233 GLU D N 1
ATOM 10144 C CA . GLU D 1 244 ? -26.230 -0.183 31.863 1.00 31.09 233 GLU D CA 1
ATOM 10145 C C . GLU D 1 244 ? -25.180 0.057 32.894 1.00 31.29 233 GLU D C 1
ATOM 10146 O O . GLU D 1 244 ? -24.024 0.297 32.552 1.00 31.10 233 GLU D O 1
ATOM 10152 N N . ARG D 1 245 ? -25.596 0.013 34.158 1.00 33.24 234 ARG D N 1
ATOM 10153 C CA . ARG D 1 245 ? -24.711 0.224 35.308 1.00 32.20 234 ARG D CA 1
ATOM 10154 C C . ARG D 1 245 ? -23.715 1.348 35.055 1.00 30.53 234 ARG D C 1
ATOM 10155 O O . ARG D 1 245 ? -22.660 1.401 35.664 1.00 30.18 234 ARG D O 1
ATOM 10163 N N . ASP D 1 246 ? -24.019 2.223 34.107 1.00 33.55 235 ASP D N 1
ATOM 10164 C CA . ASP D 1 246 ? -23.204 3.408 33.913 1.00 34.41 235 ASP D CA 1
ATOM 10165 C C . ASP D 1 246 ? -21.908 3.126 33.147 1.00 30.29 235 ASP D C 1
ATOM 10166 O O . ASP D 1 246 ? -20.998 3.949 33.092 1.00 27.36 235 ASP D O 1
ATOM 10171 N N . ILE D 1 247 ? -21.829 1.940 32.567 1.00 30.39 236 ILE D N 1
ATOM 10172 C CA . ILE D 1 247 ? -20.624 1.479 31.902 1.00 27.62 236 ILE D CA 1
ATOM 10173 C C . ILE D 1 247 ? -20.848 1.559 30.391 1.00 25.18 236 ILE D C 1
ATOM 10174 O O . ILE D 1 247 ? -19.897 1.721 29.619 1.00 24.09 236 ILE D O 1
ATOM 10179 N N . ARG D 1 248 ? -22.110 1.484 29.987 1.00 21.86 237 ARG D N 1
ATOM 10180 C CA . ARG D 1 248 ? -22.468 1.346 28.588 1.00 20.19 237 ARG D CA 1
ATOM 10181 C C . ARG D 1 248 ? -23.810 1.996 28.286 1.00 19.65 237 ARG D C 1
ATOM 10182 O O . ARG D 1 248 ? -24.869 1.431 28.543 1.00 18.71 237 ARG D O 1
ATOM 10190 N N . SER D 1 249 ? -23.751 3.189 27.722 1.00 19.74 238 SER D N 1
ATOM 10191 C CA . SER D 1 249 ? -24.960 3.901 27.333 1.00 20.49 238 SER D CA 1
ATOM 10192 C C . SER D 1 249 ? -25.613 3.411 26.049 1.00 19.32 238 SER D C 1
ATOM 10193 O O . SER D 1 249 ? -25.036 2.666 25.257 1.00 17.96 238 SER D O 1
ATOM 10196 N N . GLY D 1 250 ? -26.824 3.892 25.852 1.00 19.13 239 GLY D N 1
ATOM 10197 C CA . GLY D 1 250 ? -27.591 3.576 24.662 1.00 20.01 239 GLY D CA 1
ATOM 10198 C C . GLY D 1 250 ? -28.953 3.128 25.124 1.00 21.45 239 GLY D C 1
ATOM 10199 O O . GLY D 1 250 ? -29.088 2.582 26.202 1.00 22.10 239 GLY D O 1
ATOM 10200 N N . THR D 1 251 ? -29.960 3.350 24.303 1.00 21.97 240 THR D N 1
ATOM 10201 C CA . THR D 1 251 ? -31.269 2.846 24.590 1.00 22.07 240 THR D CA 1
ATOM 10202 C C . THR D 1 251 ? -31.149 1.316 24.624 1.00 23.11 240 THR D C 1
ATOM 10203 O O . THR D 1 251 ? -30.584 0.745 23.719 1.00 23.72 240 THR D O 1
ATOM 10207 N N . PRO D 1 252 ? -31.642 0.660 25.704 1.00 24.38 241 PRO D N 1
ATOM 10208 C CA . PRO D 1 252 ? -31.688 -0.812 25.748 1.00 23.75 241 PRO D CA 1
ATOM 10209 C C . PRO D 1 252 ? -32.466 -1.385 24.575 1.00 22.83 241 PRO D C 1
ATOM 10210 O O . PRO D 1 252 ? -33.384 -0.730 24.084 1.00 23.13 241 PRO D O 1
ATOM 10214 N N . ASP D 1 253 ? -32.038 -2.563 24.109 1.00 23.07 242 ASP D N 1
ATOM 10215 C CA . ASP D 1 253 ? -32.566 -3.247 22.918 1.00 23.06 242 ASP D CA 1
ATOM 10216 C C . ASP D 1 253 ? -33.192 -4.543 23.431 1.00 22.16 242 ASP D C 1
ATOM 10217 O O . ASP D 1 253 ? -32.540 -5.558 23.641 1.00 23.10 242 ASP D O 1
ATOM 10222 N N . VAL D 1 254 ? -34.481 -4.478 23.663 1.00 20.19 243 VAL D N 1
ATOM 10223 C CA . VAL D 1 254 ? -35.149 -5.527 24.353 1.00 18.46 243 VAL D CA 1
ATOM 10224 C C . VAL D 1 254 ? -35.277 -6.750 23.476 1.00 17.85 243 VAL D C 1
ATOM 10225 O O . VAL D 1 254 ? -35.030 -7.846 23.957 1.00 18.27 243 VAL D O 1
ATOM 10229 N N . ALA D 1 255 ? -35.586 -6.564 22.190 1.00 17.21 244 ALA D N 1
ATOM 10230 C CA . ALA D 1 255 ? -35.782 -7.695 21.289 1.00 16.62 244 ALA D CA 1
ATOM 10231 C C . ALA D 1 255 ? -34.523 -8.482 21.233 1.00 16.23 244 ALA D C 1
ATOM 10232 O O . ALA D 1 255 ? -34.562 -9.671 21.443 1.00 18.09 244 ALA D O 1
ATOM 10234 N N . SER D 1 256 ? -33.391 -7.831 21.017 1.00 16.63 245 SER D N 1
ATOM 10235 C CA . SER D 1 256 ? -32.104 -8.552 20.906 1.00 16.76 245 SER D CA 1
ATOM 10236 C C . SER D 1 256 ? -31.673 -9.293 22.162 1.00 15.53 245 SER D C 1
ATOM 10237 O O . SER D 1 256 ? -31.165 -10.430 22.076 1.00 14.78 245 SER D O 1
ATOM 10240 N N . ALA D 1 257 ? -31.829 -8.650 23.313 1.00 14.82 246 ALA D N 1
ATOM 10241 C CA . ALA D 1 257 ? -31.401 -9.279 24.580 1.00 15.48 246 ALA D CA 1
ATOM 10242 C C . ALA D 1 257 ? -32.284 -10.504 24.865 1.00 16.22 246 ALA D C 1
ATOM 10243 O O . ALA D 1 257 ? -31.784 -11.534 25.364 1.00 16.65 246 ALA D O 1
ATOM 10245 N N . VAL D 1 258 ? -33.572 -10.391 24.520 1.00 15.97 247 VAL D N 1
ATOM 10246 C CA . VAL D 1 258 ? -34.507 -11.461 24.731 1.00 16.96 247 VAL D CA 1
ATOM 10247 C C . VAL D 1 258 ? -34.212 -12.598 23.772 1.00 17.50 247 VAL D C 1
ATOM 10248 O O . VAL D 1 258 ? -34.266 -13.768 24.141 1.00 16.99 247 VAL D O 1
ATOM 10252 N N . GLY D 1 259 ? -33.907 -12.241 22.532 1.00 18.18 248 GLY D N 1
ATOM 10253 C CA . GLY D 1 259 ? -33.462 -13.231 21.572 1.00 19.34 248 GLY D CA 1
ATOM 10254 C C . GLY D 1 259 ? -32.183 -13.900 22.058 1.00 19.83 248 GLY D C 1
ATOM 10255 O O . GLY D 1 259 ? -32.077 -15.123 22.039 1.00 21.50 248 GLY D O 1
ATOM 10256 N N . MET D 1 260 ? -31.219 -13.105 22.520 1.00 19.18 249 MET D N 1
ATOM 10257 C CA . MET D 1 260 ? -29.989 -13.669 23.042 1.00 19.11 249 MET D CA 1
ATOM 10258 C C . MET D 1 260 ? -30.230 -14.613 24.247 1.00 18.41 249 MET D C 1
ATOM 10259 O O . MET D 1 260 ? -29.552 -15.654 24.405 1.00 17.89 249 MET D O 1
ATOM 10264 N N . ALA D 1 261 ? -31.194 -14.259 25.083 1.00 18.04 250 ALA D N 1
ATOM 10265 C CA . ALA D 1 261 ? -31.507 -15.101 26.240 1.00 18.53 250 ALA D CA 1
ATOM 10266 C C . ALA D 1 261 ? -32.126 -16.431 25.808 1.00 17.68 250 ALA D C 1
ATOM 10267 O O . ALA D 1 261 ? -31.773 -17.480 26.322 1.00 16.97 250 ALA D O 1
ATOM 10269 N N . THR D 1 262 ? -33.032 -16.391 24.850 1.00 17.84 251 THR D N 1
ATOM 10270 C CA . THR D 1 262 ? -33.658 -17.614 24.387 1.00 19.29 251 THR D CA 1
ATOM 10271 C C . THR D 1 262 ? -32.538 -18.530 23.861 1.00 20.61 251 THR D C 1
ATOM 10272 O O . THR D 1 262 ? -32.481 -19.716 24.232 1.00 21.11 251 THR D O 1
ATOM 10276 N N . ALA D 1 263 ? -31.637 -17.979 23.026 1.00 19.92 252 ALA D N 1
ATOM 10277 C CA . ALA D 1 263 ? -30.553 -18.780 22.474 1.00 19.17 252 ALA D CA 1
ATOM 10278 C C . ALA D 1 263 ? -29.638 -19.354 23.579 1.00 19.94 252 ALA D C 1
ATOM 10279 O O . ALA D 1 263 ? -29.357 -20.559 23.564 1.00 20.70 252 ALA D O 1
ATOM 10281 N N . ALA D 1 264 ? -29.231 -18.521 24.552 1.00 18.45 253 ALA D N 1
ATOM 10282 C CA . ALA D 1 264 ? -28.378 -18.976 25.646 1.00 18.42 253 ALA D CA 1
ATOM 10283 C C . ALA D 1 264 ? -28.955 -20.169 26.403 1.00 21.12 253 ALA D C 1
ATOM 10284 O O . ALA D 1 264 ? -28.208 -21.073 26.807 1.00 22.47 253 ALA D O 1
ATOM 10286 N N . GLN D 1 265 ? -30.278 -20.188 26.569 1.00 22.32 254 GLN D N 1
ATOM 10287 C CA . GLN D 1 265 ? -30.936 -21.273 27.250 1.00 23.74 254 GLN D CA 1
ATOM 10288 C C . GLN D 1 265 ? -30.912 -22.597 26.439 1.00 24.50 254 GLN D C 1
ATOM 10289 O O . GLN D 1 265 ? -30.660 -23.681 27.006 1.00 23.56 254 GLN D O 1
ATOM 10295 N N . ILE D 1 266 ? -31.155 -22.528 25.131 1.00 22.14 255 ILE D N 1
ATOM 10296 C CA . ILE D 1 266 ? -31.133 -23.740 24.343 1.00 20.92 255 ILE D CA 1
ATOM 10297 C C . ILE D 1 266 ? -29.677 -24.235 24.315 1.00 22.67 255 ILE D C 1
ATOM 10298 O O . ILE D 1 266 ? -29.381 -25.408 24.686 1.00 23.47 255 ILE D O 1
ATOM 10303 N N . ALA D 1 267 ? -28.766 -23.328 23.974 1.00 20.53 256 ALA D N 1
ATOM 10304 C CA . ALA D 1 267 ? -27.357 -23.686 23.876 1.00 20.59 256 ALA D CA 1
ATOM 10305 C C . ALA D 1 267 ? -26.707 -24.273 25.171 1.00 21.31 256 ALA D C 1
ATOM 10306 O O . ALA D 1 267 ? -25.952 -25.249 25.052 1.00 20.12 256 ALA D O 1
ATOM 10308 N N . VAL D 1 268 ? -26.996 -23.686 26.354 1.00 20.35 257 VAL D N 1
ATOM 10309 C CA . VAL D 1 268 ? -26.398 -24.108 27.625 1.00 20.55 257 VAL D CA 1
ATOM 10310 C C . VAL D 1 268 ? -27.118 -25.311 28.225 1.00 21.84 257 VAL D C 1
ATOM 10311 O O . VAL D 1 268 ? -26.475 -26.228 28.707 1.00 23.87 257 VAL D O 1
ATOM 10315 N N . ASP D 1 269 ? -28.436 -25.357 28.170 1.00 22.62 258 ASP D N 1
ATOM 10316 C CA . ASP D 1 269 ? -29.131 -26.618 28.498 1.00 22.69 258 ASP D CA 1
ATOM 10317 C C . ASP D 1 269 ? -28.740 -27.819 27.613 1.00 22.47 258 ASP D C 1
ATOM 10318 O O . ASP D 1 269 ? -28.733 -28.924 28.097 1.00 21.54 258 ASP D O 1
ATOM 10323 N N . GLY D 1 270 ? -28.458 -27.626 26.326 1.00 23.00 259 GLY D N 1
ATOM 10324 C CA . GLY D 1 270 ? -28.142 -28.752 25.434 1.00 22.57 259 GLY D CA 1
ATOM 10325 C C . GLY D 1 270 ? -26.652 -29.100 25.395 1.00 25.28 259 GLY D C 1
ATOM 10326 O O . GLY D 1 270 ? -26.275 -30.122 24.874 1.00 26.75 259 GLY D O 1
ATOM 10327 N N . LEU D 1 271 ? -25.822 -28.227 25.955 1.00 26.07 260 LEU D N 1
ATOM 10328 C CA . LEU D 1 271 ? -24.391 -28.372 26.092 1.00 28.73 260 LEU D CA 1
ATOM 10329 C C . LEU D 1 271 ? -23.780 -29.780 26.150 1.00 34.31 260 LEU D C 1
ATOM 10330 O O . LEU D 1 271 ? -22.858 -30.076 25.359 1.00 34.00 260 LEU D O 1
ATOM 10335 N N . GLU D 1 272 ? -24.222 -30.630 27.094 1.00 38.95 261 GLU D N 1
ATOM 10336 C CA . GLU D 1 272 ? -23.615 -31.991 27.233 1.00 41.59 261 GLU D CA 1
ATOM 10337 C C . GLU D 1 272 ? -23.889 -32.844 26.011 1.00 35.53 261 GLU D C 1
ATOM 10338 O O . GLU D 1 272 ? -22.985 -33.385 25.405 1.00 32.10 261 GLU D O 1
ATOM 10344 N N . GLU D 1 273 ? -25.158 -32.924 25.657 1.00 35.40 262 GLU D N 1
ATOM 10345 C CA . GLU D 1 273 ? -25.609 -33.703 24.522 1.00 39.54 262 GLU D CA 1
ATOM 10346 C C . GLU D 1 273 ? -24.962 -33.243 23.201 1.00 35.42 262 GLU D C 1
ATOM 10347 O O . GLU D 1 273 ? -24.464 -34.052 22.412 1.00 31.65 262 GLU D O 1
ATOM 10353 N N . ASN D 1 274 ? -24.967 -31.931 22.991 1.00 32.84 263 ASN D N 1
ATOM 10354 C CA . ASN D 1 274 ? -24.418 -31.312 21.803 1.00 30.17 263 ASN D CA 1
ATOM 10355 C C . ASN D 1 274 ? -22.927 -31.400 21.645 1.00 28.28 263 ASN D C 1
ATOM 10356 O O . ASN D 1 274 ? -22.441 -31.757 20.570 1.00 26.31 263 ASN D O 1
ATOM 10361 N N . SER D 1 275 ? -22.206 -31.092 22.710 1.00 26.96 264 SER D N 1
ATOM 10362 C CA . SER D 1 275 ? -20.798 -31.369 22.766 1.00 28.32 264 SER D CA 1
ATOM 10363 C C . SER D 1 275 ? -20.441 -32.810 22.334 1.00 28.50 264 SER D C 1
ATOM 10364 O O . SER D 1 275 ? -19.580 -33.020 21.448 1.00 28.43 264 SER D O 1
ATOM 10367 N N . ALA D 1 276 ? -21.111 -33.794 22.929 1.00 24.42 265 ALA D N 1
ATOM 10368 C CA . ALA D 1 276 ? -20.825 -35.194 22.593 1.00 24.92 265 ALA D CA 1
ATOM 10369 C C . ALA D 1 276 ? -21.113 -35.454 21.134 1.00 25.13 265 ALA D C 1
ATOM 10370 O O . ALA D 1 276 ? -20.339 -36.127 20.461 1.00 30.59 265 ALA D O 1
ATOM 10372 N N . ARG D 1 277 ? -22.193 -34.909 20.622 1.00 24.32 266 ARG D N 1
ATOM 10373 C CA . ARG D 1 277 ? -22.617 -35.309 19.290 1.00 25.69 266 ARG D CA 1
ATOM 10374 C C . ARG D 1 277 ? -21.632 -34.758 18.275 1.00 24.45 266 ARG D C 1
ATOM 10375 O O . ARG D 1 277 ? -21.236 -35.458 17.354 1.00 27.34 266 ARG D O 1
ATOM 10383 N N . LEU D 1 278 ? -21.238 -33.499 18.451 1.00 23.97 267 LEU D N 1
ATOM 10384 C CA . LEU D 1 278 ? -20.285 -32.859 17.547 1.00 23.34 267 LEU D CA 1
ATOM 10385 C C . LEU D 1 278 ? -18.881 -33.445 17.628 1.00 24.05 267 LEU D C 1
ATOM 10386 O O . LEU D 1 278 ? -18.210 -33.526 16.617 1.00 23.73 267 LEU D O 1
ATOM 10391 N N . ARG D 1 279 ? -18.437 -33.861 18.816 1.00 24.43 268 ARG D N 1
ATOM 10392 C CA . ARG D 1 279 ? -17.146 -34.513 18.936 1.00 24.12 268 ARG D CA 1
ATOM 10393 C C . ARG D 1 279 ? -17.029 -35.737 18.018 1.00 22.38 268 ARG D C 1
ATOM 10394 O O . ARG D 1 279 ? -16.045 -35.919 17.313 1.00 22.24 268 ARG D O 1
ATOM 10402 N N . LEU D 1 280 ? -18.061 -36.557 17.989 1.00 22.12 269 LEU D N 1
ATOM 10403 C CA . LEU D 1 280 ? -18.102 -37.673 17.061 1.00 22.33 269 LEU D CA 1
ATOM 10404 C C . LEU D 1 280 ? -18.029 -37.240 15.597 1.00 22.42 269 LEU D C 1
ATOM 10405 O O . LEU D 1 280 ? -17.226 -37.808 14.866 1.00 26.28 269 LEU D O 1
ATOM 10410 N N . LEU D 1 281 ? -18.838 -36.262 15.164 1.00 19.69 270 LEU D N 1
ATOM 10411 C CA . LEU D 1 281 ? -18.779 -35.834 13.777 1.00 19.32 270 LEU D CA 1
ATOM 10412 C C . LEU D 1 281 ? -17.399 -35.252 13.448 1.00 19.07 270 LEU D C 1
ATOM 10413 O O . LEU D 1 281 ? -16.834 -35.576 12.398 1.00 18.06 270 LEU D O 1
ATOM 10418 N N . ARG D 1 282 ? -16.872 -34.393 14.331 1.00 18.38 271 ARG D N 1
ATOM 10419 C CA . ARG D 1 282 ? -15.578 -33.743 14.116 1.00 19.85 271 ARG D CA 1
ATOM 10420 C C . ARG D 1 282 ? -14.521 -34.859 13.995 1.00 20.53 271 ARG D C 1
ATOM 10421 O O . ARG D 1 282 ? -13.741 -34.871 13.038 1.00 18.52 271 ARG D O 1
ATOM 10429 N N . ASP D 1 283 ? -14.540 -35.826 14.919 1.00 20.23 272 ASP D N 1
ATOM 10430 C CA . ASP D 1 283 ? -13.495 -36.840 14.905 1.00 22.08 272 ASP D CA 1
ATOM 10431 C C . ASP D 1 283 ? -13.518 -37.619 13.578 1.00 21.90 272 ASP D C 1
ATOM 10432 O O . ASP D 1 283 ? -12.474 -37.826 12.906 1.00 20.12 272 ASP D O 1
ATOM 10437 N N . ARG D 1 284 ? -14.732 -38.014 13.191 1.00 19.28 273 ARG D N 1
ATOM 10438 C CA . ARG D 1 284 ? -14.891 -38.687 11.964 1.00 18.05 273 ARG D CA 1
ATOM 10439 C C . ARG D 1 284 ? -14.426 -37.826 10.780 1.00 19.16 273 ARG D C 1
ATOM 10440 O O . ARG D 1 284 ? -14.048 -38.371 9.732 1.00 19.70 273 ARG D O 1
ATOM 10448 N N . LEU D 1 285 ? -14.485 -36.497 10.911 1.00 18.41 274 LEU D N 1
ATOM 10449 C CA . LEU D 1 285 ? -14.053 -35.661 9.797 1.00 18.21 274 LEU D CA 1
ATOM 10450 C C . LEU D 1 285 ? -12.516 -35.571 9.728 1.00 18.06 274 LEU D C 1
ATOM 10451 O O . LEU D 1 285 ? -11.920 -35.693 8.670 1.00 17.59 274 LEU D O 1
ATOM 10456 N N . VAL D 1 286 ? -11.904 -35.401 10.882 1.00 18.56 275 VAL D N 1
ATOM 10457 C CA . VAL D 1 286 ? -10.465 -35.400 11.020 1.00 19.39 275 VAL D CA 1
ATOM 10458 C C . VAL D 1 286 ? -9.842 -36.729 10.577 1.00 22.11 275 VAL D C 1
ATOM 10459 O O . VAL D 1 286 ? -8.930 -36.731 9.724 1.00 23.34 275 VAL D O 1
ATOM 10463 N N . GLU D 1 287 ? -10.323 -37.851 11.118 1.00 24.08 276 GLU D N 1
ATOM 10464 C CA . GLU D 1 287 ? -9.823 -39.173 10.667 1.00 25.54 276 GLU D CA 1
ATOM 10465 C C . GLU D 1 287 ? -10.012 -39.458 9.186 1.00 24.44 276 GLU D C 1
ATOM 10466 O O . GLU D 1 287 ? -9.062 -39.864 8.528 1.00 25.57 276 GLU D O 1
ATOM 10472 N N . GLY D 1 288 ? -11.213 -39.211 8.663 1.00 24.64 277 GLY D N 1
ATOM 10473 C CA . GLY D 1 288 ? -11.497 -39.269 7.206 1.00 23.41 277 GLY D CA 1
ATOM 10474 C C . GLY D 1 288 ? -10.500 -38.444 6.413 1.00 23.25 277 GLY D C 1
ATOM 10475 O O . GLY D 1 288 ? -9.812 -38.954 5.534 1.00 22.74 277 GLY D O 1
ATOM 10476 N N . VAL D 1 289 ? -10.384 -37.164 6.746 1.00 22.65 278 VAL D N 1
ATOM 10477 C CA . VAL D 1 289 ? -9.392 -36.325 6.069 1.00 22.13 278 VAL D CA 1
ATOM 10478 C C . VAL D 1 289 ? -7.956 -36.925 6.115 1.00 21.26 278 VAL D C 1
ATOM 10479 O O . VAL D 1 289 ? -7.356 -37.152 5.080 1.00 19.93 278 VAL D O 1
ATOM 10483 N N . LEU D 1 290 ? -7.417 -37.165 7.306 1.00 20.99 279 LEU D N 1
ATOM 10484 C CA . LEU D 1 290 ? -6.044 -37.639 7.407 1.00 21.90 279 LEU D CA 1
ATOM 10485 C C . LEU D 1 290 ? -5.868 -38.957 6.657 1.00 23.55 279 LEU D C 1
ATOM 10486 O O . LEU D 1 290 ? -4.755 -39.256 6.201 1.00 24.83 279 LEU D O 1
ATOM 10491 N N . ALA D 1 291 ? -6.937 -39.756 6.560 1.00 23.06 280 ALA D N 1
ATOM 10492 C CA . ALA D 1 291 ? -6.865 -41.086 5.902 1.00 23.46 280 ALA D CA 1
ATOM 10493 C C . ALA D 1 291 ? -6.650 -41.001 4.386 1.00 23.92 280 ALA D C 1
ATOM 10494 O O . ALA D 1 291 ? -5.865 -41.765 3.816 1.00 24.13 280 ALA D O 1
ATOM 10496 N N . GLU D 1 292 ? -7.346 -40.069 3.748 1.00 24.67 281 GLU D N 1
ATOM 10497 C CA . GLU D 1 292 ? -7.383 -40.026 2.307 1.00 27.31 281 GLU D CA 1
ATOM 10498 C C . GLU D 1 292 ? -6.514 -38.940 1.649 1.00 25.50 281 GLU D C 1
ATOM 10499 O O . GLU D 1 292 ? -6.341 -38.953 0.439 1.00 24.67 281 GLU D O 1
ATOM 10505 N N . ILE D 1 293 ? -5.950 -38.016 2.418 1.00 23.64 282 ILE D N 1
ATOM 10506 C CA . ILE D 1 293 ? -5.131 -36.947 1.801 1.00 23.58 282 ILE D CA 1
ATOM 10507 C C . ILE D 1 293 ? -3.716 -36.995 2.349 1.00 24.84 282 ILE D C 1
ATOM 10508 O O . ILE D 1 293 ? -3.522 -37.293 3.524 1.00 26.42 282 ILE D O 1
ATOM 10513 N N . ASP D 1 294 ? -2.720 -36.797 1.492 1.00 26.44 283 ASP D N 1
ATOM 10514 C CA . ASP D 1 294 ? -1.318 -36.776 1.965 1.00 29.50 283 ASP D CA 1
ATOM 10515 C C . ASP D 1 294 ? -0.894 -35.395 2.434 1.00 28.98 283 ASP D C 1
ATOM 10516 O O . ASP D 1 294 ? -1.436 -34.403 1.953 1.00 31.03 283 ASP D O 1
ATOM 10521 N N . ASP D 1 295 ? 0.083 -35.336 3.337 1.00 29.55 284 ASP D N 1
ATOM 10522 C CA . ASP D 1 295 ? 0.689 -34.072 3.749 1.00 31.99 284 ASP D CA 1
ATOM 10523 C C . ASP D 1 295 ? -0.310 -33.086 4.333 1.00 31.82 284 ASP D C 1
ATOM 10524 O O . ASP D 1 295 ? -0.388 -31.945 3.881 1.00 33.88 284 ASP D O 1
ATOM 10529 N N . VAL D 1 296 ? -1.102 -33.533 5.295 1.00 30.54 285 VAL D N 1
ATOM 10530 C CA . VAL D 1 296 ? -2.045 -32.684 5.986 1.00 26.58 285 VAL D CA 1
ATOM 10531 C C . VAL D 1 296 ? -1.673 -32.837 7.420 1.00 25.64 285 VAL D C 1
ATOM 10532 O O . VAL D 1 296 ? -1.258 -33.896 7.832 1.00 22.46 285 VAL D O 1
ATOM 10536 N N . CYS D 1 297 ? -1.883 -31.797 8.207 1.00 27.01 286 CYS D N 1
ATOM 10537 C CA . CYS D 1 297 ? -1.765 -31.964 9.635 1.00 27.26 286 CYS D CA 1
ATOM 10538 C C . CYS D 1 297 ? -2.911 -31.235 10.298 1.00 25.49 286 CYS D C 1
ATOM 10539 O O . CYS D 1 297 ? -3.509 -30.324 9.694 1.00 26.63 286 CYS D O 1
ATOM 10542 N N . LEU D 1 298 ? -3.230 -31.660 11.525 1.00 25.10 287 LEU D N 1
ATOM 10543 C CA . LEU D 1 298 ? -4.328 -31.074 12.292 1.00 22.84 287 LEU D CA 1
ATOM 10544 C C . LEU D 1 298 ? -3.643 -30.081 13.190 1.00 21.32 287 LEU D C 1
ATOM 10545 O O . LEU D 1 298 ? -2.643 -30.440 13.784 1.00 20.50 287 LEU D O 1
ATOM 10550 N N . ASN D 1 299 ? -4.108 -28.828 13.223 1.00 19.37 288 ASN D N 1
ATOM 10551 C CA . ASN D 1 299 ? -3.529 -27.857 14.134 1.00 18.95 288 ASN D CA 1
ATOM 10552 C C . ASN D 1 299 ? -4.398 -27.673 15.351 1.00 19.63 288 ASN D C 1
ATOM 10553 O O . ASN D 1 299 ? -5.588 -27.933 15.281 1.00 20.14 288 ASN D O 1
ATOM 10558 N N . GLY D 1 300 ? -3.811 -27.192 16.451 1.00 20.59 289 GLY D N 1
ATOM 10559 C CA . GLY D 1 300 ? -4.504 -27.021 17.729 1.00 21.46 289 GLY D CA 1
ATOM 10560 C C . GLY D 1 300 ? -4.403 -28.228 18.657 1.00 23.16 289 GLY D C 1
ATOM 10561 O O . GLY D 1 300 ? -4.018 -29.304 18.231 1.00 24.40 289 GLY D O 1
ATOM 10562 N N . ALA D 1 301 ? -4.758 -28.057 19.922 1.00 24.40 290 ALA D N 1
ATOM 10563 C CA . ALA D 1 301 ? -4.751 -29.155 20.920 1.00 27.12 290 ALA D CA 1
ATOM 10564 C C . ALA D 1 301 ? -5.624 -30.377 20.589 1.00 30.52 290 ALA D C 1
ATOM 10565 O O . ALA D 1 301 ? -6.527 -30.307 19.743 1.00 29.80 290 ALA D O 1
ATOM 10567 N N . ASP D 1 302 ? -5.354 -31.508 21.246 1.00 34.68 291 ASP D N 1
ATOM 10568 C CA . ASP D 1 302 ? -6.257 -32.662 21.123 1.00 38.65 291 ASP D CA 1
ATOM 10569 C C . ASP D 1 302 ? -7.273 -32.620 22.250 1.00 40.03 291 ASP D C 1
ATOM 10570 O O . ASP D 1 302 ? -7.024 -31.973 23.278 1.00 42.84 291 ASP D O 1
ATOM 10575 N N . ASP D 1 303 ? -8.406 -33.300 22.082 1.00 40.14 292 ASP D N 1
ATOM 10576 C CA . ASP D 1 303 ? -9.226 -33.698 23.235 1.00 44.50 292 ASP D CA 1
ATOM 10577 C C . ASP D 1 303 ? -8.352 -34.060 24.465 1.00 42.71 292 ASP D C 1
ATOM 10578 O O . ASP D 1 303 ? -7.344 -34.759 24.331 1.00 46.58 292 ASP D O 1
ATOM 10583 N N . PRO D 1 304 ? -8.716 -33.582 25.666 1.00 38.77 293 PRO D N 1
ATOM 10584 C CA . PRO D 1 304 ? -9.931 -32.866 25.982 1.00 35.93 293 PRO D CA 1
ATOM 10585 C C . PRO D 1 304 ? -9.737 -31.338 25.946 1.00 33.40 293 PRO D C 1
ATOM 10586 O O . PRO D 1 304 ? -10.578 -30.618 26.454 1.00 35.89 293 PRO D O 1
ATOM 10590 N N . MET D 1 305 ? -8.637 -30.837 25.393 1.00 30.55 294 MET D N 1
ATOM 10591 C CA . MET D 1 305 ? -8.454 -29.376 25.346 1.00 29.80 294 MET D CA 1
ATOM 10592 C C . MET D 1 305 ? -8.786 -28.698 23.998 1.00 26.80 294 MET D C 1
ATOM 10593 O O . MET D 1 305 ? -8.102 -27.774 23.580 1.00 29.31 294 MET D O 1
ATOM 10598 N N . ARG D 1 306 ? -9.847 -29.158 23.338 1.00 22.91 295 ARG D N 1
ATOM 10599 C CA . ARG D 1 306 ? -10.253 -28.647 22.041 1.00 21.63 295 ARG D CA 1
ATOM 10600 C C . ARG D 1 306 ? -11.798 -28.557 21.943 1.00 21.72 295 ARG D C 1
ATOM 10601 O O . ARG D 1 306 ? -12.495 -29.477 22.328 1.00 22.86 295 ARG D O 1
ATOM 10609 N N . LEU D 1 307 ? -12.336 -27.459 21.417 1.00 19.97 296 LEU D N 1
ATOM 10610 C CA . LEU D 1 307 ? -13.781 -27.384 21.173 1.00 18.46 296 LEU D CA 1
ATOM 10611 C C . LEU D 1 307 ? -14.303 -28.541 20.318 1.00 18.41 296 LEU D C 1
ATOM 10612 O O . LEU D 1 307 ? -13.693 -28.975 19.318 1.00 17.78 296 LEU D O 1
ATOM 10617 N N . ALA D 1 308 ? -15.455 -29.043 20.733 1.00 18.16 297 ALA D N 1
ATOM 10618 C CA . ALA D 1 308 ? -16.096 -30.152 20.068 1.00 16.89 297 ALA D CA 1
ATOM 10619 C C . ALA D 1 308 ? -16.325 -29.964 18.534 1.00 17.89 297 ALA D C 1
ATOM 10620 O O . ALA D 1 308 ? -16.123 -30.917 17.784 1.00 19.04 297 ALA D O 1
ATOM 10622 N N . GLY D 1 309 ? -16.675 -28.754 18.067 1.00 17.46 298 GLY D N 1
ATOM 10623 C CA . GLY D 1 309 ? -17.004 -28.524 16.668 1.00 16.89 298 GLY D CA 1
ATOM 10624 C C . GLY D 1 309 ? -15.889 -28.069 15.732 1.00 17.88 298 GLY D C 1
ATOM 10625 O O . GLY D 1 309 ? -16.115 -27.905 14.548 1.00 18.87 298 GLY D O 1
ATOM 10626 N N . ASN D 1 310 ? -14.672 -27.925 16.231 1.00 18.53 299 ASN D N 1
ATOM 10627 C CA . ASN D 1 310 ? -13.554 -27.350 15.466 1.00 18.82 299 ASN D CA 1
ATOM 10628 C C . ASN D 1 310 ? -12.527 -28.355 14.909 1.00 19.59 299 ASN D C 1
ATOM 10629 O O . ASN D 1 310 ? -11.867 -29.095 15.671 1.00 19.67 299 ASN D O 1
ATOM 10634 N N . ALA D 1 311 ? -12.344 -28.316 13.591 1.00 18.54 300 ALA D N 1
ATOM 10635 C CA . ALA D 1 311 ? -11.259 -29.052 12.913 1.00 17.96 300 ALA D CA 1
ATOM 10636 C C . ALA D 1 311 ? -10.425 -28.058 12.091 1.00 17.41 300 ALA D C 1
ATOM 10637 O O . ALA D 1 311 ? -10.979 -27.288 11.295 1.00 17.05 300 ALA D O 1
ATOM 10639 N N . HIS D 1 312 ? -9.113 -28.080 12.263 1.00 16.11 301 HIS D N 1
ATOM 10640 C CA . HIS D 1 312 ? -8.294 -27.122 11.570 1.00 16.43 301 HIS D CA 1
ATOM 10641 C C . HIS D 1 312 ? -7.132 -27.781 10.910 1.00 16.44 301 HIS D C 1
ATOM 10642 O O . HIS D 1 312 ? -6.306 -28.406 11.600 1.00 19.19 301 HIS D O 1
ATOM 10649 N N . PHE D 1 313 ? -7.050 -27.659 9.581 1.00 15.80 302 PHE D N 1
ATOM 10650 C CA . PHE D 1 313 ? -5.999 -28.329 8.782 1.00 16.32 302 PHE D CA 1
ATOM 10651 C C . PHE D 1 313 ? -5.068 -27.388 8.068 1.00 17.54 302 PHE D C 1
ATOM 10652 O O . PHE D 1 313 ? -5.409 -26.250 7.788 1.00 16.88 302 PHE D O 1
ATOM 10660 N N . THR D 1 314 ? -3.889 -27.914 7.775 1.00 20.21 303 THR D N 1
ATOM 10661 C CA . THR D 1 314 ? -2.939 -27.331 6.845 1.00 22.47 303 THR D CA 1
ATOM 10662 C C . THR D 1 314 ? -2.698 -28.428 5.816 1.00 24.09 303 THR D C 1
ATOM 10663 O O . THR D 1 314 ? -2.448 -29.586 6.184 1.00 26.09 303 THR D O 1
ATOM 10667 N N . PHE D 1 315 ? -2.823 -28.075 4.539 1.00 25.61 304 PHE D N 1
ATOM 10668 C CA . PHE D 1 315 ? -2.483 -28.946 3.378 1.00 24.48 304 PHE D CA 1
ATOM 10669 C C . PHE D 1 315 ? -1.242 -28.371 2.694 1.00 24.64 304 PHE D C 1
ATOM 10670 O O . PHE D 1 315 ? -1.347 -27.392 1.972 1.00 25.39 304 PHE D O 1
ATOM 10678 N N . ARG D 1 316 ? -0.089 -28.978 2.912 1.00 25.51 305 ARG D N 1
ATOM 10679 C CA . ARG D 1 316 ? 1.127 -28.484 2.354 1.00 29.53 305 ARG D CA 1
ATOM 10680 C C . ARG D 1 316 ? 0.916 -28.402 0.848 1.00 29.47 305 ARG D C 1
ATOM 10681 O O . ARG D 1 316 ? 0.332 -29.314 0.249 1.00 29.81 305 ARG D O 1
ATOM 10689 N N . GLY D 1 317 ? 1.351 -27.300 0.238 1.00 29.20 306 GLY D N 1
ATOM 10690 C CA . GLY D 1 317 ? 1.316 -27.155 -1.228 1.00 30.85 306 GLY D CA 1
ATOM 10691 C C . GLY D 1 317 ? 0.087 -26.447 -1.760 1.00 32.68 306 GLY D C 1
ATOM 10692 O O . GLY D 1 317 ? -0.197 -26.493 -2.935 1.00 34.27 306 GLY D O 1
ATOM 10693 N N . CYS D 1 318 ? -0.652 -25.789 -0.890 1.00 40.06 307 CYS D N 1
ATOM 10694 C CA . CYS D 1 318 ? -1.873 -25.090 -1.283 1.00 43.53 307 CYS D CA 1
ATOM 10695 C C . CYS D 1 318 ? -1.843 -23.646 -0.849 1.00 45.33 307 CYS D C 1
ATOM 10696 O O . CYS D 1 318 ? -1.279 -23.330 0.198 1.00 40.61 307 CYS D O 1
ATOM 10699 N N . GLU D 1 319 ? -2.492 -22.800 -1.658 1.00 56.20 308 GLU D N 1
ATOM 10700 C CA . GLU D 1 319 ? -3.172 -21.567 -1.204 1.00 57.32 308 GLU D CA 1
ATOM 10701 C C . GLU D 1 319 ? -4.511 -21.948 -0.583 1.00 59.77 308 GLU D C 1
ATOM 10702 O O . GLU D 1 319 ? -5.331 -22.659 -1.216 1.00 60.26 308 GLU D O 1
ATOM 10708 N N . GLY D 1 320 ? -4.728 -21.482 0.652 1.00 55.00 309 GLY D N 1
ATOM 10709 C CA . GLY D 1 320 ? -6.025 -21.589 1.300 1.00 51.34 309 GLY D CA 1
ATOM 10710 C C . GLY D 1 320 ? -7.140 -21.075 0.383 1.00 52.42 309 GLY D C 1
ATOM 10711 O O . GLY D 1 320 ? -8.243 -21.663 0.345 1.00 48.05 309 GLY D O 1
ATOM 10712 N N . ASP D 1 321 ? -6.853 -20.006 -0.377 1.00 49.93 310 ASP D N 1
ATOM 10713 C CA . ASP D 1 321 ? -7.898 -19.314 -1.151 1.00 52.38 310 ASP D CA 1
ATOM 10714 C C . ASP D 1 321 ? -8.465 -20.070 -2.335 1.00 45.78 310 ASP D C 1
ATOM 10715 O O . ASP D 1 321 ? -9.693 -20.098 -2.525 1.00 41.13 310 ASP D O 1
ATOM 10720 N N . ALA D 1 322 ? -7.570 -20.682 -3.111 1.00 43.85 311 ALA D N 1
ATOM 10721 C CA . ALA D 1 322 ? -7.946 -21.580 -4.203 1.00 37.91 311 ALA D CA 1
ATOM 10722 C C . ALA D 1 322 ? -8.772 -22.758 -3.666 1.00 34.86 311 ALA D C 1
ATOM 10723 O O . ALA D 1 322 ? -9.856 -23.099 -4.204 1.00 35.24 311 ALA D O 1
ATOM 10725 N N . LEU D 1 323 ? -8.291 -23.344 -2.574 1.00 28.69 312 LEU D N 1
ATOM 10726 C CA . LEU D 1 323 ? -8.979 -24.478 -2.009 1.00 27.86 312 LEU D CA 1
ATOM 10727 C C . LEU D 1 323 ? -10.388 -24.102 -1.509 1.00 27.22 312 LEU D C 1
ATOM 10728 O O . LEU D 1 323 ? -11.353 -24.855 -1.689 1.00 30.42 312 LEU D O 1
ATOM 10733 N N . LEU D 1 324 ? -10.506 -22.913 -0.944 1.00 27.00 313 LEU D N 1
ATOM 10734 C CA . LEU D 1 324 ? -11.778 -22.356 -0.482 1.00 27.18 313 LEU D CA 1
ATOM 10735 C C . LEU D 1 324 ? -12.847 -22.207 -1.587 1.00 27.05 313 LEU D C 1
ATOM 10736 O O . LEU D 1 324 ? -13.985 -22.713 -1.456 1.00 24.02 313 LEU D O 1
ATOM 10741 N N . MET D 1 325 ? -12.480 -21.522 -2.672 1.00 27.96 314 MET D N 1
ATOM 10742 C CA . MET D 1 325 ? -13.391 -21.379 -3.817 1.00 29.75 314 MET D CA 1
ATOM 10743 C C . MET D 1 325 ? -13.713 -22.720 -4.456 1.00 28.53 314 MET D C 1
ATOM 10744 O O . MET D 1 325 ? -14.862 -22.939 -4.854 1.00 31.25 314 MET D O 1
ATOM 10749 N N . LEU D 1 326 ? -12.734 -23.623 -4.540 1.00 25.60 315 LEU D N 1
ATOM 10750 C CA . LEU D 1 326 ? -13.028 -24.936 -5.088 1.00 25.13 315 LEU D CA 1
ATOM 10751 C C . LEU D 1 326 ? -14.074 -25.654 -4.200 1.00 24.28 315 LEU D C 1
ATOM 10752 O O . LEU D 1 326 ? -15.058 -26.291 -4.690 1.00 22.71 315 LEU D O 1
ATOM 10757 N N . LEU D 1 327 ? -13.868 -25.551 -2.892 1.00 20.97 316 LEU D N 1
ATOM 10758 C CA . LEU D 1 327 ? -14.800 -26.178 -1.993 1.00 20.99 316 LEU D CA 1
ATOM 10759 C C . LEU D 1 327 ? -16.194 -25.541 -2.109 1.00 21.58 316 LEU D C 1
ATOM 10760 O O . LEU D 1 327 ? -17.226 -26.214 -2.009 1.00 20.00 316 LEU D O 1
ATOM 10765 N N . ASP D 1 328 ? -16.200 -24.222 -2.282 1.00 22.92 317 ASP D N 1
ATOM 10766 C CA . ASP D 1 328 ? -17.437 -23.473 -2.359 1.00 25.58 317 ASP D CA 1
ATOM 10767 C C . ASP D 1 328 ? -18.153 -23.925 -3.642 1.00 26.91 317 ASP D C 1
ATOM 10768 O O . ASP D 1 328 ? -19.358 -24.280 -3.600 1.00 25.07 317 ASP D O 1
ATOM 10773 N N . ALA D 1 329 ? -17.391 -23.961 -4.750 1.00 26.01 318 ALA D N 1
ATOM 10774 C CA . ALA D 1 329 ? -17.922 -24.424 -6.018 1.00 26.47 318 ALA D CA 1
ATOM 10775 C C . ALA D 1 329 ? -18.580 -25.787 -5.813 1.00 27.30 318 ALA D C 1
ATOM 10776 O O . ALA D 1 329 ? -19.549 -26.117 -6.475 1.00 28.36 318 ALA D O 1
ATOM 10778 N N . ASN D 1 330 ? -18.124 -26.561 -4.848 1.00 26.95 319 ASN D N 1
ATOM 10779 C CA . ASN D 1 330 ? -18.800 -27.812 -4.660 1.00 28.83 319 ASN D CA 1
ATOM 10780 C C . ASN D 1 330 ? -19.879 -27.857 -3.622 1.00 29.22 319 ASN D C 1
ATOM 10781 O O . ASN D 1 330 ? -20.346 -28.936 -3.300 1.00 33.46 319 ASN D O 1
ATOM 10786 N N . GLY D 1 331 ? -20.303 -26.715 -3.105 1.00 26.52 320 GLY D N 1
ATOM 10787 C CA . GLY D 1 331 ? -21.278 -26.748 -2.044 1.00 25.24 320 GLY D CA 1
ATOM 10788 C C . GLY D 1 331 ? -20.722 -27.042 -0.663 1.00 24.78 320 GLY D C 1
ATOM 10789 O O . GLY D 1 331 ? -21.502 -27.299 0.252 1.00 28.29 320 GLY D O 1
ATOM 10790 N N . ILE D 1 332 ? -19.398 -26.974 -0.491 1.00 23.47 321 ILE D N 1
ATOM 10791 C CA . ILE D 1 332 ? -18.789 -27.040 0.854 1.00 24.48 321 ILE D CA 1
ATOM 10792 C C . ILE D 1 332 ? -18.255 -25.676 1.303 1.00 25.70 321 ILE D C 1
ATOM 10793 O O . ILE D 1 332 ? -17.287 -25.170 0.755 1.00 26.56 321 ILE D O 1
ATOM 10798 N N . GLU D 1 333 ? -18.870 -25.092 2.322 1.00 25.80 322 GLU D N 1
ATOM 10799 C CA . GLU D 1 333 ? -18.535 -23.722 2.722 1.00 25.89 322 GLU D CA 1
ATOM 10800 C C . GLU D 1 333 ? -17.831 -23.774 4.053 1.00 23.49 322 GLU D C 1
ATOM 10801 O O . GLU D 1 333 ? -18.353 -24.288 5.035 1.00 22.40 322 GLU D O 1
ATOM 10807 N N . CYS D 1 334 ? -16.630 -23.230 4.079 1.00 22.87 323 CYS D N 1
ATOM 10808 C CA . CYS D 1 334 ? -15.832 -23.233 5.274 1.00 23.85 323 CYS D CA 1
ATOM 10809 C C . CYS D 1 334 ? -14.980 -21.976 5.257 1.00 22.90 323 CYS D C 1
ATOM 10810 O O . CYS D 1 334 ? -15.315 -21.016 4.564 1.00 24.56 323 CYS D O 1
ATOM 10813 N N . SER D 1 335 ? -13.886 -21.953 5.998 1.00 22.65 324 SER D N 1
ATOM 10814 C CA . SER D 1 335 ? -13.080 -20.741 6.045 1.00 24.48 324 SER D CA 1
ATOM 10815 C C . SER D 1 335 ? -11.559 -21.011 6.102 1.00 25.26 324 SER D C 1
ATOM 10816 O O . SER D 1 335 ? -11.145 -22.139 6.447 1.00 24.77 324 SER D O 1
ATOM 10819 N N . THR D 1 336 ? -10.739 -20.005 5.758 1.00 25.54 325 THR D N 1
ATOM 10820 C CA . THR D 1 336 ? -9.276 -20.090 5.985 1.00 27.69 325 THR D CA 1
ATOM 10821 C C . THR D 1 336 ? -8.884 -19.596 7.351 1.00 32.47 325 THR D C 1
ATOM 10822 O O . THR D 1 336 ? -7.817 -19.943 7.837 1.00 36.82 325 THR D O 1
ATOM 10826 N N . GLY D 1 337 ? -9.764 -18.806 7.969 1.00 38.28 326 GLY D N 1
ATOM 10827 C CA . GLY D 1 337 ? -9.690 -18.490 9.399 1.00 42.92 326 GLY D CA 1
ATOM 10828 C C . GLY D 1 337 ? -9.312 -17.061 9.757 1.00 48.16 326 GLY D C 1
ATOM 10829 O O . GLY D 1 337 ? -9.893 -16.476 10.684 1.00 43.95 326 GLY D O 1
ATOM 10830 N N . SER D 1 338 ? -8.355 -16.513 8.993 1.00 53.38 327 SER D N 1
ATOM 10831 C CA . SER D 1 338 ? -7.634 -15.256 9.303 1.00 56.65 327 SER D CA 1
ATOM 10832 C C . SER D 1 338 ? -7.963 -14.070 8.374 1.00 54.47 327 SER D C 1
ATOM 10833 O O . SER D 1 338 ? -9.019 -14.036 7.746 1.00 52.55 327 SER D O 1
ATOM 10836 N N . PRO D 1 347 ? -2.074 -14.545 5.998 1.00 33.33 336 PRO D N 1
ATOM 10837 C CA . PRO D 1 347 ? -1.394 -15.599 6.817 1.00 32.10 336 PRO D CA 1
ATOM 10838 C C . PRO D 1 347 ? -1.822 -15.496 8.306 1.00 32.13 336 PRO D C 1
ATOM 10839 O O . PRO D 1 347 ? -1.587 -14.450 8.930 1.00 32.78 336 PRO D O 1
ATOM 10843 N N . SER D 1 348 ? -2.434 -16.544 8.879 1.00 28.61 337 SER D N 1
ATOM 10844 C CA . SER D 1 348 ? -2.953 -16.467 10.266 1.00 26.21 337 SER D CA 1
ATOM 10845 C C . SER D 1 348 ? -1.946 -16.110 11.387 1.00 25.25 337 SER D C 1
ATOM 10846 O O . SER D 1 348 ? -0.965 -16.837 11.658 1.00 23.56 337 SER D O 1
ATOM 10849 N N . HIS D 1 349 ? -2.224 -15.011 12.075 1.00 24.80 338 HIS D N 1
ATOM 10850 C CA . HIS D 1 349 ? -1.394 -14.618 13.233 1.00 24.80 338 HIS D CA 1
ATOM 10851 C C . HIS D 1 349 ? -1.266 -15.740 14.243 1.00 24.80 338 HIS D C 1
ATOM 10852 O O . HIS D 1 349 ? -0.255 -15.803 14.951 1.00 26.35 338 HIS D O 1
ATOM 10859 N N . VAL D 1 350 ? -2.260 -16.645 14.276 1.00 22.50 339 VAL D N 1
ATOM 10860 C CA . VAL D 1 350 ? -2.341 -17.744 15.240 1.00 21.50 339 VAL D CA 1
ATOM 10861 C C . VAL D 1 350 ? -1.384 -18.890 14.911 1.00 23.08 339 VAL D C 1
ATOM 10862 O O . VAL D 1 350 ? -0.675 -19.412 15.811 1.00 22.54 339 VAL D O 1
ATOM 10866 N N . LEU D 1 351 ? -1.350 -19.294 13.639 1.00 23.35 340 LEU D N 1
ATOM 10867 C CA . LEU D 1 351 ? -0.366 -20.299 13.212 1.00 23.45 340 LEU D CA 1
ATOM 10868 C C . LEU D 1 351 ? 1.046 -19.733 13.309 1.00 24.39 340 LEU D C 1
ATOM 10869 O O . LEU D 1 351 ? 1.984 -20.439 13.702 1.00 26.44 340 LEU D O 1
ATOM 10874 N N . ILE D 1 352 ? 1.207 -18.453 13.011 1.00 23.59 341 ILE D N 1
ATOM 10875 C CA . ILE D 1 352 ? 2.504 -17.846 13.217 1.00 24.60 341 ILE D CA 1
ATOM 10876 C C . ILE D 1 352 ? 2.886 -18.029 14.682 1.00 25.78 341 ILE D C 1
ATOM 10877 O O . ILE D 1 352 ? 4.009 -18.407 15.009 1.00 27.31 341 ILE D O 1
ATOM 10882 N N . ALA D 1 353 ? 1.939 -17.779 15.563 1.00 24.53 342 ALA D N 1
ATOM 10883 C CA . ALA D 1 353 ? 2.249 -17.780 16.960 1.00 24.24 342 ALA D CA 1
ATOM 10884 C C . ALA D 1 353 ? 2.560 -19.211 17.342 1.00 25.70 342 ALA D C 1
ATOM 10885 O O . ALA D 1 353 ? 3.306 -19.456 18.274 1.00 25.62 342 ALA D O 1
ATOM 10887 N N . MET D 1 354 ? 1.988 -20.170 16.629 1.00 26.69 343 MET D N 1
ATOM 10888 C CA . MET D 1 354 ? 2.215 -21.555 16.989 1.00 27.38 343 MET D CA 1
ATOM 10889 C C . MET D 1 354 ? 3.494 -22.079 16.399 1.00 30.02 343 MET D C 1
ATOM 10890 O O . MET D 1 354 ? 3.841 -23.256 16.566 1.00 32.94 343 MET D O 1
ATOM 10895 N N . GLY D 1 355 ? 4.201 -21.193 15.709 1.00 34.07 344 GLY D N 1
ATOM 10896 C CA . GLY D 1 355 ? 5.511 -21.508 15.165 1.00 34.10 344 GLY D CA 1
ATOM 10897 C C . GLY D 1 355 ? 5.449 -22.234 13.835 1.00 35.83 344 GLY D C 1
ATOM 10898 O O . GLY D 1 355 ? 6.437 -22.832 13.413 1.00 35.56 344 GLY D O 1
ATOM 10899 N N . VAL D 1 356 ? 4.287 -22.199 13.186 1.00 36.87 345 VAL D N 1
ATOM 10900 C CA . VAL D 1 356 ? 4.141 -22.692 11.816 1.00 40.62 345 VAL D CA 1
ATOM 10901 C C . VAL D 1 356 ? 4.723 -21.572 10.962 1.00 45.88 345 VAL D C 1
ATOM 10902 O O . VAL D 1 356 ? 4.486 -20.405 11.242 1.00 48.72 345 VAL D O 1
ATOM 10906 N N . ASP D 1 357 ? 5.496 -21.915 9.936 1.00 59.17 346 ASP D N 1
ATOM 10907 C CA . ASP D 1 357 ? 6.115 -20.884 9.080 1.00 72.59 346 ASP D CA 1
ATOM 10908 C C . ASP D 1 357 ? 5.159 -20.417 7.986 1.00 70.35 346 ASP D C 1
ATOM 10909 O O . ASP D 1 357 ? 4.426 -21.225 7.395 1.00 62.86 346 ASP D O 1
ATOM 10914 N N . ALA D 1 358 ? 5.209 -19.111 7.717 1.00 70.96 347 ALA D N 1
ATOM 10915 C CA . ALA D 1 358 ? 4.245 -18.397 6.863 1.00 69.47 347 ALA D CA 1
ATOM 10916 C C . ALA D 1 358 ? 3.885 -19.076 5.518 1.00 69.03 347 ALA D C 1
ATOM 10917 O O . ALA D 1 358 ? 2.727 -19.022 5.094 1.00 68.24 347 ALA D O 1
ATOM 10919 N N . ALA D 1 359 ? 4.860 -19.721 4.875 1.00 66.34 348 ALA D N 1
ATOM 10920 C CA . ALA D 1 359 ? 4.636 -20.395 3.588 1.00 69.55 348 ALA D CA 1
ATOM 10921 C C . ALA D 1 359 ? 3.761 -21.651 3.750 1.00 66.87 348 ALA D C 1
ATOM 10922 O O . ALA D 1 359 ? 2.802 -21.893 3.005 1.00 62.95 348 ALA D O 1
ATOM 10924 N N . SER D 1 360 ? 4.109 -22.426 4.763 1.00 64.67 349 SER D N 1
ATOM 10925 C CA . SER D 1 360 ? 3.393 -23.619 5.159 1.00 61.29 349 SER D CA 1
ATOM 10926 C C . SER D 1 360 ? 1.975 -23.321 5.737 1.00 59.92 349 SER D C 1
ATOM 10927 O O . SER D 1 360 ? 1.035 -24.081 5.543 1.00 55.59 349 SER D O 1
ATOM 10930 N N . ALA D 1 361 ? 1.832 -22.192 6.429 1.00 57.21 350 ALA D N 1
ATOM 10931 C CA . ALA D 1 361 ? 0.559 -21.763 6.987 1.00 49.56 350 ALA D CA 1
ATOM 10932 C C . ALA D 1 361 ? -0.411 -21.297 5.923 1.00 51.45 350 ALA D C 1
ATOM 10933 O O . ALA D 1 361 ? -1.576 -21.049 6.220 1.00 50.00 350 ALA D O 1
ATOM 10935 N N . ARG D 1 362 ? 0.064 -21.161 4.685 1.00 57.65 351 ARG D N 1
ATOM 10936 C CA . ARG D 1 362 ? -0.765 -20.616 3.599 1.00 56.20 351 ARG D CA 1
ATOM 10937 C C . ARG D 1 362 ? -1.870 -21.588 3.183 1.00 52.56 351 ARG D C 1
ATOM 10938 O O . ARG D 1 362 ? -2.883 -21.181 2.614 1.00 53.30 351 ARG D O 1
ATOM 10946 N N . GLY D 1 363 ? -1.677 -22.869 3.502 1.00 47.37 352 GLY D N 1
ATOM 10947 C CA . GLY D 1 363 ? -2.560 -23.916 3.033 1.00 38.55 352 GLY D CA 1
ATOM 10948 C C . GLY D 1 363 ? -3.623 -24.283 4.045 1.00 34.31 352 GLY D C 1
ATOM 10949 O O . GLY D 1 363 ? -3.972 -25.449 4.161 1.00 30.38 352 GLY D O 1
ATOM 10950 N N . SER D 1 364 ? -4.155 -23.284 4.748 1.00 32.90 353 SER D N 1
ATOM 10951 C CA . SER D 1 364 ? -4.957 -23.518 5.933 1.00 30.10 353 SER D CA 1
ATOM 10952 C C . SER D 1 364 ? -6.444 -23.449 5.749 1.00 29.58 353 SER D C 1
ATOM 10953 O O . SER D 1 364 ? -6.968 -22.618 4.995 1.00 31.37 353 SER D O 1
ATOM 10956 N N . LEU D 1 365 ? -7.115 -24.344 6.467 1.00 25.94 354 LEU D N 1
ATOM 10957 C CA . LEU D 1 365 ? -8.546 -24.496 6.365 1.00 23.27 354 LEU D CA 1
ATOM 10958 C C . LEU D 1 365 ? -9.213 -24.881 7.687 1.00 21.09 354 LEU D C 1
ATOM 10959 O O . LEU D 1 365 ? -8.735 -25.770 8.399 1.00 18.41 354 LEU D O 1
ATOM 10964 N N . ARG D 1 366 ? -10.309 -24.185 8.011 1.00 19.64 355 ARG D N 1
ATOM 10965 C CA . ARG D 1 366 ? -11.028 -24.447 9.238 1.00 18.92 355 ARG D CA 1
ATOM 10966 C C . ARG D 1 366 ? -12.399 -24.930 8.855 1.00 19.46 355 ARG D C 1
ATOM 10967 O O . ARG D 1 366 ? -13.111 -24.271 8.091 1.00 20.60 355 ARG D O 1
ATOM 10975 N N . LEU D 1 367 ? -12.770 -26.076 9.388 1.00 18.61 356 LEU D N 1
ATOM 10976 C CA . LEU D 1 367 ? -14.083 -26.612 9.155 1.00 19.61 356 LEU D CA 1
ATOM 10977 C C . LEU D 1 367 ? -14.718 -26.760 10.543 1.00 19.70 356 LEU D C 1
ATOM 10978 O O . LEU D 1 367 ? -14.134 -27.405 11.430 1.00 19.58 356 LEU D O 1
ATOM 10983 N N . SER D 1 368 ? -15.887 -26.155 10.745 1.00 18.58 357 SER D N 1
ATOM 10984 C CA . SER D 1 368 ? -16.397 -25.986 12.118 1.00 17.80 357 SER D CA 1
ATOM 10985 C C . SER D 1 368 ? -17.864 -26.283 12.138 1.00 17.26 357 SER D C 1
ATOM 10986 O O . SER D 1 368 ? -18.614 -25.795 11.298 1.00 16.66 357 SER D O 1
ATOM 10989 N N . LEU D 1 369 ? -18.246 -27.112 13.095 1.00 17.41 358 LEU D N 1
ATOM 10990 C CA . LEU D 1 369 ? -19.569 -27.675 13.142 1.00 18.20 358 LEU D CA 1
ATOM 10991 C C . LEU D 1 369 ? -20.366 -27.006 14.227 1.00 18.86 358 LEU D C 1
ATOM 10992 O O . LEU D 1 369 ? -19.806 -26.578 15.238 1.00 17.94 358 LEU D O 1
ATOM 10997 N N . GLY D 1 370 ? -21.673 -26.902 13.984 1.00 18.75 359 GLY D N 1
ATOM 10998 C CA . GLY D 1 370 ? -22.610 -26.405 14.978 1.00 19.08 359 GLY D CA 1
ATOM 10999 C C . GLY D 1 370 ? -23.870 -27.223 15.155 1.00 18.87 359 GLY D C 1
ATOM 11000 O O . GLY D 1 370 ? -23.973 -28.321 14.673 1.00 18.84 359 GLY D O 1
ATOM 11001 N N . HIS D 1 371 ? -24.853 -26.639 15.820 1.00 21.10 360 HIS D N 1
ATOM 11002 C CA . HIS D 1 371 ? -26.095 -27.335 16.220 1.00 21.89 360 HIS D CA 1
ATOM 11003 C C . HIS D 1 371 ? -26.915 -27.819 15.051 1.00 22.67 360 HIS D C 1
ATOM 11004 O O . HIS D 1 371 ? -27.746 -28.673 15.226 1.00 25.56 360 HIS D O 1
ATOM 11011 N N . THR D 1 372 ? -26.730 -27.267 13.859 1.00 23.80 361 THR D N 1
ATOM 11012 C CA . THR D 1 372 ? -27.505 -27.736 12.695 1.00 23.38 361 THR D CA 1
ATOM 11013 C C . THR D 1 372 ? -26.701 -28.774 11.877 1.00 24.53 361 THR D C 1
ATOM 11014 O O . THR D 1 372 ? -27.198 -29.328 10.895 1.00 24.83 361 THR D O 1
ATOM 11018 N N . SER D 1 373 ? -25.460 -29.045 12.293 1.00 25.93 362 SER D N 1
ATOM 11019 C CA . SER D 1 373 ? -24.607 -30.052 11.631 1.00 25.12 362 SER D CA 1
ATOM 11020 C C . SER D 1 373 ? -25.178 -31.450 11.725 1.00 23.46 362 SER D C 1
ATOM 11021 O O . SER D 1 373 ? -25.687 -31.850 12.758 1.00 24.36 362 SER D O 1
ATOM 11024 N N . VAL D 1 374 ? -25.072 -32.173 10.618 1.00 23.61 363 VAL D N 1
ATOM 11025 C CA . VAL D 1 374 ? -25.615 -33.531 10.458 1.00 25.48 363 VAL D CA 1
ATOM 11026 C C . VAL D 1 374 ? -24.568 -34.420 9.798 1.00 26.82 363 VAL D C 1
ATOM 11027 O O . VAL D 1 374 ? -23.579 -33.954 9.234 1.00 28.46 363 VAL D O 1
ATOM 11031 N N . GLU D 1 375 ? -24.830 -35.708 9.831 1.00 30.83 364 GLU D N 1
ATOM 11032 C CA . GLU D 1 375 ? -23.907 -36.718 9.356 1.00 33.63 364 GLU D CA 1
ATOM 11033 C C . GLU D 1 375 ? -23.510 -36.435 7.894 1.00 32.55 364 GLU D C 1
ATOM 11034 O O . GLU D 1 375 ? -22.332 -36.495 7.513 1.00 34.87 364 GLU D O 1
ATOM 11040 N N . ALA D 1 376 ? -24.496 -36.051 7.096 1.00 32.70 365 ALA D N 1
ATOM 11041 C CA . ALA D 1 376 ? -24.292 -35.750 5.669 1.00 31.36 365 ALA D CA 1
ATOM 11042 C C . ALA D 1 376 ? -23.307 -34.598 5.389 1.00 29.35 365 ALA D C 1
ATOM 11043 O O . ALA D 1 376 ? -22.707 -34.532 4.295 1.00 29.05 365 ALA D O 1
ATOM 11045 N N . ASP D 1 377 ? -23.148 -33.697 6.356 1.00 26.88 366 ASP D N 1
ATOM 11046 C CA . ASP D 1 377 ? -22.263 -32.569 6.154 1.00 26.25 366 ASP D CA 1
ATOM 11047 C C . ASP D 1 377 ? -20.841 -33.045 6.126 1.00 24.55 366 ASP D C 1
ATOM 11048 O O . ASP D 1 377 ? -20.066 -32.560 5.330 1.00 23.13 366 ASP D O 1
ATOM 11053 N N . VAL D 1 378 ? -20.507 -34.012 6.981 1.00 24.20 367 VAL D N 1
ATOM 11054 C CA . VAL D 1 378 ? -19.171 -34.599 6.978 1.00 23.53 367 VAL D CA 1
ATOM 11055 C C . VAL D 1 378 ? -18.942 -35.478 5.780 1.00 23.62 367 VAL D C 1
ATOM 11056 O O . VAL D 1 378 ? -17.887 -35.409 5.156 1.00 23.26 367 VAL D O 1
ATOM 11060 N N . ASP D 1 379 ? -19.919 -36.320 5.471 1.00 25.88 368 ASP D N 1
ATOM 11061 C CA . ASP D 1 379 ? -19.864 -37.145 4.251 1.00 27.50 368 ASP D CA 1
ATOM 11062 C C . ASP D 1 379 ? -19.548 -36.312 3.020 1.00 28.01 368 ASP D C 1
ATOM 11063 O O . ASP D 1 379 ? -18.673 -36.680 2.222 1.00 30.12 368 ASP D O 1
ATOM 11068 N N . ALA D 1 380 ? -20.251 -35.187 2.871 1.00 26.96 369 ALA D N 1
ATOM 11069 C CA . ALA D 1 380 ? -20.060 -34.350 1.694 1.00 26.84 369 ALA D CA 1
ATOM 11070 C C . ALA D 1 380 ? -18.647 -33.775 1.687 1.00 26.63 369 ALA D C 1
ATOM 11071 O O . ALA D 1 380 ? -18.003 -33.741 0.634 1.00 29.62 369 ALA D O 1
ATOM 11073 N N . ALA D 1 381 ? -18.159 -33.366 2.854 1.00 23.16 370 ALA D N 1
ATOM 11074 C CA . ALA D 1 381 ? -16.801 -32.853 2.969 1.00 23.88 370 ALA D CA 1
ATOM 11075 C C . ALA D 1 381 ? -15.765 -33.931 2.599 1.00 24.78 370 ALA D C 1
ATOM 11076 O O . ALA D 1 381 ? -14.856 -33.687 1.798 1.00 26.18 370 ALA D O 1
ATOM 11078 N N . LEU D 1 382 ? -15.887 -35.104 3.223 1.00 23.15 371 LEU D N 1
ATOM 11079 C CA . LEU D 1 382 ? -15.020 -36.208 2.939 1.00 23.39 371 LEU D CA 1
ATOM 11080 C C . LEU D 1 382 ? -15.032 -36.627 1.463 1.00 24.31 371 LEU D C 1
ATOM 11081 O O . LEU D 1 382 ? -13.988 -36.987 0.935 1.00 22.65 371 LEU D O 1
ATOM 11086 N N . GLU D 1 383 ? -16.186 -36.550 0.786 1.00 26.31 372 GLU D N 1
ATOM 11087 C CA . GLU D 1 383 ? -16.219 -36.890 -0.636 1.00 27.69 372 GLU D CA 1
ATOM 11088 C C . GLU D 1 383 ? -15.406 -35.937 -1.455 1.00 25.97 372 GLU D C 1
ATOM 11089 O O . GLU D 1 383 ? -14.647 -36.351 -2.342 1.00 24.63 372 GLU D O 1
ATOM 11095 N N . VAL D 1 384 ? -15.563 -34.653 -1.148 1.00 23.70 373 VAL D N 1
ATOM 11096 C CA . VAL D 1 384 ? -15.126 -33.575 -2.038 1.00 20.95 373 VAL D CA 1
ATOM 11097 C C . VAL D 1 384 ? -13.653 -33.184 -1.836 1.00 20.21 373 VAL D C 1
ATOM 11098 O O . VAL D 1 384 ? -12.961 -32.912 -2.800 1.00 19.62 373 VAL D O 1
ATOM 11102 N N . LEU D 1 385 ? -13.156 -33.202 -0.598 1.00 20.56 374 LEU D N 1
ATOM 11103 C CA . LEU D 1 385 ? -11.799 -32.673 -0.304 1.00 19.78 374 LEU D CA 1
ATOM 11104 C C . LEU D 1 385 ? -10.651 -33.261 -1.099 1.00 19.62 374 LEU D C 1
ATOM 11105 O O . LEU D 1 385 ? -9.881 -32.474 -1.634 1.00 19.10 374 LEU D O 1
ATOM 11110 N N . PRO D 1 386 ? -10.548 -34.631 -1.210 1.00 19.09 375 PRO D N 1
ATOM 11111 C CA . PRO D 1 386 ? -9.357 -35.206 -1.877 1.00 18.49 375 PRO D CA 1
ATOM 11112 C C . PRO D 1 386 ? -9.204 -34.640 -3.260 1.00 18.54 375 PRO D C 1
ATOM 11113 O O . PRO D 1 386 ? -8.119 -34.239 -3.644 1.00 18.60 375 PRO D O 1
ATOM 11117 N N . GLY D 1 387 ? -10.302 -34.549 -4.000 1.00 19.47 376 GLY D N 1
ATOM 11118 C CA . GLY D 1 387 ? -10.237 -33.986 -5.343 1.00 20.55 376 GLY D CA 1
ATOM 11119 C C . GLY D 1 387 ? -9.884 -32.509 -5.348 1.00 21.77 376 GLY D C 1
ATOM 11120 O O . GLY D 1 387 ? -9.006 -32.032 -6.121 1.00 23.91 376 GLY D O 1
ATOM 11121 N N . ALA D 1 388 ? -10.599 -31.774 -4.509 1.00 20.68 377 ALA D N 1
ATOM 11122 C CA . ALA D 1 388 ? -10.401 -30.347 -4.367 1.00 20.12 377 ALA D CA 1
ATOM 11123 C C . ALA D 1 388 ? -8.947 -30.019 -3.948 1.00 20.95 377 ALA D C 1
ATOM 11124 O O . ALA D 1 388 ? -8.248 -29.231 -4.625 1.00 21.18 377 ALA D O 1
ATOM 11126 N N . VAL D 1 389 ? -8.452 -30.676 -2.901 1.00 20.57 378 VAL D N 1
ATOM 11127 C CA . VAL D 1 389 ? -7.046 -30.540 -2.531 1.00 21.21 378 VAL D CA 1
ATOM 11128 C C . VAL D 1 389 ? -6.103 -30.814 -3.717 1.00 23.41 378 VAL D C 1
ATOM 11129 O O . VAL D 1 389 ? -5.140 -30.047 -3.926 1.00 23.78 378 VAL D O 1
ATOM 11133 N N . ALA D 1 390 ? -6.345 -31.888 -4.486 1.00 24.52 379 ALA D N 1
ATOM 11134 C CA . ALA D 1 390 ? -5.448 -32.201 -5.626 1.00 26.19 379 ALA D CA 1
ATOM 11135 C C . ALA D 1 390 ? -5.380 -31.086 -6.699 1.00 28.97 379 ALA D C 1
ATOM 11136 O O . ALA D 1 390 ? -4.287 -30.690 -7.137 1.00 30.22 379 ALA D O 1
ATOM 11138 N N . ARG D 1 391 ? -6.540 -30.567 -7.103 1.00 32.43 380 ARG D N 1
ATOM 11139 C CA . ARG D 1 391 ? -6.577 -29.479 -8.072 1.00 33.93 380 ARG D CA 1
ATOM 11140 C C . ARG D 1 391 ? -5.907 -28.253 -7.473 1.00 32.74 380 ARG D C 1
ATOM 11141 O O . ARG D 1 391 ? -5.133 -27.581 -8.144 1.00 30.54 380 ARG D O 1
ATOM 11149 N N . ALA D 1 392 ? -6.147 -27.990 -6.193 1.00 30.06 381 ALA D N 1
ATOM 11150 C CA . ALA D 1 392 ? -5.517 -26.841 -5.583 1.00 27.46 381 ALA D CA 1
ATOM 11151 C C . ALA D 1 392 ? -4.000 -27.008 -5.647 1.00 26.23 381 ALA D C 1
ATOM 11152 O O . ALA D 1 392 ? -3.262 -26.079 -6.017 1.00 23.65 381 ALA D O 1
ATOM 11154 N N . ARG D 1 393 ? -3.544 -28.221 -5.349 1.00 28.28 382 ARG D N 1
ATOM 11155 C CA . ARG D 1 393 ? -2.112 -28.537 -5.390 1.00 28.95 382 ARG D CA 1
ATOM 11156 C C . ARG D 1 393 ? -1.519 -28.396 -6.776 1.00 30.05 382 ARG D C 1
ATOM 11157 O O . ARG D 1 393 ? -0.428 -27.851 -6.933 1.00 30.99 382 ARG D O 1
ATOM 11165 N N . ARG D 1 394 ? -2.261 -28.828 -7.780 1.00 33.76 383 ARG D N 1
ATOM 11166 C CA . ARG D 1 394 ? -1.895 -28.492 -9.147 1.00 37.47 383 ARG D CA 1
ATOM 11167 C C . ARG D 1 394 ? -1.886 -26.981 -9.442 1.00 37.68 383 ARG D C 1
ATOM 11168 O O . ARG D 1 394 ? -0.933 -26.482 -10.049 1.00 39.75 383 ARG D O 1
ATOM 11176 N N . ALA D 1 395 ? -2.905 -26.238 -9.009 1.00 35.91 384 ALA D N 1
ATOM 11177 C CA . ALA D 1 395 ? -2.952 -24.793 -9.328 1.00 34.74 384 ALA D CA 1
ATOM 11178 C C . ALA D 1 395 ? -1.715 -24.056 -8.834 1.00 37.41 384 ALA D C 1
ATOM 11179 O O . ALA D 1 395 ? -1.074 -23.336 -9.596 1.00 38.26 384 ALA D O 1
ATOM 11181 N N . ALA D 1 396 ? -1.365 -24.256 -7.565 1.00 39.99 385 ALA D N 1
ATOM 11182 C CA . ALA D 1 396 ? -0.145 -23.641 -6.987 1.00 42.71 385 ALA D CA 1
ATOM 11183 C C . ALA D 1 396 ? 1.148 -24.110 -7.685 1.00 44.36 385 ALA D C 1
ATOM 11184 O O . ALA D 1 396 ? 2.123 -23.370 -7.741 1.00 44.56 385 ALA D O 1
ATOM 11186 N N . LEU D 1 397 ? 1.125 -25.332 -8.216 1.00 47.18 386 LEU D N 1
ATOM 11187 C CA . LEU D 1 397 ? 2.255 -25.917 -8.928 1.00 50.20 386 LEU D CA 1
ATOM 11188 C C . LEU D 1 397 ? 2.391 -25.283 -10.302 1.00 50.64 386 LEU D C 1
ATOM 11189 O O . LEU D 1 397 ? 3.493 -24.939 -10.725 1.00 53.73 386 LEU D O 1
ATOM 11194 N N . ALA D 1 398 ? 1.260 -25.089 -10.974 1.00 55.14 387 ALA D N 1
ATOM 11195 C CA . ALA D 1 398 ? 1.219 -24.389 -12.254 1.00 57.59 387 ALA D CA 1
ATOM 11196 C C . ALA D 1 398 ? 1.800 -22.968 -12.140 1.00 67.65 387 ALA D C 1
ATOM 11197 O O . ALA D 1 398 ? 2.606 -22.560 -12.984 1.00 77.20 387 ALA D O 1
ATOM 11199 N N . ALA D 1 399 ? 1.414 -22.232 -11.091 1.00 69.15 388 ALA D N 1
ATOM 11200 C CA . ALA D 1 399 ? 1.785 -20.808 -10.946 1.00 67.21 388 ALA D CA 1
ATOM 11201 C C . ALA D 1 399 ? 3.093 -20.497 -10.149 1.00 68.95 388 ALA D C 1
ATOM 11202 O O . ALA D 1 399 ? 3.416 -19.328 -9.929 1.00 63.44 388 ALA D O 1
ATOM 11204 N N . ALA D 1 400 ? 3.839 -21.535 -9.749 1.00 70.59 389 ALA D N 1
ATOM 11205 C CA . ALA D 1 400 ? 5.181 -21.389 -9.142 1.00 68.20 389 ALA D CA 1
ATOM 11206 C C . ALA D 1 400 ? 6.269 -21.961 -10.057 1.00 64.96 389 ALA D C 1
ATOM 11207 O O . ALA D 1 400 ? 6.402 -21.547 -11.206 1.00 57.72 389 ALA D O 1
#

Secondary structure (DSSP, 8-state):
-EE-BTTT--PPPHHHHHHHHHHHTS---TT-SSHHHHHHHHHHHHHHHHHHHHTT--GGGEEEESSHHHHHHIIIIIHHHHHHHH-TT--EEEEETT--HHHHHHHHHHHHHH--EEEEEP--TTS---HHHHHHHHHT-S-EEEEE--SB-TTT-BBP-HHHHHHHHHHTT--EEEE-TTTTTTS---TTTS--SEEEEE------TT-EEEEE-TT-----SS-SS-TBTTTB-S---HHHHHHHHHHHHHHHHTHHHHHHHHHHHHHHHHHHHHHH-SSEEE-SPPTTSB-TTEEEEEETT--HHHHHHHHHHTTEE-B-----HHHHHTT--HHHHTTEEEEE--TT--HHHHHHHHHHHHHHHHHHHHHHT-/--EE-BTTT--PPPHHHHHHHHHHHHS---TT-SSHHHHHHHHHHHHHHHHHHHHTT--GGGEEEES-HHHHHHHHHHHHHHHHHHH-TT--EEEEETT--HHHHHHHHHHHHHS--EEEEEP--TTS---HHHHHHHHHT-S-EEEEE--SB-TTT-BBP-HHHHHHHHHHHT--EEEE-TTTTTTS---TTTS--SEEEEE----S-TT-EEEEE-TT-----SS-SS-TBTTTB-S---HHHHHHHHHHHHHHHHTHHHHHHHHHHHHHHHHHHHHHH-SSEEE-S--TTSB-TTEEEEEETTS-HHHHHHHHHHTTEE-B-----HHHHHTT--HHHHTTEEEEE--TT--HHHHHHHHHHHHHHHHHHHHHH-/-EE-BTTT--PPPHHHHHHHHHHHTS---TT--SHHHHHHHHHHHHHHHHHHHHTT--GGGEEEESSHHHHHHHHHHHHHHHHHHHSTT--EEEEETT--HHHHHHHHHHHHHS--EEEEEP--TTS---HHHHHHHHHT-S-EEEEE--SB-TTT-BBP-HHHHHHHHHHTT--EEEE-TTTTTTS---TTTS--SEEEEE----S-SS-EEEEE-TT-----SS-S--TBTTTB-S---HHHHHHHHHHHHHHHHHHHHHHHHHHHHHHHHHHHHHHH-SSEEE-S--TTSB-TTEEEEEETT--HHHHHHHHHHTTEE-B------HHHHHTT--HHHHTTEEEEE--TT--HHHHHHHHHHHHHHHHHHHHHHHHH--/-EE-BTTT--PPPHHHHHHHHHHHHS---TT--SHHHHHHHHHHHHHHHHHHHHHT--GGGEEEESSHHHHHHIIIIIHHHHHHHH-TT--EEEEETT--HHHHHHHHHHHHHS--EEEEE---TTS---HHHHHHHHHT-S-EEEEE--SB-TTT-BBP-HHHHHHHHHHTT--EEEE-TTTTTTS---HHHHT-SEEEEE----S-SS-EEEEE-TTS----SB-SS-TBTTTB-S---HHHHHHHHHHHHHHHHHHHHHHHHHHHHHHHHHHHHHHHSSSEEE-S--TTSB-TTEEEEEETT--HHHHHHHHHHTTEE-B-----HHHHHTT--TTGGGGEEEEE--TT--HHHHHHHHHHHHHHHHHHHHHHHHT-

Nearest PDB structures (foldseek):
  4isy-assembly2_B  TM=1.003E+00  e=3.919E-75  Mycobacterium tuberculosis
  4isy-assembly1_C  TM=1.002E+00  e=2.711E-68  Mycobacterium tuberculosis
  7ceu-assembly1_A  TM=9.587E-01  e=5.384E-34  Helicobacter pylori 26695
  5zsp-assembly1_B  TM=9.206E-01  e=5.910E-35  Hydrogenimonas thermophila
  5zst-assembly1_A  TM=9.198E-01  e=9.488E-34  Hydrogenimonas thermophila

Solvent-accessible surface area: 55327 Å² total

Radius of gyration: 38.69 Å; Cα contacts (8 Å, |Δi|>4): 3471; chains: 4; bounding box: 111×78×107 Å

InterPro domains:
  IPR000192 Aminotransferase class V domain [PF00266] (3-369)
  IPR015421 Pyridoxal phosphate-dependent transferase, major domain [G3DSA:3.40.640.10] (58-238)
  IPR015422 Pyridoxal phosphate-dependent transferase, small domain [G3DSA:3.90.1150.10] (3-374)
  IPR015424 Pyridoxal phosphate-dependent transferase [SSF53383] (2-378)
  IPR016454 Cysteine desulfurase [PIRSF005572] (1-383)

Foldseek 3Di:
DLEQACLVFNAADVVLVVLLVVLVVQDEFCVDDDPSNVVLVVLLQVLLCLLCVLQQHHSLLKFKFQFQLQQLLQVVVFQQCVQCVVPVLQAEEEEELQDDCSNVVSQVCCVVPPVHHYDHAAAALQLEGDLVSLLVVLVVDPRHSAYEYEQFHSAQFFGYPQQSNLVSCVVSVHAYEYEDQVPQLFHRHRPVNRNHQKYWYGQSCNADHRMIIIRHDPPRGTDAPDDPDCPRVSRYDDGDDSSRSSSSSVSSVVSSVCSPVFLVVLLVLVVVLVVLVPVQAPQKDWGHHDPPRGGSFKTKMAHAQFQCVLLQVQCVVQVQHFDQRPCNSSSVSSVDDSRRSSRMTMGGDHDVRDNVSSVSCSVRRVVSSVVRNVVSVD/DFQEQAPLVFNAADVVLVVQLVVVVVQDEFCVDPDDSVVVLVVLLLVLLCLLCVLQQHHSLLKFKFQFLLQLLLQVPVFQQCVQCVVPVLQAEEEEELQDDVSNVVSQVVCVVPVVHHYDHQAAALQLEGALVSLLVVLVVDPRHREYEYAQAGSQQQFGYDQLSNLVSCVVSVHAYEYEDASPQLFDRHRPVNRNHQWYKYGQSCNFDRRMIIIRGDPPRGTDAPDDPDCPRVSRYDDGDSSSRSSSSSVSSVVSSVCSVVVLVVLQVLQVLLQVLVPVLAPQKDWHHDDPPRGTSFKTKIFHPQFAVVLLQVQCVVLRQHWDLSDCNSSSVSSVDDSRSSRRMTMGGDHPPHDNVSSVSCSVRRNVSSVVRNVVRD/DFEFACLVFNAADVVLVVLLVVVVPADEFCVDPDDSNVVLVVLLLVLLVLLCVLQQHDSLLKDKFQFQLRQLLQVQVFQQCVQCVVPVQQQEEEEALQDQVSNVVSQVCCVVPVVHHYDHQAAALFLEGDLVSLLVVLVVDDRHREYEYAQFGSAQFFGYPQQSNQVSCVVSPHAYEYEDQSPQLQHRHHPVSRNHQKYKYGQSCNADHRMIIMRGDPPRGTDAPADDCCPRVRRRRDRDDSSRSSSSSVSSVVSSVCHVVFLVVLQVQQVVLVVLDVVQAPQKDRHHHDPPRGGSFKTKMFHQQFACVQLQVQCVVLVQHHDQRDPCRSSSVSSVNDSNSSRRMTIGGDDDVDDNVSSVSCSVRVNVSSVVRNVVSVVVVD/DQEQACLVFNAADVVLVVLLVVVVVQDEFCVDDDDSNVVLVVLLLVLLCLVCVLQQHDSLQKDKFQFQLQQLLQCVVFLQCVQCVVPVLQQEEEEELQDDCSNVVSQVCCVVPVVHHYDYAAAALQLEGALVSVLVVCVPDPRHREYEYEQFHSAQFFGYDQLSNLVSCVVSVHAYEYEDQVPQLQHRHHPVSSNHQKYKYGQSCNADRRMIIIRHDPPRGTDAPADDCCVRVNRYDDGDDSSRSSSSSVSSVVSSVCSVVFLVVLLVLQVVLVCLVPVQAPQKDWHHDDPPRGGSFKTKMFRFQAQCVQLQVQCVVQVYHFDQRPCRSSSVSSVNDSNRSRRMTMGGDDPVDDNVSSVSVSVRNRVSSVVRNVVSVVVD

GO terms:
  GO:0031071 cysteine desulfurase activity (F, IDA)
  GO:0016226 iron-sulfur cluster assembly (P, IDA)
  GO:0031071 cysteine desulfurase activity (F, EXP)

B-factor: mean 28.16, std 11.41, range [9.01, 113.71]

CATH classification: 3.90.1150.10 (+1 more: 3.40.640.10)

Sequence (1518 aa):
SAYLDHAATTPMHPAAIEAMAAVQRTIGNASSLHTSGRSARRRIEEARELIADKLGARPSEVIFTAGGTESDNLAVKGIYWARRDAEPHRRRIVTTEVEHHAVLDSVNWLVEHEGAHVTWLPTAADGSVSATALREALQSHDDVALVSVMWANNEVGTILPIAEMSVVAMEFGVPMHSDAIQAVGQLPLDFGASGLSAMSVAGHFGGPPGVGALLLRRDVTCVPLMHGGGQERDIRSGTPDVASAVGMATAAQIAVDGLEENSARLRLLRDRLVEGVLAEIDDVCLNGADDPMRLAGNAHFTFRGCEGDALLMLLDANGIECSTGSPSHVLIAMGVDAASARGSLRLSLGHTSVEADVDAALEVLPGAVARARRAALAGSAYLDHAATTPMHPAAIEAMAAVQRTIGNASSLHTSGRSARRRIEEARELIADKLGARPSEVIFTAGGTESDNLAVKGIYWARRDAEPHRRRIVTTEVEHHAVLDSVNWLVEHEGAHVTWLPTAADGSVSATALREALQSHDDVALVSVMWANNEVGTILPIAEMSVVAMEFGVPMHSDAIQAVGQLPLDFGASGLSAMSVAGHFGGPPGVGALLLRRDVTCVPLMHGGGQERDIRSGTPDVASAVGMATAAQIAVDGLEENSARLRLLRDRLVEGVLAEIDDVCLNGADDPMRLAGNAHFTFRGCEGDALLMLLDANGIECSTGSPSHVLIAMGVDAASARGSLRLSLGHTSVEADVDAALEVLPGAVARARRAALSAYLDHAATTPMHPAAIEAMAAVQRTIGNASSLHTSGRSARRRIEEARELIADKLGARPSEVIFTAGGTESDNLAVKGIYWARRDAEPHRRRIVTTEVEHHAVLDSVNWLVEHEGAHVTWLPTAADGSVSATALREALQSHDDVALVSVMWANNEVGTILPIAEMSVVAMEFGVPMHSDAIQAVGQLPLDFGASGLSAMSVAGHFGGPPGVGALLLRRDVTCVPLMHGGGQERDIRSGTPDVASAVGMATAAQIAVDGLEENSARLRLLRDRLVEGVLAEIDDVCLNGADDPMRLAGNAHFTFRGCEGDALLMLLDANGIECSTGSAPSHVLIAMGVDAASARGSLRLSLGHTSVEADVDAALEVLPGAVARARRAALAAAGSAYLDHAATTPMHPAAIEAMAAVQRTIGNASSLHTSGRSARRRIEEARELIADKLGARPSEVIFTAGGTESDNLAVKGIYWARRDAEPHRRRIVTTEVEHHAVLDSVNWLVEHEGAHVTWLPTAADGSVSATALREALQSHDDVALVSVMWANNEVGTILPIAEMSVVAMEFGVPMHSDAIQAVGQLPLDFGASGLSAMSVAGHFGGPPGVGALLLRRDVTCVPLMHGGGQERDIRSGTPDVASAVGMATAAQIAVDGLEENSARLRLLRDRLVEGVLAEIDDVCLNGADDPMRLAGNAHFTFRGCEGDALLMLLDANGIECSTGSPSHVLIAMGVDAASARGSLRLSLGHTSVEADVDAALEVLPGAVARARRAALAAA

Organism: Mycobacterium tuberculosis (strain ATCC 25618 / H37Rv) (NCBI:txid83332)